Protein AF-A0A950ZEM6-F1 (afdb_monomer)

Mean predicted aligned error: 14.89 Å

pLDDT: mean 84.46, std 12.45, range [27.8, 98.81]

Nearest PDB structures (foldseek):
  8ump-assembly1_A  TM=9.272E-01  e=5.454E-05  synthetic construct
  5hrz-assembly1_A  TM=9.357E-01  e=1.188E-04  synthetic construct
  3hym-assembly10_L  TM=5.830E-01  e=1.203E-05  Homo sapiens
  6fd7-assembly1_A  TM=9.323E-01  e=1.544E-03  Homo sapiens
  2vgy-assembly1_A-2  TM=8.074E-01  e=2.555E-03  Yersinia enterocolitica

Sequence (805 aa):
MFRSRLFRALSLLVGMAAVIYVIISLFLPSSRRLIFGVDKHSGKVRLVTNHVTFLPPHQFYRLSFDKRDGAAQRDDLVRIYSKEHVPVTISYRLRFSIPGEKIPDARTLVRDGWSAWIRMRVGEAVSAVTQQVPIEELVSPTSQFATRRDVLRRVVAGHLARSGLQVTAFEIARIEPDRRALLDAKRAELRRGARGVAGRVAVFAIDGADWELLSELSDDGRIPNIQALARGGVTGTTQTIQPTVSPLVWTTVATGLTPDRHGVIDFMDAARKRPVDATTRRAPAVWDIVEAFGRRAEVVNWWTDWPPLPDSAVTYDAPVELLRSAVYPRELLPRVGQLDVTPDSIQYAQVARFLNITGAEYQQAVASGNPNDPINVFRNVLAKTWTDHRVAINLYQQQEPLLLMMSYEGTDVVNHLFAPYHPPYREDINETNYRRYWPTVANYYSEVDRLIGEWMKVLSDDTTVIIVSAHGFRWGKNRPRVQPIGRSALSDHRNPGIFIAYGNHVAPSRGSHSLSIYDVVPTVLSILGLPKSAEMPGNAVTWAFRDITPVTSVGVVSYNEFFNTRPVAGLPISDPNVYTHTLQAVGHLSDASRMQPVFEDQDETQTAANKPIPPQQWAAYAYYNNLGIELRKQGKFKDAVDAFQKAIDLNPSRPAPYLNMAMTLFDRQQYTAADEVFVQAVAHGLPNADRWFVDFAALYRSRDMNSRAIALLYKGKQIFPQSYDVAANLGSALAQASRYTEGLPELERALGLQPSSTLVLNNLGIFYAKKKDFARALDFWNRSLTIDPRQPSIRSAVSAARTQL

Radius of gyration: 38.75 Å; Cα contacts (8 Å, |Δi|>4): 1426; chains: 1; bounding box: 76×89×122 Å

Structure (mmCIF, N/CA/C/O backbone):
data_AF-A0A950ZEM6-F1
#
_entry.id   AF-A0A950ZEM6-F1
#
loop_
_atom_site.group_PDB
_atom_site.id
_atom_site.type_symbol
_atom_site.label_atom_id
_atom_site.label_alt_id
_atom_site.label_comp_id
_atom_site.label_asym_id
_atom_site.label_entity_id
_atom_site.label_seq_id
_atom_site.pdbx_PDB_ins_code
_atom_site.Cartn_x
_atom_site.Cartn_y
_atom_site.Cartn_z
_atom_site.occupancy
_atom_site.B_iso_or_equiv
_atom_site.auth_seq_id
_atom_site.auth_comp_id
_atom_site.auth_asym_id
_atom_site.auth_atom_id
_atom_site.pdbx_PDB_model_num
ATOM 1 N N . MET A 1 1 ? 24.500 57.251 76.325 1.00 55.00 1 MET A N 1
ATOM 2 C CA . MET A 1 1 ? 23.533 56.228 76.801 1.00 55.00 1 MET A CA 1
ATOM 3 C C . MET A 1 1 ? 22.061 56.487 76.443 1.00 55.00 1 MET A C 1
ATOM 5 O O . MET A 1 1 ? 21.304 55.528 76.443 1.00 55.00 1 MET A O 1
ATOM 9 N N . PHE A 1 2 ? 21.624 57.706 76.091 1.00 53.44 2 PHE A N 1
ATOM 10 C CA . PHE A 1 2 ? 20.196 57.975 75.810 1.00 53.44 2 PHE A CA 1
ATOM 11 C C . PHE A 1 2 ? 19.683 57.500 74.434 1.00 53.44 2 PHE A C 1
ATOM 13 O O . PHE A 1 2 ? 18.525 57.107 74.318 1.00 53.44 2 PHE A O 1
ATOM 20 N N . ARG A 1 3 ? 20.533 57.443 73.396 1.00 53.44 3 ARG A N 1
ATOM 21 C CA . ARG A 1 3 ? 20.107 57.027 72.041 1.00 53.44 3 ARG A CA 1
ATOM 22 C C . ARG A 1 3 ? 19.786 55.528 71.899 1.00 53.44 3 ARG A C 1
ATOM 24 O O . ARG A 1 3 ? 18.950 55.183 71.075 1.00 53.44 3 ARG A O 1
ATOM 31 N N . SER A 1 4 ? 20.376 54.636 72.706 1.00 60.81 4 SER A N 1
ATOM 32 C CA . SER A 1 4 ? 20.178 53.178 72.553 1.00 60.81 4 SER A CA 1
ATOM 33 C C . SER A 1 4 ? 18.907 52.641 73.222 1.00 60.81 4 SER A C 1
ATOM 35 O O . SER A 1 4 ? 18.347 51.648 72.759 1.00 60.81 4 SER A O 1
ATOM 37 N N . ARG A 1 5 ? 18.414 53.301 74.280 1.00 63.72 5 ARG A N 1
ATOM 38 C CA . ARG A 1 5 ? 17.147 52.932 74.937 1.00 63.72 5 ARG A CA 1
ATOM 39 C C . ARG A 1 5 ? 15.931 53.367 74.120 1.00 63.72 5 ARG A C 1
ATOM 41 O O . ARG A 1 5 ? 14.990 52.590 74.002 1.00 63.72 5 ARG A O 1
ATOM 48 N N . LEU A 1 6 ? 15.994 54.542 73.486 1.00 67.69 6 LEU A N 1
ATOM 49 C CA . LEU A 1 6 ? 14.938 55.020 72.591 1.00 67.69 6 LEU A CA 1
ATOM 50 C C . LEU A 1 6 ? 14.813 54.129 71.343 1.00 67.69 6 LEU A C 1
ATOM 52 O O . LEU A 1 6 ? 13.708 53.757 70.966 1.00 67.69 6 LEU A O 1
ATOM 56 N N . PHE A 1 7 ? 15.945 53.713 70.759 1.00 66.31 7 PHE A N 1
ATOM 57 C CA . PHE A 1 7 ? 15.953 52.825 69.592 1.00 66.31 7 PHE A CA 1
ATOM 58 C C . PHE A 1 7 ? 15.380 51.439 69.915 1.00 66.31 7 PHE A C 1
ATOM 60 O O . PHE A 1 7 ? 14.529 50.959 69.179 1.00 66.31 7 PHE A O 1
ATOM 67 N N . ARG A 1 8 ? 15.759 50.820 71.047 1.00 66.38 8 ARG A N 1
ATOM 68 C CA . ARG A 1 8 ? 15.206 49.514 71.465 1.00 66.38 8 ARG A CA 1
ATOM 69 C C . ARG A 1 8 ? 13.714 49.572 71.798 1.00 66.38 8 ARG A C 1
ATOM 71 O O . ARG A 1 8 ? 12.998 48.633 71.466 1.00 66.38 8 ARG A O 1
ATOM 78 N N . ALA A 1 9 ? 13.244 50.658 72.413 1.00 70.06 9 ALA A N 1
ATOM 79 C CA . ALA A 1 9 ? 11.820 50.862 72.667 1.00 70.06 9 ALA A CA 1
ATOM 80 C C . ALA A 1 9 ? 11.030 51.030 71.356 1.00 70.06 9 ALA A C 1
ATOM 82 O O . ALA A 1 9 ? 9.981 50.409 71.204 1.00 70.06 9 ALA A O 1
ATOM 83 N N . LEU A 1 10 ? 11.566 51.779 70.379 1.00 70.81 10 LEU A N 1
ATOM 84 C CA . LEU A 1 10 ? 10.967 51.886 69.044 1.00 70.81 10 LEU A CA 1
ATOM 85 C C . LEU A 1 10 ? 10.960 50.541 68.306 1.00 70.81 10 LEU A C 1
ATOM 87 O O . LEU A 1 10 ? 9.952 50.194 67.707 1.00 70.81 10 LEU A O 1
ATOM 91 N N . SER A 1 11 ? 12.041 49.756 68.364 1.00 69.12 11 SER A N 1
ATOM 92 C CA . SER A 1 11 ? 12.106 48.437 67.716 1.00 69.12 11 SER A CA 1
ATOM 93 C C . SER A 1 11 ? 11.115 47.436 68.317 1.00 69.12 11 SER A C 1
ATOM 95 O O . SER A 1 11 ? 10.503 46.671 67.579 1.00 69.12 11 SER A O 1
ATOM 97 N N . LEU A 1 12 ? 10.922 47.458 69.641 1.00 74.31 12 LEU A N 1
ATOM 98 C CA . LEU A 1 12 ? 9.913 46.642 70.326 1.00 74.31 12 LEU A CA 1
ATOM 99 C C . LEU A 1 12 ? 8.489 47.082 69.975 1.00 74.31 12 LEU A C 1
ATOM 101 O O . LEU A 1 12 ? 7.651 46.225 69.715 1.00 74.31 12 LEU A O 1
ATOM 105 N N . LEU A 1 13 ? 8.224 48.389 69.897 1.00 71.88 13 LEU A N 1
ATOM 106 C CA . LEU A 1 13 ? 6.931 48.926 69.460 1.00 71.88 13 LEU A CA 1
ATOM 107 C C . LEU A 1 13 ? 6.635 48.607 67.991 1.00 71.88 13 LEU A C 1
ATOM 109 O O . LEU A 1 13 ? 5.521 48.204 67.681 1.00 71.88 13 LEU A O 1
ATOM 113 N N . VAL A 1 14 ? 7.623 48.717 67.099 1.00 72.50 14 VAL A N 1
ATOM 114 C CA . VAL A 1 14 ? 7.494 48.334 65.683 1.00 72.50 14 VAL A CA 1
ATOM 115 C C . VAL A 1 14 ? 7.327 46.819 65.541 1.00 72.50 14 VAL A C 1
ATOM 117 O O . VAL A 1 14 ? 6.510 46.379 64.742 1.00 72.50 14 VAL A O 1
ATOM 120 N N . GLY A 1 15 ? 8.024 46.015 66.349 1.00 71.19 15 GLY A N 1
ATOM 121 C CA . GLY A 1 15 ? 7.857 44.560 66.398 1.00 71.19 15 GLY A CA 1
ATOM 122 C C . GLY A 1 15 ? 6.475 44.137 66.902 1.00 71.19 15 GLY A C 1
ATOM 123 O O . GLY A 1 15 ? 5.825 43.305 66.275 1.00 71.19 15 GLY A O 1
ATOM 124 N N . MET A 1 16 ? 5.974 44.755 67.978 1.00 73.00 16 MET A N 1
ATOM 125 C CA . MET A 1 16 ? 4.604 44.541 68.459 1.00 73.00 16 MET A CA 1
ATOM 126 C C . MET A 1 16 ? 3.577 45.016 67.436 1.00 73.00 16 MET A C 1
ATOM 128 O O . MET A 1 16 ? 2.633 44.288 67.161 1.00 73.00 16 MET A O 1
ATOM 132 N N . ALA A 1 17 ? 3.768 46.188 66.829 1.00 64.50 17 ALA A N 1
ATOM 133 C CA . ALA A 1 17 ? 2.890 46.700 65.784 1.00 64.50 17 ALA A CA 1
ATOM 134 C C . ALA A 1 17 ? 2.908 45.810 64.535 1.00 64.50 17 ALA A C 1
ATOM 136 O O . ALA A 1 17 ? 1.862 45.625 63.932 1.00 64.50 17 ALA A O 1
ATOM 137 N N . ALA A 1 18 ? 4.043 45.204 64.174 1.00 60.28 18 ALA A N 1
ATOM 138 C CA . ALA A 1 18 ? 4.151 44.255 63.068 1.00 60.28 18 ALA A CA 1
ATOM 139 C C . ALA A 1 18 ? 3.468 42.919 63.388 1.00 60.28 18 ALA A C 1
ATOM 141 O O . ALA A 1 18 ? 2.754 42.390 62.545 1.00 60.28 18 ALA A O 1
ATOM 142 N N . VAL A 1 19 ? 3.613 42.391 64.607 1.00 66.88 19 VAL A N 1
ATOM 143 C CA . VAL A 1 19 ? 2.900 41.179 65.049 1.00 66.88 19 VAL A CA 1
ATOM 144 C C . VAL A 1 19 ? 1.398 41.442 65.139 1.00 66.88 19 VAL A C 1
ATOM 146 O O . VAL A 1 19 ? 0.608 40.651 64.636 1.00 66.88 19 VAL A O 1
ATOM 149 N N . ILE A 1 20 ? 0.994 42.583 65.697 1.00 66.94 20 ILE A N 1
ATOM 150 C CA . ILE A 1 20 ? -0.398 43.033 65.735 1.00 66.94 20 ILE A CA 1
ATOM 151 C C . ILE A 1 20 ? -0.914 43.264 64.312 1.00 66.94 20 ILE A C 1
ATOM 153 O O . ILE A 1 20 ? -2.021 42.845 64.019 1.00 66.94 20 ILE A O 1
ATOM 157 N N . TYR A 1 21 ? -0.127 43.831 63.396 1.00 60.62 21 TYR A N 1
ATOM 158 C CA . TYR A 1 21 ? -0.490 44.000 61.987 1.00 60.62 21 TYR A CA 1
ATOM 159 C C . TYR A 1 21 ? -0.597 42.662 61.253 1.00 60.62 21 TYR A C 1
ATOM 161 O O . TYR A 1 21 ? -1.510 42.497 60.459 1.00 60.62 21 TYR A O 1
ATOM 169 N N . VAL A 1 22 ? 0.265 41.678 61.519 1.00 55.62 22 VAL A N 1
ATOM 170 C CA . VAL A 1 22 ? 0.172 40.322 60.947 1.00 55.62 22 VAL A CA 1
ATOM 171 C C . VAL A 1 22 ? -1.049 39.585 61.498 1.00 55.62 22 VAL A C 1
ATOM 173 O O . VAL A 1 22 ? -1.797 38.982 60.738 1.00 55.62 22 VAL A O 1
ATOM 176 N N . ILE A 1 23 ? -1.318 39.695 62.798 1.00 58.34 23 ILE A N 1
ATOM 177 C CA . ILE A 1 23 ? -2.524 39.153 63.431 1.00 58.34 23 ILE A CA 1
ATOM 178 C C . ILE A 1 23 ? -3.761 39.845 62.839 1.00 58.34 23 ILE A C 1
ATOM 180 O O . ILE A 1 23 ? -4.629 39.183 62.283 1.00 58.34 23 ILE A O 1
ATOM 184 N N . ILE A 1 24 ? -3.822 41.175 62.839 1.00 55.78 24 ILE A N 1
ATOM 185 C CA . ILE A 1 24 ? -4.936 41.955 62.287 1.00 55.78 24 ILE A CA 1
ATOM 186 C C . ILE A 1 24 ? -5.097 41.719 60.779 1.00 55.78 24 ILE A C 1
ATOM 188 O O . ILE A 1 24 ? -6.222 41.561 60.335 1.00 55.78 24 ILE A O 1
ATOM 192 N N . SER A 1 25 ? -4.034 41.614 59.980 1.00 50.97 25 SER A N 1
ATOM 193 C CA . SER A 1 25 ? -4.118 41.315 58.536 1.00 50.97 25 SER A CA 1
ATOM 194 C C . SER A 1 25 ? -4.517 39.868 58.253 1.00 50.97 25 SER A C 1
ATOM 196 O O . SER A 1 25 ? -5.218 39.612 57.274 1.00 50.97 25 SER A O 1
ATOM 198 N N . LEU A 1 26 ? -4.193 38.933 59.151 1.00 51.94 26 LEU A N 1
ATOM 199 C CA . LEU A 1 26 ? -4.819 37.618 59.173 1.00 51.94 26 LEU A CA 1
ATOM 200 C C . LEU A 1 26 ? -6.310 37.729 59.511 1.00 51.94 26 LEU A C 1
ATOM 202 O O . LEU A 1 26 ? -7.053 36.882 59.038 1.00 51.94 26 LEU A O 1
ATOM 206 N N . PHE A 1 27 ? -6.783 38.733 60.258 1.00 50.22 27 PHE A N 1
ATOM 207 C CA . PHE A 1 27 ? -8.187 38.927 60.675 1.00 50.22 27 PHE A CA 1
ATOM 208 C C . PHE A 1 27 ? -8.991 39.977 59.872 1.00 50.22 27 PHE A C 1
ATOM 210 O O . PHE A 1 27 ? -10.200 40.084 60.079 1.00 50.22 27 PHE A O 1
ATOM 217 N N . LEU A 1 28 ? -8.381 40.701 58.929 1.00 49.16 28 LEU A N 1
ATOM 218 C CA . LEU A 1 28 ? -9.046 41.712 58.104 1.00 49.16 28 LEU A CA 1
ATOM 219 C C . LEU A 1 28 ? -9.639 41.092 56.824 1.00 49.16 28 LEU A C 1
ATOM 221 O O . LEU A 1 28 ? -9.000 40.253 56.180 1.00 49.16 28 LEU A O 1
ATOM 225 N N . PRO A 1 29 ? -10.856 41.496 56.417 1.00 52.00 29 PRO A N 1
ATOM 226 C CA . PRO A 1 29 ? -11.440 41.073 55.152 1.00 52.00 29 PRO A CA 1
ATOM 227 C C . PRO A 1 29 ? -10.599 41.595 53.978 1.00 52.00 29 PRO A C 1
ATOM 229 O O . PRO A 1 29 ? -10.419 42.794 53.789 1.00 52.00 29 PRO A O 1
ATOM 232 N N . SER A 1 30 ? -10.078 40.673 53.171 1.00 58.34 30 SER A N 1
ATOM 233 C CA . SER A 1 30 ? -9.445 40.983 51.887 1.00 58.34 30 SER A CA 1
ATOM 234 C C . SER A 1 30 ? -10.532 41.223 50.838 1.00 58.34 30 SER A C 1
ATOM 236 O O . SER A 1 30 ? -11.485 40.451 50.754 1.00 58.34 30 SER A O 1
ATOM 238 N N . SER A 1 31 ? -10.372 42.227 49.967 1.00 63.88 31 SER A N 1
ATOM 239 C CA . SER A 1 31 ? -11.274 42.442 48.818 1.00 63.88 31 SER A CA 1
ATOM 240 C C . SER A 1 31 ? -11.378 41.216 47.898 1.00 63.88 31 SER A C 1
ATOM 242 O O . SER A 1 31 ? -12.342 41.087 47.144 1.00 63.88 31 SER A O 1
ATOM 244 N N . ARG A 1 32 ? -10.412 40.293 47.994 1.00 73.75 32 ARG A N 1
ATOM 245 C CA . ARG A 1 32 ? -10.324 39.061 47.210 1.00 73.75 32 ARG A CA 1
ATOM 246 C C . ARG A 1 32 ? -10.880 37.824 47.915 1.00 73.75 32 ARG A C 1
ATOM 248 O O . ARG A 1 32 ? -10.953 36.790 47.261 1.00 73.75 32 ARG A O 1
ATOM 255 N N . ARG A 1 33 ? -11.261 37.880 49.201 1.00 79.06 33 ARG A N 1
ATOM 256 C CA . ARG A 1 33 ? -11.749 36.700 49.940 1.00 79.06 33 ARG A CA 1
ATOM 257 C C . ARG A 1 33 ? -13.017 36.959 50.753 1.00 79.06 33 ARG A C 1
ATOM 259 O O . ARG A 1 33 ? -13.157 37.994 51.391 1.00 79.06 33 ARG A O 1
ATOM 266 N N . LEU A 1 34 ? -13.921 35.982 50.774 1.00 82.12 34 LEU A N 1
ATOM 267 C CA . LEU A 1 34 ? -15.058 35.922 51.695 1.00 82.12 34 LEU A CA 1
ATOM 268 C C . LEU A 1 34 ? -14.711 35.024 52.872 1.00 82.12 34 LEU A C 1
ATOM 270 O O . LEU A 1 34 ? -14.119 33.960 52.685 1.00 82.12 34 LEU A O 1
ATOM 274 N N . ILE A 1 35 ? -15.069 35.457 54.080 1.00 80.88 35 ILE A N 1
ATOM 275 C CA . ILE A 1 35 ? -14.800 34.721 55.312 1.00 80.88 35 ILE A CA 1
ATOM 276 C C . ILE A 1 35 ? -16.115 34.468 56.047 1.00 80.88 35 ILE A C 1
ATOM 278 O O . ILE A 1 35 ? -16.850 35.408 56.342 1.00 80.88 35 ILE A O 1
ATOM 282 N N . PHE A 1 36 ? -16.376 33.210 56.389 1.00 82.12 36 PHE A N 1
ATOM 283 C CA . PHE A 1 36 ? -17.533 32.792 57.176 1.00 82.12 36 PHE A CA 1
ATOM 284 C C . PHE A 1 36 ? -17.070 32.213 58.515 1.00 82.12 36 PHE A C 1
ATOM 286 O O . PHE A 1 36 ? -16.171 31.373 58.556 1.00 82.12 36 PHE A O 1
ATOM 293 N N . GLY A 1 37 ? -17.674 32.664 59.611 1.00 82.19 37 GLY A N 1
ATOM 294 C CA . GLY A 1 37 ? -17.539 32.075 60.938 1.00 82.19 37 GLY A CA 1
ATOM 295 C C . GLY A 1 37 ? -18.691 31.117 61.211 1.00 82.19 37 GLY A C 1
ATOM 296 O O . GLY A 1 37 ? -19.844 31.531 61.146 1.00 82.19 37 GLY A O 1
ATOM 297 N N . VAL A 1 38 ? -18.395 29.858 61.525 1.00 80.81 38 VAL A N 1
ATOM 298 C CA . VAL A 1 38 ? -19.395 28.839 61.881 1.00 80.81 38 VAL A CA 1
ATOM 299 C C . VAL A 1 38 ? -19.252 28.492 63.356 1.00 80.81 38 VAL A C 1
ATOM 301 O O . VAL A 1 38 ? -18.207 27.994 63.768 1.00 80.81 38 VAL A O 1
ATOM 304 N N . ASP A 1 39 ? -20.273 28.769 64.158 1.00 80.19 39 ASP A N 1
ATOM 305 C CA . ASP A 1 39 ? -20.272 28.481 65.594 1.00 80.19 39 ASP A CA 1
ATOM 306 C C . ASP A 1 39 ? -20.186 26.965 65.845 1.00 80.19 39 ASP A C 1
ATOM 308 O O . ASP A 1 39 ? -20.971 26.189 65.288 1.00 80.19 39 ASP A O 1
ATOM 312 N N . LYS A 1 40 ? -19.234 26.531 66.684 1.00 76.81 40 LYS A N 1
ATOM 313 C CA . LYS A 1 40 ? -18.924 25.100 66.871 1.00 76.81 40 LYS A CA 1
ATOM 314 C C . LYS A 1 40 ? -20.059 24.299 67.519 1.00 76.81 40 LYS A C 1
ATOM 316 O O . LYS A 1 40 ? -20.084 23.078 67.389 1.00 76.81 40 LYS A O 1
ATOM 321 N N . HIS A 1 41 ? -20.975 24.959 68.230 1.00 75.00 41 HIS A N 1
ATOM 322 C CA . HIS A 1 41 ? -22.002 24.301 69.041 1.00 75.00 41 HIS A CA 1
ATOM 323 C C . HIS A 1 41 ? -23.364 24.323 68.347 1.00 75.00 41 HIS A C 1
ATOM 325 O O . HIS A 1 41 ? -24.035 23.297 68.250 1.00 75.00 41 HIS A O 1
ATOM 331 N N . SER A 1 42 ? -23.752 25.491 67.840 1.00 75.12 42 SER A N 1
ATOM 332 C CA . SER A 1 42 ? -25.057 25.746 67.227 1.00 75.12 42 SER A CA 1
ATOM 333 C C . SER A 1 42 ? -25.071 25.554 65.710 1.00 75.12 42 SER A C 1
ATOM 335 O O . SER A 1 42 ? -26.151 25.426 65.129 1.00 75.12 42 SER A O 1
ATOM 337 N N . GLY A 1 43 ? -23.898 25.546 65.063 1.00 72.50 43 GLY A N 1
ATOM 338 C CA . GLY A 1 43 ? -23.759 25.530 63.606 1.00 72.50 43 GLY A CA 1
ATOM 339 C C . GLY A 1 43 ? -24.168 26.841 62.933 1.00 72.50 43 GLY A C 1
ATOM 340 O O . GLY A 1 43 ? -24.321 26.867 61.708 1.00 72.50 43 GLY A O 1
ATOM 341 N N . LYS A 1 44 ? -24.384 27.913 63.715 1.00 78.31 44 LYS A N 1
ATOM 342 C CA . LYS A 1 44 ? -24.782 29.211 63.174 1.00 78.31 44 LYS A CA 1
ATOM 343 C C . LYS A 1 44 ? -23.667 29.822 62.331 1.00 78.31 44 LYS A C 1
ATOM 345 O O . LYS A 1 44 ? -22.516 29.842 62.762 1.00 78.31 44 LYS A O 1
ATOM 350 N N . VAL A 1 45 ? -24.008 30.340 61.155 1.00 78.25 45 VAL A N 1
ATOM 351 C CA . VAL A 1 45 ? -23.061 30.955 60.219 1.00 78.25 45 VAL A CA 1
ATOM 352 C C . VAL A 1 45 ? -23.159 32.470 60.289 1.00 78.25 45 VAL A C 1
ATOM 354 O O . VAL A 1 45 ? -24.245 33.042 60.275 1.00 78.25 45 VAL A O 1
ATOM 357 N N . ARG A 1 46 ? -22.004 33.131 60.343 1.00 77.50 46 ARG A N 1
ATOM 358 C CA . ARG A 1 46 ? -21.870 34.585 60.269 1.00 77.50 46 ARG A CA 1
ATOM 359 C C . ARG A 1 46 ? -20.880 34.951 59.174 1.00 77.50 46 ARG A C 1
ATOM 361 O O . ARG A 1 46 ? -19.742 34.487 59.192 1.00 77.50 46 ARG A O 1
ATOM 368 N N . LEU A 1 47 ? -21.296 35.788 58.228 1.00 76.25 47 LEU A N 1
ATOM 369 C CA . LEU A 1 47 ? -20.377 36.390 57.265 1.00 76.25 47 LEU A CA 1
ATOM 370 C C . LEU A 1 47 ? -19.582 37.501 57.962 1.00 76.25 47 LEU A C 1
ATOM 372 O O . LEU A 1 47 ? -20.165 38.380 58.592 1.00 76.25 47 LEU A O 1
ATOM 376 N N . VAL A 1 48 ? -18.259 37.477 57.830 1.00 73.88 48 VAL A N 1
ATOM 377 C CA . VAL A 1 48 ? -17.393 38.557 58.316 1.00 73.88 48 VAL A CA 1
ATOM 378 C C . VAL A 1 48 ? -17.471 39.714 57.322 1.00 73.88 48 VAL A C 1
ATOM 380 O O . VAL A 1 48 ? -16.936 39.625 56.215 1.00 73.88 48 VAL A O 1
ATOM 383 N N . THR A 1 49 ? -18.185 40.778 57.689 1.00 65.31 49 THR A N 1
ATOM 384 C CA . THR A 1 49 ? -18.320 42.004 56.884 1.00 65.31 49 THR A CA 1
ATOM 385 C C . THR A 1 49 ? -17.216 43.014 57.235 1.00 65.31 49 THR A C 1
ATOM 387 O O . THR A 1 49 ? -16.392 42.756 58.106 1.00 65.31 49 THR A O 1
ATOM 390 N N . ASN A 1 50 ? -17.154 44.156 56.534 1.00 55.72 50 ASN A N 1
ATOM 391 C CA . ASN A 1 50 ? -16.061 45.153 56.570 1.00 55.72 50 ASN A CA 1
ATOM 392 C C . ASN A 1 50 ? -15.762 45.801 57.945 1.00 55.72 50 ASN A C 1
ATOM 394 O O . ASN A 1 50 ? -14.966 46.730 58.016 1.00 55.72 50 ASN A O 1
ATOM 398 N N . HIS A 1 51 ? -16.398 45.352 59.026 1.00 55.31 51 HIS A N 1
ATOM 399 C CA . HIS A 1 51 ? -16.160 45.809 60.393 1.00 55.31 51 HIS A CA 1
ATOM 400 C C . HIS A 1 51 ? -15.487 44.664 61.149 1.00 55.31 51 HIS A C 1
ATOM 402 O O . HIS A 1 51 ? -15.910 43.517 61.008 1.00 55.31 51 HIS A O 1
ATOM 408 N N . VAL A 1 52 ? -14.425 44.960 61.905 1.00 54.25 52 VAL A N 1
ATOM 409 C CA . VAL A 1 52 ? -13.595 43.981 62.631 1.00 54.25 52 VAL A CA 1
ATOM 410 C C . VAL A 1 52 ? -14.485 43.022 63.433 1.00 54.25 52 VAL A C 1
ATOM 412 O O . VAL A 1 52 ? -14.908 43.318 64.545 1.00 54.25 52 VAL A O 1
ATOM 415 N N . THR A 1 53 ? -14.803 41.868 62.845 1.00 60.59 53 THR A N 1
ATOM 416 C CA . THR A 1 53 ? -15.648 40.850 63.469 1.00 60.59 53 THR A CA 1
ATOM 417 C C . THR A 1 53 ? -14.705 39.834 64.087 1.00 60.59 53 THR A C 1
ATOM 419 O O . THR A 1 53 ? -14.159 38.975 63.394 1.00 60.59 53 THR A O 1
ATOM 422 N N . PHE A 1 54 ? -14.456 39.962 65.389 1.00 66.50 54 PHE A N 1
ATOM 423 C CA . PHE A 1 54 ? -13.646 38.992 66.112 1.00 66.50 54 PHE A CA 1
ATOM 424 C C . PHE A 1 54 ? -14.398 37.656 66.185 1.00 66.50 54 PHE A C 1
ATOM 426 O O . PHE A 1 54 ? -15.511 37.587 66.704 1.00 66.50 54 PHE A O 1
ATOM 433 N N . LEU A 1 55 ? -13.792 36.598 65.643 1.00 71.56 55 LEU A N 1
ATOM 434 C CA . LEU A 1 55 ? -14.292 35.225 65.717 1.00 71.56 55 LEU A CA 1
ATOM 435 C C . LEU A 1 55 ? -13.381 34.434 66.667 1.00 71.56 55 LEU A C 1
ATOM 437 O O . LEU A 1 55 ? -12.311 33.996 66.235 1.00 71.56 55 LEU A O 1
ATOM 441 N N . PRO A 1 56 ? -13.763 34.252 67.948 1.00 75.50 56 PRO A N 1
ATOM 442 C CA . PRO A 1 56 ? -12.945 33.518 68.902 1.00 75.50 56 PRO A CA 1
ATOM 443 C C . PRO A 1 56 ? -12.654 32.093 68.395 1.00 75.50 56 PRO A C 1
ATOM 445 O O . PRO A 1 56 ? -13.601 31.339 68.147 1.00 75.50 56 PRO A O 1
ATOM 448 N N . PRO A 1 57 ? -11.378 31.672 68.273 1.00 74.94 57 PRO A N 1
ATOM 449 C CA . PRO A 1 57 ? -11.023 30.366 67.703 1.00 74.94 57 PRO A CA 1
ATOM 450 C C . PRO A 1 57 ? -11.596 29.167 68.465 1.00 74.94 57 PRO A C 1
ATOM 452 O O . PRO A 1 57 ? -11.738 28.083 67.903 1.00 74.94 57 PRO A O 1
ATOM 455 N N . HIS A 1 58 ? -11.926 29.336 69.749 1.00 77.75 58 HIS A N 1
ATOM 456 C CA . HIS A 1 58 ? -12.562 28.305 70.569 1.00 77.75 58 HIS A CA 1
ATOM 457 C C . HIS A 1 58 ? -14.066 28.163 70.278 1.00 77.75 58 HIS A C 1
ATOM 459 O O . HIS A 1 58 ? -14.597 27.069 70.439 1.00 77.75 58 HIS A O 1
ATOM 465 N N . GLN A 1 59 ? -14.729 29.216 69.785 1.00 77.81 59 GLN A N 1
ATOM 466 C CA . GLN A 1 59 ? -16.179 29.262 69.561 1.00 77.81 59 GLN A CA 1
ATOM 467 C C . GLN A 1 59 ? -16.579 29.163 68.081 1.00 77.81 59 GLN A C 1
ATOM 469 O O . GLN A 1 59 ? -17.675 28.689 67.785 1.00 77.81 59 GLN A O 1
ATOM 474 N N . PHE A 1 60 ? -15.698 29.527 67.144 1.00 78.56 60 PHE A N 1
ATOM 475 C CA . PHE A 1 60 ? -16.002 29.514 65.711 1.00 78.56 60 PHE A CA 1
ATOM 476 C C . PHE A 1 60 ? -14.956 28.765 64.886 1.00 78.56 60 PHE A C 1
ATOM 478 O O . PHE A 1 60 ? -13.757 28.819 65.159 1.00 78.56 60 PHE A O 1
ATOM 485 N N . TYR A 1 61 ? -15.416 28.109 63.826 1.00 77.81 61 TYR A N 1
ATOM 486 C CA . TYR A 1 61 ? -14.592 27.696 62.697 1.00 77.81 61 TYR A CA 1
ATOM 487 C C . TYR A 1 61 ? -14.575 28.802 61.651 1.00 77.81 61 TYR A C 1
ATOM 489 O O . TYR A 1 61 ? -15.623 29.338 61.295 1.00 77.81 61 TYR A O 1
ATOM 497 N N . ARG A 1 62 ? -13.388 29.142 61.147 1.00 78.12 62 ARG A N 1
ATOM 498 C CA . ARG A 1 62 ? -13.217 30.163 60.114 1.00 78.12 62 ARG A CA 1
ATOM 499 C C . ARG A 1 62 ? -13.038 29.509 58.752 1.00 78.12 62 ARG A C 1
ATOM 501 O O . ARG A 1 62 ? -12.105 28.742 58.544 1.00 78.12 62 ARG A O 1
ATOM 508 N N . LEU A 1 63 ? -13.900 29.872 57.818 1.00 78.75 63 LEU A N 1
ATOM 509 C CA . LEU A 1 63 ? -13.898 29.386 56.445 1.00 78.75 63 LEU A CA 1
ATOM 510 C C . LEU A 1 63 ? -13.560 30.544 55.519 1.00 78.75 63 LEU A C 1
ATOM 512 O O . LEU A 1 63 ? -14.120 31.622 55.688 1.00 78.75 63 LEU A O 1
ATOM 516 N N . SER A 1 64 ? -12.661 30.348 54.556 1.00 80.88 64 SER A N 1
ATOM 517 C CA . SER A 1 64 ? -12.255 31.403 53.626 1.00 80.88 64 SER A CA 1
ATOM 518 C C . SER A 1 64 ? -12.294 30.915 52.183 1.00 80.88 64 SER A C 1
ATOM 520 O O . SER A 1 64 ? -11.772 29.844 51.881 1.00 80.88 64 SER A O 1
ATOM 522 N N . PHE A 1 65 ? -12.896 31.719 51.308 1.00 84.25 65 PHE A N 1
ATOM 523 C CA . PHE A 1 65 ? -13.049 31.449 49.876 1.00 84.25 65 PHE A CA 1
ATOM 524 C C . PHE A 1 65 ? -12.607 32.644 49.061 1.00 84.25 65 PHE A C 1
ATOM 526 O O . PHE A 1 65 ? -12.682 33.773 49.545 1.00 84.25 65 PHE A O 1
ATOM 533 N N . ASP A 1 66 ? -12.229 32.412 47.812 1.00 85.56 66 ASP A N 1
ATOM 534 C CA . ASP A 1 66 ? -12.024 33.507 46.877 1.00 85.56 66 ASP A CA 1
ATOM 535 C C . ASP A 1 66 ? -13.365 34.183 46.572 1.00 85.56 66 ASP A C 1
ATOM 537 O O . ASP A 1 66 ? -14.397 33.531 46.403 1.00 85.56 66 ASP A O 1
ATOM 541 N N . LYS A 1 67 ? -13.361 35.514 46.541 1.00 84.62 67 LYS A N 1
ATOM 542 C CA . LYS A 1 67 ? -14.541 36.335 46.272 1.00 84.62 67 LYS A CA 1
ATOM 543 C C . LYS A 1 67 ? -14.589 36.685 44.790 1.00 84.62 67 LYS A C 1
ATOM 545 O O . LYS A 1 67 ? -13.655 37.299 44.274 1.00 84.62 67 LYS A O 1
ATOM 550 N N . ARG A 1 68 ? -15.692 36.356 44.119 1.00 85.62 68 ARG A N 1
ATOM 551 C CA . ARG A 1 68 ? -15.979 36.758 42.732 1.00 85.62 68 ARG A CA 1
ATOM 552 C C . ARG A 1 68 ? -17.436 37.183 42.629 1.00 85.62 68 ARG A C 1
ATOM 554 O O . ARG A 1 68 ? -18.311 36.455 43.080 1.00 85.62 68 ARG A O 1
ATOM 561 N N . ASP A 1 69 ? -17.676 38.380 42.099 1.00 80.44 69 ASP A N 1
ATOM 562 C CA . ASP A 1 69 ? -19.022 38.943 41.896 1.00 80.44 69 ASP A CA 1
ATOM 563 C C . ASP A 1 69 ? -19.902 38.902 43.163 1.00 80.44 69 ASP A C 1
ATOM 565 O O . ASP A 1 69 ? -21.095 38.628 43.121 1.00 80.44 69 ASP A O 1
ATOM 569 N N . GLY A 1 70 ? -19.288 39.117 44.333 1.00 80.12 70 GLY A N 1
ATOM 570 C CA . GLY A 1 70 ? -19.980 39.086 45.626 1.00 80.12 70 GLY A CA 1
ATOM 571 C C . GLY A 1 70 ? -20.240 37.690 46.213 1.00 80.12 70 GLY A C 1
ATOM 572 O O . GLY A 1 70 ? -20.628 37.613 47.375 1.00 80.12 70 GLY A O 1
ATOM 573 N N . ALA A 1 71 ? -19.959 36.608 45.481 1.00 85.06 71 ALA A N 1
ATOM 574 C CA . ALA A 1 71 ? -20.137 35.222 45.919 1.00 85.06 71 ALA A CA 1
ATOM 575 C C . ALA A 1 71 ? -18.802 34.522 46.232 1.00 85.06 71 ALA A C 1
ATOM 577 O O . ALA A 1 71 ? -17.728 34.949 45.794 1.00 85.06 71 ALA A O 1
ATOM 578 N N . ALA A 1 72 ? -18.869 33.436 47.008 1.00 87.44 72 ALA A N 1
ATOM 579 C CA . ALA A 1 72 ? -17.729 32.564 47.263 1.00 87.44 72 ALA A CA 1
ATOM 580 C C . ALA A 1 72 ? -17.516 31.672 46.043 1.00 87.44 72 ALA A C 1
ATOM 582 O O . ALA A 1 72 ? -18.443 30.982 45.625 1.00 87.44 72 ALA A O 1
ATOM 583 N N . GLN A 1 73 ? -16.312 31.683 45.476 1.00 89.88 73 GLN A N 1
ATOM 584 C CA . GLN A 1 73 ? -15.929 30.809 44.376 1.00 89.88 73 GLN A CA 1
ATOM 585 C C . GLN A 1 73 ? -15.023 29.684 44.874 1.00 89.88 73 GLN A C 1
ATOM 587 O O . GLN A 1 73 ? -14.139 29.888 45.711 1.00 89.88 73 GLN A O 1
ATOM 592 N N . ARG A 1 74 ? -15.230 28.494 44.313 1.00 88.06 74 ARG A N 1
ATOM 593 C CA . ARG A 1 74 ? -14.362 27.338 44.477 1.00 88.06 74 ARG A CA 1
ATOM 594 C C . ARG A 1 74 ? -14.214 26.601 43.153 1.00 88.06 74 ARG A C 1
ATOM 596 O O . ARG A 1 74 ? -15.213 26.178 42.575 1.00 88.06 74 ARG A O 1
ATOM 603 N N . ASP A 1 75 ? -12.970 26.392 42.752 1.00 91.31 75 ASP A N 1
ATOM 604 C CA . ASP A 1 75 ? -12.609 25.507 41.651 1.00 91.31 75 ASP A CA 1
ATOM 605 C C . ASP A 1 75 ? -12.093 24.201 42.280 1.00 91.31 75 ASP A C 1
ATOM 607 O O . ASP A 1 75 ? -11.264 24.234 43.193 1.00 91.31 75 ASP A O 1
ATOM 611 N N . ASP A 1 76 ? -12.647 23.058 41.883 1.00 92.81 76 ASP A N 1
ATOM 612 C CA . ASP A 1 76 ? -12.280 21.747 42.431 1.00 92.81 76 ASP A CA 1
ATOM 613 C C . ASP A 1 76 ? -12.639 20.630 41.435 1.00 92.81 76 ASP A C 1
ATOM 615 O O . ASP A 1 76 ? -13.146 20.895 40.342 1.00 92.81 76 ASP A O 1
ATOM 619 N N . LEU A 1 77 ? -12.392 19.376 41.812 1.00 94.19 77 LEU A N 1
ATOM 620 C CA . LEU A 1 77 ? -12.769 18.206 41.023 1.00 94.19 77 LEU A CA 1
ATOM 621 C C . LEU A 1 77 ? -13.567 17.186 41.837 1.00 94.19 77 LEU A C 1
ATOM 623 O O . LEU A 1 77 ? -13.406 17.059 43.052 1.00 94.19 77 LEU A O 1
ATOM 627 N N . VAL A 1 78 ? -14.422 16.436 41.146 1.00 93.69 78 VAL A N 1
ATOM 628 C CA . VAL A 1 78 ? -15.123 15.260 41.678 1.00 93.69 78 VAL A CA 1
ATOM 629 C C . VAL A 1 78 ? -14.901 14.064 40.768 1.00 93.69 78 VAL A C 1
ATOM 631 O O . VAL A 1 78 ? -14.784 14.211 39.553 1.00 93.69 78 VAL A O 1
ATOM 634 N N . ARG A 1 79 ? -14.855 12.873 41.365 1.00 91.75 79 ARG A N 1
ATOM 635 C CA . ARG A 1 79 ? -14.870 11.606 40.635 1.00 91.75 79 ARG A CA 1
ATOM 636 C C . ARG A 1 79 ? -16.246 10.975 40.766 1.00 91.75 79 ARG A C 1
ATOM 638 O O . ARG A 1 79 ? -16.768 10.868 41.871 1.00 91.75 79 ARG A O 1
ATOM 645 N N . ILE A 1 80 ? -16.805 10.580 39.637 1.00 90.94 80 ILE A N 1
ATOM 646 C CA . ILE A 1 80 ? -18.119 9.947 39.504 1.00 90.94 80 ILE A CA 1
ATOM 647 C C . ILE A 1 80 ? -17.991 8.704 38.617 1.00 90.94 80 ILE A C 1
ATOM 649 O O . ILE A 1 80 ? -16.918 8.443 38.072 1.00 90.94 80 ILE A O 1
ATOM 653 N N . TYR A 1 81 ? -19.086 7.974 38.437 1.00 88.31 81 TYR A N 1
ATOM 654 C CA . TYR A 1 81 ? -19.172 6.860 37.497 1.00 88.31 81 TYR A CA 1
ATOM 655 C C . TYR A 1 81 ? -20.267 7.137 36.464 1.00 88.31 81 TYR A C 1
ATOM 657 O O . TYR A 1 81 ? -21.316 7.674 36.821 1.00 88.31 81 TYR A O 1
ATOM 665 N N . SER A 1 82 ? -20.022 6.781 35.200 1.00 86.50 82 SER A N 1
ATOM 666 C CA . SER A 1 82 ? -21.052 6.785 34.150 1.00 86.50 82 SER A CA 1
ATOM 667 C C . SER A 1 82 ? -22.021 5.608 34.296 1.00 86.50 82 SER A C 1
ATOM 669 O O . SER A 1 82 ? -21.822 4.727 35.138 1.00 86.50 82 SER A O 1
ATOM 671 N N . LYS A 1 83 ? -23.029 5.539 33.416 1.00 84.94 83 LYS A N 1
ATOM 672 C CA . LYS A 1 83 ? -23.935 4.383 33.288 1.00 84.94 83 LYS A CA 1
ATOM 673 C C . LYS A 1 83 ? -23.194 3.054 33.102 1.00 84.94 83 LYS A C 1
ATOM 675 O O . LYS A 1 83 ? -23.557 2.035 33.686 1.00 84.94 83 LYS A O 1
ATOM 680 N N . GLU A 1 84 ? -22.121 3.062 32.321 1.00 80.25 84 GLU A N 1
ATOM 681 C CA . GLU A 1 84 ? -21.256 1.910 32.048 1.00 80.25 84 GLU A CA 1
ATOM 682 C C . GLU A 1 84 ? -20.212 1.668 33.150 1.00 80.25 84 GLU A C 1
ATOM 684 O O . GLU A 1 84 ? -19.299 0.870 32.959 1.00 80.25 84 GLU A O 1
ATOM 689 N N . HIS A 1 85 ? -20.339 2.344 34.298 1.00 87.06 85 HIS A N 1
ATOM 690 C CA . HIS A 1 85 ? -19.407 2.272 35.425 1.00 87.06 85 HIS A CA 1
ATOM 691 C C . HIS A 1 85 ? -17.977 2.712 35.067 1.00 87.06 85 HIS A C 1
ATOM 693 O O . HIS A 1 85 ? -17.010 2.308 35.713 1.00 87.06 85 HIS A O 1
ATOM 699 N N . VAL A 1 86 ? -17.831 3.589 34.068 1.00 83.94 86 VAL A N 1
ATOM 700 C CA . VAL A 1 86 ? -16.547 4.216 33.740 1.00 83.94 86 VAL A CA 1
ATOM 701 C C . VAL A 1 86 ? -16.288 5.341 34.745 1.00 83.94 86 VAL A C 1
ATOM 703 O O . VAL A 1 86 ? -17.135 6.232 34.864 1.00 83.94 86 VAL A O 1
ATOM 706 N N . PRO A 1 87 ? -15.154 5.349 35.471 1.00 89.44 87 PRO A N 1
ATOM 707 C CA . PRO A 1 87 ? -14.778 6.472 36.318 1.00 89.44 87 PRO A CA 1
ATOM 708 C C . PRO A 1 87 ? -14.587 7.737 35.478 1.00 89.44 87 PRO A C 1
ATOM 710 O O . PRO A 1 87 ? -13.911 7.710 34.452 1.00 89.44 87 PRO A O 1
ATOM 713 N N . VAL A 1 88 ? -15.139 8.863 35.920 1.00 87.88 88 VAL A N 1
ATOM 714 C CA . VAL A 1 88 ? -15.001 10.159 35.247 1.00 87.88 88 VAL A CA 1
ATOM 715 C C . VAL A 1 88 ? -14.598 11.219 36.259 1.00 87.88 88 VAL A C 1
ATOM 717 O O . VAL A 1 88 ? -15.231 11.370 37.304 1.00 87.88 88 VAL A O 1
ATOM 720 N N . THR A 1 89 ? -13.547 11.971 35.944 1.00 92.94 89 THR A N 1
ATOM 721 C CA . THR A 1 89 ? -13.138 13.155 36.702 1.00 92.94 89 THR A CA 1
ATOM 722 C C . THR A 1 89 ? -13.792 14.386 36.089 1.00 92.94 89 THR A C 1
ATOM 724 O O . THR A 1 89 ? -13.582 14.701 34.921 1.00 92.94 89 THR A O 1
ATOM 727 N N . ILE A 1 90 ? -14.594 15.096 36.877 1.00 90.12 90 ILE A N 1
ATOM 728 C CA . ILE A 1 90 ? -15.232 16.347 36.475 1.00 90.12 90 ILE A CA 1
ATOM 729 C C . ILE A 1 90 ? -14.570 17.484 37.238 1.00 90.12 90 ILE A C 1
ATOM 731 O O . ILE A 1 90 ? -14.703 17.585 38.458 1.00 90.12 90 ILE A O 1
ATOM 735 N N . SER A 1 91 ? -13.887 18.352 36.500 1.00 92.44 91 SER A N 1
ATOM 736 C CA . SER A 1 91 ? -13.375 19.622 37.009 1.00 92.44 91 SER A CA 1
ATOM 737 C C . SER A 1 91 ? -14.480 20.667 36.920 1.00 92.44 91 SER A C 1
ATOM 739 O O . SER A 1 91 ? -15.050 20.880 35.844 1.00 92.44 91 SER A O 1
ATOM 741 N N . TYR A 1 92 ? -14.787 21.326 38.033 1.00 92.25 92 TYR A N 1
ATOM 742 C CA . TYR A 1 92 ? -15.890 22.273 38.125 1.00 92.25 92 TYR A CA 1
ATOM 743 C C . TYR A 1 92 ? -15.490 23.573 38.815 1.00 92.25 92 TYR A C 1
ATOM 745 O O . TYR A 1 92 ? -14.553 23.638 39.611 1.00 92.25 92 TYR A O 1
ATOM 753 N N . ARG A 1 93 ? -16.272 24.609 38.528 1.00 92.19 93 ARG A N 1
ATOM 754 C CA . ARG A 1 93 ? -16.273 25.890 39.222 1.00 92.19 93 ARG A CA 1
ATOM 755 C C . ARG A 1 93 ? -17.640 26.104 39.846 1.00 92.19 93 ARG A C 1
ATOM 757 O O . ARG A 1 93 ? -18.655 26.128 39.154 1.00 92.19 93 ARG A O 1
ATOM 764 N N . LEU A 1 94 ? -17.660 26.266 41.160 1.00 92.00 94 LEU A N 1
ATOM 765 C CA . LEU A 1 94 ? -18.855 26.521 41.950 1.00 92.00 94 LEU A CA 1
ATOM 766 C C . LEU A 1 94 ? -18.791 27.938 42.515 1.00 92.00 94 LEU A C 1
ATOM 768 O O . LEU A 1 94 ? -17.820 28.298 43.181 1.00 92.00 94 LEU A O 1
ATOM 772 N N . ARG A 1 95 ? -19.847 28.721 42.299 1.00 91.44 95 ARG A N 1
ATOM 773 C CA . ARG A 1 95 ? -20.094 29.980 43.003 1.00 91.44 95 ARG A CA 1
ATOM 774 C C . ARG A 1 95 ? -21.329 29.845 43.871 1.00 91.44 95 ARG A C 1
ATOM 776 O O . ARG A 1 95 ? -22.366 29.365 43.410 1.00 91.44 95 ARG A O 1
ATOM 783 N N . PHE A 1 96 ? -21.215 30.254 45.125 1.00 89.81 96 PHE A N 1
ATOM 784 C CA . PHE A 1 96 ? -22.288 30.101 46.094 1.00 89.81 96 PHE A CA 1
ATOM 785 C C . PHE A 1 96 ? -22.264 31.189 47.171 1.00 89.81 96 PHE A C 1
ATOM 787 O O . PHE A 1 96 ? -21.249 31.845 47.417 1.00 89.81 96 PHE A O 1
ATOM 794 N N . SER A 1 97 ? -23.398 31.359 47.835 1.00 86.25 97 SER A N 1
ATOM 795 C CA . SER A 1 97 ? -23.561 32.102 49.080 1.00 86.25 97 SER A CA 1
ATOM 796 C C . SER A 1 97 ? -24.113 31.172 50.166 1.00 86.25 97 SER A C 1
ATOM 798 O O . SER A 1 97 ? -24.576 30.062 49.896 1.00 86.25 97 SER A O 1
ATOM 800 N N . ILE A 1 98 ? -24.042 31.618 51.417 1.00 82.31 98 ILE A N 1
ATOM 801 C CA . ILE A 1 98 ? -24.636 30.928 52.566 1.00 82.31 98 ILE A CA 1
ATOM 802 C C . ILE A 1 98 ? -25.674 31.896 53.145 1.00 82.31 98 ILE A C 1
ATOM 804 O O . ILE A 1 98 ? -25.313 32.734 53.970 1.00 82.31 98 ILE A O 1
ATOM 808 N N . PRO A 1 99 ? -26.922 31.881 52.642 1.00 71.06 99 PRO A N 1
ATOM 809 C CA . PRO A 1 99 ? -27.930 32.870 53.026 1.00 71.06 99 PRO A CA 1
ATOM 810 C C . PRO A 1 99 ? -28.575 32.569 54.385 1.00 71.06 99 PRO A C 1
ATOM 812 O O . PRO A 1 99 ? -29.125 33.468 55.012 1.00 71.06 99 PRO A O 1
ATOM 815 N N . GLY A 1 100 ? -28.543 31.309 54.831 1.00 64.62 100 GLY A N 1
ATOM 816 C CA . GLY A 1 100 ? -29.171 30.878 56.076 1.00 64.62 100 GLY A CA 1
ATOM 817 C C . GLY A 1 100 ? -28.325 31.174 57.314 1.00 64.62 100 GLY A C 1
ATOM 818 O O . GLY A 1 100 ? -27.098 31.197 57.259 1.00 64.62 100 GLY A O 1
ATOM 819 N N . GLU A 1 101 ? -28.983 31.305 58.469 1.00 66.25 101 GLU A N 1
ATOM 820 C CA . GLU A 1 101 ? -28.296 31.495 59.753 1.00 66.25 101 GLU A CA 1
ATOM 821 C C . GLU A 1 101 ? -27.552 30.248 60.243 1.00 66.25 101 GLU A C 1
ATOM 823 O O . GLU A 1 101 ? -26.831 30.345 61.231 1.00 66.25 101 GLU A O 1
ATOM 828 N N . LYS A 1 102 ? -27.735 29.074 59.621 1.00 68.31 102 LYS A N 1
ATOM 829 C CA . LYS A 1 102 ? -27.222 27.782 60.103 1.00 68.31 102 LYS A CA 1
ATOM 830 C C . LYS A 1 102 ? -26.931 26.819 58.949 1.00 68.31 102 LYS A C 1
ATOM 832 O O . LYS A 1 102 ? -27.715 26.736 58.009 1.00 68.31 102 LYS A O 1
ATOM 837 N N . ILE A 1 103 ? -25.848 26.046 59.058 1.00 71.94 103 ILE A N 1
ATOM 838 C CA . ILE A 1 103 ? -25.593 24.889 58.182 1.00 71.94 103 ILE A CA 1
ATOM 839 C C . ILE A 1 103 ? -26.096 23.621 58.887 1.00 71.94 103 ILE A C 1
ATOM 841 O O . ILE A 1 103 ? -25.685 23.383 60.028 1.00 71.94 103 ILE A O 1
ATOM 845 N N . PRO A 1 104 ? -26.954 22.800 58.247 1.00 66.12 104 PRO A N 1
ATOM 846 C CA . PRO A 1 104 ? -27.573 21.632 58.885 1.00 66.12 104 PRO A CA 1
ATOM 847 C C . PRO A 1 104 ? -26.583 20.623 59.488 1.00 66.12 104 PRO A C 1
ATOM 849 O O . PRO A 1 104 ? -26.908 19.971 60.473 1.00 66.12 104 PRO A O 1
ATOM 852 N N . ASP A 1 105 ? -25.367 20.535 58.940 1.00 69.12 105 ASP A N 1
ATOM 853 C CA . ASP A 1 105 ? -24.372 19.505 59.264 1.00 69.12 105 ASP A CA 1
ATOM 854 C C . ASP A 1 105 ? -23.000 20.093 59.662 1.00 69.12 105 ASP A C 1
ATOM 856 O O . ASP A 1 105 ? -21.935 19.653 59.228 1.00 69.12 105 ASP A O 1
ATOM 860 N N . ALA A 1 106 ? -23.013 21.156 60.474 1.00 68.44 106 ALA A N 1
ATOM 861 C CA . ALA A 1 106 ? -21.812 21.922 60.820 1.00 68.44 106 ALA A CA 1
ATOM 862 C C . ALA A 1 106 ? -20.722 21.112 61.557 1.00 68.44 106 ALA A C 1
ATOM 864 O O . ALA A 1 106 ? -19.546 21.446 61.450 1.00 68.44 106 ALA A O 1
ATOM 865 N N . ARG A 1 107 ? -21.073 20.045 62.291 1.00 68.88 107 ARG A N 1
ATOM 866 C CA . ARG A 1 107 ? -20.087 19.199 62.998 1.00 68.88 107 ARG A CA 1
ATOM 867 C C . ARG A 1 107 ? -19.284 18.322 62.032 1.00 68.88 107 ARG A C 1
ATOM 869 O O . ARG A 1 107 ? -18.061 18.275 62.131 1.00 68.88 107 ARG A O 1
ATOM 876 N N . THR A 1 108 ? -19.957 17.678 61.081 1.00 71.06 108 THR A N 1
ATOM 877 C CA . THR A 1 108 ? -19.336 16.848 60.033 1.00 71.06 108 THR A CA 1
ATOM 878 C C . THR A 1 108 ? -18.499 17.702 59.089 1.00 71.06 108 THR A C 1
ATOM 880 O O . THR A 1 108 ? -17.337 17.402 58.835 1.00 71.06 108 THR A O 1
ATOM 883 N N . LEU A 1 109 ? -19.058 18.839 58.666 1.00 72.00 109 LEU A N 1
ATOM 884 C CA . LEU A 1 109 ? -18.403 19.865 57.850 1.00 72.00 109 LEU A CA 1
ATOM 885 C C . LEU A 1 109 ? -17.020 20.270 58.375 1.00 72.00 109 LEU A C 1
ATOM 887 O O . LEU A 1 109 ? -16.088 20.533 57.617 1.00 72.00 109 LEU A O 1
ATOM 891 N N . VAL A 1 110 ? -16.905 20.349 59.693 1.00 68.19 110 VAL A N 1
ATOM 892 C CA . VAL A 1 110 ? -15.683 20.724 60.386 1.00 68.19 110 VAL A CA 1
ATOM 893 C C . VAL A 1 110 ? -14.739 19.545 60.516 1.00 68.19 110 VAL A C 1
ATOM 895 O O . VAL A 1 110 ? -13.554 19.701 60.233 1.00 68.19 110 VAL A O 1
ATOM 898 N N . ARG A 1 111 ? -15.251 18.402 60.986 1.00 73.06 111 ARG A N 1
ATOM 899 C CA . ARG A 1 111 ? -14.459 17.190 61.213 1.00 73.06 111 ARG A CA 1
ATOM 900 C C . ARG A 1 111 ? -13.759 16.754 59.928 1.00 73.06 111 ARG A C 1
ATOM 902 O O . ARG A 1 111 ? -12.572 16.456 59.955 1.00 73.06 111 ARG A O 1
ATOM 909 N N . ASP A 1 112 ? -14.488 16.786 58.818 1.00 70.69 112 ASP A N 1
ATOM 910 C CA . ASP A 1 112 ? -14.018 16.297 57.520 1.00 70.69 112 ASP A CA 1
ATOM 911 C C . ASP A 1 112 ? -13.335 17.416 56.705 1.00 70.69 112 ASP A C 1
ATOM 913 O O . ASP A 1 112 ? -12.656 17.171 55.708 1.00 70.69 112 ASP A O 1
ATOM 917 N N . GLY A 1 113 ? -13.479 18.666 57.156 1.00 77.06 113 GLY A N 1
ATOM 918 C CA . GLY A 1 113 ? -12.986 19.861 56.491 1.00 77.06 113 GLY A CA 1
ATOM 919 C C . GLY A 1 113 ? -13.896 20.313 55.347 1.00 77.06 113 GLY A C 1
ATOM 920 O O . GLY A 1 113 ? -14.317 19.536 54.489 1.00 77.06 113 GLY A O 1
ATOM 921 N N . TRP A 1 114 ? -14.141 21.624 55.271 1.00 76.88 114 TRP A N 1
ATOM 922 C CA . TRP A 1 114 ? -15.052 22.233 54.292 1.00 76.88 114 TRP A CA 1
ATOM 923 C C . TRP A 1 114 ? -14.776 21.823 52.842 1.00 76.88 114 TRP A C 1
ATOM 925 O O . TRP A 1 114 ? -15.689 21.630 52.042 1.00 76.88 114 TRP A O 1
ATOM 935 N N . SER A 1 115 ? -13.494 21.698 52.504 1.00 78.56 115 SER A N 1
ATOM 936 C CA . SER A 1 115 ? -13.055 21.286 51.178 1.00 78.56 115 SER A CA 1
ATOM 937 C C . SER A 1 115 ? -13.549 19.892 50.802 1.00 78.56 115 SER A C 1
ATOM 939 O O . SER A 1 115 ? -14.044 19.703 49.694 1.00 78.56 115 SER A O 1
ATOM 941 N N . ALA A 1 116 ? -13.436 18.929 51.716 1.00 82.12 116 ALA A N 1
ATOM 942 C CA . ALA A 1 116 ? -13.930 17.580 51.485 1.00 82.12 116 ALA A CA 1
ATOM 943 C C . ALA A 1 116 ? -15.461 17.551 51.497 1.00 82.12 116 ALA A C 1
ATOM 945 O O . ALA A 1 116 ? -16.062 16.917 50.635 1.00 82.12 116 ALA A O 1
ATOM 946 N N . TRP A 1 117 ? -16.086 18.308 52.402 1.00 83.75 117 TRP A N 1
ATOM 947 C CA . TRP A 1 117 ? -17.539 18.363 52.520 1.00 83.75 117 TRP A CA 1
ATOM 948 C C . TRP A 1 117 ? -18.223 18.939 51.270 1.00 83.75 117 TRP A C 1
ATOM 950 O O . TRP A 1 117 ? -19.137 18.307 50.741 1.00 83.75 117 TRP A O 1
ATOM 960 N N . ILE A 1 118 ? -17.759 20.078 50.726 1.00 84.88 118 ILE A N 1
ATOM 961 C CA . ILE A 1 118 ? -18.299 20.599 49.456 1.00 84.88 118 ILE A CA 1
ATOM 962 C C . ILE A 1 118 ? -18.092 19.591 48.332 1.00 84.88 118 ILE A C 1
ATOM 964 O O . ILE A 1 118 ? -19.031 19.343 47.579 1.00 84.88 118 ILE A O 1
ATOM 968 N N . ARG A 1 119 ? -16.887 19.020 48.195 1.00 88.62 119 ARG A N 1
ATOM 969 C CA . ARG A 1 119 ? -16.621 18.031 47.142 1.00 88.62 119 ARG A CA 1
ATOM 970 C C . ARG A 1 119 ? -17.560 16.841 47.235 1.00 88.62 119 ARG A C 1
ATOM 972 O O . ARG A 1 119 ? -18.066 16.413 46.210 1.00 88.62 119 ARG A O 1
ATOM 979 N N . MET A 1 120 ? -17.809 16.334 48.439 1.00 87.31 120 MET A N 1
ATOM 980 C CA . MET A 1 120 ? -18.735 15.230 48.670 1.00 87.31 120 MET A CA 1
ATOM 981 C C . MET A 1 120 ? -20.149 15.598 48.209 1.00 87.31 120 MET A C 1
ATOM 983 O O . MET A 1 120 ? -20.718 14.875 47.401 1.00 87.31 120 MET A O 1
ATOM 987 N N . ARG A 1 121 ? -20.682 16.757 48.621 1.00 87.56 121 ARG A N 1
ATOM 988 C CA . ARG A 1 121 ? -22.035 17.199 48.226 1.00 87.56 121 ARG A CA 1
ATOM 989 C C . ARG A 1 121 ? -22.167 17.491 46.733 1.00 87.56 121 ARG A C 1
ATOM 991 O O . ARG A 1 121 ? -23.181 17.161 46.123 1.00 87.56 121 ARG A O 1
ATOM 998 N N . VAL A 1 122 ? -21.149 18.105 46.128 1.00 89.94 122 VAL A N 1
ATOM 999 C CA . VAL A 1 122 ? -21.095 18.293 44.671 1.00 89.94 122 VAL A CA 1
ATOM 1000 C C . VAL A 1 122 ? -21.017 16.934 43.979 1.00 89.94 122 VAL A C 1
ATOM 1002 O O . VAL A 1 122 ? -21.724 16.719 43.003 1.00 89.94 122 VAL A O 1
ATOM 1005 N N . GLY A 1 123 ? -20.213 16.006 44.499 1.00 90.19 123 GLY A N 1
ATOM 1006 C CA . GLY A 1 123 ? -20.068 14.648 43.984 1.00 90.19 123 GLY A CA 1
ATOM 1007 C C . GLY A 1 123 ? -21.388 13.886 44.001 1.00 90.19 123 GLY A C 1
ATOM 1008 O O . GLY A 1 123 ? -21.792 13.380 42.963 1.00 90.19 123 GLY A O 1
ATOM 1009 N N . GLU A 1 124 ? -22.105 13.884 45.127 1.00 89.12 124 GLU A N 1
ATOM 1010 C CA . GLU A 1 124 ? -23.448 13.300 45.263 1.00 89.12 124 GLU A CA 1
ATOM 1011 C C . GLU A 1 124 ? -24.422 13.883 44.228 1.00 89.12 124 GLU A C 1
ATOM 1013 O O . GLU A 1 124 ? -25.098 13.144 43.509 1.00 89.12 124 GLU A O 1
ATOM 1018 N N . ALA A 1 125 ? -24.457 15.213 44.104 1.00 88.62 125 ALA A N 1
ATOM 1019 C CA . ALA A 1 125 ? -25.357 15.902 43.188 1.00 88.62 125 ALA A CA 1
ATOM 1020 C C . ALA A 1 125 ? -25.042 15.628 41.710 1.00 88.62 125 ALA A C 1
ATOM 1022 O O . ALA A 1 125 ? -25.948 15.391 40.912 1.00 88.62 125 ALA A O 1
ATOM 1023 N N . VAL A 1 126 ? -23.761 15.660 41.340 1.00 89.06 126 VAL A N 1
ATOM 1024 C CA . VAL A 1 126 ? -23.305 15.388 39.973 1.00 89.06 126 VAL A CA 1
ATOM 1025 C C . VAL A 1 126 ? -23.510 13.912 39.637 1.00 89.06 126 VAL A C 1
ATOM 1027 O O . VAL A 1 126 ? -24.005 13.603 38.555 1.00 89.06 126 VAL A O 1
ATOM 1030 N N . SER A 1 127 ? -23.208 13.002 40.565 1.00 88.25 127 SER A N 1
ATOM 1031 C CA . SER A 1 127 ? -23.391 11.556 40.399 1.00 88.25 127 SER A CA 1
ATOM 1032 C C . SER A 1 127 ? -24.859 11.192 40.165 1.00 88.25 127 SER A C 1
ATOM 1034 O O . SER A 1 127 ? -25.151 10.415 39.263 1.00 88.25 127 SER A O 1
ATOM 1036 N N . ALA A 1 128 ? -25.795 11.822 40.883 1.00 85.00 128 ALA A N 1
ATOM 1037 C CA . ALA A 1 128 ? -27.233 11.594 40.704 1.00 85.00 128 ALA A CA 1
ATOM 1038 C C . ALA A 1 128 ? -27.739 11.898 39.280 1.00 85.00 128 ALA A C 1
ATOM 1040 O O . ALA A 1 128 ? -28.736 11.327 38.847 1.00 85.00 128 ALA A O 1
ATOM 1041 N N . VAL A 1 129 ? -27.064 12.793 38.553 1.00 80.06 129 VAL A N 1
ATOM 1042 C CA . VAL A 1 129 ? -27.398 13.111 37.156 1.00 80.06 129 VAL A CA 1
ATOM 1043 C C . VAL A 1 129 ? -26.618 12.229 36.191 1.00 80.06 129 VAL A C 1
ATOM 1045 O O . VAL A 1 129 ? -27.168 11.731 35.219 1.00 80.06 129 VAL A O 1
ATOM 1048 N N . THR A 1 130 ? -25.327 12.047 36.443 1.00 79.94 130 THR A N 1
ATOM 1049 C CA . THR A 1 130 ? -24.385 11.463 35.479 1.00 79.94 130 THR A CA 1
ATOM 1050 C C . THR A 1 130 ? -24.353 9.935 35.485 1.00 79.94 130 THR A C 1
ATOM 1052 O O . THR A 1 130 ? -24.052 9.352 34.449 1.00 79.94 130 THR A O 1
ATOM 1055 N N . GLN A 1 131 ? -24.742 9.274 36.582 1.00 84.19 131 GLN A N 1
ATOM 1056 C CA . GLN A 1 131 ? -24.789 7.805 36.667 1.00 84.19 131 GLN A CA 1
ATOM 1057 C C . GLN A 1 131 ? -25.774 7.154 35.689 1.00 84.19 131 GLN A C 1
ATOM 1059 O O . GLN A 1 131 ? -25.654 5.968 35.406 1.00 84.19 131 GLN A O 1
ATOM 1064 N N . GLN A 1 132 ? -26.757 7.895 35.175 1.00 81.75 132 GLN A N 1
ATOM 1065 C CA . GLN A 1 132 ? -27.709 7.376 34.186 1.00 81.75 132 GLN A CA 1
ATOM 1066 C C . GLN A 1 132 ? -27.370 7.786 32.750 1.00 81.75 132 GLN A C 1
ATOM 1068 O O . GLN A 1 132 ? -28.003 7.304 31.810 1.00 81.75 132 GLN A O 1
ATOM 1073 N N . VAL A 1 133 ? -26.373 8.653 32.569 1.00 80.06 133 VAL A N 1
ATOM 1074 C CA . VAL A 1 133 ? -25.985 9.177 31.261 1.00 80.06 133 VAL A CA 1
ATOM 1075 C C . VAL A 1 133 ? -24.911 8.263 30.661 1.00 80.06 133 VAL A C 1
ATOM 1077 O O . VAL A 1 133 ? -23.929 7.951 31.348 1.00 80.06 133 VAL A O 1
ATOM 1080 N N . PRO A 1 134 ? -25.075 7.816 29.402 1.00 80.75 134 PRO A N 1
ATOM 1081 C CA . PRO A 1 134 ? -24.040 7.068 28.702 1.00 80.75 134 PRO A CA 1
ATOM 1082 C C . PRO A 1 134 ? -22.727 7.849 28.636 1.00 80.75 134 PRO A C 1
ATOM 1084 O O . PRO A 1 134 ? -22.725 9.068 28.446 1.00 80.75 134 PRO A O 1
ATOM 1087 N N . ILE A 1 135 ? -21.594 7.159 28.753 1.00 77.44 135 ILE A N 1
ATOM 1088 C CA . ILE A 1 135 ? -20.281 7.818 28.777 1.00 77.44 135 ILE A CA 1
ATOM 1089 C C . ILE A 1 135 ? -20.003 8.655 27.519 1.00 77.44 135 ILE A C 1
ATOM 1091 O O . ILE A 1 135 ? -19.401 9.720 27.617 1.00 77.44 135 ILE A O 1
ATOM 1095 N N . GLU A 1 136 ? -20.504 8.229 26.358 1.00 70.25 136 GLU A N 1
ATOM 1096 C CA . GLU A 1 136 ? -20.386 8.955 25.084 1.00 70.25 136 GLU A CA 1
ATOM 1097 C C . GLU A 1 136 ? -21.075 10.321 25.130 1.00 70.25 136 GLU A C 1
ATOM 1099 O O . GLU A 1 136 ? -20.534 11.314 24.641 1.00 70.25 136 GLU A O 1
ATOM 1104 N N . GLU A 1 137 ? -22.243 10.399 25.773 1.00 78.75 137 GLU A N 1
ATOM 1105 C CA . GLU A 1 137 ? -22.949 11.662 25.954 1.00 78.75 137 GLU A CA 1
ATOM 1106 C C . GLU A 1 137 ? -22.221 12.578 26.940 1.00 78.75 137 GLU A C 1
ATOM 1108 O O . GLU A 1 137 ? -22.210 13.794 26.749 1.00 78.75 137 GLU A O 1
ATOM 1113 N N . LEU A 1 138 ? -21.574 12.028 27.970 1.00 75.06 138 LEU A N 1
ATOM 1114 C CA . LEU A 1 138 ? -20.822 12.828 28.939 1.00 75.06 138 LEU A CA 1
ATOM 1115 C C . LEU A 1 138 ? -19.584 13.489 28.319 1.00 75.06 138 LEU A C 1
ATOM 1117 O O . LEU A 1 138 ? -19.273 14.628 28.664 1.00 75.06 138 LEU A O 1
ATOM 1121 N N . VAL A 1 139 ? -18.869 12.786 27.437 1.00 71.75 139 VAL A N 1
ATOM 1122 C CA . VAL A 1 139 ? -17.569 13.241 26.908 1.00 71.75 139 VAL A CA 1
ATOM 1123 C C . VAL A 1 139 ? -17.673 13.964 25.568 1.00 71.75 139 VAL A C 1
ATOM 1125 O O . VAL A 1 139 ? -16.777 14.737 25.227 1.00 71.75 139 VAL A O 1
ATOM 1128 N N . SER A 1 140 ? -18.752 13.749 24.812 1.00 67.44 140 SER A N 1
ATOM 1129 C CA . SER A 1 140 ? -18.932 14.393 23.512 1.00 67.44 140 SER A CA 1
ATOM 1130 C C . SER A 1 140 ? -19.229 15.898 23.661 1.00 67.44 140 SER A C 1
ATOM 1132 O O . SER A 1 140 ? -20.177 16.274 24.359 1.00 67.44 140 SER A O 1
ATOM 1134 N N . PRO A 1 141 ? -18.477 16.785 22.974 1.00 57.56 141 PRO A N 1
ATOM 1135 C CA . PRO A 1 141 ? -18.735 18.226 22.995 1.00 57.56 141 PRO A CA 1
ATOM 1136 C C . PRO A 1 141 ? -20.068 18.613 22.339 1.00 57.56 141 PRO A C 1
ATOM 1138 O O . PRO A 1 141 ? -20.575 19.704 22.591 1.00 57.56 141 PRO A O 1
ATOM 1141 N N . THR A 1 142 ? -20.629 17.738 21.502 1.00 59.91 142 THR A N 1
ATOM 1142 C CA . THR A 1 142 ? -21.843 17.977 20.707 1.00 59.91 142 THR A CA 1
ATOM 1143 C C . THR A 1 142 ? -23.062 17.210 21.224 1.00 59.91 142 THR A C 1
ATOM 1145 O O . THR A 1 142 ? -24.109 17.213 20.579 1.00 59.91 142 THR A O 1
ATOM 1148 N N . SER A 1 143 ? -22.966 16.550 22.382 1.00 69.38 143 SER A N 1
ATOM 1149 C CA . SER A 1 143 ? -24.057 15.725 22.905 1.00 69.38 143 SER A CA 1
ATOM 1150 C C . SER A 1 143 ? -25.264 16.531 23.398 1.00 69.38 143 SER A C 1
ATOM 1152 O O . SER A 1 143 ? -25.191 17.721 23.732 1.00 69.38 143 SER A O 1
ATOM 1154 N N . GLN A 1 144 ? -26.398 15.839 23.540 1.00 70.19 144 GLN A N 1
ATOM 1155 C CA . GLN A 1 144 ? -27.574 16.392 24.216 1.00 70.19 144 GLN A CA 1
ATOM 1156 C C . GLN A 1 144 ? -27.269 16.778 25.672 1.00 70.19 144 GLN A C 1
ATOM 1158 O O . GLN A 1 144 ? -27.792 17.769 26.179 1.00 70.19 144 GLN A O 1
ATOM 1163 N N . PHE A 1 145 ? -26.375 16.045 26.337 1.00 72.31 145 PHE A N 1
ATOM 1164 C CA . PHE A 1 145 ? -25.908 16.391 27.675 1.00 72.31 145 PHE A CA 1
ATOM 1165 C C . PHE A 1 145 ? -25.089 17.694 27.681 1.00 72.31 145 PHE A C 1
ATOM 1167 O O . PHE A 1 145 ? -25.319 18.566 28.524 1.00 72.31 145 PHE A O 1
ATOM 1174 N N . ALA A 1 146 ? -24.188 17.882 26.710 1.00 65.50 146 ALA A N 1
ATOM 1175 C CA . ALA A 1 146 ? -23.390 19.098 26.572 1.00 65.50 146 ALA A CA 1
ATOM 1176 C C . ALA A 1 146 ? -24.257 20.336 26.286 1.00 65.50 146 ALA A C 1
ATOM 1178 O O . ALA A 1 146 ? -24.014 21.402 26.856 1.00 65.50 146 ALA A O 1
ATOM 1179 N N . THR A 1 147 ? -25.308 20.181 25.479 1.00 64.56 147 THR A N 1
ATOM 1180 C CA . THR A 1 147 ? -26.268 21.253 25.155 1.00 64.56 147 THR A CA 1
ATOM 1181 C C . THR A 1 147 ? -27.282 21.531 26.273 1.00 64.56 147 THR A C 1
ATOM 1183 O O . THR A 1 147 ? -27.860 22.613 26.314 1.00 64.56 147 THR A O 1
ATOM 1186 N N . ARG A 1 148 ? -27.463 20.612 27.236 1.00 69.44 148 ARG A N 1
ATOM 1187 C CA . ARG A 1 148 ? -28.385 20.747 28.386 1.00 69.44 148 ARG A CA 1
ATOM 1188 C C . ARG A 1 148 ? -27.682 20.918 29.738 1.00 69.44 148 ARG A C 1
ATOM 1190 O O . ARG A 1 148 ? -28.251 20.576 30.779 1.00 69.44 148 ARG A O 1
ATOM 1197 N N . ARG A 1 149 ? -26.479 21.502 29.771 1.00 72.56 149 ARG A N 1
ATOM 1198 C CA . ARG A 1 149 ? -25.728 21.769 31.021 1.00 72.56 149 ARG A CA 1
ATOM 1199 C C . ARG A 1 149 ? -26.521 22.565 32.072 1.00 72.56 149 ARG A C 1
ATOM 1201 O O . ARG A 1 149 ? -26.254 22.429 33.265 1.00 72.56 149 ARG A O 1
ATOM 1208 N N . ASP A 1 150 ? -27.543 23.320 31.672 1.00 72.69 150 ASP A N 1
ATOM 1209 C CA . ASP A 1 150 ? -28.451 24.023 32.591 1.00 72.69 150 ASP A CA 1
ATOM 1210 C C . ASP A 1 150 ? -29.327 23.092 33.442 1.00 72.69 150 ASP A C 1
ATOM 1212 O O . ASP A 1 150 ? -29.703 23.438 34.564 1.00 72.69 150 ASP A O 1
ATOM 1216 N N . VAL A 1 151 ? -29.628 21.881 32.963 1.00 76.06 151 VAL A N 1
ATOM 1217 C CA . VAL A 1 151 ? -30.316 20.857 33.765 1.00 76.06 151 VAL A CA 1
ATOM 1218 C C . VAL A 1 151 ? -29.418 20.414 34.916 1.00 76.06 151 VAL A C 1
ATOM 1220 O O . VAL A 1 151 ? -29.850 20.437 36.067 1.00 76.06 151 VAL A O 1
ATOM 1223 N N . LEU A 1 152 ? -28.149 20.109 34.629 1.00 79.25 152 LEU A N 1
ATOM 1224 C CA . LEU A 1 152 ? -27.172 19.749 35.656 1.00 79.25 152 LEU A CA 1
ATOM 1225 C C . LEU A 1 152 ? -26.986 20.884 36.671 1.00 79.25 152 LEU A C 1
ATOM 1227 O O . LEU A 1 152 ? -27.012 20.632 37.873 1.00 79.25 152 LEU A O 1
ATOM 1231 N N . ARG A 1 153 ? -26.867 22.135 36.205 1.00 83.19 153 ARG A N 1
ATOM 1232 C CA . ARG A 1 153 ? -26.785 23.317 37.081 1.00 83.19 153 ARG A CA 1
ATOM 1233 C C . ARG A 1 153 ? -27.953 23.383 38.062 1.00 83.19 153 ARG A C 1
ATOM 1235 O O . ARG A 1 153 ? -27.725 23.575 39.252 1.00 83.19 153 ARG A O 1
ATOM 1242 N N . ARG A 1 154 ? -29.188 23.187 37.586 1.00 84.56 154 ARG A N 1
ATOM 1243 C CA . ARG A 1 154 ? -30.393 23.214 38.433 1.00 84.56 154 ARG A CA 1
ATOM 1244 C C . ARG A 1 154 ? -30.421 22.078 39.451 1.00 84.56 154 ARG A C 1
ATOM 1246 O O . ARG A 1 154 ? -30.739 22.327 40.610 1.00 84.56 154 ARG A O 1
ATOM 1253 N N . VAL A 1 155 ? -30.055 20.859 39.051 1.00 83.88 155 VAL A N 1
ATOM 1254 C CA . VAL A 1 155 ? -30.016 19.708 39.970 1.00 83.88 155 VAL A CA 1
ATOM 1255 C C . VAL A 1 155 ? -28.939 19.898 41.039 1.00 83.88 155 VAL A C 1
ATOM 1257 O O . VAL A 1 155 ? -29.218 19.712 42.223 1.00 83.88 155 VAL A O 1
ATOM 1260 N N . VAL A 1 156 ? -27.742 20.345 40.648 1.00 86.19 156 VAL A N 1
ATOM 1261 C CA . VAL A 1 156 ? -26.650 20.656 41.581 1.00 86.19 156 VAL A CA 1
ATOM 1262 C C . VAL A 1 156 ? -27.054 21.776 42.540 1.00 86.19 156 VAL A C 1
ATOM 1264 O O . VAL A 1 156 ? -26.890 21.628 43.750 1.00 86.19 156 VAL A O 1
ATOM 1267 N N . ALA A 1 157 ? -27.657 22.854 42.033 1.00 87.19 157 ALA A N 1
ATOM 1268 C CA . ALA A 1 157 ? -28.154 23.951 42.858 1.00 87.19 157 ALA A CA 1
ATOM 1269 C C . ALA A 1 157 ? -29.220 23.490 43.863 1.00 87.19 157 ALA A C 1
ATOM 1271 O O . ALA A 1 157 ? -29.111 23.799 45.047 1.00 87.19 157 ALA A O 1
ATOM 1272 N N . GLY A 1 158 ? -30.209 22.703 43.428 1.00 86.75 158 GLY A N 1
ATOM 1273 C CA . GLY A 1 158 ? -31.255 22.174 44.308 1.00 86.75 158 GLY A CA 1
ATOM 1274 C C . GLY A 1 158 ? -30.720 21.195 45.358 1.00 86.75 158 GLY A C 1
ATOM 1275 O O . GLY A 1 158 ? -31.150 21.210 46.512 1.00 86.75 158 GLY A O 1
ATOM 1276 N N . HIS A 1 159 ? -29.742 20.363 44.995 1.00 86.75 159 HIS A N 1
ATOM 1277 C CA . HIS A 1 159 ? -29.106 19.439 45.931 1.00 86.75 159 HIS A CA 1
ATOM 1278 C C . HIS A 1 159 ? -28.281 20.181 46.994 1.00 86.75 159 HIS A C 1
ATOM 1280 O O . HIS A 1 159 ? -28.414 19.905 48.187 1.00 86.75 159 HIS A O 1
ATOM 1286 N N . LEU A 1 160 ? -27.484 21.170 46.583 1.00 85.81 160 LEU A N 1
ATOM 1287 C CA . LEU A 1 160 ? -26.662 21.975 47.488 1.00 85.81 160 LEU A CA 1
ATOM 1288 C C . LEU A 1 160 ? -27.496 22.941 48.349 1.00 85.81 160 LEU A C 1
ATOM 1290 O O . LEU A 1 160 ? -27.138 23.174 49.505 1.00 85.81 160 LEU A O 1
ATOM 1294 N N . ALA A 1 161 ? -28.650 23.408 47.859 1.00 85.31 161 ALA A N 1
ATOM 1295 C CA . ALA A 1 161 ? -29.601 24.204 48.639 1.00 85.31 161 ALA A CA 1
ATOM 1296 C C . ALA A 1 161 ? -30.110 23.454 49.877 1.00 85.31 161 ALA A C 1
ATOM 1298 O O . ALA A 1 161 ? -30.157 24.028 50.966 1.00 85.31 161 ALA A O 1
ATOM 1299 N N . ARG A 1 162 ? -30.380 22.145 49.757 1.00 82.94 162 ARG A N 1
ATOM 1300 C CA . ARG A 1 162 ? -30.734 21.284 50.905 1.00 82.94 162 ARG A CA 1
ATOM 1301 C C . ARG A 1 162 ? -29.609 21.167 51.939 1.00 82.94 162 ARG A C 1
ATOM 1303 O O . ARG A 1 162 ? -29.872 20.861 53.096 1.00 82.94 162 ARG A O 1
ATOM 1310 N N . SER A 1 163 ? -28.371 21.452 51.536 1.00 78.88 163 SER A N 1
ATOM 1311 C CA . SER A 1 163 ? -27.194 21.487 52.412 1.00 78.88 163 SER A CA 1
ATOM 1312 C C . SER A 1 163 ? -26.892 22.889 52.971 1.00 78.88 163 SER A C 1
ATOM 1314 O O . SER A 1 163 ? -25.876 23.074 53.637 1.00 78.88 163 SER A O 1
ATOM 1316 N N . GLY A 1 164 ? -27.755 23.882 52.725 1.00 80.50 164 GLY A N 1
ATOM 1317 C CA . GLY A 1 164 ? -27.587 25.258 53.208 1.00 80.50 164 GLY A CA 1
ATOM 1318 C C . GLY A 1 164 ? -26.723 26.159 52.316 1.00 80.50 164 GLY A C 1
ATOM 1319 O O . GLY A 1 164 ? -26.350 27.250 52.748 1.00 80.50 164 GLY A O 1
ATOM 1320 N N . LEU A 1 165 ? -26.401 25.733 51.087 1.00 86.06 165 LEU A N 1
ATOM 1321 C CA . LEU A 1 165 ? -25.653 26.534 50.112 1.00 86.06 165 LEU A CA 1
ATOM 1322 C C . LEU A 1 165 ? -26.579 27.054 49.012 1.00 86.06 165 LEU A C 1
ATOM 1324 O O . LEU A 1 165 ? -27.208 26.273 48.303 1.00 86.06 165 LEU A O 1
ATOM 1328 N N . GLN A 1 166 ? -26.605 28.363 48.794 1.00 88.50 166 GLN A N 1
ATOM 1329 C CA . GLN A 1 166 ? -27.290 28.941 47.643 1.00 88.50 166 GLN A CA 1
ATOM 1330 C C . GLN A 1 166 ? -26.305 29.077 46.487 1.00 88.50 166 GLN A C 1
ATOM 1332 O O . GLN A 1 166 ? -25.407 29.914 46.506 1.00 88.50 166 GLN A O 1
ATOM 1337 N N . VAL A 1 167 ? -26.462 28.232 45.474 1.00 89.38 167 VAL A N 1
ATOM 1338 C CA . VAL A 1 167 ? -25.597 28.228 44.291 1.00 89.38 167 VAL A CA 1
ATOM 1339 C C . VAL A 1 167 ? -26.012 29.351 43.348 1.00 89.38 167 VAL A C 1
ATOM 1341 O O . VAL A 1 167 ? -27.159 29.402 42.914 1.00 89.38 167 VAL A O 1
ATOM 1344 N N . THR A 1 168 ? -25.075 30.235 43.016 1.00 87.56 168 THR A N 1
ATOM 1345 C CA . THR A 1 168 ? -25.283 31.336 42.063 1.00 87.56 168 THR A CA 1
ATOM 1346 C C . THR A 1 168 ? -24.735 31.009 40.678 1.00 87.56 168 THR A C 1
ATOM 1348 O O . THR A 1 168 ? -25.266 31.493 39.684 1.00 87.56 168 THR A O 1
ATOM 1351 N N . ALA A 1 169 ? -23.712 30.154 40.591 1.00 88.00 169 ALA A N 1
ATOM 1352 C CA . ALA A 1 169 ? -23.238 29.596 39.329 1.00 88.00 169 ALA A CA 1
ATOM 1353 C C . ALA A 1 169 ? -22.579 28.228 39.542 1.00 88.00 169 ALA A C 1
ATOM 1355 O O . ALA A 1 169 ? -21.912 27.990 40.549 1.00 88.00 169 ALA A O 1
ATOM 1356 N N . PHE A 1 170 ? -22.725 27.341 38.561 1.00 89.81 170 PHE A N 1
ATOM 1357 C CA . PHE A 1 170 ? -21.996 26.080 38.492 1.00 89.81 170 PHE A CA 1
ATOM 1358 C C . PHE A 1 170 ? -21.556 25.839 37.049 1.00 89.81 170 PHE A C 1
ATOM 1360 O O . PHE A 1 170 ? -22.365 25.887 36.122 1.00 89.81 170 PHE A O 1
ATOM 1367 N N . GLU A 1 171 ? -20.270 25.607 36.841 1.00 88.12 171 GLU A N 1
ATOM 1368 C CA . GLU A 1 171 ? -19.686 25.411 35.518 1.00 88.12 171 GLU A CA 1
ATOM 1369 C C . GLU A 1 171 ? -18.826 24.157 35.521 1.00 88.12 171 GLU A C 1
ATOM 1371 O O . GLU A 1 171 ? -17.988 23.978 36.400 1.00 88.12 171 GLU A O 1
ATOM 1376 N N . ILE A 1 172 ? -19.005 23.304 34.514 1.00 86.56 172 ILE A N 1
ATOM 1377 C CA . ILE A 1 172 ? -18.052 22.231 34.239 1.00 86.56 172 ILE A CA 1
ATOM 1378 C C . ILE A 1 172 ? -16.947 22.807 33.363 1.00 86.56 172 ILE A C 1
ATOM 1380 O O . ILE A 1 172 ? -17.202 23.205 32.224 1.00 86.56 172 ILE A O 1
ATOM 1384 N N . ALA A 1 173 ? -15.729 22.815 33.894 1.00 84.44 173 ALA A N 1
ATOM 1385 C CA . ALA A 1 173 ? -14.537 23.213 33.163 1.00 84.44 173 ALA A CA 1
ATOM 1386 C C . ALA A 1 173 ? -14.047 22.082 32.251 1.00 84.44 173 ALA A C 1
ATOM 1388 O O . ALA A 1 173 ? -13.726 22.320 31.090 1.00 84.44 173 ALA A O 1
ATOM 1389 N N . ARG A 1 174 ? -14.012 20.844 32.763 1.00 83.31 174 ARG A N 1
ATOM 1390 C CA . ARG A 1 174 ? -13.513 19.681 32.019 1.00 83.31 174 ARG A CA 1
ATOM 1391 C C . ARG A 1 174 ? -14.163 18.386 32.495 1.00 83.31 174 ARG A C 1
ATOM 1393 O O . ARG A 1 174 ? -14.466 18.250 33.678 1.00 83.31 174 ARG A O 1
ATOM 1400 N N . ILE A 1 175 ? -14.335 17.447 31.571 1.00 84.00 175 ILE A N 1
ATOM 1401 C CA . ILE A 1 175 ? -14.756 16.069 31.831 1.00 84.00 175 ILE A CA 1
ATOM 1402 C C . ILE A 1 175 ? -13.641 15.169 31.304 1.00 84.00 175 ILE A C 1
ATOM 1404 O O . ILE A 1 175 ? -13.288 15.245 30.130 1.00 84.00 175 ILE A O 1
ATOM 1408 N N . GLU A 1 176 ? -13.055 14.364 32.181 1.00 83.62 176 GLU A N 1
ATOM 1409 C CA . GLU A 1 176 ? -11.935 13.477 31.876 1.00 83.62 176 GLU A CA 1
ATOM 1410 C C . GLU A 1 176 ? -12.303 12.052 32.299 1.00 83.62 176 GLU A C 1
ATOM 1412 O O . GLU A 1 176 ? -12.226 11.731 33.490 1.00 83.62 176 GLU A O 1
ATOM 1417 N N . PRO A 1 177 ? -12.749 11.192 31.369 1.00 82.44 177 PRO A N 1
ATOM 1418 C CA . PRO A 1 177 ? -12.961 9.785 31.681 1.00 82.44 177 PRO A CA 1
ATOM 1419 C C . PRO A 1 177 ? -11.627 9.107 32.007 1.00 82.44 177 PRO A C 1
ATOM 1421 O O . PRO A 1 177 ? -10.589 9.441 31.427 1.00 82.44 177 PRO A O 1
ATOM 1424 N N . ASP A 1 178 ? -11.657 8.108 32.886 1.00 83.00 178 ASP A N 1
ATOM 1425 C CA . ASP A 1 178 ? -10.569 7.143 32.965 1.00 83.00 178 ASP A CA 1
ATOM 1426 C C . ASP A 1 178 ? -10.493 6.418 31.623 1.00 83.00 178 ASP A C 1
ATOM 1428 O O . ASP A 1 178 ? -11.383 5.653 31.239 1.00 83.00 178 ASP A O 1
ATOM 1432 N N . ARG A 1 179 ? -9.432 6.721 30.875 1.00 68.81 179 ARG A N 1
ATOM 1433 C CA . ARG A 1 179 ? -9.285 6.256 29.500 1.00 68.81 179 ARG A CA 1
ATOM 1434 C C . ARG A 1 179 ? -9.257 4.733 29.428 1.00 68.81 179 ARG A C 1
ATOM 1436 O O . ARG A 1 179 ? -9.828 4.175 28.504 1.00 68.81 179 ARG A O 1
ATOM 1443 N N . ARG A 1 180 ? -8.630 4.048 30.386 1.00 70.44 180 ARG A N 1
ATOM 1444 C CA . ARG A 1 180 ? -8.516 2.584 30.357 1.00 70.44 180 ARG A CA 1
ATOM 1445 C C . ARG A 1 180 ? -9.873 1.931 30.608 1.00 70.44 180 ARG A C 1
ATOM 1447 O O . ARG A 1 180 ? -10.291 1.096 29.814 1.00 70.44 180 ARG A O 1
ATOM 1454 N N . ALA A 1 181 ? -10.583 2.370 31.641 1.00 75.69 181 ALA A N 1
ATOM 1455 C CA . ALA A 1 181 ? -11.910 1.863 31.967 1.00 75.69 181 ALA A CA 1
ATOM 1456 C C . ALA A 1 181 ? -12.941 2.167 30.869 1.00 75.69 181 ALA A C 1
ATOM 1458 O O . ALA A 1 181 ? -13.779 1.319 30.570 1.00 75.69 181 ALA A O 1
ATOM 1459 N N . LEU A 1 182 ? -12.858 3.341 30.228 1.00 71.44 182 LEU A N 1
ATOM 1460 C CA . LEU A 1 182 ? -13.677 3.678 29.061 1.00 71.44 182 LEU A CA 1
ATOM 1461 C C . LEU A 1 182 ? -13.467 2.670 27.930 1.00 71.44 182 LEU A C 1
ATOM 1463 O O . LEU A 1 182 ? -14.433 2.127 27.392 1.00 71.44 182 LEU A O 1
ATOM 1467 N N . LEU A 1 183 ? -12.206 2.404 27.586 1.00 66.12 183 LEU A N 1
ATOM 1468 C CA . LEU A 1 183 ? -11.869 1.453 26.532 1.00 66.12 183 LEU A CA 1
ATOM 1469 C C . LEU A 1 183 ? -12.304 0.032 26.892 1.00 66.12 183 LEU A C 1
ATOM 1471 O O . LEU A 1 183 ? -12.842 -0.664 26.036 1.00 66.12 183 LEU A O 1
ATOM 1475 N N . ASP A 1 184 ? -12.145 -0.392 28.144 1.00 72.00 184 ASP A N 1
ATOM 1476 C CA . ASP A 1 184 ? -12.567 -1.720 28.594 1.00 72.00 184 ASP A CA 1
ATOM 1477 C C . ASP A 1 184 ? -14.098 -1.880 28.568 1.00 72.00 184 ASP A C 1
ATOM 1479 O O . ASP A 1 184 ? -14.604 -2.899 28.088 1.00 72.00 184 ASP A O 1
ATOM 1483 N N . ALA A 1 185 ? -14.854 -0.857 28.981 1.00 72.25 185 ALA A N 1
ATOM 1484 C CA . ALA A 1 185 ? -16.314 -0.843 28.887 1.00 72.25 185 ALA A CA 1
ATOM 1485 C C . ALA A 1 185 ? -16.796 -0.885 27.428 1.00 72.25 185 ALA A C 1
ATOM 1487 O O . ALA A 1 185 ? -17.684 -1.677 27.094 1.00 72.25 185 ALA A O 1
ATOM 1488 N N . LYS A 1 186 ? -16.168 -0.097 26.544 1.00 66.44 186 LYS A N 1
ATOM 1489 C CA . LYS A 1 186 ? -16.468 -0.080 25.105 1.00 66.44 186 LYS A CA 1
ATOM 1490 C C . LYS A 1 186 ? -16.129 -1.404 24.432 1.00 66.44 186 LYS A C 1
ATOM 1492 O O . LYS A 1 186 ? -16.954 -1.931 23.694 1.00 66.44 186 LYS A O 1
ATOM 1497 N N . ARG A 1 187 ? -14.977 -2.008 24.741 1.00 69.81 187 ARG A N 1
ATOM 1498 C CA . ARG A 1 187 ? -14.616 -3.361 24.279 1.00 69.81 187 ARG A CA 1
ATOM 1499 C C . ARG A 1 187 ? -15.634 -4.398 24.744 1.00 69.81 187 ARG A C 1
ATOM 1501 O O . ARG A 1 187 ? -16.007 -5.269 23.968 1.00 69.81 187 ARG A O 1
ATOM 1508 N N . ALA A 1 188 ? -16.101 -4.323 25.990 1.00 71.62 188 ALA A N 1
ATOM 1509 C CA . ALA A 1 188 ? -17.103 -5.251 26.507 1.00 71.62 188 ALA A CA 1
ATOM 1510 C C . ALA A 1 188 ? -18.468 -5.087 25.817 1.00 71.62 188 ALA A C 1
ATOM 1512 O O . ALA A 1 188 ? -19.124 -6.082 25.519 1.00 71.62 188 ALA A O 1
ATOM 1513 N N . GLU A 1 189 ? -18.892 -3.853 25.543 1.00 67.88 189 GLU A N 1
ATOM 1514 C CA . GLU A 1 189 ? -20.096 -3.544 24.764 1.00 67.88 189 GLU A CA 1
ATOM 1515 C C . GLU A 1 189 ? -19.998 -4.079 23.332 1.00 67.88 189 GLU A C 1
ATOM 1517 O O . GLU A 1 189 ? -20.856 -4.849 22.901 1.00 67.88 189 GLU A O 1
ATOM 1522 N N . LEU A 1 190 ? -18.899 -3.760 22.651 1.00 61.84 190 LEU A N 1
ATOM 1523 C CA . LEU A 1 190 ? -18.555 -4.253 21.322 1.00 61.84 190 LEU A CA 1
ATOM 1524 C C . LEU A 1 190 ? -18.574 -5.791 21.259 1.00 61.84 190 LEU A C 1
ATOM 1526 O O . LEU A 1 190 ? -19.230 -6.377 20.399 1.00 61.84 190 LEU A O 1
ATOM 1530 N N . ARG A 1 191 ? -17.945 -6.461 22.234 1.00 67.06 191 ARG A N 1
ATOM 1531 C CA . ARG A 1 191 ? -17.948 -7.929 22.367 1.00 67.06 191 ARG A CA 1
ATOM 1532 C C . ARG A 1 191 ? -19.333 -8.517 22.632 1.00 67.06 191 ARG A C 1
ATOM 1534 O O . ARG A 1 191 ? -19.552 -9.671 22.272 1.00 67.06 191 ARG A O 1
ATOM 1541 N N . ARG A 1 192 ? -20.241 -7.790 23.295 1.00 66.69 192 ARG A N 1
ATOM 1542 C CA . ARG A 1 192 ? -21.631 -8.231 23.518 1.00 66.69 192 ARG A CA 1
ATOM 1543 C C . ARG A 1 192 ? -22.463 -8.105 22.243 1.00 66.69 192 ARG A C 1
ATOM 1545 O O . ARG A 1 192 ? -23.185 -9.045 21.933 1.00 66.69 192 ARG A O 1
ATOM 1552 N N . GLY A 1 193 ? -22.325 -7.001 21.505 1.00 58.62 193 GLY A N 1
ATOM 1553 C CA . GLY A 1 193 ? -23.009 -6.790 20.222 1.00 58.62 193 GLY A CA 1
ATOM 1554 C C . GLY A 1 193 ? -22.604 -7.811 19.154 1.00 58.62 193 GLY A C 1
ATOM 1555 O O . GLY A 1 193 ? -23.457 -8.341 18.452 1.00 58.62 193 GLY A O 1
ATOM 1556 N N . ALA A 1 194 ? -21.323 -8.187 19.122 1.00 57.97 194 ALA A N 1
ATOM 1557 C CA . ALA A 1 194 ? -20.755 -9.153 18.176 1.00 57.97 194 ALA A CA 1
ATOM 1558 C C . ALA A 1 194 ? -21.151 -10.632 18.399 1.00 57.97 194 ALA A C 1
ATOM 1560 O O . ALA A 1 194 ? -20.606 -11.527 17.757 1.00 57.97 194 ALA A O 1
ATOM 1561 N N . ARG A 1 195 ? -22.032 -10.946 19.359 1.00 55.34 195 ARG A N 1
ATOM 1562 C CA . ARG A 1 195 ? -22.455 -12.336 19.643 1.00 55.34 195 ARG A CA 1
ATOM 1563 C C . ARG A 1 195 ? -23.657 -12.798 18.810 1.00 55.34 195 ARG A C 1
ATOM 1565 O O . ARG A 1 195 ? -23.998 -13.970 18.895 1.00 55.34 195 ARG A O 1
ATOM 1572 N N . GLY A 1 196 ? -24.302 -11.899 18.062 1.00 54.81 196 GLY A N 1
ATOM 1573 C CA . GLY A 1 196 ? -25.604 -12.156 17.435 1.00 54.81 196 GLY A CA 1
ATOM 1574 C C . GLY A 1 196 ? -25.580 -12.915 16.106 1.00 54.81 196 GLY A C 1
ATOM 1575 O O . GLY A 1 196 ? -26.510 -13.666 15.847 1.00 54.81 196 GLY A O 1
ATOM 1576 N N . VAL A 1 197 ? -24.552 -12.743 15.275 1.00 58.31 197 VAL A N 1
ATOM 1577 C CA . VAL A 1 197 ? -24.409 -13.388 13.957 1.00 58.31 197 VAL A CA 1
ATOM 1578 C C . VAL A 1 197 ? -22.923 -13.326 13.614 1.00 58.31 197 VAL A C 1
ATOM 1580 O O . VAL A 1 197 ? -22.389 -12.227 13.578 1.00 58.31 197 VAL A O 1
ATOM 1583 N N . ALA A 1 198 ? -22.227 -14.440 13.407 1.00 60.38 198 ALA A N 1
ATOM 1584 C CA . ALA A 1 198 ? -20.872 -14.382 12.856 1.00 60.38 198 ALA A CA 1
ATOM 1585 C C . ALA A 1 198 ? -20.637 -15.616 11.991 1.00 60.38 198 ALA A C 1
ATOM 1587 O O . ALA A 1 198 ? -20.380 -16.698 12.518 1.00 60.38 198 ALA A O 1
ATOM 1588 N N . GLY A 1 199 ? -20.771 -15.450 10.674 1.00 78.38 199 GLY A N 1
ATOM 1589 C CA . GLY A 1 199 ? -20.277 -16.441 9.724 1.00 78.38 199 GLY A CA 1
ATOM 1590 C C . GLY A 1 199 ? -18.748 -16.436 9.730 1.00 78.38 199 GLY A C 1
ATOM 1591 O O . GLY A 1 199 ? -18.130 -15.422 10.068 1.00 78.38 199 GLY A O 1
ATOM 1592 N N . ARG A 1 200 ? -18.122 -17.558 9.373 1.00 90.38 200 ARG A N 1
ATOM 1593 C CA . ARG A 1 200 ? -16.668 -17.607 9.165 1.00 90.38 200 ARG A CA 1
ATOM 1594 C C . ARG A 1 200 ? -16.317 -16.934 7.845 1.00 90.38 200 ARG A C 1
ATOM 1596 O O . ARG A 1 200 ? -17.104 -16.974 6.898 1.00 90.38 200 ARG A O 1
ATOM 1603 N N . VAL A 1 201 ? -15.136 -16.331 7.766 1.00 94.88 201 VAL A N 1
ATOM 1604 C CA . VAL A 1 201 ? -14.651 -15.694 6.535 1.00 94.88 201 VAL A CA 1
ATOM 1605 C C . VAL A 1 201 ? -13.250 -16.182 6.210 1.00 94.88 201 VAL A C 1
ATOM 1607 O O . VAL A 1 201 ? -12.372 -16.142 7.067 1.00 94.88 201 VAL A O 1
ATOM 1610 N N . ALA A 1 202 ? -13.034 -16.585 4.960 1.00 97.19 202 ALA A N 1
ATOM 1611 C CA . ALA A 1 202 ? -11.712 -16.817 4.393 1.00 97.19 202 ALA A CA 1
ATOM 1612 C C . ALA A 1 202 ? -11.465 -15.815 3.261 1.00 97.19 202 ALA A C 1
ATOM 1614 O O . ALA A 1 202 ? -12.239 -15.758 2.307 1.00 97.19 202 ALA A O 1
ATOM 1615 N N . VAL A 1 203 ? -10.402 -15.019 3.364 1.00 98.12 203 VAL A N 1
ATOM 1616 C CA . VAL A 1 203 ? -9.990 -14.050 2.344 1.00 98.12 203 VAL A CA 1
ATOM 1617 C C . VAL A 1 203 ? -8.694 -14.523 1.697 1.00 98.12 203 VAL A C 1
ATOM 1619 O O . VAL A 1 203 ? -7.650 -14.555 2.345 1.00 98.12 203 VAL A O 1
ATOM 1622 N N . PHE A 1 204 ? -8.756 -14.839 0.408 1.00 98.31 204 PHE A N 1
ATOM 1623 C CA . PHE A 1 204 ? -7.595 -15.163 -0.412 1.00 98.31 204 PHE A CA 1
ATOM 1624 C C . PHE A 1 204 ? -7.258 -13.978 -1.312 1.00 98.31 204 PHE A C 1
ATOM 1626 O O . PHE A 1 204 ? -7.982 -13.658 -2.257 1.00 98.31 204 PHE A O 1
ATOM 1633 N N . ALA A 1 205 ? -6.154 -13.314 -0.998 1.00 97.25 205 ALA A N 1
ATOM 1634 C CA . ALA A 1 205 ? -5.564 -12.290 -1.836 1.00 97.25 205 ALA A CA 1
ATOM 1635 C C . ALA A 1 205 ? -4.767 -12.951 -2.971 1.00 97.25 205 ALA A C 1
ATOM 1637 O O . ALA A 1 205 ? -3.915 -13.793 -2.710 1.00 97.25 205 ALA A O 1
ATOM 1638 N N . ILE A 1 206 ? -5.041 -12.594 -4.226 1.00 97.31 206 ILE A N 1
ATOM 1639 C CA . ILE A 1 206 ? -4.230 -13.012 -5.382 1.00 97.31 206 ILE A CA 1
ATOM 1640 C C . ILE A 1 206 ? -3.640 -11.746 -5.990 1.00 97.31 206 ILE A C 1
ATOM 1642 O O . ILE A 1 206 ? -4.357 -10.977 -6.631 1.00 97.31 206 ILE A O 1
ATOM 1646 N N . ASP A 1 207 ? -2.363 -11.480 -5.737 1.00 94.06 207 ASP A N 1
ATOM 1647 C CA . ASP A 1 207 ? -1.766 -10.175 -6.020 1.00 94.06 207 ASP A CA 1
ATOM 1648 C C . ASP A 1 207 ? -1.606 -9.927 -7.531 1.00 94.06 207 ASP A C 1
ATOM 1650 O O . ASP A 1 207 ? -1.287 -10.836 -8.299 1.00 94.06 207 ASP A O 1
ATOM 1654 N N . GLY A 1 208 ? -1.945 -8.724 -7.992 1.00 94.50 208 GLY A N 1
ATOM 1655 C CA . GLY A 1 208 ? -1.959 -8.380 -9.420 1.00 94.50 208 GLY A CA 1
ATOM 1656 C C . GLY A 1 208 ? -2.953 -9.160 -10.306 1.00 94.50 208 GLY A C 1
ATOM 1657 O O . GLY A 1 208 ? -2.863 -9.090 -11.534 1.00 94.50 208 GLY A O 1
ATOM 1658 N N . ALA A 1 209 ? -3.914 -9.912 -9.756 1.00 96.94 209 ALA A N 1
ATOM 1659 C CA . ALA A 1 209 ? -4.877 -10.663 -10.565 1.00 96.94 209 ALA A CA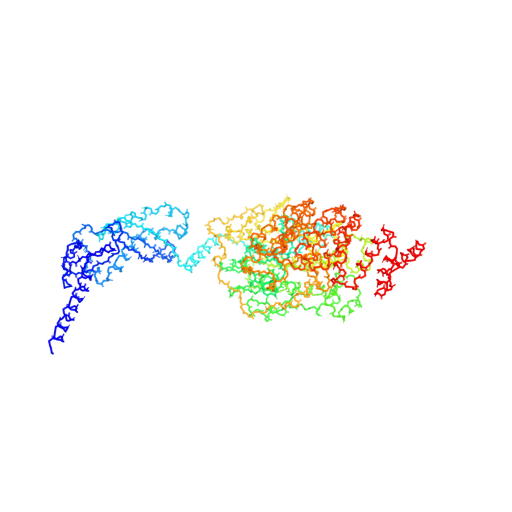 1
ATOM 1660 C C . ALA A 1 209 ? -5.885 -9.772 -11.311 1.00 96.94 209 ALA A C 1
ATOM 1662 O O . ALA A 1 209 ? -6.413 -8.782 -10.805 1.00 96.94 209 ALA A O 1
ATOM 1663 N N . ASP A 1 210 ? -6.187 -10.175 -12.544 1.00 96.44 210 ASP A N 1
ATOM 1664 C CA . ASP A 1 210 ? -6.973 -9.409 -13.501 1.00 96.44 210 ASP A CA 1
ATOM 1665 C C . ASP A 1 210 ? -8.016 -10.298 -14.198 1.00 96.44 210 ASP A C 1
ATOM 1667 O O . ASP A 1 210 ? -7.673 -11.352 -14.724 1.00 96.44 210 ASP A O 1
ATOM 1671 N N . TRP A 1 211 ? -9.266 -9.833 -14.289 1.00 95.25 211 TRP A N 1
ATOM 1672 C CA . TRP A 1 211 ? -10.318 -10.410 -15.133 1.00 95.25 211 TRP A CA 1
ATOM 1673 C C . TRP A 1 211 ? -9.955 -10.728 -16.598 1.00 95.25 211 TRP A C 1
ATOM 1675 O O . TRP A 1 211 ? -10.453 -11.724 -17.098 1.00 95.25 211 TRP A O 1
ATOM 1685 N N . GLU A 1 212 ? -9.135 -9.945 -17.299 1.00 95.06 212 GLU A N 1
ATOM 1686 C CA . GLU A 1 212 ? -8.654 -10.202 -18.665 1.00 95.06 212 GLU A CA 1
ATOM 1687 C C . GLU A 1 212 ? -7.866 -11.517 -18.715 1.00 95.06 212 GLU A C 1
ATOM 1689 O O . GLU A 1 212 ? -8.254 -12.422 -19.450 1.00 95.06 212 GLU A O 1
ATOM 1694 N N . LEU A 1 213 ? -6.846 -11.673 -17.860 1.00 97.06 213 LEU A N 1
ATOM 1695 C CA . LEU A 1 213 ? -6.102 -12.931 -17.752 1.00 97.06 213 LEU A CA 1
ATOM 1696 C C . LEU A 1 213 ? -6.980 -14.057 -17.195 1.00 97.06 213 LEU A C 1
ATOM 1698 O O . LEU A 1 213 ? -6.982 -15.154 -17.737 1.00 97.06 213 LEU A O 1
ATOM 1702 N N . LEU A 1 214 ? -7.735 -13.825 -16.118 1.00 97.31 214 LEU A N 1
ATOM 1703 C CA . LEU A 1 214 ? -8.543 -14.890 -15.515 1.00 97.31 214 LEU A CA 1
ATOM 1704 C C . LEU A 1 214 ? -9.641 -15.390 -16.457 1.00 97.31 214 LEU A C 1
ATOM 1706 O O . LEU A 1 214 ? -9.955 -16.576 -16.424 1.00 97.31 214 LEU A O 1
ATOM 1710 N N . SER A 1 215 ? -10.210 -14.530 -17.303 1.00 96.06 215 SER A N 1
ATOM 1711 C CA . SER A 1 215 ? -11.173 -14.964 -18.322 1.00 96.06 215 SER A CA 1
ATOM 1712 C C . SER A 1 215 ? -10.483 -15.829 -19.372 1.00 96.06 215 SER A C 1
ATOM 1714 O O . SER A 1 215 ? -10.955 -16.930 -19.625 1.00 96.06 215 SER A O 1
ATOM 1716 N N . GLU A 1 216 ? -9.320 -15.402 -19.883 1.00 97.00 216 GLU A N 1
ATOM 1717 C CA . GLU A 1 216 ? -8.502 -16.201 -20.809 1.00 97.00 216 GLU A CA 1
ATOM 1718 C C . GLU A 1 216 ? -8.188 -17.590 -20.226 1.00 97.00 216 GLU A C 1
ATOM 1720 O O . GLU A 1 216 ? -8.483 -18.616 -20.834 1.00 97.00 216 GLU A O 1
ATOM 1725 N N . LEU A 1 217 ? -7.661 -17.643 -18.999 1.00 98.19 217 LEU A N 1
ATOM 1726 C CA . LEU A 1 217 ? -7.311 -18.902 -18.338 1.00 98.19 217 LEU A CA 1
ATOM 1727 C C . LEU A 1 217 ? -8.538 -19.767 -18.013 1.00 98.19 217 LEU A C 1
ATOM 1729 O O . LEU A 1 217 ? -8.437 -20.995 -17.991 1.00 98.19 217 LEU A O 1
ATOM 1733 N N . SER A 1 218 ? -9.683 -19.146 -17.726 1.00 97.38 218 SER A N 1
ATOM 1734 C CA . SER A 1 218 ? -10.947 -19.846 -17.483 1.00 97.38 218 SER A CA 1
ATOM 1735 C C . SER A 1 218 ? -11.492 -20.482 -18.758 1.00 97.38 218 SER A C 1
ATOM 1737 O O . SER A 1 218 ? -11.994 -21.607 -18.705 1.00 97.38 218 SER A O 1
ATOM 1739 N N . ASP A 1 219 ? -11.400 -19.776 -19.884 1.00 97.06 219 ASP A N 1
ATOM 1740 C CA . ASP A 1 219 ? -11.844 -20.254 -21.194 1.00 97.06 219 ASP A CA 1
ATOM 1741 C C . ASP A 1 219 ? -10.947 -21.396 -21.696 1.00 97.06 219 ASP A C 1
ATOM 1743 O O . ASP A 1 219 ? -11.451 -22.387 -22.224 1.00 97.06 219 ASP A O 1
ATOM 1747 N N . ASP A 1 220 ? -9.645 -21.331 -21.399 1.00 95.88 220 ASP A N 1
ATOM 1748 C CA . ASP A 1 220 ? -8.677 -22.413 -21.631 1.00 95.88 220 ASP A CA 1
ATOM 1749 C C . ASP A 1 220 ? -8.836 -23.606 -20.660 1.00 95.88 220 ASP A C 1
ATOM 1751 O O . ASP A 1 220 ? -8.131 -24.612 -20.778 1.00 95.88 220 ASP A O 1
ATOM 1755 N N . GLY A 1 221 ? -9.721 -23.510 -19.660 1.00 97.56 221 GLY A N 1
ATOM 1756 C CA . GLY A 1 221 ? -9.940 -24.554 -18.653 1.00 97.56 221 GLY A CA 1
ATOM 1757 C C . GLY A 1 221 ? -8.784 -24.740 -17.662 1.00 97.56 221 GLY A C 1
ATOM 1758 O O . GLY A 1 221 ? -8.693 -25.783 -17.014 1.00 97.56 221 GLY A O 1
ATOM 1759 N N . ARG A 1 222 ? -7.895 -23.749 -17.528 1.00 97.81 222 ARG A N 1
ATOM 1760 C CA . ARG A 1 222 ? -6.692 -23.822 -16.682 1.00 97.81 222 ARG A CA 1
ATOM 1761 C C . ARG A 1 222 ? -6.917 -23.480 -15.213 1.00 97.81 222 ARG A C 1
ATOM 1763 O O . ARG A 1 222 ? -6.119 -23.896 -14.379 1.00 97.81 222 ARG A O 1
ATOM 1770 N N . ILE A 1 223 ? -7.992 -22.759 -14.894 1.00 98.56 223 ILE A N 1
ATOM 1771 C CA . ILE A 1 223 ? -8.338 -22.361 -13.518 1.00 98.56 223 ILE A CA 1
ATOM 1772 C C . ILE A 1 223 ? -9.762 -22.797 -13.109 1.00 98.56 223 ILE A C 1
ATOM 1774 O O . ILE A 1 223 ? -10.638 -21.965 -12.848 1.00 98.56 223 ILE A O 1
ATOM 1778 N N . PRO A 1 224 ? -10.054 -24.112 -13.106 1.00 98.50 224 PRO A N 1
ATOM 1779 C CA . PRO A 1 224 ? -11.406 -24.621 -12.887 1.00 98.50 224 PRO A CA 1
ATOM 1780 C C . PRO A 1 224 ? -11.987 -24.295 -11.502 1.00 98.50 224 PRO A C 1
ATOM 1782 O O . PRO A 1 224 ? -13.206 -24.148 -11.391 1.00 98.50 224 PRO A O 1
ATOM 1785 N N . ASN A 1 225 ? -11.170 -24.166 -10.449 1.00 98.56 225 ASN A N 1
ATOM 1786 C CA . ASN A 1 225 ? -11.677 -23.921 -9.095 1.00 98.56 225 ASN A CA 1
ATOM 1787 C C . ASN A 1 225 ? -12.148 -22.468 -8.933 1.00 98.56 225 ASN A C 1
ATOM 1789 O O . ASN A 1 225 ? -13.283 -22.224 -8.527 1.00 98.56 225 ASN A O 1
ATOM 1793 N N . ILE A 1 226 ? -11.323 -21.499 -9.325 1.00 98.12 226 ILE A N 1
ATOM 1794 C CA . ILE A 1 226 ? -11.656 -20.071 -9.344 1.00 98.12 226 ILE A CA 1
ATOM 1795 C C . ILE A 1 226 ? -12.838 -19.829 -10.287 1.00 98.12 226 ILE A C 1
ATOM 1797 O O . ILE A 1 226 ? -13.766 -19.103 -9.927 1.00 98.12 226 ILE A O 1
ATOM 1801 N N . GLN A 1 227 ? -12.864 -20.480 -11.457 1.00 97.00 227 GLN A N 1
ATOM 1802 C CA . GLN A 1 227 ? -14.003 -20.408 -12.374 1.00 97.00 227 GLN A CA 1
ATOM 1803 C C . GLN A 1 227 ? -15.295 -20.920 -11.716 1.00 97.00 227 GLN A C 1
ATOM 1805 O O . GLN A 1 227 ? -16.349 -20.297 -11.869 1.00 97.00 227 GLN A O 1
ATOM 1810 N N . ALA A 1 228 ? -15.241 -22.035 -10.982 1.00 96.50 228 ALA A N 1
ATOM 1811 C CA . ALA A 1 228 ? -16.399 -22.568 -10.269 1.00 96.50 228 ALA A CA 1
ATOM 1812 C C . ALA A 1 228 ? -16.900 -21.599 -9.185 1.00 96.50 228 ALA A C 1
ATOM 1814 O O . ALA A 1 228 ? -18.105 -21.350 -9.111 1.00 96.50 228 ALA A O 1
ATOM 1815 N N . LEU A 1 229 ? -15.994 -20.992 -8.411 1.00 96.12 229 LEU A N 1
ATOM 1816 C CA . LEU A 1 229 ? -16.335 -19.983 -7.401 1.00 96.12 229 LEU A CA 1
ATOM 1817 C C . LEU A 1 229 ? -16.956 -18.732 -8.034 1.00 96.12 229 LEU A C 1
ATOM 1819 O O . LEU A 1 229 ? -17.988 -18.255 -7.567 1.00 96.12 229 LEU A O 1
ATOM 1823 N N . ALA A 1 230 ? -16.389 -18.240 -9.138 1.00 94.56 230 ALA A N 1
ATOM 1824 C CA . ALA A 1 230 ? -16.927 -17.101 -9.879 1.00 94.56 230 ALA A CA 1
ATOM 1825 C C . ALA A 1 230 ? -18.326 -17.388 -10.455 1.00 94.56 230 ALA A C 1
ATOM 1827 O O . ALA A 1 230 ? -19.207 -16.535 -10.397 1.00 94.56 230 ALA A O 1
ATOM 1828 N N . ARG A 1 231 ? -18.558 -18.596 -10.989 1.00 93.44 231 ARG A N 1
ATOM 1829 C CA . ARG A 1 231 ? -19.858 -19.001 -11.558 1.00 93.44 231 ARG A CA 1
ATOM 1830 C C . ARG A 1 231 ? -20.924 -19.276 -10.500 1.00 93.44 231 ARG A C 1
ATOM 1832 O O . ARG A 1 231 ? -22.100 -19.021 -10.758 1.00 93.44 231 ARG A O 1
ATOM 1839 N N . GLY A 1 232 ? -20.530 -19.856 -9.367 1.00 93.31 232 GLY A N 1
ATOM 1840 C CA . GLY A 1 232 ? -21.425 -20.227 -8.269 1.00 93.31 232 GLY A CA 1
ATOM 1841 C C . GLY A 1 232 ? -21.662 -19.113 -7.250 1.00 93.31 232 GLY A C 1
ATOM 1842 O O . GLY A 1 232 ? -22.556 -19.239 -6.418 1.00 93.31 232 GLY A O 1
ATOM 1843 N N . GLY A 1 233 ? -20.863 -18.049 -7.300 1.00 95.00 233 GLY A N 1
ATOM 1844 C CA . GLY A 1 233 ? -20.892 -16.936 -6.364 1.00 95.00 233 GLY A CA 1
ATOM 1845 C C . GLY A 1 233 ? -21.264 -15.609 -7.019 1.00 95.00 233 GLY A C 1
ATOM 1846 O O . GLY A 1 233 ? -22.105 -15.533 -7.915 1.00 95.00 233 GLY A O 1
ATOM 1847 N N . VAL A 1 234 ? -20.638 -14.549 -6.521 1.00 95.12 234 VAL A N 1
ATOM 1848 C CA . VAL A 1 234 ? -20.804 -13.166 -6.965 1.00 95.12 234 VAL A CA 1
ATOM 1849 C C . VAL A 1 234 ? -19.456 -12.625 -7.404 1.00 95.12 234 VAL A C 1
ATOM 1851 O O . VAL A 1 234 ? -18.473 -12.769 -6.682 1.00 95.12 234 VAL A O 1
ATOM 1854 N N . THR A 1 235 ? -19.416 -11.956 -8.553 1.00 95.19 235 THR A N 1
ATOM 1855 C CA . THR A 1 235 ? -18.198 -11.336 -9.088 1.00 95.19 235 THR A CA 1
ATOM 1856 C C . THR A 1 235 ? -18.300 -9.816 -9.109 1.00 95.19 235 THR A C 1
ATOM 1858 O O . THR A 1 235 ? -19.361 -9.253 -9.379 1.00 95.19 235 THR A O 1
ATOM 1861 N N . GLY A 1 236 ? -17.176 -9.141 -8.897 1.00 93.94 236 GLY A N 1
ATOM 1862 C CA . GLY A 1 236 ? -17.045 -7.698 -9.041 1.00 93.94 236 GLY A CA 1
ATOM 1863 C C . GLY A 1 236 ? -15.622 -7.280 -9.396 1.00 93.94 236 GLY A C 1
ATOM 1864 O O . GLY A 1 236 ? -14.695 -8.087 -9.438 1.00 93.94 236 GLY A O 1
ATOM 1865 N N . THR A 1 237 ? -15.451 -5.992 -9.649 1.00 94.25 237 THR A N 1
ATOM 1866 C CA . THR A 1 237 ? -14.163 -5.384 -9.983 1.00 94.25 237 THR A CA 1
ATOM 1867 C C . THR A 1 237 ? -13.779 -4.399 -8.890 1.00 94.25 237 THR A C 1
ATOM 1869 O O . THR A 1 237 ? -14.460 -3.390 -8.693 1.00 94.25 237 THR A O 1
ATOM 1872 N N . THR A 1 238 ? -12.689 -4.676 -8.180 1.00 94.75 238 THR A N 1
ATOM 1873 C CA . THR A 1 238 ? -12.131 -3.748 -7.191 1.00 94.75 238 THR A CA 1
ATOM 1874 C C . THR A 1 238 ? -11.504 -2.543 -7.886 1.00 94.75 238 THR A C 1
ATOM 1876 O O . THR A 1 238 ? -10.882 -2.680 -8.934 1.00 94.75 238 THR A O 1
ATOM 1879 N N . GLN A 1 239 ? -11.656 -1.356 -7.309 1.00 92.50 239 GLN A N 1
ATOM 1880 C CA . GLN A 1 239 ? -11.011 -0.120 -7.738 1.00 92.50 239 GLN A CA 1
ATOM 1881 C C . GLN A 1 239 ? -9.932 0.245 -6.726 1.00 92.50 239 GLN A C 1
ATOM 1883 O O . GLN A 1 239 ? -10.221 0.474 -5.543 1.00 92.50 239 GLN A O 1
ATOM 1888 N N . THR A 1 240 ? -8.695 0.290 -7.207 1.00 90.94 240 THR A N 1
ATOM 1889 C CA . THR A 1 240 ? -7.508 0.546 -6.397 1.00 90.94 240 THR A CA 1
ATOM 1890 C C . THR A 1 240 ? -7.244 2.035 -6.189 1.00 90.94 240 THR A C 1
ATOM 1892 O O . THR A 1 240 ? -7.898 2.909 -6.772 1.00 90.94 240 THR A O 1
ATOM 1895 N N . ILE A 1 241 ? -6.227 2.323 -5.382 1.00 83.19 241 ILE A N 1
ATOM 1896 C CA . ILE A 1 241 ? -5.699 3.667 -5.152 1.00 83.19 241 ILE A CA 1
ATOM 1897 C C . ILE A 1 241 ? -4.319 3.840 -5.784 1.00 83.19 241 ILE A C 1
ATOM 1899 O O . ILE A 1 241 ? -3.642 2.876 -6.139 1.00 83.19 241 ILE A O 1
ATOM 1903 N N . GLN A 1 242 ? -3.926 5.098 -5.965 1.00 73.19 242 GLN A N 1
ATOM 1904 C CA . GLN A 1 242 ? -2.636 5.465 -6.539 1.00 73.19 242 GLN A CA 1
ATOM 1905 C C . GLN A 1 242 ? -1.723 6.072 -5.459 1.00 73.19 242 GLN A C 1
ATOM 1907 O O . GLN A 1 242 ? -2.231 6.756 -4.570 1.00 73.19 242 GLN A O 1
ATOM 1912 N N . PRO A 1 243 ? -0.397 5.862 -5.538 1.00 76.19 243 PRO A N 1
ATOM 1913 C CA . PRO A 1 243 ? 0.265 4.904 -6.426 1.00 76.19 243 PRO A CA 1
ATOM 1914 C C . PRO A 1 243 ? -0.064 3.452 -6.031 1.00 76.19 243 PRO A C 1
ATOM 1916 O O . PRO A 1 243 ? -0.245 3.147 -4.853 1.00 76.19 243 PRO A O 1
ATOM 1919 N N . THR A 1 244 ? -0.149 2.557 -7.016 1.00 83.69 244 THR A N 1
ATOM 1920 C CA . THR A 1 244 ? -0.463 1.132 -6.802 1.00 83.69 244 THR A CA 1
ATOM 1921 C C . THR A 1 244 ? 0.779 0.361 -6.349 1.00 83.69 244 THR A C 1
ATOM 1923 O O . THR A 1 244 ? 1.354 -0.420 -7.102 1.00 83.69 244 THR A O 1
ATOM 1926 N N . VAL A 1 245 ? 1.224 0.663 -5.129 1.00 85.38 245 VAL A N 1
ATOM 1927 C CA . VAL A 1 245 ? 2.347 0.015 -4.440 1.00 85.38 245 VAL A CA 1
ATOM 1928 C C . VAL A 1 245 ? 1.793 -1.067 -3.512 1.00 85.38 245 VAL A C 1
ATOM 1930 O O . VAL A 1 245 ? 0.979 -0.749 -2.644 1.00 85.38 245 VAL A O 1
ATOM 1933 N N . SER A 1 246 ? 2.232 -2.319 -3.656 1.00 89.44 246 SER A N 1
ATOM 1934 C CA . SER A 1 246 ? 1.651 -3.487 -2.970 1.00 89.44 246 SER A CA 1
ATOM 1935 C C . SER A 1 246 ? 1.514 -3.314 -1.445 1.00 89.44 246 SER A C 1
ATOM 1937 O O . SER A 1 246 ? 0.386 -3.403 -0.954 1.00 89.44 246 SER A O 1
ATOM 1939 N N . PRO A 1 247 ? 2.557 -2.933 -0.671 1.00 90.56 247 PRO A N 1
ATOM 1940 C CA . PRO A 1 247 ? 2.406 -2.705 0.769 1.00 90.56 247 PRO A CA 1
ATOM 1941 C C . PRO A 1 247 ? 1.411 -1.598 1.120 1.00 90.56 247 PRO A C 1
ATOM 1943 O O . PRO A 1 247 ? 0.684 -1.720 2.105 1.00 90.56 247 PRO A O 1
ATOM 1946 N N . LEU A 1 248 ? 1.346 -0.522 0.331 1.00 91.12 248 LEU A N 1
ATOM 1947 C CA . LEU A 1 248 ? 0.391 0.569 0.537 1.00 91.12 248 LEU A CA 1
ATOM 1948 C C . LEU A 1 248 ? -1.036 0.047 0.340 1.00 91.12 248 LEU A C 1
ATOM 1950 O O . LEU A 1 248 ? -1.880 0.182 1.229 1.00 91.12 248 LEU A O 1
ATOM 1954 N N . VAL A 1 249 ? -1.295 -0.575 -0.811 1.00 93.88 249 VAL A N 1
ATOM 1955 C CA . VAL A 1 249 ? -2.635 -0.995 -1.227 1.00 93.88 249 VAL A CA 1
ATOM 1956 C C . VAL A 1 249 ? -3.148 -2.146 -0.359 1.00 93.88 249 VAL A C 1
ATOM 1958 O O . VAL A 1 249 ? -4.283 -2.096 0.114 1.00 93.88 249 VAL A O 1
ATOM 1961 N N . TRP A 1 250 ? -2.331 -3.160 -0.078 1.00 95.88 250 TRP A N 1
ATOM 1962 C CA . TRP A 1 250 ? -2.748 -4.292 0.751 1.00 95.88 250 TRP A CA 1
ATOM 1963 C C . TRP A 1 250 ? -2.884 -3.937 2.233 1.00 95.88 250 TRP A C 1
ATOM 1965 O O . TRP A 1 250 ? -3.729 -4.520 2.917 1.00 95.88 250 TRP A O 1
ATOM 1975 N N . THR A 1 251 ? -2.155 -2.927 2.725 1.00 95.38 251 THR A N 1
ATOM 1976 C CA . THR A 1 251 ? -2.426 -2.355 4.056 1.00 95.38 251 THR A CA 1
ATOM 1977 C C . THR A 1 251 ? -3.742 -1.575 4.066 1.00 95.38 251 THR A C 1
ATOM 1979 O O . THR A 1 251 ? -4.496 -1.652 5.039 1.00 95.38 251 THR A O 1
ATOM 1982 N N . THR A 1 252 ? -4.078 -0.863 2.985 1.00 96.06 252 THR A N 1
ATOM 1983 C CA . THR A 1 252 ? -5.411 -0.259 2.827 1.00 96.06 252 THR A CA 1
ATOM 1984 C C . THR A 1 252 ? -6.503 -1.336 2.852 1.00 96.06 252 THR A C 1
ATOM 1986 O O . THR A 1 252 ? -7.471 -1.190 3.595 1.00 96.06 252 THR A O 1
ATOM 1989 N N . VAL A 1 253 ? -6.329 -2.450 2.131 1.00 97.25 253 VAL A N 1
ATOM 1990 C CA . VAL A 1 253 ? -7.272 -3.587 2.154 1.00 97.25 253 VAL A CA 1
ATOM 1991 C C . VAL A 1 253 ? -7.368 -4.231 3.537 1.00 97.25 253 VAL A C 1
ATOM 1993 O O . VAL A 1 253 ? -8.446 -4.667 3.916 1.00 97.25 253 VAL A O 1
ATOM 1996 N N . ALA A 1 254 ? -6.278 -4.287 4.305 1.00 96.19 254 ALA A N 1
ATOM 1997 C CA . ALA A 1 254 ? -6.269 -4.872 5.646 1.00 96.19 254 ALA A CA 1
ATOM 1998 C C . ALA A 1 254 ? -6.905 -3.974 6.714 1.00 96.19 254 ALA A C 1
ATOM 2000 O O . ALA A 1 254 ? -7.445 -4.472 7.700 1.00 96.19 254 ALA A O 1
ATOM 2001 N N . THR A 1 255 ? -6.816 -2.651 6.554 1.00 95.75 255 THR A N 1
ATOM 2002 C CA . THR A 1 255 ? -7.251 -1.671 7.568 1.00 95.75 255 THR A CA 1
ATOM 2003 C C . THR A 1 255 ? -8.566 -0.984 7.225 1.00 95.75 255 THR A C 1
ATOM 2005 O O . THR A 1 255 ? -9.222 -0.444 8.112 1.00 95.75 255 THR A O 1
ATOM 2008 N N . GLY A 1 256 ? -8.951 -0.960 5.948 1.00 95.44 256 GLY A N 1
ATOM 2009 C CA . GLY A 1 256 ? -10.083 -0.184 5.452 1.00 95.44 256 GLY A CA 1
ATOM 2010 C C . GLY A 1 256 ? -9.875 1.327 5.573 1.00 95.44 256 GLY A C 1
ATOM 2011 O O . GLY A 1 256 ? -10.853 2.063 5.525 1.00 95.44 256 GLY A O 1
ATOM 2012 N N . LEU A 1 257 ? -8.638 1.795 5.771 1.00 92.88 257 LEU A N 1
ATOM 2013 C CA . LEU A 1 257 ? -8.284 3.202 5.975 1.00 92.88 257 LEU A CA 1
ATOM 2014 C C . LEU A 1 257 ? -7.385 3.709 4.849 1.00 92.88 257 LEU A C 1
ATOM 2016 O O . LEU A 1 257 ? -6.774 2.927 4.132 1.00 92.88 257 LEU A O 1
ATOM 2020 N N . THR A 1 258 ? -7.293 5.028 4.698 1.00 87.88 258 THR A N 1
ATOM 2021 C CA . THR A 1 258 ? -6.432 5.669 3.695 1.00 87.88 258 THR A CA 1
ATOM 2022 C C . THR A 1 258 ? -4.944 5.626 4.099 1.00 87.88 258 THR A C 1
ATOM 2024 O O . THR A 1 258 ? -4.637 5.551 5.298 1.00 87.88 258 THR A O 1
ATOM 2027 N N . PRO A 1 259 ? -3.994 5.721 3.147 1.00 85.62 259 PRO A N 1
ATOM 2028 C CA . PRO A 1 259 ? -2.556 5.650 3.440 1.00 85.62 259 PRO A CA 1
ATOM 2029 C C . PRO A 1 259 ? -2.029 6.686 4.432 1.00 85.62 259 PRO A C 1
ATOM 2031 O O . PRO A 1 259 ? -1.165 6.377 5.252 1.00 85.62 259 PRO A O 1
ATOM 2034 N N . ASP A 1 260 ? -2.585 7.897 4.438 1.00 74.75 260 ASP A N 1
ATOM 2035 C CA . ASP A 1 260 ? -2.255 8.929 5.426 1.00 74.75 260 ASP A CA 1
ATOM 2036 C C . ASP A 1 260 ? -2.689 8.548 6.855 1.00 74.75 260 ASP A C 1
ATOM 2038 O O . ASP A 1 260 ? -2.082 9.001 7.828 1.00 74.75 260 ASP A O 1
ATOM 2042 N N . ARG A 1 261 ? -3.698 7.676 6.989 1.00 84.75 261 ARG A N 1
ATOM 2043 C CA . ARG A 1 261 ? -4.244 7.204 8.268 1.00 84.75 261 ARG A CA 1
ATOM 2044 C C . ARG A 1 261 ? -3.531 5.953 8.769 1.00 84.75 261 ARG A C 1
ATOM 2046 O O . ARG A 1 261 ? -3.133 5.924 9.932 1.00 84.75 261 ARG A O 1
ATOM 2053 N N . HIS A 1 262 ? -3.337 4.939 7.921 1.00 90.00 262 HIS A N 1
ATOM 2054 C CA . HIS A 1 262 ? -2.622 3.720 8.327 1.00 90.00 262 HIS A CA 1
ATOM 2055 C C . HIS A 1 262 ? -1.095 3.857 8.264 1.00 90.00 262 HIS A C 1
ATOM 2057 O O . HIS A 1 262 ? -0.397 3.081 8.910 1.00 90.00 262 HIS A O 1
ATOM 2063 N N . GLY A 1 263 ? -0.556 4.850 7.554 1.00 84.31 263 GLY A N 1
ATOM 2064 C CA . GLY A 1 263 ? 0.854 5.248 7.610 1.00 84.31 263 GLY A CA 1
ATOM 2065 C C . GLY A 1 263 ? 1.836 4.433 6.759 1.00 84.31 263 GLY A C 1
ATOM 2066 O O . GLY A 1 263 ? 3.030 4.715 6.821 1.00 84.31 263 GLY A O 1
ATOM 2067 N N . VAL A 1 264 ? 1.360 3.463 5.974 1.00 87.19 264 VAL A N 1
ATOM 2068 C CA . VAL A 1 264 ? 2.184 2.615 5.086 1.00 87.19 264 VAL A CA 1
ATOM 2069 C C . VAL A 1 264 ? 2.021 3.123 3.662 1.00 87.19 264 VAL A C 1
ATOM 2071 O O . VAL A 1 264 ? 0.905 3.172 3.156 1.00 87.19 264 VAL A O 1
ATOM 2074 N N . ILE A 1 265 ? 3.114 3.554 3.038 1.00 80.75 265 ILE A N 1
ATOM 2075 C CA . ILE A 1 265 ? 3.055 4.342 1.794 1.00 80.75 265 ILE A CA 1
ATOM 2076 C C . ILE A 1 265 ? 4.068 3.915 0.725 1.00 80.75 265 ILE A C 1
ATOM 2078 O O . ILE A 1 265 ? 4.017 4.423 -0.392 1.00 80.75 265 ILE A O 1
ATOM 2082 N N . ASP A 1 266 ? 4.998 3.026 1.067 1.00 82.00 266 ASP A N 1
ATOM 2083 C CA . ASP A 1 266 ? 6.032 2.501 0.173 1.00 82.00 266 ASP A CA 1
ATOM 2084 C C . ASP A 1 266 ? 6.517 1.135 0.701 1.00 82.00 266 ASP A C 1
ATOM 2086 O O . ASP A 1 266 ? 6.062 0.688 1.756 1.00 82.00 266 ASP A O 1
ATOM 2090 N N . PHE A 1 267 ? 7.436 0.479 -0.006 1.00 85.56 267 PHE A N 1
ATOM 2091 C CA . PHE A 1 267 ? 8.072 -0.775 0.415 1.00 85.56 267 PHE A CA 1
ATOM 2092 C C . PHE A 1 267 ? 9.044 -0.612 1.588 1.00 85.56 267 PHE A C 1
ATOM 2094 O O . PHE A 1 267 ? 9.279 -1.566 2.332 1.00 85.56 267 PHE A O 1
ATOM 2101 N N . MET A 1 268 ? 9.598 0.590 1.762 1.00 82.19 268 MET A N 1
ATOM 2102 C CA . MET A 1 268 ? 10.565 0.920 2.807 1.00 82.19 268 MET A CA 1
ATOM 2103 C C . MET A 1 268 ? 10.015 2.010 3.726 1.00 82.19 268 MET A C 1
ATOM 2105 O O . MET A 1 268 ? 9.481 3.026 3.278 1.00 82.19 268 MET A O 1
ATOM 2109 N N . ASP A 1 269 ? 10.205 1.835 5.029 1.00 79.00 269 ASP A N 1
ATOM 2110 C CA . ASP A 1 269 ? 10.010 2.890 6.010 1.00 79.00 269 ASP A CA 1
ATOM 2111 C C . ASP A 1 269 ? 11.240 3.801 6.001 1.00 79.00 269 ASP A C 1
ATOM 2113 O O . ASP A 1 269 ? 12.257 3.506 6.635 1.00 79.00 269 ASP A O 1
ATOM 2117 N N . ALA A 1 270 ? 11.151 4.909 5.264 1.00 67.19 270 ALA A N 1
ATOM 2118 C CA . ALA A 1 270 ? 12.258 5.851 5.105 1.00 67.19 270 ALA A CA 1
ATOM 2119 C C . ALA A 1 270 ? 12.811 6.362 6.449 1.00 67.19 270 ALA A C 1
ATOM 2121 O O . ALA A 1 270 ? 14.026 6.475 6.600 1.00 67.19 270 ALA A O 1
ATOM 2122 N N . ALA A 1 271 ? 11.943 6.586 7.443 1.00 66.50 271 ALA A N 1
ATOM 2123 C CA . ALA A 1 271 ? 12.342 7.117 8.747 1.00 66.50 271 ALA A CA 1
ATOM 2124 C C . ALA A 1 271 ? 13.098 6.093 9.599 1.00 66.50 271 ALA A C 1
ATOM 2126 O O . ALA A 1 271 ? 13.952 6.432 10.417 1.00 66.50 271 ALA A O 1
ATOM 2127 N N . ARG A 1 272 ? 12.777 4.809 9.424 1.00 76.88 272 ARG A N 1
ATOM 2128 C CA . ARG A 1 272 ? 13.433 3.710 10.145 1.00 76.88 272 ARG A CA 1
ATOM 2129 C C . ARG A 1 272 ? 14.529 3.025 9.329 1.00 76.88 272 ARG A C 1
ATOM 2131 O O . ARG A 1 272 ? 15.228 2.180 9.882 1.00 76.88 272 ARG A O 1
ATOM 2138 N N . LYS A 1 273 ? 14.674 3.382 8.048 1.00 77.19 273 LYS A N 1
ATOM 2139 C CA . LYS A 1 273 ? 15.602 2.784 7.073 1.00 77.19 273 LYS A CA 1
ATOM 2140 C C . LYS A 1 273 ? 15.516 1.257 7.037 1.00 77.19 273 LYS A C 1
ATOM 2142 O O . LYS A 1 273 ? 16.530 0.563 7.040 1.00 77.19 273 LYS A O 1
ATOM 2147 N N . ARG A 1 274 ? 14.292 0.730 7.043 1.00 84.31 274 ARG A N 1
ATOM 2148 C CA . ARG A 1 274 ? 14.024 -0.713 7.048 1.00 84.31 274 ARG A CA 1
ATOM 2149 C C . ARG A 1 274 ? 12.745 -1.042 6.272 1.00 84.31 274 ARG A C 1
ATOM 2151 O O . ARG A 1 274 ? 11.979 -0.116 5.998 1.00 84.31 274 ARG A O 1
ATOM 2158 N N . PRO A 1 275 ? 12.504 -2.319 5.935 1.00 87.56 275 PRO A N 1
ATOM 2159 C CA . PRO A 1 275 ? 11.260 -2.756 5.304 1.00 87.56 275 PRO A CA 1
ATOM 2160 C C . PRO A 1 275 ? 10.037 -2.299 6.098 1.00 87.56 275 PRO A C 1
ATOM 2162 O O . PRO A 1 275 ? 10.089 -2.220 7.330 1.00 87.56 275 PRO A O 1
ATOM 2165 N N . VAL A 1 276 ? 8.942 -1.977 5.407 1.00 87.56 276 VAL A N 1
ATOM 2166 C CA . VAL A 1 276 ? 7.678 -1.732 6.109 1.00 87.56 276 VAL A CA 1
ATOM 2167 C C . VAL A 1 276 ? 7.198 -3.015 6.775 1.00 87.56 276 VAL A C 1
ATOM 2169 O O . VAL A 1 276 ? 7.224 -4.092 6.188 1.00 87.56 276 VAL A O 1
ATOM 2172 N N . ASP A 1 277 ? 6.752 -2.885 8.015 1.00 88.38 277 ASP A N 1
ATOM 2173 C CA . ASP A 1 277 ? 6.306 -3.997 8.846 1.00 88.38 277 ASP A CA 1
ATOM 2174 C C . ASP A 1 277 ? 5.070 -3.567 9.664 1.00 88.38 277 ASP A C 1
ATOM 2176 O O . ASP A 1 277 ? 4.590 -2.427 9.566 1.00 88.38 277 ASP A O 1
ATOM 2180 N N . ALA A 1 278 ? 4.539 -4.455 10.503 1.00 89.12 278 ALA A N 1
ATOM 2181 C CA . ALA A 1 278 ? 3.399 -4.150 11.370 1.00 89.12 278 ALA A CA 1
ATOM 2182 C C . ALA A 1 278 ? 3.638 -2.954 12.317 1.00 89.12 278 ALA A C 1
ATOM 2184 O O . ALA A 1 278 ? 2.690 -2.309 12.760 1.00 89.12 278 ALA A O 1
ATOM 2185 N N . THR A 1 279 ? 4.894 -2.613 12.631 1.00 87.25 279 THR A N 1
ATOM 2186 C CA . THR A 1 279 ? 5.243 -1.454 13.474 1.00 87.25 279 THR A CA 1
ATOM 2187 C C . THR A 1 279 ? 5.239 -0.125 12.706 1.00 87.25 279 THR A C 1
ATOM 2189 O O . THR A 1 279 ? 5.202 0.949 13.323 1.00 87.25 279 THR A O 1
ATOM 2192 N N . THR A 1 280 ? 5.301 -0.172 11.371 1.00 85.44 280 THR A N 1
ATOM 2193 C CA . THR A 1 280 ? 5.107 0.997 10.503 1.00 85.44 280 THR A CA 1
ATOM 2194 C C . THR A 1 280 ? 3.629 1.384 10.444 1.00 85.44 280 THR A C 1
ATOM 2196 O O . THR A 1 280 ? 3.307 2.576 10.369 1.00 85.44 280 THR A O 1
ATOM 2199 N N . ARG A 1 281 ? 2.728 0.398 10.551 1.00 89.38 281 ARG A N 1
ATO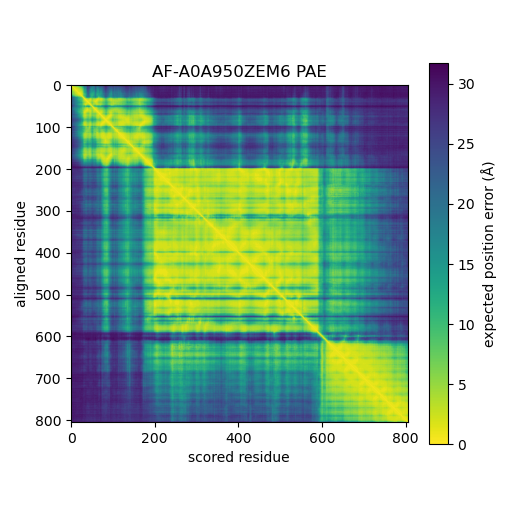M 2200 C CA . ARG A 1 281 ? 1.278 0.602 10.550 1.00 89.38 281 ARG A CA 1
ATOM 2201 C C . ARG A 1 281 ? 0.808 1.368 11.796 1.00 89.38 281 ARG A C 1
ATOM 2203 O O . ARG A 1 281 ? 1.208 1.094 12.923 1.00 89.38 281 ARG A O 1
ATOM 2210 N N . ARG A 1 282 ? -0.067 2.357 11.592 1.00 86.06 282 ARG A N 1
ATOM 2211 C CA . ARG A 1 282 ? -0.615 3.267 12.627 1.00 86.06 282 ARG A CA 1
ATOM 2212 C C . ARG A 1 282 ? -2.080 3.017 12.953 1.00 86.06 282 ARG A C 1
ATOM 2214 O O . ARG A 1 282 ? -2.691 3.792 13.685 1.00 86.06 282 ARG A O 1
ATOM 2221 N N . ALA A 1 283 ? -2.636 1.973 12.363 1.00 88.12 283 ALA A N 1
ATOM 2222 C CA . ALA A 1 283 ? -4.006 1.561 12.545 1.00 88.12 283 ALA A CA 1
ATOM 2223 C C . ALA A 1 283 ? -4.070 0.035 12.678 1.00 88.12 283 ALA A C 1
ATOM 2225 O O . ALA A 1 283 ? -3.247 -0.666 12.087 1.00 88.12 283 ALA A O 1
ATOM 2226 N N . PRO A 1 284 ? -5.036 -0.490 13.435 1.00 89.62 284 PRO A N 1
ATOM 2227 C CA . PRO A 1 284 ? -5.268 -1.924 13.494 1.00 89.62 284 PRO A CA 1
ATOM 2228 C C . PRO A 1 284 ? -5.772 -2.434 12.140 1.00 89.62 284 PRO A C 1
ATOM 2230 O O . PRO A 1 284 ? -6.599 -1.789 11.488 1.00 89.62 284 PRO A O 1
ATOM 2233 N N . ALA A 1 285 ? -5.273 -3.591 11.727 1.00 93.19 285 ALA A N 1
ATOM 2234 C CA . ALA A 1 285 ? -5.844 -4.363 10.637 1.00 93.19 285 ALA A CA 1
ATOM 2235 C C . ALA A 1 285 ? -7.064 -5.159 11.121 1.00 93.19 285 ALA A C 1
ATOM 2237 O O . ALA A 1 285 ? -7.333 -5.274 12.318 1.00 93.19 285 ALA A O 1
ATOM 2238 N N . VAL A 1 286 ? -7.823 -5.722 10.185 1.00 93.62 286 VAL A N 1
ATOM 2239 C CA . VAL A 1 286 ? -9.050 -6.467 10.485 1.00 93.62 286 VAL A CA 1
ATOM 2240 C C . VAL A 1 286 ? -8.802 -7.673 11.395 1.00 93.62 286 VAL A C 1
ATOM 2242 O O . VAL A 1 286 ? -9.623 -7.933 12.269 1.00 93.62 286 VAL A O 1
ATOM 2245 N N . TRP A 1 287 ? -7.659 -8.351 11.286 1.00 92.31 287 TRP A N 1
ATOM 2246 C CA . TRP A 1 287 ? -7.299 -9.436 12.203 1.00 92.31 287 TRP A CA 1
ATOM 2247 C C . TRP A 1 287 ? -7.048 -8.941 13.631 1.00 92.31 287 TRP A C 1
ATOM 2249 O O . TRP A 1 287 ? -7.598 -9.525 14.562 1.00 92.31 287 TRP A O 1
ATOM 2259 N N . ASP A 1 288 ? -6.357 -7.806 13.806 1.00 89.12 288 ASP A N 1
ATOM 2260 C CA . ASP A 1 288 ? -6.183 -7.168 15.121 1.00 89.12 288 ASP A CA 1
ATOM 2261 C C . ASP A 1 288 ? -7.558 -6.872 15.751 1.00 89.12 288 ASP A C 1
ATOM 2263 O O . ASP A 1 288 ? -7.784 -7.065 16.951 1.00 89.12 288 ASP A O 1
ATOM 2267 N N . ILE A 1 289 ? -8.509 -6.420 14.921 1.00 87.44 289 ILE A N 1
ATOM 2268 C CA . ILE A 1 289 ? -9.887 -6.146 15.331 1.00 87.44 289 ILE A CA 1
ATOM 2269 C C . ILE A 1 289 ? -10.591 -7.435 15.761 1.00 87.44 289 ILE A C 1
ATOM 2271 O O . ILE A 1 289 ? -11.149 -7.472 16.855 1.00 87.44 289 ILE A O 1
ATOM 2275 N N . VAL A 1 290 ? -10.554 -8.493 14.952 1.00 86.56 290 VAL A N 1
ATOM 2276 C CA . VAL A 1 290 ? -11.173 -9.791 15.276 1.00 86.56 290 VAL A CA 1
ATOM 2277 C C . VAL A 1 290 ? -10.653 -10.337 16.608 1.00 86.56 290 VAL A C 1
ATOM 2279 O O . VAL A 1 290 ? -11.443 -10.723 17.479 1.00 86.56 290 VAL A O 1
ATOM 2282 N N . GLU A 1 291 ? -9.341 -10.289 16.818 1.00 83.38 291 GLU A N 1
ATOM 2283 C CA . GLU A 1 291 ? -8.694 -10.797 18.027 1.00 83.38 291 GLU A CA 1
ATOM 2284 C C . GLU A 1 291 ? -9.044 -9.996 19.275 1.00 83.38 291 GLU A C 1
ATOM 2286 O O . GLU A 1 291 ? -9.386 -10.572 20.314 1.00 83.38 291 GLU A O 1
ATOM 2291 N N . ALA A 1 292 ? -9.113 -8.666 19.183 1.00 78.56 292 ALA A N 1
ATOM 2292 C CA . ALA A 1 292 ? -9.568 -7.854 20.309 1.00 78.56 292 ALA A CA 1
ATOM 2293 C C . ALA A 1 292 ? -11.021 -8.133 20.719 1.00 78.56 292 ALA A C 1
ATOM 2295 O O . ALA A 1 292 ? -11.392 -7.902 21.879 1.00 78.56 292 ALA A O 1
ATOM 2296 N N . PHE A 1 293 ? -11.849 -8.679 19.827 1.00 77.19 293 PHE A N 1
ATOM 2297 C CA . PHE A 1 293 ? -13.204 -9.132 20.152 1.00 77.19 293 PHE A CA 1
ATOM 2298 C C . PHE A 1 293 ? -13.244 -10.550 20.747 1.00 77.19 293 PHE A C 1
ATOM 2300 O O . PHE A 1 293 ? -14.324 -11.077 21.037 1.00 77.19 293 PHE A O 1
ATOM 2307 N N . GLY A 1 294 ? -12.078 -11.143 21.016 1.00 77.69 294 GLY A N 1
ATOM 2308 C CA . GLY A 1 294 ? -11.946 -12.483 21.578 1.00 77.69 294 GLY A CA 1
ATOM 2309 C C . GLY A 1 294 ? -12.348 -13.558 20.575 1.00 77.69 294 GLY A C 1
ATOM 2310 O O . GLY A 1 294 ? -13.011 -14.526 20.946 1.00 77.69 294 GLY A O 1
ATOM 2311 N N . ARG A 1 295 ? -12.044 -13.345 19.293 1.00 81.25 295 ARG A N 1
ATOM 2312 C CA . ARG A 1 295 ? -12.189 -14.331 18.217 1.00 81.25 295 ARG A CA 1
ATOM 2313 C C . ARG A 1 295 ? -10.812 -14.609 17.631 1.00 81.25 295 ARG A C 1
ATOM 2315 O O . ARG A 1 295 ? -9.922 -13.787 17.763 1.00 81.25 295 ARG A O 1
ATOM 2322 N N . ARG A 1 296 ? -10.616 -15.774 17.023 1.00 86.06 296 ARG A N 1
ATOM 2323 C CA . ARG A 1 296 ? -9.322 -16.121 16.423 1.00 86.06 296 ARG A CA 1
ATOM 2324 C C . ARG A 1 296 ? -9.277 -15.638 14.980 1.00 86.06 296 ARG A C 1
ATOM 2326 O O . ARG A 1 296 ? -10.237 -15.877 14.244 1.00 86.06 296 ARG A O 1
ATOM 2333 N N . ALA A 1 297 ? -8.178 -14.998 14.608 1.00 91.38 297 ALA A N 1
ATOM 2334 C CA . ALA A 1 297 ? -7.815 -14.752 13.225 1.00 91.38 297 ALA A CA 1
ATOM 2335 C C . ALA A 1 297 ? -6.566 -15.572 12.888 1.00 91.38 297 ALA A C 1
ATOM 2337 O O . ALA A 1 297 ? -5.744 -15.823 13.765 1.00 91.38 297 ALA A O 1
ATOM 2338 N N . GLU A 1 298 ? -6.458 -15.987 11.634 1.00 93.25 298 GLU A N 1
ATOM 2339 C CA . GLU A 1 298 ? -5.254 -16.546 11.043 1.00 93.25 298 GLU A CA 1
ATOM 2340 C C . GLU A 1 298 ? -4.864 -15.715 9.838 1.00 93.25 298 GLU A C 1
ATOM 2342 O O . GLU A 1 298 ? -5.679 -15.489 8.945 1.00 93.25 298 GLU A O 1
ATOM 2347 N N . VAL A 1 299 ? -3.624 -15.232 9.845 1.00 93.75 299 VAL A N 1
ATOM 2348 C CA . VAL A 1 299 ? -3.078 -14.383 8.789 1.00 93.75 299 VAL A CA 1
ATOM 2349 C C . VAL A 1 299 ? -1.775 -14.985 8.306 1.00 93.75 299 VAL A C 1
ATOM 2351 O O . VAL A 1 299 ? -0.895 -15.252 9.123 1.00 93.75 299 VAL A O 1
ATOM 2354 N N . VAL A 1 300 ? -1.669 -15.215 7.001 1.00 91.94 300 VAL A N 1
ATOM 2355 C CA . VAL A 1 300 ? -0.474 -15.787 6.381 1.00 91.94 300 VAL A CA 1
ATOM 2356 C C . VAL A 1 300 ? -0.058 -14.963 5.169 1.00 91.94 300 VAL A C 1
ATOM 2358 O O . VAL A 1 300 ? -0.858 -14.740 4.256 1.00 91.94 300 VAL A O 1
ATOM 2361 N N . ASN A 1 301 ? 1.211 -14.554 5.137 1.00 90.44 301 ASN A N 1
ATOM 2362 C CA . ASN A 1 301 ? 1.818 -13.822 4.028 1.00 90.44 301 ASN A CA 1
ATOM 2363 C C . ASN A 1 301 ? 1.086 -12.507 3.688 1.00 90.44 301 ASN A C 1
ATOM 2365 O O . ASN A 1 301 ? 0.904 -12.181 2.516 1.00 90.44 301 ASN A O 1
ATOM 2369 N N . TRP A 1 302 ? 0.602 -11.749 4.677 1.00 92.75 302 TRP A N 1
ATOM 2370 C CA . TRP A 1 302 ? -0.104 -10.497 4.392 1.00 92.75 302 TRP A CA 1
ATOM 2371 C C . TRP A 1 302 ? 0.795 -9.278 4.583 1.00 92.75 302 TRP A C 1
ATOM 2373 O O . TRP A 1 302 ? 1.570 -9.178 5.525 1.00 92.75 302 TRP A O 1
ATOM 2383 N N . TRP A 1 303 ? 0.659 -8.267 3.724 1.00 91.19 303 TRP A N 1
ATOM 2384 C CA . TRP A 1 303 ? 1.437 -7.038 3.874 1.00 91.19 303 TRP A CA 1
ATOM 2385 C C . TRP A 1 303 ? 1.257 -6.381 5.248 1.00 91.19 303 TRP A C 1
ATOM 2387 O O . TRP A 1 303 ? 0.157 -5.966 5.618 1.00 91.19 303 TRP A O 1
ATOM 2397 N N . THR A 1 304 ? 2.372 -6.225 5.972 1.00 89.69 304 THR A N 1
ATOM 2398 C CA . THR A 1 304 ? 2.470 -5.620 7.316 1.00 89.69 304 THR A CA 1
ATOM 2399 C C . THR A 1 304 ? 1.773 -6.391 8.446 1.00 89.69 304 THR A C 1
ATOM 2401 O O . THR A 1 304 ? 1.377 -5.790 9.444 1.00 89.69 304 THR A O 1
ATOM 2404 N N . ASP A 1 305 ? 1.587 -7.704 8.338 1.00 89.56 305 ASP A N 1
ATOM 2405 C CA . ASP A 1 305 ? 1.086 -8.540 9.443 1.00 89.56 305 ASP A CA 1
ATOM 2406 C C . ASP A 1 305 ? 2.147 -8.853 10.514 1.00 89.56 305 ASP A C 1
ATOM 2408 O O . ASP A 1 305 ? 1.816 -8.953 11.697 1.00 89.56 305 ASP A O 1
ATOM 2412 N N . TRP A 1 306 ? 3.419 -8.925 10.121 1.00 89.81 306 TRP A N 1
ATOM 2413 C CA . TRP A 1 306 ? 4.546 -9.264 10.980 1.00 89.81 306 TRP A CA 1
ATOM 2414 C C . TRP A 1 306 ? 5.369 -8.029 11.395 1.00 89.81 306 TRP A C 1
ATOM 2416 O O . TRP A 1 306 ? 5.583 -7.136 10.572 1.00 89.81 306 TRP A O 1
ATOM 2426 N N . PRO A 1 307 ? 5.896 -7.948 12.636 1.00 90.56 307 PRO A N 1
ATOM 2427 C CA . PRO A 1 307 ? 5.631 -8.831 13.773 1.00 90.56 307 PRO A CA 1
ATOM 2428 C C . PRO A 1 307 ? 4.218 -8.646 14.362 1.00 90.56 307 PRO A C 1
ATOM 2430 O O . PRO A 1 307 ? 3.671 -7.546 14.317 1.00 90.56 307 PRO A O 1
ATOM 2433 N N . PRO A 1 308 ? 3.634 -9.681 14.979 1.00 89.06 308 PRO A N 1
ATOM 2434 C CA . PRO A 1 308 ? 2.256 -9.649 15.450 1.00 89.06 308 PRO A CA 1
ATOM 2435 C C . PRO A 1 308 ? 2.100 -9.005 16.819 1.00 89.06 308 PRO A C 1
ATOM 2437 O O . PRO A 1 308 ? 3.077 -8.718 17.519 1.00 89.06 308 PRO A O 1
ATOM 2440 N N . LEU A 1 309 ? 0.848 -8.798 17.226 1.00 84.56 309 LEU A N 1
ATOM 2441 C CA . LEU A 1 309 ? 0.501 -8.301 18.555 1.00 84.56 309 LEU A CA 1
ATOM 2442 C C . LEU A 1 309 ? 0.649 -9.403 19.634 1.00 84.56 309 LEU A C 1
ATOM 2444 O O . LEU A 1 309 ? 0.529 -10.586 19.315 1.00 84.56 309 LEU A O 1
ATOM 2448 N N . PRO A 1 310 ? 0.867 -9.054 20.921 1.00 76.12 310 PRO A N 1
ATOM 2449 C CA . PRO A 1 310 ? 1.234 -10.003 21.987 1.00 76.12 310 PRO A CA 1
ATOM 2450 C C . PRO A 1 310 ? 0.152 -11.004 22.401 1.00 76.12 310 PRO A C 1
ATOM 2452 O O . PRO A 1 310 ? 0.440 -11.909 23.174 1.00 76.12 310 PRO A O 1
ATOM 2455 N N . ASP A 1 311 ? -1.073 -10.823 21.912 1.00 71.19 311 ASP A N 1
ATOM 2456 C CA . ASP A 1 311 ? -2.221 -11.691 22.187 1.00 71.19 311 ASP A CA 1
ATOM 2457 C C . ASP A 1 311 ? -2.786 -12.301 20.892 1.00 71.19 311 ASP A C 1
ATOM 2459 O O . ASP A 1 311 ? -3.911 -12.805 20.889 1.00 71.19 311 ASP A O 1
ATOM 2463 N N . SER A 1 312 ? -2.027 -12.228 19.790 1.00 77.00 312 SER A N 1
ATOM 2464 C CA . SER A 1 312 ? -2.481 -12.761 18.505 1.00 77.00 312 SER A CA 1
ATOM 2465 C C . SER A 1 312 ? -2.520 -14.281 18.573 1.00 77.00 312 SER A C 1
ATOM 2467 O O . SER A 1 312 ? -1.540 -14.930 18.941 1.00 77.00 312 SER A O 1
ATOM 2469 N N . ALA A 1 313 ? -3.661 -14.870 18.250 1.00 65.44 313 ALA A N 1
ATOM 2470 C CA . ALA A 1 313 ? -3.818 -16.309 18.298 1.00 65.44 313 ALA A CA 1
ATOM 2471 C C . ALA A 1 313 ? -3.086 -16.980 17.129 1.00 65.44 313 ALA A C 1
ATOM 2473 O O . ALA A 1 313 ? -2.641 -18.117 17.311 1.00 65.44 313 ALA A O 1
ATOM 2474 N N . VAL A 1 314 ? -2.959 -16.306 15.969 1.00 67.56 314 VAL A N 1
ATOM 2475 C CA . VAL A 1 314 ? -2.268 -16.850 14.785 1.00 67.56 314 VAL A CA 1
ATOM 2476 C C . VAL A 1 314 ? -1.875 -15.777 13.749 1.00 67.56 314 VAL A C 1
ATOM 2478 O O . VAL A 1 314 ? -2.728 -15.077 13.210 1.00 67.56 314 VAL A O 1
ATOM 2481 N N . THR A 1 315 ? -0.590 -15.710 13.389 1.00 73.69 315 THR A N 1
ATOM 2482 C CA . THR A 1 315 ? -0.046 -14.845 12.311 1.00 73.69 315 THR A CA 1
ATOM 2483 C C . THR A 1 315 ? 1.291 -15.415 11.795 1.00 73.69 315 THR A C 1
ATOM 2485 O O . THR A 1 315 ? 2.117 -15.797 12.638 1.00 73.69 315 THR A O 1
ATOM 2488 N N . TYR A 1 316 ? 1.556 -15.447 10.481 1.00 71.62 316 TYR A N 1
ATOM 2489 C CA . TYR A 1 316 ? 2.819 -15.963 9.917 1.00 71.62 316 TYR A CA 1
ATOM 2490 C C . TYR A 1 316 ? 3.318 -15.278 8.617 1.00 71.62 316 TYR A C 1
ATOM 2492 O O . TYR A 1 316 ? 2.587 -15.208 7.634 1.00 71.62 316 TYR A O 1
ATOM 2500 N N . ASP A 1 317 ? 4.624 -14.966 8.617 1.00 76.44 317 ASP A N 1
ATOM 2501 C CA . ASP A 1 317 ? 5.537 -14.528 7.530 1.00 76.44 317 ASP A CA 1
ATOM 2502 C C . ASP A 1 317 ? 5.516 -13.063 7.055 1.00 76.44 317 ASP A C 1
ATOM 2504 O O . ASP A 1 317 ? 4.505 -12.382 7.114 1.00 76.44 317 ASP A O 1
ATOM 2508 N N . ALA A 1 318 ? 6.666 -12.578 6.567 1.00 72.12 318 ALA A N 1
ATOM 2509 C CA . ALA A 1 318 ? 6.773 -11.319 5.837 1.00 72.12 318 ALA A CA 1
ATOM 2510 C C . ALA A 1 318 ? 6.496 -11.533 4.332 1.00 72.12 318 ALA A C 1
ATOM 2512 O O . ALA A 1 318 ? 6.889 -12.550 3.761 1.00 72.12 318 ALA A O 1
ATOM 2513 N N . PRO A 1 319 ? 5.851 -10.574 3.647 1.00 71.62 319 PRO A N 1
ATOM 2514 C CA . PRO A 1 319 ? 5.717 -10.608 2.192 1.00 71.62 319 PRO A CA 1
ATOM 2515 C C . PRO A 1 319 ? 7.072 -10.569 1.484 1.00 71.62 319 PRO A C 1
ATOM 2517 O O . PRO A 1 319 ? 8.047 -10.040 2.023 1.00 71.62 319 PRO A O 1
ATOM 2520 N N . VAL A 1 320 ? 7.113 -11.054 0.240 1.00 76.12 320 VAL A N 1
ATOM 2521 C CA . VAL A 1 320 ? 8.255 -11.052 -0.696 1.00 76.12 320 VAL A CA 1
ATOM 2522 C C . VAL A 1 320 ? 9.459 -11.916 -0.298 1.00 76.12 320 VAL A C 1
ATOM 2524 O O . VAL A 1 320 ? 10.162 -12.431 -1.166 1.00 76.12 320 VAL A O 1
ATOM 2527 N N . GLU A 1 321 ? 9.705 -12.123 0.995 1.00 82.81 321 GLU A N 1
ATOM 2528 C CA . GLU A 1 321 ? 10.827 -12.891 1.540 1.00 82.81 321 GLU A CA 1
ATOM 2529 C C . GLU A 1 321 ? 10.317 -14.017 2.443 1.00 82.81 321 GLU A C 1
ATOM 2531 O O . GLU A 1 321 ? 9.494 -13.782 3.313 1.00 8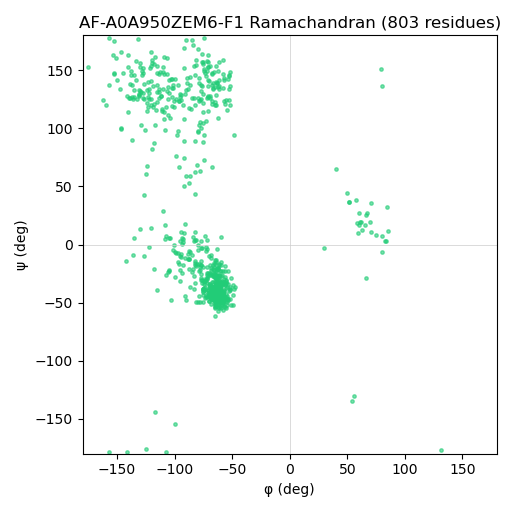2.81 321 GLU A O 1
ATOM 2536 N N . LEU A 1 322 ? 10.837 -15.238 2.281 1.00 83.25 322 LEU A N 1
ATOM 2537 C CA . LEU A 1 322 ? 10.505 -16.343 3.183 1.00 83.25 322 LEU A CA 1
ATOM 2538 C C . LEU A 1 322 ? 11.270 -16.210 4.512 1.00 83.25 322 LEU A C 1
ATOM 2540 O O . LEU A 1 322 ? 12.431 -16.630 4.612 1.00 83.25 322 LEU A O 1
ATOM 2544 N N . LEU A 1 323 ? 10.617 -15.704 5.560 1.00 84.88 323 LEU A N 1
ATOM 2545 C CA . LEU A 1 323 ? 11.168 -15.666 6.914 1.00 84.88 323 LEU A CA 1
ATOM 2546 C C . LEU A 1 323 ? 10.766 -16.928 7.690 1.00 84.88 323 LEU A C 1
ATOM 2548 O O . LEU A 1 323 ? 9.813 -16.958 8.466 1.00 84.88 323 LEU A O 1
ATOM 2552 N N . ARG A 1 324 ? 11.580 -17.984 7.588 1.00 80.88 324 ARG A N 1
ATOM 2553 C CA . ARG A 1 324 ? 11.325 -19.297 8.235 1.00 80.88 324 ARG A CA 1
ATOM 2554 C C . ARG A 1 324 ? 10.996 -19.235 9.733 1.00 80.88 324 ARG A C 1
ATOM 2556 O O . ARG A 1 324 ? 10.316 -20.095 10.273 1.00 80.88 324 ARG A O 1
ATOM 2563 N N . SER A 1 325 ? 11.501 -18.223 10.437 1.00 83.25 325 SER A N 1
ATOM 2564 C CA . SER A 1 325 ? 11.294 -18.049 11.884 1.00 83.25 325 SER A CA 1
ATOM 2565 C C . SER A 1 325 ? 10.134 -17.118 12.251 1.00 83.25 325 SER A C 1
ATOM 2567 O O . SER A 1 325 ? 9.925 -16.854 13.437 1.00 83.25 325 SER A O 1
ATOM 2569 N N . ALA A 1 326 ? 9.392 -16.602 11.272 1.00 87.44 326 ALA A N 1
ATOM 2570 C CA . ALA A 1 326 ? 8.347 -15.603 11.465 1.00 87.44 326 ALA A CA 1
ATOM 2571 C C . ALA A 1 326 ? 6.995 -16.196 11.902 1.00 87.44 326 ALA A C 1
ATOM 2573 O O . ALA A 1 326 ? 5.963 -15.792 11.385 1.00 87.44 326 ALA A O 1
ATOM 2574 N N . VAL A 1 327 ? 7.005 -17.147 12.853 1.00 88.62 327 VAL A N 1
ATOM 2575 C CA . VAL A 1 327 ? 5.821 -17.834 13.418 1.00 88.62 327 VAL A CA 1
ATOM 2576 C C . VAL A 1 327 ? 5.428 -17.288 14.772 1.00 88.62 327 VAL A C 1
ATOM 2578 O O . VAL A 1 327 ? 6.268 -17.145 15.666 1.00 88.62 327 VAL A O 1
ATOM 2581 N N . TYR A 1 328 ? 4.124 -17.056 14.939 1.00 88.19 328 TYR A N 1
ATOM 2582 C CA . TYR A 1 328 ? 3.538 -16.717 16.220 1.00 88.19 328 TYR A CA 1
ATOM 2583 C C . TYR A 1 328 ? 2.209 -17.453 16.482 1.00 88.19 328 TYR A C 1
ATOM 2585 O O . TYR A 1 328 ? 1.368 -17.530 15.583 1.00 88.19 328 TYR A O 1
ATOM 2593 N N . PRO A 1 329 ? 2.001 -17.962 17.711 1.00 88.44 329 PRO A N 1
ATOM 2594 C CA . PRO A 1 329 ? 2.944 -17.940 18.833 1.00 88.44 329 PRO A CA 1
ATOM 2595 C C . PRO A 1 329 ? 4.136 -18.902 18.603 1.00 88.44 329 PRO A C 1
ATOM 2597 O O . PRO A 1 329 ? 4.053 -19.843 17.808 1.00 88.44 329 PRO A O 1
ATOM 2600 N N . ARG A 1 330 ? 5.303 -18.612 19.206 1.00 87.25 330 ARG A N 1
ATOM 2601 C CA . ARG A 1 330 ? 6.593 -19.256 18.848 1.00 87.25 330 ARG A CA 1
ATOM 2602 C C . ARG A 1 330 ? 6.617 -20.767 19.088 1.00 87.25 330 ARG A C 1
ATOM 2604 O O . ARG A 1 330 ? 7.430 -21.468 18.492 1.00 87.25 330 ARG A O 1
ATOM 2611 N N . GLU A 1 331 ? 5.733 -21.277 19.930 1.00 88.94 331 GLU A N 1
ATOM 2612 C CA . GLU A 1 331 ? 5.574 -22.698 20.236 1.00 88.94 331 GLU A CA 1
ATOM 2613 C C . GLU A 1 331 ? 5.152 -23.507 19.000 1.00 88.94 331 GLU A C 1
ATOM 2615 O O . GLU A 1 331 ? 5.361 -24.718 18.953 1.00 88.94 331 GLU A O 1
ATOM 2620 N N . LEU A 1 332 ? 4.602 -22.846 17.976 1.00 88.31 332 LEU A N 1
ATOM 2621 C CA . LEU A 1 332 ? 4.251 -23.473 16.704 1.00 88.31 332 LEU A CA 1
ATOM 2622 C C . LEU A 1 332 ? 5.468 -23.713 15.797 1.00 88.31 332 LEU A C 1
ATOM 2624 O O . LEU A 1 332 ? 5.385 -24.538 14.887 1.00 88.31 332 LEU A O 1
ATOM 2628 N N . LEU A 1 333 ? 6.602 -23.046 16.044 1.00 88.81 333 LEU A N 1
ATOM 2629 C CA . LEU A 1 333 ? 7.768 -23.054 15.155 1.00 88.81 333 LEU A CA 1
ATOM 2630 C C . LEU A 1 333 ? 8.327 -24.461 14.859 1.00 88.81 333 LEU A C 1
ATOM 2632 O O . LEU A 1 333 ? 8.548 -24.746 13.685 1.00 88.81 333 LEU A O 1
ATOM 2636 N N . PRO A 1 334 ? 8.517 -25.381 15.833 1.00 90.38 334 PRO A N 1
ATOM 2637 C CA . PRO A 1 334 ? 9.047 -26.718 15.536 1.00 90.38 334 PRO A CA 1
ATOM 2638 C C . PRO A 1 334 ? 8.140 -27.551 14.627 1.00 90.38 334 PRO A C 1
ATOM 2640 O O . PRO A 1 334 ? 8.624 -28.425 13.911 1.00 90.38 334 PRO A O 1
ATOM 2643 N N . ARG A 1 335 ? 6.825 -27.305 14.680 1.00 87.56 335 ARG A N 1
ATOM 2644 C CA . ARG A 1 335 ? 5.830 -27.976 13.839 1.00 87.56 335 ARG A CA 1
ATOM 2645 C C . ARG A 1 335 ? 5.794 -27.350 12.450 1.00 87.56 335 ARG A C 1
ATOM 2647 O O . ARG A 1 335 ? 5.864 -28.064 11.459 1.00 87.56 335 ARG A O 1
ATOM 2654 N N . VAL A 1 336 ? 5.705 -26.024 12.399 1.00 88.00 336 VAL A N 1
ATOM 2655 C CA . VAL A 1 336 ? 5.621 -25.248 11.157 1.00 88.00 336 VAL A CA 1
ATOM 2656 C C . VAL A 1 336 ? 6.896 -25.393 10.325 1.00 88.00 336 VAL A C 1
ATOM 2658 O O . VAL A 1 336 ? 6.801 -25.667 9.137 1.00 88.00 336 VAL A O 1
ATOM 2661 N N . GLY A 1 337 ? 8.075 -25.355 10.950 1.00 86.31 337 GLY A N 1
ATOM 2662 C CA . GLY A 1 337 ? 9.356 -25.484 10.247 1.00 86.31 337 GLY A CA 1
ATOM 2663 C C . GLY A 1 337 ? 9.586 -26.841 9.563 1.00 86.31 337 GLY A C 1
ATOM 2664 O O . GLY A 1 337 ? 10.483 -26.961 8.737 1.00 86.31 337 GLY A O 1
ATOM 2665 N N . GLN A 1 338 ? 8.785 -27.873 9.862 1.00 90.31 338 GLN A N 1
ATOM 2666 C CA . GLN A 1 338 ? 8.818 -29.152 9.129 1.00 90.31 338 GLN A CA 1
ATOM 2667 C C . GLN A 1 338 ? 8.107 -29.076 7.770 1.00 90.31 338 GLN A C 1
ATOM 2669 O O . GLN A 1 338 ? 8.243 -29.984 6.951 1.00 90.31 338 GLN A O 1
ATOM 2674 N N . LEU A 1 339 ? 7.325 -28.020 7.545 1.00 92.19 339 LEU A N 1
ATOM 2675 C CA . LEU A 1 339 ? 6.557 -27.794 6.324 1.00 92.19 339 LEU A CA 1
ATOM 2676 C C . LEU A 1 339 ? 7.315 -26.920 5.315 1.00 92.19 339 LEU A C 1
ATOM 2678 O O . LEU A 1 339 ? 6.891 -26.848 4.157 1.00 92.19 339 LEU A O 1
ATOM 2682 N N . ASP A 1 340 ? 8.430 -26.317 5.745 1.00 89.94 340 ASP A N 1
ATOM 2683 C CA . ASP A 1 340 ? 9.286 -25.441 4.949 1.00 89.94 340 ASP A CA 1
ATOM 2684 C C . ASP A 1 340 ? 9.709 -26.106 3.638 1.00 89.94 340 ASP A C 1
ATOM 2686 O O . ASP A 1 340 ? 10.339 -27.168 3.596 1.00 89.94 340 ASP A O 1
ATOM 2690 N N . VAL A 1 341 ? 9.420 -25.415 2.543 1.00 92.94 341 VAL A N 1
ATOM 2691 C CA . VAL A 1 341 ? 9.998 -25.683 1.236 1.00 92.94 341 VAL A CA 1
ATOM 2692 C C . VAL A 1 341 ? 11.107 -24.669 1.020 1.00 92.94 341 VAL A C 1
ATOM 2694 O O . VAL A 1 341 ? 10.879 -23.464 0.980 1.00 92.94 341 VAL A O 1
ATOM 2697 N N . THR A 1 342 ? 12.336 -25.151 0.867 1.00 90.75 342 THR A N 1
ATOM 2698 C CA . THR A 1 342 ? 13.487 -24.281 0.615 1.00 90.75 342 THR A CA 1
ATOM 2699 C C . THR A 1 342 ? 13.716 -24.118 -0.886 1.00 90.75 342 THR A C 1
ATOM 2701 O O . THR A 1 342 ? 13.431 -25.056 -1.639 1.00 90.75 342 THR A O 1
ATOM 2704 N N . PRO A 1 343 ? 14.296 -22.997 -1.350 1.00 89.31 343 PRO A N 1
ATOM 2705 C CA . PRO A 1 343 ? 14.699 -22.861 -2.750 1.00 89.31 343 PRO A CA 1
ATOM 2706 C C . PRO A 1 343 ? 15.576 -24.025 -3.228 1.00 89.31 343 PRO A C 1
ATOM 2708 O O . PRO A 1 343 ? 15.374 -24.549 -4.321 1.00 89.31 343 PRO A O 1
ATOM 2711 N N . ASP A 1 344 ? 16.485 -24.509 -2.378 1.00 90.56 344 ASP A N 1
ATOM 2712 C CA . ASP A 1 344 ? 17.356 -25.657 -2.664 1.00 90.56 344 ASP A CA 1
ATOM 2713 C C . ASP A 1 344 ? 16.597 -26.979 -2.827 1.00 90.56 344 ASP A C 1
ATOM 2715 O O . ASP A 1 344 ? 17.058 -27.869 -3.536 1.00 90.56 344 ASP A O 1
ATOM 2719 N N . SER A 1 345 ? 15.414 -27.112 -2.223 1.00 94.12 345 SER A N 1
ATOM 2720 C CA . SER A 1 345 ? 14.548 -28.285 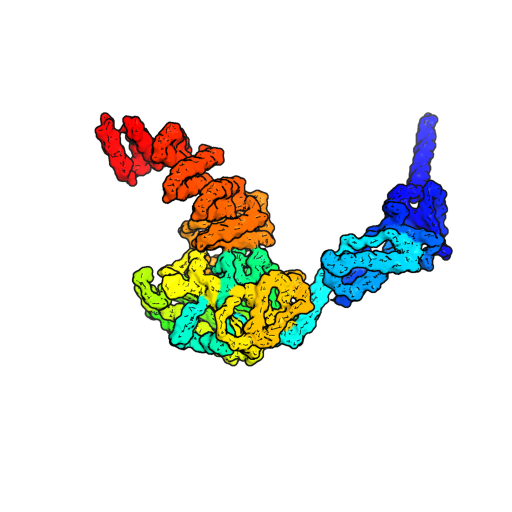-2.399 1.00 94.12 345 SER A CA 1
ATOM 2721 C C . SER A 1 345 ? 13.750 -28.264 -3.713 1.00 94.12 345 SER A C 1
ATOM 2723 O O . SER A 1 345 ? 13.268 -29.311 -4.155 1.00 94.12 345 SER A O 1
ATOM 2725 N N . ILE A 1 346 ? 13.640 -27.104 -4.372 1.00 95.81 346 ILE A N 1
ATOM 2726 C CA . ILE A 1 346 ? 12.992 -26.964 -5.681 1.00 95.81 346 ILE A CA 1
ATOM 2727 C C . ILE A 1 346 ? 13.959 -27.448 -6.759 1.00 95.81 346 ILE A C 1
ATOM 2729 O O . ILE A 1 346 ? 14.885 -26.724 -7.108 1.00 95.81 346 ILE A O 1
ATOM 2733 N N . GLN A 1 347 ? 13.742 -28.654 -7.289 1.00 95.50 347 GLN A N 1
ATOM 2734 C CA . GLN A 1 347 ? 14.562 -29.260 -8.340 1.00 95.50 347 GLN A CA 1
ATOM 2735 C C . GLN A 1 347 ? 14.021 -28.945 -9.741 1.00 95.50 347 GLN A C 1
ATOM 2737 O O . GLN A 1 347 ? 12.892 -28.481 -9.919 1.00 95.50 347 GLN A O 1
ATOM 2742 N N . TYR A 1 348 ? 14.820 -29.270 -10.764 1.00 97.44 348 TYR A N 1
ATOM 2743 C CA . TYR A 1 348 ? 14.467 -29.071 -12.173 1.00 97.44 348 TYR A CA 1
ATOM 2744 C C . TYR A 1 348 ? 13.076 -29.614 -12.532 1.00 97.44 348 TYR A C 1
ATOM 2746 O O . TYR A 1 348 ? 12.308 -28.922 -13.191 1.00 97.44 348 TYR A O 1
ATOM 2754 N N . ALA A 1 349 ? 12.720 -30.815 -12.061 1.00 97.06 349 ALA A N 1
ATOM 2755 C CA . ALA A 1 349 ? 11.432 -31.438 -12.370 1.00 97.06 349 ALA A CA 1
ATOM 2756 C C . ALA A 1 349 ? 10.230 -30.602 -11.896 1.00 97.06 349 ALA A C 1
ATOM 2758 O O . ALA A 1 349 ? 9.198 -30.583 -12.564 1.00 97.06 349 ALA A O 1
ATOM 2759 N N . GLN A 1 350 ? 10.352 -29.888 -10.770 1.00 97.19 350 GLN A N 1
ATOM 2760 C CA . GLN A 1 350 ? 9.315 -28.960 -10.327 1.00 97.19 350 GLN A CA 1
ATOM 2761 C C . GLN A 1 350 ? 9.268 -27.708 -11.208 1.00 97.19 350 GLN A C 1
ATOM 2763 O O . GLN A 1 350 ? 8.184 -27.312 -11.622 1.00 97.19 350 GLN A O 1
ATOM 2768 N N . VAL A 1 351 ? 10.421 -27.112 -11.533 1.00 97.25 351 VAL A N 1
ATOM 2769 C CA . VAL A 1 351 ? 10.501 -25.881 -12.344 1.00 97.25 351 VAL A CA 1
ATOM 2770 C C . VAL A 1 351 ? 10.029 -26.108 -13.783 1.00 97.25 351 VAL A C 1
ATOM 2772 O O . VAL A 1 351 ? 9.314 -25.273 -14.335 1.00 97.25 351 VAL A O 1
ATOM 2775 N N . ALA A 1 352 ? 10.357 -27.258 -14.374 1.00 97.19 352 ALA A N 1
ATOM 2776 C CA . ALA A 1 352 ? 10.002 -27.625 -15.746 1.00 97.19 352 ALA A CA 1
ATOM 2777 C C . ALA A 1 352 ? 8.485 -27.777 -15.978 1.00 97.19 352 ALA A C 1
ATOM 2779 O O . ALA A 1 352 ? 8.032 -27.811 -17.117 1.00 97.19 352 ALA A O 1
ATOM 2780 N N . ARG A 1 353 ? 7.677 -27.841 -14.908 1.00 97.12 353 ARG A N 1
ATOM 2781 C CA . ARG A 1 353 ? 6.207 -27.778 -15.001 1.00 97.12 353 ARG A CA 1
ATOM 2782 C C . ARG A 1 353 ? 5.700 -26.379 -15.348 1.00 97.12 353 ARG A C 1
ATOM 2784 O O . ARG A 1 353 ? 4.563 -26.240 -15.782 1.00 97.12 353 ARG A O 1
ATOM 2791 N N . PHE A 1 354 ? 6.516 -25.351 -15.134 1.00 98.19 354 PHE A N 1
ATOM 2792 C CA . PHE A 1 354 ? 6.143 -23.948 -15.295 1.00 98.19 354 PHE A CA 1
ATOM 2793 C C . PHE A 1 354 ? 6.920 -23.275 -16.423 1.00 98.19 354 PHE A C 1
ATOM 2795 O O . PHE A 1 354 ? 6.346 -22.495 -17.170 1.00 98.19 354 PHE A O 1
ATOM 2802 N N . LEU A 1 355 ? 8.209 -23.593 -16.553 1.00 97.12 355 LEU A N 1
ATOM 2803 C CA . LEU A 1 355 ? 9.111 -23.015 -17.544 1.00 97.12 355 LEU A CA 1
ATOM 2804 C C . LEU A 1 355 ? 9.483 -24.055 -18.602 1.00 97.12 355 LEU A C 1
ATOM 2806 O O . LEU A 1 355 ? 9.665 -25.231 -18.297 1.00 97.12 355 LEU A O 1
ATOM 2810 N N . ASN A 1 356 ? 9.708 -23.600 -19.831 1.00 97.12 356 ASN A N 1
ATOM 2811 C CA . ASN A 1 356 ? 10.208 -24.420 -20.931 1.00 97.12 356 ASN A CA 1
ATOM 2812 C C . ASN A 1 356 ? 11.735 -24.275 -21.067 1.00 97.12 356 ASN A C 1
ATOM 2814 O O . ASN A 1 356 ? 12.244 -23.702 -22.031 1.00 97.12 356 ASN A O 1
ATOM 2818 N N . ILE A 1 357 ? 12.458 -24.762 -20.058 1.00 97.12 357 ILE A N 1
ATOM 2819 C CA . ILE A 1 357 ? 13.926 -24.724 -19.972 1.00 97.12 357 ILE A CA 1
ATOM 2820 C C . ILE A 1 357 ? 14.513 -26.138 -19.895 1.00 97.12 357 ILE A C 1
ATOM 2822 O O . ILE A 1 357 ? 13.861 -27.084 -19.444 1.00 97.12 357 ILE A O 1
ATOM 2826 N N . THR A 1 358 ? 15.769 -26.290 -20.301 1.00 97.62 358 THR A N 1
ATOM 2827 C CA . THR A 1 358 ? 16.510 -27.553 -20.178 1.00 97.62 358 THR A CA 1
ATOM 2828 C C . THR A 1 358 ? 17.081 -27.738 -18.769 1.00 97.62 358 THR A C 1
ATOM 2830 O O . THR A 1 358 ? 17.304 -26.773 -18.034 1.00 97.62 358 THR A O 1
ATOM 2833 N N . GLY A 1 359 ? 17.386 -28.983 -18.385 1.00 97.44 359 GLY A N 1
ATOM 2834 C CA . GLY A 1 359 ? 18.071 -29.251 -17.117 1.00 97.44 359 GLY A CA 1
ATOM 2835 C C . GLY A 1 359 ? 19.434 -28.556 -17.013 1.00 97.44 359 GLY A C 1
ATOM 2836 O O . GLY A 1 359 ? 19.818 -28.139 -15.925 1.00 97.44 359 GLY A O 1
ATOM 2837 N N . ALA A 1 360 ? 20.139 -28.362 -18.132 1.00 97.50 360 ALA A N 1
ATOM 2838 C CA . ALA A 1 360 ? 21.421 -27.659 -18.155 1.00 97.50 360 ALA A CA 1
ATOM 2839 C C . ALA A 1 360 ? 21.257 -26.156 -17.882 1.00 97.50 360 ALA A C 1
ATOM 2841 O O . ALA A 1 360 ? 22.031 -25.594 -17.113 1.00 97.50 360 ALA A O 1
ATOM 2842 N N . GLU A 1 361 ? 20.220 -25.525 -18.443 1.00 96.44 361 GLU A N 1
ATOM 2843 C CA . GLU A 1 361 ? 19.886 -24.118 -18.172 1.00 96.44 361 GLU A CA 1
ATOM 2844 C C . GLU A 1 361 ? 19.517 -23.910 -16.699 1.00 96.44 361 GLU A C 1
ATOM 2846 O O . GLU A 1 361 ? 20.004 -22.974 -16.069 1.00 96.44 361 GLU A O 1
ATOM 2851 N N . TYR A 1 362 ? 18.728 -24.824 -16.123 1.00 97.31 362 TYR A N 1
ATOM 2852 C CA . TYR A 1 362 ? 18.437 -24.820 -14.689 1.00 97.31 362 TYR A CA 1
ATOM 2853 C C . TYR A 1 362 ? 19.722 -24.931 -13.855 1.00 97.31 362 TYR A C 1
ATOM 2855 O O . TYR A 1 362 ? 19.961 -24.092 -12.992 1.00 97.31 362 TYR A O 1
ATOM 2863 N N . GLN A 1 363 ? 20.575 -25.926 -14.125 1.00 96.94 363 GLN A N 1
ATOM 2864 C CA . GLN A 1 363 ? 21.815 -26.122 -13.361 1.00 96.94 363 GLN A CA 1
ATOM 2865 C C . GLN A 1 363 ? 22.757 -24.923 -13.486 1.00 96.94 363 GLN A C 1
ATOM 2867 O O . GLN A 1 363 ? 23.373 -24.526 -12.502 1.00 96.94 363 GLN A O 1
ATOM 2872 N N . GLN A 1 364 ? 22.833 -24.308 -14.667 1.00 96.44 364 GLN A N 1
ATOM 2873 C CA . GLN A 1 364 ? 23.611 -23.093 -14.883 1.00 96.44 364 GLN A CA 1
ATOM 2874 C C . GLN A 1 364 ? 23.076 -21.922 -14.051 1.00 96.44 364 GLN A C 1
ATOM 2876 O O . GLN A 1 364 ? 23.868 -21.226 -13.415 1.00 96.44 364 GLN A O 1
ATOM 2881 N N . ALA A 1 365 ? 21.756 -21.717 -14.019 1.00 94.44 365 ALA A N 1
ATOM 2882 C CA . ALA A 1 365 ? 21.144 -20.675 -13.202 1.00 94.44 365 ALA A CA 1
ATOM 2883 C C . ALA A 1 365 ? 21.438 -20.888 -11.712 1.00 94.44 365 ALA A C 1
ATOM 2885 O O . ALA A 1 365 ? 21.911 -19.965 -11.046 1.00 94.44 365 ALA A O 1
ATOM 2886 N N . VAL A 1 366 ? 21.260 -22.113 -11.205 1.00 94.62 366 VAL A N 1
ATOM 2887 C CA . VAL A 1 366 ? 21.577 -22.451 -9.807 1.00 94.62 366 VAL A CA 1
ATOM 2888 C C . VAL A 1 366 ? 23.062 -22.236 -9.507 1.00 94.62 366 VAL A C 1
ATOM 2890 O O . VAL A 1 366 ? 23.397 -21.568 -8.532 1.00 94.62 366 VAL A O 1
ATOM 2893 N N . ALA A 1 367 ? 23.955 -22.737 -10.364 1.00 94.44 367 ALA A N 1
ATOM 2894 C CA . ALA A 1 367 ? 25.401 -22.615 -10.187 1.00 94.44 367 ALA A CA 1
ATOM 2895 C C . ALA A 1 367 ? 25.896 -21.163 -10.251 1.00 94.44 367 ALA A C 1
ATOM 2897 O O . ALA A 1 367 ? 26.895 -20.832 -9.618 1.00 94.44 367 ALA A O 1
ATOM 2898 N N . SER A 1 368 ? 25.204 -20.290 -10.991 1.00 93.81 368 SER A N 1
ATOM 2899 C CA . SER A 1 368 ? 25.555 -18.868 -11.057 1.00 93.81 368 SER A CA 1
ATOM 2900 C C . SER A 1 368 ? 25.390 -18.151 -9.716 1.00 93.81 368 SER A C 1
ATOM 2902 O O . SER A 1 368 ? 26.033 -17.128 -9.493 1.00 93.81 368 SER A O 1
ATOM 2904 N N . GLY A 1 369 ? 24.496 -18.646 -8.850 1.00 86.56 369 GLY A N 1
ATOM 2905 C CA . GLY A 1 369 ? 24.121 -17.986 -7.600 1.00 86.56 369 GLY A CA 1
ATOM 2906 C C . GLY A 1 369 ? 23.527 -16.585 -7.784 1.00 86.56 369 GLY A C 1
ATOM 2907 O O . GLY A 1 369 ? 23.372 -15.868 -6.801 1.00 86.56 369 GLY A O 1
ATOM 2908 N N . ASN A 1 370 ? 23.212 -16.169 -9.018 1.00 87.00 370 ASN A N 1
ATOM 2909 C CA . ASN A 1 370 ? 22.710 -14.832 -9.297 1.00 87.00 370 ASN A CA 1
ATOM 2910 C C . ASN A 1 370 ? 21.277 -14.696 -8.750 1.00 87.00 370 ASN A C 1
ATOM 2912 O O . ASN A 1 370 ? 20.375 -15.362 -9.275 1.00 87.00 370 ASN A O 1
ATOM 2916 N N . PRO A 1 371 ? 21.039 -13.834 -7.743 1.00 82.25 371 PRO A N 1
ATOM 2917 C CA . PRO A 1 371 ? 19.713 -13.662 -7.155 1.00 82.25 371 PRO A CA 1
ATOM 2918 C C . PRO A 1 371 ? 18.728 -12.981 -8.113 1.00 82.25 371 PRO A C 1
ATOM 2920 O O . PRO A 1 371 ? 17.528 -13.100 -7.915 1.00 82.25 371 PRO A O 1
ATOM 2923 N N . ASN A 1 372 ? 19.225 -12.316 -9.163 1.00 84.38 372 ASN A N 1
ATOM 2924 C CA . ASN A 1 372 ? 18.413 -11.655 -10.187 1.00 84.38 372 ASN A CA 1
ATOM 2925 C C . ASN A 1 372 ? 18.139 -12.554 -11.406 1.00 84.38 372 ASN A C 1
ATOM 2927 O O . ASN A 1 372 ? 17.537 -12.103 -12.379 1.00 84.38 372 ASN A O 1
ATOM 2931 N N . ASP A 1 373 ? 18.629 -13.799 -11.416 1.00 90.31 373 ASP A N 1
ATOM 2932 C CA . ASP A 1 373 ? 18.325 -14.731 -12.501 1.00 90.31 373 ASP A CA 1
ATOM 2933 C C . ASP A 1 373 ? 16.840 -15.150 -12.438 1.00 90.31 373 ASP A C 1
ATOM 2935 O O . ASP A 1 373 ? 16.404 -15.626 -11.385 1.00 90.31 373 ASP A O 1
ATOM 2939 N N . PRO A 1 374 ? 16.054 -15.032 -13.530 1.00 91.75 374 PRO A N 1
ATOM 2940 C CA . PRO A 1 374 ? 14.622 -15.334 -13.505 1.00 91.75 374 PRO A CA 1
ATOM 2941 C C . PRO A 1 374 ? 14.275 -16.747 -13.015 1.00 91.75 374 PRO A C 1
ATOM 2943 O O . PRO A 1 374 ? 13.221 -16.936 -12.410 1.00 91.75 374 PRO A O 1
ATOM 2946 N N . ILE A 1 375 ? 15.144 -17.740 -13.240 1.00 94.50 375 ILE A N 1
ATOM 2947 C CA . ILE A 1 375 ? 14.933 -19.113 -12.767 1.00 94.50 375 ILE A CA 1
ATOM 2948 C C . ILE A 1 375 ? 15.132 -19.173 -11.249 1.00 94.50 375 ILE A C 1
ATOM 2950 O O . ILE A 1 375 ? 14.318 -19.783 -10.556 1.00 94.50 375 ILE A O 1
ATOM 2954 N N . ASN A 1 376 ? 16.168 -18.522 -10.711 1.00 93.44 376 ASN A N 1
ATOM 2955 C CA . ASN A 1 376 ? 16.397 -18.468 -9.263 1.00 93.44 376 ASN A CA 1
ATOM 2956 C C . ASN A 1 376 ? 15.305 -17.679 -8.534 1.00 93.44 376 ASN A C 1
ATOM 2958 O O . ASN A 1 376 ? 14.812 -18.147 -7.507 1.00 93.44 376 ASN A O 1
ATOM 2962 N N . VAL A 1 377 ? 14.870 -16.541 -9.086 1.00 92.19 377 VAL A N 1
ATOM 2963 C CA . VAL A 1 377 ? 13.747 -15.778 -8.519 1.00 92.19 377 VAL A CA 1
ATOM 2964 C C . VAL A 1 377 ? 12.482 -16.637 -8.504 1.00 92.19 377 VAL A C 1
ATOM 2966 O O . VAL A 1 377 ? 11.829 -16.758 -7.471 1.00 92.19 377 VAL A O 1
ATOM 2969 N N . PHE A 1 378 ? 12.174 -17.328 -9.605 1.00 94.88 378 PHE A N 1
ATOM 2970 C CA . PHE A 1 378 ? 11.003 -18.201 -9.669 1.00 94.88 378 PHE A CA 1
ATOM 2971 C C . PHE A 1 378 ? 11.070 -19.390 -8.693 1.00 94.88 378 PHE A C 1
ATOM 2973 O O . PHE A 1 378 ? 10.059 -19.748 -8.089 1.00 94.88 378 PHE A O 1
ATOM 2980 N N . ARG A 1 379 ? 12.255 -19.982 -8.469 1.00 95.25 379 ARG A N 1
ATOM 2981 C CA . ARG A 1 379 ? 12.452 -21.018 -7.433 1.00 95.25 379 ARG A CA 1
ATOM 2982 C C . ARG A 1 379 ? 12.117 -20.492 -6.038 1.00 95.25 379 ARG A C 1
ATOM 2984 O O . ARG A 1 379 ? 11.456 -21.200 -5.280 1.00 95.25 379 ARG A O 1
ATOM 2991 N N . ASN A 1 380 ? 12.530 -19.266 -5.714 1.00 92.50 380 ASN A N 1
ATOM 2992 C CA . ASN A 1 380 ? 12.199 -18.625 -4.438 1.00 92.50 380 ASN A CA 1
ATOM 2993 C C . ASN A 1 380 ? 10.689 -18.395 -4.304 1.00 92.50 380 ASN A C 1
ATOM 2995 O O . ASN A 1 380 ? 10.117 -18.725 -3.266 1.00 92.50 380 ASN A O 1
ATOM 2999 N N . VAL A 1 381 ? 10.035 -17.919 -5.370 1.00 93.81 381 VAL A N 1
ATOM 3000 C CA . VAL A 1 381 ? 8.577 -17.724 -5.400 1.00 93.81 381 VAL A CA 1
ATOM 3001 C C . VAL A 1 381 ? 7.836 -19.040 -5.151 1.00 93.81 381 VAL A C 1
ATOM 3003 O O . VAL A 1 381 ? 6.938 -19.078 -4.311 1.00 93.81 381 VAL A O 1
ATOM 3006 N N . LEU A 1 382 ? 8.218 -20.135 -5.820 1.00 95.69 382 LEU A N 1
ATOM 3007 C CA . LEU A 1 382 ? 7.608 -21.454 -5.598 1.00 95.69 382 LEU A CA 1
ATOM 3008 C C . LEU A 1 382 ? 7.822 -21.960 -4.169 1.00 95.69 382 LEU A C 1
ATOM 3010 O O . LEU A 1 382 ? 6.876 -22.425 -3.534 1.00 95.69 382 LEU A O 1
ATOM 3014 N N . ALA A 1 383 ? 9.054 -21.860 -3.664 1.00 94.56 383 ALA A N 1
ATOM 3015 C CA . ALA A 1 383 ? 9.402 -22.271 -2.310 1.00 94.56 383 ALA A CA 1
ATOM 3016 C C . ALA A 1 383 ? 8.557 -21.530 -1.262 1.00 94.56 383 ALA A C 1
ATOM 3018 O O . ALA A 1 383 ? 7.955 -22.167 -0.396 1.00 94.56 383 ALA A O 1
ATOM 3019 N N . LYS A 1 384 ? 8.439 -20.204 -1.390 1.00 92.69 384 LYS A N 1
ATOM 3020 C CA . LYS A 1 384 ? 7.608 -19.385 -0.504 1.00 92.69 384 LYS A CA 1
ATOM 3021 C C . LYS A 1 384 ? 6.125 -19.749 -0.628 1.00 92.69 384 LYS A C 1
ATOM 3023 O O . LYS A 1 384 ? 5.516 -20.139 0.358 1.00 92.69 384 LYS A O 1
ATOM 3028 N N . THR A 1 385 ? 5.583 -19.758 -1.850 1.00 94.94 385 THR A N 1
ATOM 3029 C CA . THR A 1 385 ? 4.167 -20.083 -2.130 1.00 94.94 385 THR A CA 1
ATOM 3030 C C . THR A 1 385 ? 3.746 -21.414 -1.503 1.00 94.94 385 THR A C 1
ATOM 3032 O O . THR A 1 385 ? 2.691 -21.513 -0.877 1.00 94.94 385 THR A O 1
ATOM 3035 N N . TRP A 1 386 ? 4.565 -22.458 -1.666 1.00 96.12 386 TRP A N 1
ATOM 3036 C CA . TRP A 1 386 ? 4.263 -23.779 -1.120 1.00 96.12 386 TRP A CA 1
ATOM 3037 C C . TRP A 1 386 ? 4.468 -23.867 0.387 1.00 96.12 386 TRP A C 1
ATOM 3039 O O . TRP A 1 386 ? 3.715 -24.593 1.033 1.00 96.12 386 TRP A O 1
ATOM 3049 N N . THR A 1 387 ? 5.447 -23.152 0.943 1.00 94.00 387 THR A N 1
ATOM 3050 C CA . THR A 1 387 ? 5.622 -23.066 2.399 1.00 94.00 387 THR A CA 1
ATOM 3051 C C . THR A 1 387 ? 4.399 -22.408 3.023 1.00 94.00 387 THR A C 1
ATOM 3053 O O . THR A 1 387 ? 3.704 -23.056 3.801 1.00 94.00 387 THR A O 1
ATOM 3056 N N . ASP A 1 388 ? 4.060 -21.193 2.592 1.00 93.12 388 ASP A N 1
ATOM 3057 C CA . ASP A 1 388 ? 2.939 -20.413 3.125 1.00 93.12 388 ASP A CA 1
ATOM 3058 C C . ASP A 1 388 ? 1.631 -21.205 3.072 1.00 93.12 388 ASP A C 1
ATOM 3060 O O . ASP A 1 388 ? 0.910 -21.294 4.064 1.00 93.12 388 ASP A O 1
ATOM 3064 N N . HIS A 1 389 ? 1.349 -21.861 1.941 1.00 95.56 389 HIS A N 1
ATOM 3065 C CA . HIS A 1 389 ? 0.144 -22.670 1.785 1.00 95.56 389 HIS A CA 1
ATOM 3066 C C . HIS A 1 389 ? 0.096 -23.877 2.731 1.00 95.56 389 HIS A C 1
ATOM 3068 O O . HIS A 1 389 ? -0.923 -24.120 3.379 1.00 95.56 389 HIS A O 1
ATOM 3074 N N . ARG A 1 390 ? 1.191 -24.644 2.829 1.00 94.50 390 ARG A N 1
ATOM 3075 C CA . ARG A 1 390 ? 1.255 -25.825 3.708 1.00 94.50 390 ARG A CA 1
ATOM 3076 C C . ARG A 1 390 ? 1.105 -25.435 5.169 1.00 94.50 390 ARG A C 1
ATOM 3078 O O . ARG A 1 390 ? 0.418 -26.128 5.917 1.00 94.50 390 ARG A O 1
ATOM 3085 N N . VAL A 1 391 ? 1.752 -24.341 5.561 1.00 92.00 391 VAL A N 1
ATOM 3086 C CA . VAL A 1 391 ? 1.676 -23.800 6.915 1.00 92.00 391 VAL A CA 1
ATOM 3087 C C . VAL A 1 391 ? 0.253 -23.357 7.220 1.00 92.00 391 VAL A C 1
ATOM 3089 O O . VAL A 1 391 ? -0.307 -23.822 8.208 1.00 92.00 391 VAL A O 1
ATOM 3092 N N . ALA A 1 392 ? -0.362 -22.561 6.347 1.00 93.06 392 ALA A N 1
ATOM 3093 C CA . ALA A 1 392 ? -1.727 -22.083 6.529 1.00 93.06 392 ALA A CA 1
ATOM 3094 C C . ALA A 1 392 ? -2.743 -23.235 6.665 1.00 93.06 392 ALA A C 1
ATOM 3096 O O . ALA A 1 392 ? -3.491 -23.295 7.636 1.00 93.06 392 ALA A O 1
ATOM 3097 N N . ILE A 1 393 ? -2.728 -24.236 5.771 1.00 93.75 393 ILE A N 1
ATOM 3098 C CA . ILE A 1 393 ? -3.633 -25.395 5.909 1.00 93.75 393 ILE A CA 1
ATOM 3099 C C . ILE A 1 393 ? -3.402 -26.131 7.238 1.00 93.75 393 ILE A C 1
ATOM 3101 O O . ILE A 1 393 ? -4.364 -26.518 7.908 1.00 93.75 393 ILE A O 1
ATOM 3105 N N . ASN A 1 394 ? -2.141 -26.320 7.643 1.00 92.06 394 ASN A N 1
ATOM 3106 C CA . ASN A 1 394 ? -1.815 -27.000 8.897 1.00 92.06 394 ASN A CA 1
ATOM 3107 C C . ASN A 1 394 ? -2.311 -26.234 10.133 1.00 92.06 394 ASN A C 1
ATOM 3109 O O . ASN A 1 394 ? -2.756 -26.860 11.097 1.00 92.06 394 ASN A O 1
ATOM 3113 N N . LEU A 1 395 ? -2.221 -24.902 10.122 1.00 89.62 395 LEU A N 1
ATOM 3114 C CA . LEU A 1 395 ? -2.696 -24.044 11.207 1.00 89.62 395 LEU A CA 1
ATOM 3115 C C . LEU A 1 395 ? -4.227 -24.032 11.272 1.00 89.62 395 LEU A C 1
ATOM 3117 O O . LEU A 1 395 ? -4.783 -24.340 12.335 1.00 89.62 395 LEU A O 1
ATOM 3121 N N . TYR A 1 396 ? -4.891 -23.824 10.132 1.00 91.44 396 TYR A N 1
ATOM 3122 C CA . TYR A 1 396 ? -6.348 -23.772 10.029 1.00 91.44 396 TYR A CA 1
ATOM 3123 C C . TYR A 1 396 ? -7.018 -25.020 10.613 1.00 91.44 396 TYR A C 1
ATOM 3125 O O . TYR A 1 396 ? -7.894 -24.913 11.474 1.00 91.44 396 TYR A O 1
ATOM 3133 N N . GLN A 1 397 ? -6.552 -26.213 10.219 1.00 88.81 397 GLN A N 1
ATOM 3134 C CA . GLN A 1 397 ? -7.106 -27.503 10.662 1.00 88.81 397 GLN A CA 1
ATOM 3135 C C . GLN A 1 397 ? -7.018 -27.741 12.178 1.00 88.81 397 GLN A C 1
ATOM 3137 O O . GLN A 1 397 ? -7.665 -28.644 12.699 1.00 88.81 397 GLN A O 1
ATOM 3142 N N . GLN A 1 398 ? -6.190 -26.978 12.892 1.00 84.69 398 GLN A N 1
ATOM 3143 C CA . GLN A 1 398 ? -5.980 -27.133 14.333 1.00 84.69 398 GLN A CA 1
ATOM 3144 C C . GLN A 1 398 ? -6.681 -26.053 15.153 1.00 84.69 398 GLN A C 1
ATOM 3146 O O . GLN A 1 398 ? -6.888 -26.226 16.355 1.00 84.69 398 GLN A O 1
ATOM 3151 N N . GLN A 1 399 ? -6.967 -24.907 14.541 1.00 81.38 399 GLN A N 1
ATOM 3152 C CA . GLN A 1 399 ? -7.374 -23.705 15.260 1.00 81.38 399 GLN A CA 1
ATOM 3153 C C . GLN A 1 399 ? -8.775 -23.232 14.897 1.00 81.38 399 GLN A C 1
ATOM 3155 O O . GLN A 1 399 ? -9.358 -22.502 15.700 1.00 81.38 399 GLN A O 1
ATOM 3160 N N . GLU A 1 400 ? -9.288 -23.635 13.729 1.00 81.94 400 GLU A N 1
ATOM 3161 C CA . GLU A 1 400 ? -10.586 -23.234 13.183 1.00 81.94 400 GLU A CA 1
ATOM 3162 C C . GLU A 1 400 ? -10.867 -21.740 13.428 1.00 81.94 400 GLU A C 1
ATOM 3164 O O . GLU A 1 400 ? -11.770 -21.382 14.201 1.00 81.94 400 GLU A O 1
ATOM 3169 N N . PRO A 1 401 ? -10.071 -20.834 12.835 1.00 89.62 401 PRO A N 1
ATOM 3170 C CA . PRO A 1 401 ? -10.220 -19.403 13.049 1.00 89.62 401 PRO A CA 1
ATOM 3171 C C . PRO A 1 401 ? -11.566 -18.891 12.517 1.00 89.62 401 PRO A C 1
ATOM 3173 O O . PRO A 1 401 ? -12.173 -19.462 11.608 1.00 89.62 401 PRO A O 1
ATOM 3176 N N . LEU A 1 402 ? -12.057 -17.790 13.095 1.00 89.44 402 LEU A N 1
ATOM 3177 C CA . LEU A 1 402 ? -13.256 -17.114 12.589 1.00 89.44 402 LEU A CA 1
ATOM 3178 C C . LEU A 1 402 ? -12.940 -16.332 11.303 1.00 89.44 402 LEU A C 1
ATOM 3180 O O . LEU A 1 402 ? -13.789 -16.212 10.422 1.00 89.44 402 LEU A O 1
ATOM 3184 N N . LEU A 1 403 ? -11.714 -15.814 11.213 1.00 93.75 403 LEU A N 1
ATOM 3185 C CA . LEU A 1 403 ? -11.175 -15.121 10.053 1.00 93.75 403 LEU A CA 1
ATOM 3186 C C . LEU A 1 403 ? -9.888 -15.814 9.603 1.00 93.75 403 LEU A C 1
ATOM 3188 O O . LEU A 1 403 ? -8.939 -15.868 10.374 1.00 93.75 403 LEU A O 1
ATOM 3192 N N . LEU A 1 404 ? -9.841 -16.280 8.361 1.00 95.50 404 LEU A N 1
ATOM 3193 C CA . LEU A 1 404 ? -8.614 -16.660 7.665 1.00 95.50 404 LEU A CA 1
ATOM 3194 C C . LEU A 1 404 ? -8.296 -15.584 6.621 1.00 95.50 404 LEU A C 1
ATOM 3196 O O . LEU A 1 404 ? -9.173 -15.194 5.852 1.00 95.50 404 LEU A O 1
ATOM 3200 N N . MET A 1 405 ? -7.055 -15.115 6.567 1.00 96.31 405 MET A N 1
ATOM 3201 C CA . MET A 1 405 ? -6.554 -14.224 5.525 1.00 96.31 405 MET A CA 1
ATOM 3202 C C . MET A 1 405 ? -5.214 -14.737 5.015 1.00 96.31 405 MET A C 1
ATOM 3204 O O . MET A 1 405 ? -4.284 -14.923 5.791 1.00 96.31 405 MET A O 1
ATOM 3208 N N . MET A 1 406 ? -5.100 -14.946 3.709 1.00 94.88 406 MET A N 1
ATOM 3209 C CA . MET A 1 406 ? -3.864 -15.412 3.089 1.00 94.88 406 MET A CA 1
ATOM 3210 C C . MET A 1 406 ? -3.613 -14.673 1.779 1.00 94.88 406 MET A C 1
ATOM 3212 O O . MET A 1 406 ? -4.549 -14.494 0.998 1.00 94.88 406 MET A O 1
ATOM 3216 N N . SER A 1 407 ? -2.364 -14.284 1.516 1.00 94.81 407 SER A N 1
ATOM 3217 C CA . SER A 1 407 ? -1.962 -13.741 0.213 1.00 94.81 407 SER A CA 1
ATOM 3218 C C . SER A 1 407 ? -1.141 -14.725 -0.611 1.00 94.81 407 SER A C 1
ATOM 3220 O O . SER A 1 407 ? -0.178 -15.322 -0.130 1.00 94.81 407 SER A O 1
ATOM 3222 N N . TYR A 1 408 ? -1.478 -14.827 -1.891 1.00 95.12 408 TYR A N 1
ATOM 3223 C CA . TYR A 1 408 ? -0.644 -15.380 -2.949 1.00 95.12 408 TYR A CA 1
ATOM 3224 C C . TYR A 1 408 ? 0.016 -14.221 -3.700 1.00 95.12 408 TYR A C 1
ATOM 3226 O O . TYR A 1 408 ? -0.396 -13.850 -4.794 1.00 95.12 408 TYR A O 1
ATOM 3234 N N . GLU A 1 409 ? 1.034 -13.624 -3.084 1.00 90.50 409 GLU A N 1
ATOM 3235 C CA . GLU A 1 409 ? 1.788 -12.485 -3.635 1.00 90.50 409 GLU A CA 1
ATOM 3236 C C . GLU A 1 409 ? 2.656 -12.872 -4.844 1.00 90.50 409 GLU A C 1
ATOM 3238 O O . GLU A 1 409 ? 2.885 -12.070 -5.747 1.00 90.50 409 GLU A O 1
ATOM 3243 N N . GLY A 1 410 ? 3.053 -14.143 -4.938 1.00 92.62 410 GLY A N 1
ATOM 3244 C CA . GLY A 1 410 ? 3.890 -14.626 -6.032 1.00 92.62 410 GLY A CA 1
ATOM 3245 C C . GLY A 1 410 ? 3.284 -14.457 -7.431 1.00 92.62 410 GLY A C 1
ATOM 3246 O O . GLY A 1 410 ? 4.039 -14.473 -8.401 1.00 92.62 410 GLY A O 1
ATOM 3247 N N . THR A 1 411 ? 1.966 -14.248 -7.573 1.00 95.25 411 THR A N 1
ATOM 3248 C CA . THR A 1 411 ? 1.363 -13.923 -8.876 1.00 95.25 411 THR A CA 1
ATOM 3249 C C . THR A 1 411 ? 1.839 -12.576 -9.403 1.00 95.25 411 THR A C 1
ATOM 3251 O O . THR A 1 411 ? 2.139 -12.482 -10.589 1.00 95.25 411 THR A O 1
ATOM 3254 N N . ASP A 1 412 ? 1.984 -11.563 -8.548 1.00 92.69 412 ASP A N 1
ATOM 3255 C CA . ASP A 1 412 ? 2.467 -10.237 -8.947 1.00 92.69 412 ASP A CA 1
ATOM 3256 C C . ASP A 1 412 ? 3.937 -10.298 -9.387 1.00 92.69 412 ASP A C 1
ATOM 3258 O O . ASP A 1 412 ? 4.295 -9.861 -10.484 1.00 92.69 412 ASP A O 1
ATOM 3262 N N . VAL A 1 413 ? 4.764 -11.002 -8.606 1.00 91.81 413 VAL A N 1
ATOM 3263 C CA . VAL A 1 413 ? 6.170 -11.270 -8.942 1.00 91.81 413 VAL A CA 1
ATOM 3264 C C . VAL A 1 413 ? 6.300 -12.014 -10.277 1.00 91.81 413 VAL A C 1
ATOM 3266 O O . VAL A 1 413 ? 7.095 -11.636 -11.142 1.00 91.81 413 VAL A O 1
ATOM 3269 N N . VAL A 1 414 ? 5.508 -13.071 -10.481 1.00 95.25 414 VAL A N 1
ATOM 3270 C CA . VAL A 1 414 ? 5.492 -13.838 -11.737 1.00 95.25 414 VAL A CA 1
ATOM 3271 C C . VAL A 1 414 ? 5.045 -12.968 -12.909 1.00 95.25 414 VAL A C 1
ATOM 3273 O O . VAL A 1 414 ? 5.617 -13.077 -13.997 1.00 95.25 414 VAL A O 1
ATOM 3276 N N . ASN A 1 415 ? 4.076 -12.078 -12.703 1.00 95.25 415 ASN A N 1
ATOM 3277 C CA . ASN A 1 415 ? 3.611 -11.164 -13.736 1.00 95.25 415 ASN A CA 1
ATOM 3278 C C . ASN A 1 415 ? 4.713 -10.181 -14.148 1.00 95.25 415 ASN A C 1
ATOM 3280 O O . ASN A 1 415 ? 5.011 -10.086 -15.339 1.00 95.25 415 ASN A O 1
ATOM 3284 N N . HIS A 1 416 ? 5.398 -9.529 -13.206 1.00 91.69 416 HIS A N 1
ATOM 3285 C CA . HIS A 1 416 ? 6.517 -8.635 -13.533 1.00 91.69 416 HIS A CA 1
ATOM 3286 C C . HIS A 1 416 ? 7.640 -9.335 -14.306 1.00 91.69 416 HIS A C 1
ATOM 3288 O O . HIS A 1 416 ? 8.182 -8.783 -15.268 1.00 91.69 416 HIS A O 1
ATOM 3294 N N . LEU A 1 417 ? 7.973 -10.572 -13.933 1.00 90.75 417 LEU A N 1
ATOM 3295 C CA . LEU A 1 417 ? 9.055 -11.319 -14.574 1.00 90.75 417 LEU A CA 1
ATOM 3296 C C . LEU A 1 417 ? 8.677 -11.870 -15.952 1.00 90.75 417 LEU A C 1
ATOM 3298 O O . LEU A 1 417 ? 9.530 -11.904 -16.850 1.00 90.75 417 LEU A O 1
ATOM 3302 N N . PHE A 1 418 ? 7.432 -12.331 -16.114 1.00 94.94 418 PHE A N 1
ATOM 3303 C CA . PHE A 1 418 ? 7.058 -13.214 -17.219 1.00 94.94 418 PHE A CA 1
ATOM 3304 C C . PHE A 1 418 ? 5.868 -12.751 -18.072 1.00 94.94 418 PHE A C 1
ATOM 3306 O O . PHE A 1 418 ? 5.695 -13.282 -19.171 1.00 94.94 418 PHE A O 1
ATOM 3313 N N . ALA A 1 419 ? 5.113 -11.718 -17.679 1.00 95.12 419 ALA A N 1
ATOM 3314 C CA . ALA A 1 419 ? 4.041 -11.157 -18.513 1.00 95.12 419 ALA A CA 1
ATOM 3315 C C . ALA A 1 419 ? 4.494 -10.704 -19.916 1.00 95.12 419 ALA A C 1
ATOM 3317 O O . ALA A 1 419 ? 3.724 -10.897 -20.865 1.00 95.12 419 ALA A O 1
ATOM 3318 N N . PRO A 1 420 ? 5.725 -10.181 -20.135 1.00 92.94 420 PRO A N 1
ATOM 3319 C CA . PRO A 1 420 ? 6.195 -9.887 -21.490 1.00 92.94 420 PRO A CA 1
ATOM 3320 C C . PRO A 1 420 ? 6.143 -11.089 -22.442 1.00 92.94 420 PRO A C 1
ATOM 3322 O O . PRO A 1 420 ? 5.889 -10.910 -23.641 1.00 92.94 420 PRO A O 1
ATOM 3325 N N . TYR A 1 421 ? 6.329 -12.296 -21.896 1.00 95.50 421 TYR A N 1
ATOM 3326 C CA . TYR A 1 421 ? 6.404 -13.560 -22.625 1.00 95.50 421 TYR A CA 1
ATOM 3327 C C . TYR A 1 421 ? 5.076 -14.322 -22.691 1.00 95.50 421 TYR A C 1
ATOM 3329 O O . TYR A 1 421 ? 4.993 -15.279 -23.453 1.00 95.50 421 TYR A O 1
ATOM 3337 N N . HIS A 1 422 ? 4.038 -13.918 -21.952 1.00 96.12 422 HIS A N 1
ATOM 3338 C CA . HIS A 1 422 ? 2.710 -14.541 -22.052 1.00 96.12 422 HIS A CA 1
ATOM 3339 C C . HIS A 1 422 ? 2.192 -14.475 -23.505 1.00 96.12 422 HIS A C 1
ATOM 3341 O O . HIS A 1 422 ? 2.455 -13.478 -24.177 1.00 96.12 422 HIS A O 1
ATOM 3347 N N . PRO A 1 423 ? 1.509 -15.492 -24.060 1.00 93.38 423 PRO A N 1
ATOM 3348 C CA . PRO A 1 423 ? 0.953 -15.432 -25.414 1.00 93.38 423 PRO A CA 1
ATOM 3349 C C . PRO A 1 423 ? -0.032 -14.265 -25.648 1.00 93.38 423 PRO A C 1
ATOM 3351 O O . PRO A 1 423 ? -0.572 -13.697 -24.700 1.00 93.38 423 PRO A O 1
ATOM 3354 N N . PRO A 1 424 ? -0.258 -13.849 -26.912 1.00 93.12 424 PRO A N 1
ATOM 3355 C CA . PRO A 1 424 ? 0.436 -14.277 -28.137 1.00 93.12 424 PRO A CA 1
ATOM 3356 C C . PRO A 1 424 ? 1.869 -13.723 -28.233 1.00 93.12 424 PRO A C 1
ATOM 3358 O O . PRO A 1 424 ? 2.171 -12.710 -27.604 1.00 93.12 424 PRO A O 1
ATOM 3361 N N . TYR A 1 425 ? 2.754 -14.351 -29.016 1.00 92.62 425 TYR A N 1
ATOM 3362 C CA . TYR A 1 425 ? 4.102 -13.820 -29.291 1.00 92.62 425 TYR A CA 1
ATOM 3363 C C . TYR A 1 425 ? 4.044 -12.417 -29.929 1.00 92.62 425 TYR A C 1
ATOM 3365 O O . TYR A 1 425 ? 3.126 -12.121 -30.694 1.00 92.62 425 TYR A O 1
ATOM 3373 N N . ARG A 1 426 ? 5.028 -11.559 -29.626 1.00 88.69 426 ARG A N 1
ATOM 3374 C CA . ARG A 1 426 ? 5.216 -10.250 -30.272 1.00 88.69 426 ARG A CA 1
ATOM 3375 C C . ARG A 1 426 ? 6.640 -10.141 -30.811 1.00 88.69 426 ARG A C 1
ATOM 3377 O O . ARG A 1 426 ? 7.576 -10.512 -30.110 1.00 88.69 426 ARG A O 1
ATOM 3384 N N . GLU A 1 427 ? 6.793 -9.585 -32.010 1.00 87.44 427 GLU A N 1
ATOM 3385 C CA . GLU A 1 427 ? 8.088 -9.469 -32.705 1.00 87.44 427 GLU A CA 1
ATOM 3386 C C . GLU A 1 427 ? 9.123 -8.623 -31.946 1.00 87.44 427 GLU A C 1
ATOM 3388 O O . GLU A 1 427 ? 10.323 -8.839 -32.087 1.00 87.44 427 GLU A O 1
ATOM 3393 N N . ASP A 1 428 ? 8.681 -7.684 -31.105 1.00 82.94 428 ASP A N 1
ATOM 3394 C CA . ASP A 1 428 ? 9.563 -6.847 -30.286 1.00 82.94 428 ASP A CA 1
ATOM 3395 C C . ASP A 1 428 ? 10.086 -7.549 -29.019 1.00 82.94 428 ASP A C 1
ATOM 3397 O O . ASP A 1 428 ? 10.846 -6.957 -28.252 1.00 82.94 428 ASP A O 1
ATOM 3401 N N . ILE A 1 429 ? 9.699 -8.808 -28.789 1.00 87.31 429 ILE A N 1
ATOM 3402 C CA . ILE A 1 429 ? 10.132 -9.619 -27.650 1.00 87.31 429 ILE A CA 1
ATOM 3403 C C . ILE A 1 429 ? 11.214 -10.602 -28.086 1.00 87.31 429 ILE A C 1
ATOM 3405 O O . ILE A 1 429 ? 11.099 -11.277 -29.111 1.00 87.31 429 ILE A O 1
ATOM 3409 N N . ASN A 1 430 ? 12.253 -10.730 -27.254 1.00 88.50 430 ASN A N 1
ATOM 3410 C CA . ASN A 1 430 ? 13.327 -11.695 -27.461 1.00 88.50 430 ASN A CA 1
ATOM 3411 C C . ASN A 1 430 ? 12.759 -13.118 -27.616 1.00 88.50 430 ASN A C 1
ATOM 3413 O O . ASN A 1 430 ? 12.183 -13.672 -26.677 1.00 88.50 430 ASN A O 1
ATOM 3417 N N . GLU A 1 431 ? 12.944 -13.703 -28.799 1.00 92.62 431 GLU A N 1
ATOM 3418 C CA . GLU A 1 431 ? 12.366 -14.999 -29.162 1.00 92.62 431 GLU A CA 1
ATOM 3419 C C . GLU A 1 431 ? 12.855 -16.133 -28.249 1.00 92.62 431 GLU A C 1
ATOM 3421 O O . GLU A 1 431 ? 12.063 -16.972 -27.820 1.00 92.62 431 GLU A O 1
ATOM 3426 N N . THR A 1 432 ? 14.143 -16.141 -27.890 1.00 92.88 432 THR A N 1
ATOM 3427 C CA . THR A 1 432 ? 14.722 -17.146 -26.988 1.00 92.88 432 THR A CA 1
ATOM 3428 C C . THR A 1 432 ? 14.048 -17.116 -25.619 1.00 92.88 432 THR A C 1
ATOM 3430 O O . THR A 1 432 ? 13.633 -18.155 -25.110 1.00 92.88 432 THR A O 1
ATOM 3433 N N . ASN A 1 433 ? 13.883 -15.931 -25.029 1.00 92.19 433 ASN A N 1
ATOM 3434 C CA . ASN A 1 433 ? 13.218 -15.791 -23.737 1.00 92.19 433 ASN A CA 1
ATOM 3435 C C . ASN A 1 433 ? 11.719 -16.097 -23.825 1.00 92.19 433 ASN A C 1
ATOM 3437 O O . ASN A 1 433 ? 11.182 -16.724 -22.916 1.00 92.19 433 ASN A O 1
ATOM 3441 N N . TYR A 1 434 ? 11.054 -15.737 -24.927 1.00 94.75 434 TYR A N 1
ATOM 3442 C CA . TYR A 1 434 ? 9.675 -16.160 -25.162 1.00 94.75 434 TYR A CA 1
ATOM 3443 C C . TYR A 1 434 ? 9.562 -17.688 -25.163 1.00 94.75 434 TYR A C 1
ATOM 3445 O O . TYR A 1 434 ? 8.787 -18.244 -24.390 1.00 94.75 434 TYR A O 1
ATOM 3453 N N . ARG A 1 435 ? 10.398 -18.386 -25.944 1.00 95.31 435 ARG A N 1
ATOM 3454 C CA . ARG A 1 435 ? 10.417 -19.858 -25.999 1.00 95.31 435 ARG A CA 1
ATOM 3455 C C . ARG A 1 435 ? 10.645 -20.491 -24.627 1.00 95.31 435 ARG A C 1
ATOM 3457 O O . ARG A 1 435 ? 10.056 -21.536 -24.368 1.00 95.31 435 ARG A O 1
ATOM 3464 N N . ARG A 1 436 ? 11.452 -19.859 -23.768 1.00 95.81 436 ARG A N 1
ATOM 3465 C CA . ARG A 1 436 ? 11.739 -20.322 -22.401 1.00 95.81 436 ARG A CA 1
ATOM 3466 C C . ARG A 1 436 ? 10.592 -20.095 -21.417 1.00 95.81 436 ARG A C 1
ATOM 3468 O O . ARG A 1 436 ? 10.356 -20.947 -20.564 1.00 95.81 436 ARG A O 1
ATOM 3475 N N . TYR A 1 437 ? 9.900 -18.960 -21.502 1.00 96.75 437 TYR A N 1
ATOM 3476 C CA . TYR A 1 437 ? 9.068 -18.464 -20.396 1.00 96.75 437 TYR A CA 1
ATOM 3477 C C . TYR A 1 437 ? 7.591 -18.237 -20.728 1.00 96.75 437 TYR A C 1
ATOM 3479 O O . TYR A 1 437 ? 6.823 -17.885 -19.835 1.00 96.75 437 TYR A O 1
ATOM 3487 N N . TRP A 1 438 ? 7.160 -18.451 -21.973 1.00 95.75 438 TRP A N 1
ATOM 3488 C CA . TRP A 1 438 ? 5.763 -18.229 -22.353 1.00 95.75 438 TRP A CA 1
ATOM 3489 C C . TRP A 1 438 ? 4.709 -18.984 -21.516 1.00 95.75 438 TRP A C 1
ATOM 3491 O O . TRP A 1 438 ? 3.639 -18.407 -21.321 1.00 95.75 438 TRP A O 1
ATOM 3501 N N . PRO A 1 439 ? 4.938 -20.211 -20.989 1.00 96.94 439 PRO A N 1
ATOM 3502 C CA . PRO A 1 439 ? 3.903 -20.908 -20.232 1.00 96.94 439 PRO A CA 1
ATOM 3503 C C . PRO A 1 439 ? 3.891 -20.525 -18.743 1.00 96.94 439 PRO A C 1
ATOM 3505 O O . PRO A 1 439 ? 2.990 -20.939 -18.018 1.00 96.94 439 PRO A O 1
ATOM 3508 N N . THR A 1 440 ? 4.856 -19.730 -18.266 1.00 98.12 440 THR A N 1
ATOM 3509 C CA . THR A 1 440 ? 5.092 -19.538 -16.828 1.00 98.12 440 THR A CA 1
ATOM 3510 C C . THR A 1 440 ? 3.917 -18.880 -16.111 1.00 98.12 440 THR A C 1
ATOM 3512 O O . THR A 1 440 ? 3.473 -19.402 -15.090 1.00 98.12 440 THR A O 1
ATOM 3515 N N . VAL A 1 441 ? 3.385 -17.772 -16.646 1.00 98.06 441 VAL A N 1
ATOM 3516 C CA . VAL A 1 441 ? 2.246 -17.045 -16.047 1.00 98.06 441 VAL A CA 1
ATOM 3517 C C . VAL A 1 441 ? 1.043 -17.979 -15.920 1.00 98.06 441 VAL A C 1
ATOM 3519 O O . VAL A 1 441 ? 0.539 -18.234 -14.830 1.00 98.06 441 VAL A O 1
ATOM 3522 N N . ALA A 1 442 ? 0.643 -18.556 -17.045 1.00 98.25 442 ALA A N 1
ATOM 3523 C CA . ALA A 1 442 ? -0.425 -19.531 -17.162 1.00 98.25 442 ALA A CA 1
ATOM 3524 C C . ALA A 1 442 ? -0.323 -20.694 -16.159 1.00 98.25 442 ALA A C 1
ATOM 3526 O O . ALA A 1 442 ? -1.283 -20.999 -15.444 1.00 98.25 442 ALA A O 1
ATOM 3527 N N . ASN A 1 443 ? 0.841 -21.340 -16.101 1.00 98.62 443 ASN A N 1
ATOM 3528 C CA . ASN A 1 443 ? 1.053 -22.517 -15.267 1.00 98.62 443 ASN A CA 1
ATOM 3529 C C . ASN A 1 443 ? 1.111 -22.150 -13.782 1.00 98.62 443 ASN A C 1
ATOM 3531 O O . ASN A 1 443 ? 0.640 -22.920 -12.948 1.00 98.62 443 ASN A O 1
ATOM 3535 N N . TYR A 1 444 ? 1.634 -20.971 -13.439 1.00 98.69 444 TYR A N 1
ATOM 3536 C CA . TYR A 1 444 ? 1.657 -20.503 -12.057 1.00 98.69 444 TYR A CA 1
ATOM 3537 C C . TYR A 1 444 ? 0.252 -20.143 -11.548 1.00 98.69 444 TYR A C 1
ATOM 3539 O O . TYR A 1 444 ? -0.127 -20.587 -10.468 1.00 98.69 444 TYR A O 1
ATOM 3547 N N . TYR A 1 445 ? -0.576 -19.451 -12.342 1.00 98.69 445 TYR A N 1
ATOM 3548 C CA . TYR A 1 445 ? -1.988 -19.228 -11.984 1.00 98.69 445 TYR A CA 1
ATOM 3549 C C . TYR A 1 445 ? -2.775 -20.541 -11.862 1.00 98.69 445 TYR A C 1
ATOM 3551 O O . TYR A 1 445 ? -3.631 -20.658 -10.989 1.00 98.69 445 TYR A O 1
ATOM 3559 N N . SER A 1 446 ? -2.456 -21.549 -12.683 1.00 98.75 446 SER A N 1
ATOM 3560 C CA . SER A 1 446 ? -3.041 -22.895 -12.558 1.00 98.75 446 SER A CA 1
ATOM 3561 C C . SER A 1 446 ? -2.642 -23.575 -11.241 1.00 98.75 446 SER A C 1
ATOM 3563 O O . SER A 1 446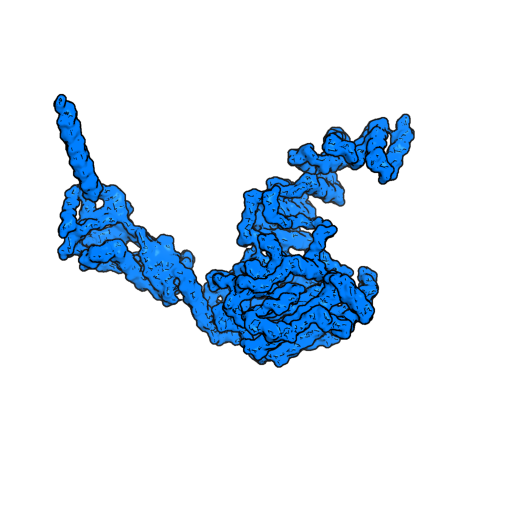 ? -3.440 -24.285 -10.635 1.00 98.75 446 SER A O 1
ATOM 3565 N N . GLU A 1 447 ? -1.414 -23.350 -10.765 1.00 98.62 447 GLU A N 1
ATOM 3566 C CA . GLU A 1 447 ? -0.975 -23.830 -9.453 1.00 98.62 447 GLU A CA 1
ATOM 3567 C C . GLU A 1 447 ? -1.700 -23.099 -8.320 1.00 98.62 447 GLU A C 1
ATOM 3569 O O . GLU A 1 447 ? -2.196 -23.760 -7.415 1.00 98.62 447 GLU A O 1
ATOM 3574 N N . VAL A 1 448 ? -1.850 -21.772 -8.387 1.00 98.62 448 VAL A N 1
ATOM 3575 C CA . VAL A 1 448 ? -2.648 -21.019 -7.400 1.00 98.62 448 VAL A CA 1
ATOM 3576 C C . VAL A 1 448 ? -4.099 -21.507 -7.381 1.00 98.62 448 VAL A C 1
ATOM 3578 O O . VAL A 1 448 ? -4.644 -21.746 -6.308 1.00 98.62 448 VAL A O 1
ATOM 3581 N N . ASP A 1 449 ? -4.714 -21.749 -8.541 1.00 98.81 449 ASP A N 1
ATOM 3582 C CA . ASP A 1 449 ? -6.058 -22.334 -8.632 1.00 98.81 449 ASP A CA 1
ATOM 3583 C C . ASP A 1 449 ? -6.144 -23.720 -7.979 1.00 98.81 449 ASP A C 1
ATOM 3585 O O . ASP A 1 449 ? -7.079 -23.998 -7.226 1.00 98.81 449 ASP A O 1
ATOM 3589 N N . ARG A 1 450 ? -5.140 -24.577 -8.200 1.00 98.62 450 ARG A N 1
ATOM 3590 C CA . ARG A 1 450 ? -5.040 -25.891 -7.554 1.00 98.62 450 ARG A CA 1
ATOM 3591 C C . ARG A 1 450 ? -4.984 -25.763 -6.028 1.00 98.62 450 ARG A C 1
ATOM 3593 O O . ARG A 1 450 ? -5.657 -26.529 -5.341 1.00 98.62 450 ARG A O 1
ATOM 3600 N N . LEU A 1 451 ? -4.216 -24.799 -5.512 1.00 98.69 451 LEU A N 1
ATOM 3601 C CA . LEU A 1 451 ? -4.115 -24.493 -4.080 1.00 98.69 451 LEU A CA 1
ATOM 3602 C C . LEU A 1 451 ? -5.438 -23.944 -3.515 1.00 98.69 451 LEU A C 1
ATOM 3604 O O . LEU A 1 451 ? -5.856 -24.341 -2.430 1.00 98.69 451 LEU A O 1
ATOM 3608 N N . ILE A 1 452 ? -6.161 -23.102 -4.260 1.00 98.62 452 ILE A N 1
ATOM 3609 C CA . ILE A 1 452 ? -7.532 -22.698 -3.899 1.00 98.62 452 ILE A CA 1
ATOM 3610 C C . ILE A 1 452 ? -8.458 -23.922 -3.841 1.00 98.62 452 ILE A C 1
ATOM 3612 O O . ILE A 1 452 ? -9.247 -24.056 -2.908 1.00 98.62 452 ILE A O 1
ATOM 3616 N N . GLY A 1 453 ? -8.328 -24.861 -4.779 1.00 98.44 453 GLY A N 1
ATOM 3617 C CA . GLY A 1 453 ? -9.058 -26.130 -4.749 1.00 98.44 453 GLY A CA 1
ATOM 3618 C C . GLY A 1 453 ? -8.748 -27.002 -3.523 1.00 98.44 453 GLY A C 1
ATOM 3619 O O . GLY A 1 453 ? -9.621 -27.742 -3.073 1.00 98.44 453 GLY A O 1
ATOM 3620 N N . GLU A 1 454 ? -7.538 -26.929 -2.958 1.00 98.50 454 GLU A N 1
ATOM 3621 C CA . GLU A 1 454 ? -7.218 -27.570 -1.673 1.00 98.50 454 GLU A CA 1
ATOM 3622 C C . GLU A 1 454 ? -7.912 -26.873 -0.503 1.00 98.50 454 GLU A C 1
ATOM 3624 O O . GLU A 1 454 ? -8.520 -27.552 0.324 1.00 98.50 454 GLU A O 1
ATOM 3629 N N . TRP A 1 455 ? -7.919 -25.537 -0.481 1.00 97.75 455 TRP A N 1
ATOM 3630 C CA . TRP A 1 455 ? -8.659 -24.769 0.522 1.00 97.75 455 TRP A CA 1
ATOM 3631 C C . TRP A 1 455 ? -10.141 -25.127 0.551 1.00 97.75 455 TRP A C 1
ATOM 3633 O O . TRP A 1 455 ? -10.681 -25.422 1.613 1.00 97.75 455 TRP A O 1
ATOM 3643 N N . MET A 1 456 ? -10.788 -25.201 -0.613 1.00 97.19 456 MET A N 1
ATOM 3644 C CA . MET A 1 456 ? -12.210 -25.551 -0.696 1.00 97.19 456 MET A CA 1
ATOM 3645 C C . MET A 1 456 ? -12.542 -26.948 -0.148 1.00 97.19 456 MET A C 1
ATOM 3647 O O . MET A 1 456 ? -13.703 -27.215 0.137 1.00 97.19 456 MET A O 1
ATOM 3651 N N . LYS A 1 457 ? -11.554 -27.841 0.005 1.00 96.19 457 LYS A N 1
ATOM 3652 C CA . LYS A 1 457 ? -11.745 -29.170 0.614 1.00 96.19 457 LYS A CA 1
ATOM 3653 C C . LYS A 1 457 ? -11.599 -29.168 2.133 1.00 96.19 457 LYS A C 1
ATOM 3655 O O . LYS A 1 457 ? -12.038 -30.126 2.764 1.00 96.19 457 LYS A O 1
ATOM 3660 N N . VAL A 1 458 ? -10.923 -28.169 2.702 1.00 95.69 458 VAL A N 1
ATOM 3661 C CA . VAL A 1 458 ? -10.625 -28.108 4.143 1.00 95.69 458 VAL A CA 1
ATOM 3662 C C . VAL A 1 458 ? -11.446 -27.055 4.875 1.00 95.69 458 VAL A C 1
ATOM 3664 O O . VAL A 1 458 ? -11.663 -27.211 6.072 1.00 95.69 458 VAL A O 1
ATOM 3667 N N . LEU A 1 459 ? -11.899 -26.003 4.186 1.00 94.88 459 LEU A N 1
ATOM 3668 C CA . LEU A 1 459 ? -12.761 -24.981 4.772 1.00 94.88 459 LEU A CA 1
ATOM 3669 C C . LEU A 1 459 ? -14.105 -25.583 5.192 1.00 94.88 459 LEU A C 1
ATOM 3671 O O . LEU A 1 459 ? -14.685 -26.395 4.475 1.00 94.88 459 LEU A O 1
ATOM 3675 N N . SER A 1 460 ? -14.613 -25.152 6.343 1.00 89.50 460 SER A N 1
ATOM 3676 C CA . SER A 1 460 ? -15.937 -25.545 6.820 1.00 89.50 460 SER A CA 1
ATOM 3677 C C . SER A 1 460 ? -17.057 -24.963 5.948 1.00 89.50 460 SER A C 1
ATOM 3679 O O . SER A 1 460 ? -16.952 -23.836 5.459 1.00 89.50 460 SER A O 1
ATOM 3681 N N . ASP A 1 461 ? -18.164 -25.699 5.810 1.00 87.56 461 ASP A N 1
ATOM 3682 C CA . ASP A 1 461 ? -19.300 -25.332 4.946 1.00 87.56 461 ASP A CA 1
ATOM 3683 C C . ASP A 1 461 ? -19.953 -23.982 5.304 1.00 87.56 461 ASP A C 1
ATOM 3685 O O . ASP A 1 461 ? -20.608 -23.366 4.467 1.00 87.56 461 ASP A O 1
ATOM 3689 N N . ASP A 1 462 ? -19.798 -23.504 6.541 1.00 87.25 462 ASP A N 1
ATOM 3690 C CA . ASP A 1 462 ? -20.282 -22.203 7.024 1.00 87.25 462 ASP A CA 1
ATOM 3691 C C . ASP A 1 462 ? -19.338 -21.027 6.700 1.00 87.25 462 ASP A C 1
ATOM 3693 O O . ASP A 1 462 ? -19.606 -19.886 7.090 1.00 87.25 462 ASP A O 1
ATOM 3697 N N . THR A 1 463 ? -18.244 -21.279 5.978 1.00 93.31 463 THR A N 1
ATOM 3698 C CA . THR A 1 463 ? -17.272 -20.253 5.593 1.00 93.31 463 THR A CA 1
ATOM 3699 C C . THR A 1 463 ? -17.706 -19.501 4.337 1.00 93.31 463 THR A C 1
ATOM 3701 O O . THR A 1 463 ? -17.936 -20.072 3.273 1.00 93.31 463 THR A O 1
ATOM 3704 N N . THR A 1 464 ? -17.749 -18.173 4.435 1.00 95.31 464 THR A N 1
ATOM 3705 C CA . THR A 1 464 ? -17.798 -17.286 3.270 1.00 95.31 464 THR A CA 1
ATOM 3706 C C . THR A 1 464 ? -16.387 -17.081 2.730 1.00 95.31 464 THR A C 1
ATOM 3708 O O . THR A 1 464 ? -15.512 -16.570 3.427 1.00 95.31 464 THR A O 1
ATOM 3711 N N . VAL A 1 465 ? -16.169 -17.458 1.476 1.00 97.75 465 VAL A N 1
ATOM 3712 C CA . VAL A 1 465 ? -14.896 -17.306 0.771 1.00 97.75 465 VAL A CA 1
ATOM 3713 C C . VAL A 1 465 ? -14.917 -16.021 -0.043 1.00 97.75 465 VAL A C 1
ATOM 3715 O O . VAL A 1 465 ? -15.837 -15.787 -0.826 1.00 97.75 465 VAL A O 1
ATOM 3718 N N . ILE A 1 466 ? -13.885 -15.201 0.120 1.00 98.06 466 ILE A N 1
ATOM 3719 C CA . ILE A 1 466 ? -13.631 -14.007 -0.678 1.00 98.06 466 ILE A CA 1
ATOM 3720 C C . ILE A 1 466 ? -12.292 -14.195 -1.389 1.00 98.06 466 ILE A C 1
ATOM 3722 O O . ILE A 1 466 ? -11.260 -14.295 -0.734 1.00 98.06 466 ILE A O 1
ATOM 3726 N N . ILE A 1 467 ? -12.292 -14.203 -2.720 1.00 98.19 467 ILE A N 1
ATOM 3727 C CA . ILE A 1 467 ? -11.069 -14.041 -3.513 1.00 98.19 467 ILE A CA 1
ATOM 3728 C C . ILE A 1 467 ? -11.002 -12.587 -3.946 1.00 98.19 467 ILE A C 1
ATOM 3730 O O . ILE A 1 467 ? -11.943 -12.067 -4.547 1.00 98.19 467 ILE A O 1
ATOM 3734 N N . VAL A 1 468 ? -9.898 -11.919 -3.643 1.00 98.06 468 VAL A N 1
ATOM 3735 C CA . VAL A 1 468 ? -9.734 -10.502 -3.947 1.00 98.06 468 VAL A CA 1
ATOM 3736 C C . VAL A 1 468 ? -8.364 -10.235 -4.538 1.00 98.06 468 VAL A C 1
ATOM 3738 O O . VAL A 1 468 ? -7.368 -10.839 -4.160 1.00 98.06 468 VAL A O 1
ATOM 3741 N N . SER A 1 469 ? -8.309 -9.283 -5.454 1.00 97.75 469 SER A N 1
ATOM 3742 C CA . SER A 1 469 ? -7.073 -8.630 -5.838 1.00 97.75 469 SER A CA 1
ATOM 3743 C C . SER A 1 469 ? -7.272 -7.140 -5.725 1.00 97.75 469 SER A C 1
ATOM 3745 O O . SER A 1 469 ? -8.283 -6.610 -6.191 1.00 97.75 469 SER A O 1
ATOM 3747 N N . ALA A 1 470 ? -6.354 -6.458 -5.057 1.00 94.69 470 ALA A N 1
ATOM 3748 C CA . ALA A 1 470 ? -6.511 -5.041 -4.782 1.00 94.69 470 ALA A CA 1
ATOM 3749 C C . ALA A 1 470 ? -6.246 -4.162 -6.016 1.00 94.69 470 ALA A C 1
ATOM 3751 O O . ALA A 1 470 ? -6.671 -3.009 -6.050 1.00 94.69 470 ALA A O 1
ATOM 3752 N N . HIS A 1 471 ? -5.556 -4.707 -7.013 1.00 94.56 471 HIS A N 1
ATOM 3753 C CA . HIS A 1 471 ? -5.281 -4.130 -8.324 1.00 94.56 471 HIS A CA 1
ATOM 3754 C C . HIS A 1 471 ? -5.075 -5.264 -9.325 1.00 94.56 471 HIS A C 1
ATOM 3756 O O . HIS A 1 471 ? -4.824 -6.395 -8.933 1.00 94.56 471 HIS A O 1
ATOM 3762 N N . GLY A 1 472 ? -5.157 -4.973 -10.618 1.00 94.44 472 GLY A N 1
ATOM 3763 C CA . GLY A 1 472 ? -4.825 -5.957 -11.646 1.00 94.44 472 GLY A CA 1
ATOM 3764 C C . GLY A 1 472 ? -3.511 -5.638 -12.345 1.00 94.44 472 GLY A C 1
ATOM 3765 O O . GLY A 1 472 ? -2.865 -4.624 -12.071 1.00 94.44 472 GLY A O 1
ATOM 3766 N N . PHE A 1 473 ? -3.165 -6.471 -13.316 1.00 94.50 473 PHE A N 1
ATOM 3767 C CA . PHE A 1 473 ? -1.976 -6.334 -14.153 1.00 94.50 473 PHE A CA 1
ATOM 3768 C C . PHE A 1 473 ? -2.367 -6.079 -15.610 1.00 94.50 473 PHE A C 1
ATOM 3770 O O . PHE A 1 473 ? -3.453 -6.451 -16.023 1.00 94.50 473 PHE A O 1
ATOM 3777 N N . ARG A 1 474 ? -1.541 -5.431 -16.427 1.00 92.62 474 ARG A N 1
ATOM 3778 C CA . ARG A 1 474 ? -1.885 -5.208 -17.840 1.00 92.62 474 ARG A CA 1
ATOM 3779 C C . ARG A 1 474 ? -1.679 -6.474 -18.666 1.00 92.62 474 ARG A C 1
ATOM 3781 O O . ARG A 1 474 ? -0.589 -7.041 -18.664 1.00 92.62 474 ARG A O 1
ATOM 3788 N N . TRP A 1 475 ? -2.683 -6.823 -19.471 1.00 94.31 475 TRP A N 1
ATOM 3789 C CA . TRP A 1 475 ? -2.659 -7.985 -20.362 1.00 94.31 475 TRP A CA 1
ATOM 3790 C C . TRP A 1 475 ? -2.938 -7.617 -21.827 1.00 94.31 475 TRP A C 1
ATOM 3792 O O . TRP A 1 475 ? -2.947 -6.438 -22.219 1.00 94.31 475 TRP A O 1
ATOM 3802 N N . GLY A 1 476 ? -3.021 -8.648 -22.672 1.00 88.88 476 GLY A N 1
ATOM 3803 C CA . GLY 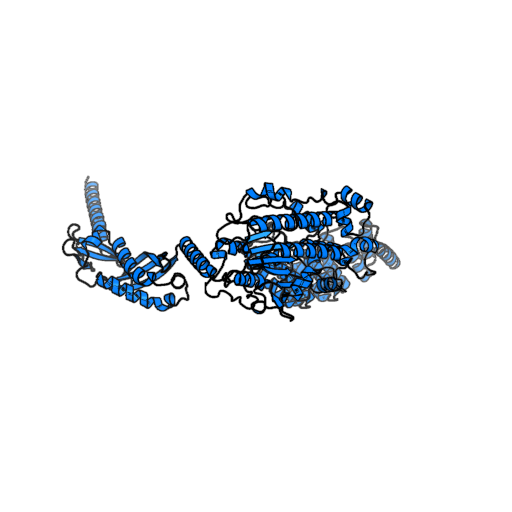A 1 476 ? -3.290 -8.523 -24.099 1.00 88.88 476 GLY A CA 1
ATOM 3804 C C . GLY A 1 476 ? -2.301 -7.597 -24.809 1.00 88.88 476 GLY A C 1
ATOM 3805 O O . GLY A 1 476 ? -1.082 -7.690 -24.647 1.00 88.88 476 GLY A O 1
ATOM 3806 N N . LYS A 1 477 ? -2.829 -6.649 -25.592 1.00 86.00 477 LYS A N 1
ATOM 3807 C CA . LYS A 1 477 ? -2.023 -5.663 -26.339 1.00 86.00 477 LYS A CA 1
ATOM 3808 C C . LYS A 1 477 ? -1.265 -4.670 -25.449 1.00 86.00 477 LYS A C 1
ATOM 3810 O O . LYS A 1 477 ? -0.309 -4.052 -25.913 1.00 86.00 477 LYS A O 1
ATOM 3815 N N . ASN A 1 478 ? -1.708 -4.497 -24.203 1.00 85.62 478 ASN A N 1
ATOM 3816 C CA . ASN A 1 478 ? -1.176 -3.505 -23.270 1.00 85.62 478 ASN A CA 1
ATOM 3817 C C . ASN A 1 478 ? -0.194 -4.106 -22.258 1.00 85.62 478 ASN A C 1
ATOM 3819 O O . ASN A 1 478 ? 0.310 -3.364 -21.415 1.00 85.62 478 ASN A O 1
ATOM 3823 N N . ARG A 1 479 ? 0.068 -5.418 -22.322 1.00 91.19 479 ARG A N 1
ATOM 3824 C CA . ARG A 1 479 ? 0.978 -6.092 -21.395 1.00 91.19 479 ARG A CA 1
ATOM 3825 C C . ARG A 1 479 ? 2.412 -5.554 -21.494 1.00 91.19 479 ARG A C 1
ATOM 3827 O O . ARG A 1 479 ? 2.830 -5.177 -22.605 1.00 91.19 479 ARG A O 1
ATOM 3834 N N . PRO A 1 480 ? 3.185 -5.568 -20.392 1.00 88.31 480 PRO A N 1
ATOM 3835 C CA . PRO A 1 480 ? 4.547 -5.033 -20.360 1.00 88.31 480 PRO A CA 1
ATOM 3836 C C . PRO A 1 480 ? 5.429 -5.613 -21.465 1.00 88.31 480 PRO A C 1
ATOM 3838 O O . PRO A 1 480 ? 5.259 -6.761 -21.873 1.00 88.31 480 PRO A O 1
ATOM 3841 N N . ARG A 1 481 ? 6.349 -4.810 -22.009 1.00 84.31 481 ARG A N 1
ATOM 3842 C CA . ARG A 1 481 ? 7.264 -5.231 -23.095 1.00 84.31 481 ARG A CA 1
ATOM 3843 C C . ARG A 1 481 ? 8.602 -5.747 -22.586 1.00 84.31 481 ARG A C 1
ATOM 3845 O O . ARG A 1 481 ? 9.253 -6.538 -23.253 1.00 84.31 481 ARG A O 1
ATOM 3852 N N . VAL A 1 482 ? 8.997 -5.320 -21.400 1.00 82.00 482 VAL A N 1
ATOM 3853 C CA . VAL A 1 482 ? 10.233 -5.720 -20.736 1.00 82.00 482 VAL A CA 1
ATOM 3854 C C . VAL A 1 482 ? 9.935 -5.906 -19.259 1.00 82.00 482 VAL A C 1
ATOM 3856 O O . VAL A 1 482 ? 8.910 -5.427 -18.778 1.00 82.00 482 VAL A O 1
ATOM 3859 N N . GLN A 1 483 ? 10.828 -6.592 -18.555 1.00 77.44 483 GLN A N 1
ATOM 3860 C CA . GLN A 1 483 ? 10.777 -6.631 -17.098 1.00 77.44 483 GLN A CA 1
ATOM 3861 C C . GLN A 1 483 ? 10.972 -5.209 -16.551 1.00 77.44 483 GLN A C 1
ATOM 3863 O O . GLN A 1 483 ? 11.843 -4.484 -17.055 1.00 77.44 483 GLN A O 1
ATOM 3868 N N . PRO A 1 484 ? 10.170 -4.787 -15.565 1.00 72.31 484 PRO A N 1
ATOM 3869 C CA . PRO A 1 484 ? 10.273 -3.449 -15.015 1.00 72.31 484 PRO A CA 1
ATOM 3870 C C . PRO A 1 484 ? 11.549 -3.277 -14.186 1.00 72.31 484 PRO A C 1
ATOM 3872 O O . PRO A 1 484 ? 12.127 -4.224 -13.659 1.00 72.31 484 PRO A O 1
ATOM 3875 N N . ILE A 1 485 ? 11.976 -2.024 -14.054 1.00 65.50 485 ILE A N 1
ATOM 3876 C CA . ILE A 1 485 ? 13.062 -1.605 -13.166 1.00 65.50 485 ILE A CA 1
ATOM 3877 C C . ILE A 1 485 ? 12.523 -0.529 -12.219 1.00 65.50 485 ILE A C 1
ATOM 3879 O O . ILE A 1 485 ? 12.111 0.555 -12.657 1.00 65.50 485 ILE A O 1
ATOM 3883 N N . GLY A 1 486 ? 12.543 -0.815 -10.919 1.00 68.88 486 GLY A N 1
ATOM 3884 C CA . GLY A 1 486 ? 12.046 0.073 -9.872 1.00 68.88 486 GLY A CA 1
ATOM 3885 C C . GLY A 1 486 ? 10.605 0.523 -10.090 1.00 68.88 486 GLY A C 1
ATOM 3886 O O . GLY A 1 486 ? 9.732 -0.237 -10.491 1.00 68.88 486 GLY A O 1
ATOM 3887 N N . ARG A 1 487 ? 10.345 1.820 -9.904 1.00 64.81 487 ARG A N 1
ATOM 3888 C CA . ARG A 1 487 ? 8.990 2.392 -10.000 1.00 64.81 487 ARG A CA 1
ATOM 3889 C C . ARG A 1 487 ? 8.329 2.297 -11.382 1.00 64.81 487 ARG A C 1
ATOM 3891 O O . ARG A 1 487 ? 7.173 2.692 -11.508 1.00 64.81 487 ARG A O 1
ATOM 3898 N N . SER A 1 488 ? 9.014 1.800 -12.417 1.00 66.69 488 SER A N 1
ATOM 3899 C CA . SER A 1 488 ? 8.344 1.442 -13.679 1.00 66.69 488 SER A CA 1
ATOM 3900 C C . SER A 1 488 ? 7.415 0.232 -13.527 1.00 66.69 488 SER A C 1
ATOM 3902 O O . SER A 1 488 ? 6.435 0.158 -14.262 1.00 66.69 488 SER A O 1
ATOM 3904 N N . ALA A 1 489 ? 7.626 -0.617 -12.513 1.00 75.44 489 ALA A N 1
ATOM 3905 C CA . ALA A 1 489 ? 6.727 -1.716 -12.154 1.00 75.44 489 ALA A CA 1
ATOM 3906 C C . ALA A 1 489 ? 5.288 -1.231 -11.921 1.00 75.44 489 ALA A C 1
ATOM 3908 O O . ALA A 1 489 ? 4.335 -1.852 -12.372 1.00 75.44 489 ALA A O 1
ATOM 3909 N N . LEU A 1 490 ? 5.115 -0.037 -11.343 1.00 75.38 490 LEU A N 1
ATOM 3910 C CA . LEU A 1 490 ? 3.791 0.558 -11.120 1.00 75.38 490 LEU A CA 1
ATOM 3911 C C . LEU A 1 490 ? 2.996 0.762 -12.419 1.00 75.38 490 LEU A C 1
ATOM 3913 O O . LEU A 1 490 ? 1.768 0.772 -12.396 1.00 75.38 490 LEU A O 1
ATOM 3917 N N . SER A 1 491 ? 3.685 0.931 -13.554 1.00 78.00 491 SER A N 1
ATOM 3918 C CA . SER A 1 491 ? 3.037 1.104 -14.856 1.00 78.00 491 SER A CA 1
ATOM 3919 C C . SER A 1 491 ? 2.529 -0.206 -15.461 1.00 78.00 491 SER A C 1
ATOM 3921 O O . SER A 1 491 ? 1.629 -0.162 -16.306 1.00 78.00 491 SER A O 1
ATOM 3923 N N . ASP A 1 492 ? 3.038 -1.348 -14.991 1.00 85.75 492 ASP A N 1
ATOM 3924 C CA . ASP A 1 492 ? 2.559 -2.673 -15.382 1.00 85.75 492 ASP A CA 1
ATOM 3925 C C . ASP A 1 492 ? 1.178 -2.965 -14.785 1.00 85.75 492 ASP A C 1
ATOM 3927 O O . ASP A 1 492 ? 0.402 -3.734 -15.353 1.00 85.75 492 ASP A O 1
ATOM 3931 N N . HIS A 1 493 ? 0.839 -2.309 -13.673 1.00 89.38 493 HIS A N 1
ATOM 3932 C CA . HIS A 1 493 ? -0.443 -2.453 -12.999 1.00 89.38 493 HIS A CA 1
ATOM 3933 C C . HIS A 1 493 ? -1.571 -1.709 -13.725 1.00 89.38 493 HIS A C 1
ATOM 3935 O O . HIS A 1 493 ? -1.386 -0.725 -14.455 1.00 89.38 493 HIS A O 1
ATOM 3941 N N . ARG A 1 494 ? -2.796 -2.166 -13.476 1.00 87.06 494 ARG A N 1
ATOM 3942 C CA . ARG A 1 494 ? -4.037 -1.474 -13.835 1.00 87.06 494 ARG A CA 1
ATOM 3943 C C . ARG A 1 494 ? -4.834 -1.177 -12.570 1.00 87.06 494 ARG A C 1
ATOM 3945 O O . ARG A 1 494 ? -4.703 -1.860 -11.560 1.00 87.06 494 ARG A O 1
ATOM 3952 N N . ASN A 1 495 ? -5.728 -0.195 -12.662 1.00 85.12 495 ASN A N 1
ATOM 3953 C CA . ASN A 1 495 ? -6.615 0.117 -11.547 1.00 85.12 495 ASN A CA 1
ATOM 3954 C C . ASN A 1 495 ? -7.544 -1.060 -11.171 1.00 85.12 495 ASN A C 1
ATOM 3956 O O . ASN A 1 495 ? -7.520 -1.455 -10.006 1.00 85.12 495 ASN A O 1
ATOM 3960 N N . PRO A 1 496 ? -8.330 -1.631 -12.107 1.00 91.56 496 PRO A N 1
ATOM 3961 C CA . PRO A 1 496 ? -9.256 -2.692 -11.743 1.00 91.56 496 PRO A CA 1
ATOM 3962 C C . PRO A 1 496 ? -8.543 -3.981 -11.318 1.00 91.56 496 PRO A C 1
ATOM 3964 O O . PRO A 1 496 ? -7.768 -4.538 -12.096 1.00 91.56 496 PRO A O 1
ATOM 3967 N N . GLY A 1 497 ? -8.832 -4.466 -10.113 1.00 94.50 497 GLY A N 1
ATOM 3968 C CA . GLY A 1 497 ? -8.512 -5.825 -9.671 1.00 94.50 497 GLY A CA 1
ATOM 3969 C C . GLY A 1 497 ? -9.737 -6.739 -9.761 1.00 94.50 497 GLY A C 1
ATOM 3970 O O . GLY A 1 497 ? -10.662 -6.487 -10.539 1.00 94.50 497 GLY A O 1
ATOM 3971 N N . ILE A 1 498 ? -9.763 -7.796 -8.950 1.00 96.19 498 ILE A N 1
ATOM 3972 C CA . ILE A 1 498 ? -10.844 -8.790 -8.947 1.00 96.19 498 ILE A CA 1
ATOM 3973 C C . ILE A 1 498 ? -11.513 -8.905 -7.579 1.00 96.19 498 ILE A C 1
ATOM 3975 O O . ILE A 1 498 ? -10.890 -8.681 -6.542 1.00 96.19 498 ILE A O 1
ATOM 3979 N N . PHE A 1 499 ? -12.784 -9.290 -7.580 1.00 97.06 499 PHE A N 1
ATOM 3980 C CA . PHE A 1 499 ? -13.528 -9.676 -6.389 1.00 97.06 499 PHE A CA 1
ATOM 3981 C C . PHE A 1 499 ? -14.446 -10.847 -6.720 1.00 97.06 499 PHE A C 1
ATOM 3983 O O . PHE A 1 499 ? -15.235 -10.772 -7.661 1.00 97.06 499 PHE A O 1
ATOM 3990 N N . ILE A 1 500 ? -14.361 -11.910 -5.933 1.00 97.00 500 ILE A N 1
ATOM 3991 C CA . ILE A 1 500 ? -15.266 -13.054 -5.967 1.00 97.00 500 ILE A CA 1
ATOM 3992 C C . ILE A 1 500 ? -15.701 -13.315 -4.531 1.00 97.00 500 ILE A C 1
ATOM 3994 O O . ILE A 1 500 ? -14.850 -13.454 -3.659 1.00 97.00 500 ILE A O 1
ATOM 3998 N N . ALA A 1 501 ? -17.002 -13.415 -4.291 1.00 96.31 501 ALA A N 1
ATOM 3999 C CA . ALA A 1 501 ? -17.553 -13.918 -3.039 1.00 96.31 501 ALA A CA 1
ATOM 4000 C C . ALA A 1 501 ? -18.307 -15.223 -3.305 1.00 96.31 501 ALA A C 1
ATOM 4002 O O . ALA A 1 501 ? -19.047 -15.319 -4.283 1.00 96.31 501 ALA A O 1
ATOM 4003 N N . TYR A 1 502 ? -18.141 -16.217 -2.438 1.00 95.94 502 TYR A N 1
ATOM 4004 C CA . TYR A 1 502 ? -18.806 -17.519 -2.513 1.00 95.94 502 TYR A CA 1
ATOM 4005 C C . TYR A 1 502 ? -19.128 -18.047 -1.104 1.00 95.94 502 TYR A C 1
ATOM 4007 O O . TYR A 1 502 ? -18.391 -17.773 -0.163 1.00 95.94 502 TYR A O 1
ATOM 4015 N N . GLY A 1 503 ? -20.221 -18.799 -0.942 1.00 92.50 503 GLY A N 1
ATOM 4016 C CA . GLY A 1 503 ? -20.604 -19.430 0.332 1.00 92.50 503 GLY A CA 1
ATOM 4017 C C . GLY A 1 503 ? -22.066 -19.192 0.728 1.00 92.50 503 GLY A C 1
ATOM 4018 O O . GLY A 1 503 ? -22.833 -18.569 -0.007 1.00 92.50 503 GLY A O 1
ATOM 4019 N N . ASN A 1 504 ? -22.462 -19.681 1.906 1.00 82.94 504 ASN A N 1
ATOM 4020 C CA . ASN A 1 504 ? -23.873 -19.786 2.321 1.00 82.94 504 ASN A CA 1
ATOM 4021 C C . ASN A 1 504 ? -24.635 -18.452 2.372 1.00 82.94 504 ASN A C 1
ATOM 4023 O O . ASN A 1 504 ? -25.829 -18.410 2.065 1.00 82.94 504 ASN A O 1
ATOM 4027 N N . HIS A 1 505 ? -23.951 -17.359 2.701 1.00 84.31 505 HIS A N 1
ATOM 4028 C CA . HIS A 1 505 ? -24.552 -16.024 2.801 1.00 84.31 505 HIS A CA 1
ATOM 4029 C C . HIS A 1 505 ? -24.568 -15.259 1.472 1.00 84.31 505 HIS A C 1
ATOM 4031 O O . HIS A 1 505 ? -25.240 -14.234 1.341 1.00 84.31 505 HIS A O 1
ATOM 4037 N N . VAL A 1 506 ? -23.835 -15.744 0.469 1.00 90.56 506 VAL A N 1
ATOM 4038 C CA . VAL A 1 506 ? -23.673 -15.060 -0.813 1.00 90.56 506 VAL A CA 1
ATOM 4039 C C . VAL A 1 506 ? -24.918 -15.251 -1.672 1.00 90.56 506 VAL A C 1
ATOM 4041 O O . VAL A 1 506 ? -25.477 -16.345 -1.743 1.00 90.56 506 VAL A O 1
ATOM 4044 N N . ALA A 1 507 ? -25.364 -14.176 -2.321 1.00 85.19 507 ALA A N 1
ATOM 4045 C CA . ALA A 1 507 ? -26.487 -14.167 -3.252 1.00 85.19 507 ALA A CA 1
ATOM 4046 C C . ALA A 1 507 ? -25.957 -14.249 -4.692 1.00 85.19 507 ALA A C 1
ATOM 4048 O O . ALA A 1 507 ? -25.635 -13.195 -5.236 1.00 85.19 507 ALA A O 1
ATOM 4049 N N . PRO A 1 508 ? -25.849 -15.432 -5.335 1.00 83.81 508 PRO A N 1
ATOM 4050 C CA . PRO A 1 508 ? -25.223 -15.527 -6.650 1.00 83.81 508 PRO A CA 1
ATOM 4051 C C . PRO A 1 508 ? -25.892 -14.574 -7.636 1.00 83.81 508 PRO A C 1
ATOM 4053 O O . PRO A 1 508 ? -27.112 -14.609 -7.820 1.00 83.81 508 PRO A O 1
ATOM 4056 N N . SER A 1 509 ? -25.101 -13.700 -8.246 1.00 79.56 509 SER A N 1
ATOM 4057 C CA . SER A 1 509 ? -25.601 -12.657 -9.132 1.00 79.56 509 SER A CA 1
ATOM 4058 C C . SER A 1 509 ? -24.707 -12.539 -10.356 1.00 79.56 509 SER A C 1
ATOM 4060 O O . SER A 1 509 ? -23.495 -12.748 -10.309 1.00 79.56 509 SER A O 1
ATOM 4062 N N . ARG A 1 510 ? -25.334 -12.220 -11.489 1.00 69.12 510 ARG A N 1
ATOM 4063 C CA . ARG A 1 510 ? -24.643 -11.939 -12.745 1.00 69.12 510 ARG A CA 1
ATOM 4064 C C . ARG A 1 510 ? -24.782 -10.451 -13.021 1.00 69.12 510 ARG A C 1
ATOM 4066 O O . ARG A 1 510 ? -25.872 -9.981 -13.331 1.00 69.12 510 ARG A O 1
ATOM 4073 N N . GLY A 1 511 ? -23.690 -9.712 -12.876 1.00 64.38 511 GLY A N 1
ATOM 4074 C CA . GLY A 1 511 ? -23.673 -8.266 -13.058 1.00 64.38 511 GLY A CA 1
ATOM 4075 C C . GLY A 1 511 ? -22.264 -7.699 -12.946 1.00 64.38 511 GLY A C 1
ATOM 4076 O O . GLY A 1 511 ? -21.403 -8.268 -12.281 1.00 64.38 511 GLY A O 1
ATOM 4077 N N . SER A 1 512 ? -22.025 -6.566 -13.608 1.00 73.12 512 SER A N 1
ATOM 4078 C CA . SER A 1 512 ? -20.773 -5.822 -13.464 1.00 73.12 512 SER A CA 1
ATOM 4079 C C . SER A 1 512 ? -20.853 -4.950 -12.217 1.00 73.12 512 SER A C 1
ATOM 4081 O O . SER A 1 512 ? -21.281 -3.797 -12.281 1.00 73.12 512 SER A O 1
ATOM 4083 N N . HIS A 1 513 ? -20.452 -5.503 -11.080 1.00 88.19 513 HIS A N 1
ATOM 4084 C CA . HIS A 1 513 ? -20.333 -4.747 -9.842 1.00 88.19 513 HIS A CA 1
ATOM 4085 C C . HIS A 1 513 ? -18.942 -4.124 -9.715 1.00 88.19 513 HIS A C 1
ATOM 4087 O O . HIS A 1 513 ? -17.940 -4.724 -10.102 1.00 88.19 513 HIS A O 1
ATOM 4093 N N . SER A 1 514 ? -18.878 -2.918 -9.159 1.00 90.50 514 SER A N 1
ATOM 4094 C CA . SER A 1 514 ? -17.627 -2.237 -8.833 1.00 90.50 514 SER A CA 1
ATOM 4095 C C . SER A 1 514 ? -17.618 -1.907 -7.347 1.00 90.50 514 SER A C 1
ATOM 4097 O O . SER A 1 514 ? -18.653 -1.533 -6.793 1.00 90.50 514 SER A O 1
ATOM 4099 N N . LEU A 1 515 ? -16.466 -2.067 -6.710 1.00 94.31 515 LEU A N 1
ATOM 4100 C CA . LEU A 1 515 ? -16.245 -1.769 -5.298 1.00 94.31 515 LEU A CA 1
ATOM 4101 C C . LEU A 1 515 ? -14.871 -1.132 -5.131 1.00 94.31 515 LEU A C 1
ATOM 4103 O O . LEU A 1 515 ? -13.973 -1.381 -5.926 1.00 94.31 515 LEU A O 1
ATOM 4107 N N . SER A 1 516 ? -14.679 -0.318 -4.105 1.00 95.19 516 SER A N 1
ATOM 4108 C CA . SER A 1 516 ? -13.357 0.183 -3.745 1.00 95.19 516 SER A CA 1
ATOM 4109 C C . SER A 1 516 ? -12.613 -0.834 -2.882 1.00 95.19 516 SER A C 1
ATOM 4111 O O . SER A 1 516 ? -13.223 -1.575 -2.116 1.00 95.19 516 SER A O 1
ATOM 4113 N N . ILE A 1 517 ? -11.279 -0.820 -2.912 1.00 95.81 517 ILE A N 1
ATOM 4114 C CA . ILE A 1 517 ? -10.471 -1.563 -1.930 1.00 95.81 517 ILE A CA 1
ATOM 4115 C C . ILE A 1 517 ? -10.796 -1.186 -0.470 1.00 95.81 517 ILE A C 1
ATOM 4117 O O . ILE A 1 517 ? -10.599 -1.999 0.430 1.00 95.81 517 ILE A O 1
ATOM 4121 N N . TYR A 1 518 ? -11.353 0.010 -0.228 1.00 96.25 518 TYR A N 1
ATOM 4122 C CA . TYR A 1 518 ? -11.830 0.429 1.094 1.00 96.25 518 TYR A CA 1
ATOM 4123 C C . TYR A 1 518 ? -13.058 -0.354 1.578 1.00 96.25 518 TYR A C 1
ATOM 4125 O O . TYR A 1 518 ? -13.331 -0.365 2.777 1.00 96.25 518 TYR A O 1
ATOM 4133 N N . ASP A 1 519 ? -13.801 -0.994 0.673 1.00 96.50 519 ASP A N 1
ATOM 4134 C CA . ASP A 1 519 ? -15.047 -1.706 0.974 1.00 96.50 519 ASP A CA 1
ATOM 4135 C C . ASP A 1 519 ? -14.795 -3.125 1.518 1.00 96.50 519 ASP A C 1
ATOM 4137 O O . ASP A 1 519 ? -15.690 -3.737 2.108 1.00 96.50 519 ASP A O 1
ATOM 4141 N N . VAL A 1 520 ? -13.566 -3.645 1.389 1.00 96.81 520 VAL A N 1
ATOM 4142 C CA . VAL A 1 520 ? -13.212 -5.016 1.795 1.00 96.81 520 VAL A CA 1
ATOM 4143 C C . VAL A 1 520 ? -13.339 -5.208 3.309 1.00 96.81 520 VAL A C 1
ATOM 4145 O O . VAL A 1 520 ? -14.097 -6.073 3.743 1.00 96.81 520 VAL A O 1
ATOM 4148 N N . VAL A 1 521 ? -12.681 -4.382 4.135 1.00 96.25 521 VAL A N 1
ATOM 4149 C CA . VAL A 1 521 ? -12.777 -4.510 5.607 1.00 96.25 521 VAL A CA 1
ATOM 4150 C C . VAL A 1 521 ? -14.201 -4.314 6.124 1.00 96.25 521 VAL A C 1
ATOM 4152 O O . VAL A 1 521 ? -14.660 -5.169 6.878 1.00 96.25 521 VAL A O 1
ATOM 4155 N N . PRO A 1 522 ? -14.952 -3.266 5.730 1.00 93.88 522 PRO A N 1
ATOM 4156 C CA . PRO A 1 522 ? -16.360 -3.132 6.104 1.00 93.88 522 PRO A CA 1
ATOM 4157 C C . PRO A 1 522 ? -17.204 -4.369 5.783 1.00 93.88 522 PRO A C 1
ATOM 4159 O O . PRO A 1 522 ? -18.096 -4.728 6.554 1.00 93.88 522 PRO A O 1
ATOM 4162 N N . THR A 1 523 ? -16.914 -5.031 4.662 1.00 94.31 523 THR A N 1
ATOM 4163 C CA . THR A 1 523 ? -17.584 -6.268 4.251 1.00 94.31 523 THR A CA 1
ATOM 4164 C C . THR A 1 523 ? -17.227 -7.430 5.164 1.00 94.31 523 THR A C 1
ATOM 4166 O O . THR A 1 523 ? -18.127 -8.062 5.712 1.00 94.31 523 THR A O 1
ATOM 4169 N N . VAL A 1 524 ? -15.932 -7.665 5.388 1.00 94.94 524 VAL A N 1
ATOM 4170 C CA . VAL A 1 524 ? -15.443 -8.718 6.290 1.00 94.94 524 VAL A CA 1
ATOM 4171 C C . VAL A 1 524 ? -16.008 -8.521 7.697 1.00 94.94 524 VAL A C 1
ATOM 4173 O O . VAL A 1 524 ? -16.583 -9.448 8.258 1.00 94.94 524 VAL A O 1
ATOM 4176 N N . LEU A 1 525 ? -15.946 -7.301 8.240 1.00 91.38 525 LEU A N 1
ATOM 4177 C CA . LEU A 1 525 ? -16.521 -6.976 9.547 1.00 91.38 525 LEU A CA 1
ATOM 4178 C C . LEU A 1 525 ? -18.023 -7.280 9.595 1.00 91.38 525 LEU A C 1
ATOM 4180 O O . LEU A 1 525 ? -18.480 -7.876 10.564 1.00 91.38 525 LEU A O 1
ATOM 4184 N N . SER A 1 526 ? -18.779 -6.950 8.545 1.00 88.81 526 SER A N 1
ATOM 4185 C CA . SER A 1 526 ? -20.224 -7.212 8.509 1.00 88.81 526 SER A CA 1
ATOM 4186 C C . SER A 1 526 ? -20.554 -8.707 8.532 1.00 88.81 526 SER A C 1
ATOM 4188 O O . SER A 1 526 ? -21.461 -9.104 9.259 1.00 88.81 526 SER A O 1
ATOM 4190 N N . ILE A 1 527 ? -19.808 -9.543 7.799 1.00 89.44 527 ILE A N 1
ATOM 4191 C CA . ILE A 1 527 ? -20.008 -11.006 7.809 1.00 89.44 527 ILE A CA 1
ATOM 4192 C C . ILE A 1 527 ? -19.674 -11.596 9.189 1.00 89.44 527 ILE A C 1
ATOM 4194 O O . ILE A 1 527 ? -20.378 -12.472 9.693 1.00 89.44 527 ILE A O 1
ATOM 4198 N N . LEU A 1 528 ? -18.633 -11.061 9.829 1.00 87.38 528 LEU A N 1
ATOM 4199 C CA . LEU A 1 528 ? -18.196 -11.450 11.170 1.00 87.38 528 LEU A CA 1
ATOM 4200 C C . LEU A 1 528 ? -19.089 -10.888 12.294 1.00 87.38 528 LEU A C 1
ATOM 4202 O O . LEU A 1 528 ? -18.817 -11.145 13.468 1.00 87.38 528 LEU A O 1
ATOM 4206 N N . GLY A 1 529 ? -20.109 -10.084 11.970 1.00 82.12 529 GLY A N 1
ATOM 4207 C CA . GLY A 1 529 ? -20.963 -9.418 12.959 1.00 82.12 529 GLY A CA 1
ATOM 4208 C C . GLY A 1 529 ? -20.248 -8.348 13.785 1.00 82.12 529 GLY A C 1
ATOM 4209 O O . GLY A 1 529 ? -20.621 -8.086 14.930 1.00 82.12 529 GLY A O 1
ATOM 4210 N N . LEU A 1 530 ? -19.202 -7.738 13.233 1.00 83.12 530 LEU A N 1
ATOM 4211 C CA . LEU A 1 530 ? -18.404 -6.689 13.857 1.00 83.12 530 LEU A CA 1
ATOM 4212 C C . LEU A 1 530 ? -18.770 -5.308 13.274 1.00 83.12 530 LEU A C 1
ATOM 4214 O O . LEU A 1 530 ? -19.046 -5.186 12.079 1.00 83.12 530 LEU A O 1
ATOM 4218 N N . PRO A 1 531 ? -18.792 -4.242 14.095 1.00 81.94 531 PRO A N 1
ATOM 4219 C CA . PRO A 1 531 ? -19.144 -2.899 13.630 1.00 81.94 531 PRO A CA 1
ATOM 4220 C C . PRO A 1 531 ? -18.037 -2.257 12.796 1.00 81.94 531 PRO A C 1
ATOM 4222 O O . PRO A 1 531 ? -16.859 -2.446 13.060 1.00 81.94 531 PRO A O 1
ATOM 4225 N N . LYS A 1 532 ? -18.401 -1.424 11.820 1.00 85.38 532 LYS A N 1
ATOM 4226 C CA . LYS A 1 532 ? -17.433 -0.592 11.088 1.00 85.38 532 LYS A CA 1
ATOM 4227 C C . LYS A 1 532 ? -17.046 0.632 11.928 1.00 85.38 532 LYS A C 1
ATOM 4229 O O . LYS A 1 532 ? -17.904 1.233 12.570 1.00 85.38 532 LYS A O 1
ATOM 4234 N N . SER A 1 533 ? -15.785 1.064 11.863 1.00 83.25 533 SER A N 1
ATOM 4235 C CA . SER A 1 533 ? -15.391 2.386 12.372 1.00 83.25 533 SER A CA 1
ATOM 4236 C C . SER A 1 533 ? -15.885 3.512 11.455 1.00 83.25 533 SER A C 1
ATOM 4238 O O . SER A 1 533 ? -15.893 3.371 10.232 1.00 83.25 533 SER A O 1
ATOM 4240 N N . ALA A 1 534 ? -16.251 4.657 12.037 1.00 81.25 534 ALA A N 1
ATOM 4241 C CA . ALA A 1 534 ? -16.639 5.861 11.303 1.00 81.25 534 ALA A CA 1
ATOM 4242 C C . ALA A 1 534 ? -15.510 6.430 10.417 1.00 81.25 534 ALA A C 1
ATOM 4244 O O . ALA A 1 534 ? -15.787 7.154 9.465 1.00 81.25 534 ALA A O 1
ATOM 4245 N N . GLU A 1 535 ? -14.250 6.093 10.707 1.00 84.50 535 GLU A N 1
ATOM 4246 C CA . GLU A 1 535 ? -13.078 6.543 9.945 1.00 84.50 535 GLU A CA 1
ATOM 4247 C C . GLU A 1 535 ? -12.824 5.742 8.666 1.00 84.50 535 GLU A C 1
ATOM 4249 O O . GLU A 1 535 ? -12.077 6.207 7.808 1.00 84.50 535 GLU A O 1
ATOM 4254 N N . MET A 1 536 ? -13.427 4.557 8.525 1.00 90.75 536 MET A N 1
ATOM 4255 C CA . MET A 1 536 ? -13.312 3.751 7.308 1.00 90.75 536 MET A CA 1
ATOM 4256 C C . MET A 1 536 ? -14.192 4.369 6.209 1.00 90.75 536 MET A C 1
ATOM 4258 O O . MET A 1 536 ? -15.422 4.346 6.352 1.00 90.75 536 MET A O 1
ATOM 4262 N N . PRO A 1 537 ? -13.622 4.902 5.108 1.00 90.25 537 PRO A N 1
ATOM 4263 C CA . PRO A 1 537 ? -14.404 5.545 4.052 1.00 90.25 537 PRO A CA 1
ATOM 4264 C C . PRO A 1 537 ? -15.262 4.562 3.244 1.00 90.25 537 PRO A C 1
ATOM 4266 O O . PRO A 1 537 ? -16.273 4.973 2.679 1.00 90.25 537 PRO A O 1
ATOM 4269 N N . GLY A 1 538 ? -14.880 3.281 3.190 1.00 91.88 538 GLY A N 1
ATOM 4270 C CA . GLY A 1 538 ? -15.609 2.257 2.442 1.00 91.88 538 GLY A CA 1
ATOM 4271 C C . GLY A 1 538 ? -16.887 1.787 3.129 1.00 91.88 538 GLY A C 1
ATOM 4272 O O . GLY A 1 538 ? -17.095 1.992 4.328 1.00 91.88 538 GLY A O 1
ATOM 4273 N N . ASN A 1 539 ? -17.753 1.121 2.378 1.00 91.69 539 ASN A N 1
ATOM 4274 C CA . ASN A 1 539 ? -19.009 0.554 2.856 1.00 91.69 539 ASN A CA 1
ATOM 4275 C C . ASN A 1 539 ? -19.033 -0.956 2.642 1.00 91.69 539 ASN A C 1
ATOM 4277 O O . ASN A 1 539 ? -18.370 -1.483 1.757 1.00 91.69 539 ASN A O 1
ATOM 4281 N N . ALA A 1 540 ? -19.803 -1.662 3.467 1.00 91.75 540 ALA A N 1
ATOM 4282 C CA . ALA A 1 540 ? -19.981 -3.093 3.278 1.00 91.75 540 ALA A CA 1
ATOM 4283 C C . ALA A 1 540 ? -20.663 -3.367 1.931 1.00 91.75 540 ALA A C 1
ATOM 4285 O O . ALA A 1 540 ? -21.619 -2.685 1.552 1.00 91.75 540 ALA A O 1
ATOM 4286 N N . VAL A 1 541 ? -20.187 -4.392 1.235 1.00 92.62 541 VAL A N 1
ATOM 4287 C CA . VAL A 1 541 ? -20.653 -4.839 -0.080 1.00 92.62 541 VAL A CA 1
ATOM 4288 C C . VAL A 1 541 ? -21.962 -5.624 0.088 1.00 92.62 541 VAL A C 1
ATOM 4290 O O . VAL A 1 541 ? -22.040 -6.823 -0.154 1.00 92.62 541 VAL A O 1
ATOM 4293 N N . THR A 1 542 ? -23.015 -4.960 0.566 1.00 89.31 542 THR A N 1
ATOM 4294 C CA . THR A 1 542 ? -24.282 -5.613 0.953 1.00 89.31 542 THR A CA 1
ATOM 4295 C C . THR A 1 542 ? -25.000 -6.279 -0.215 1.00 89.31 542 THR A C 1
ATOM 4297 O O . THR A 1 542 ? -25.702 -7.262 -0.017 1.00 89.31 542 THR A O 1
ATOM 4300 N N . TRP A 1 543 ? -24.787 -5.800 -1.441 1.00 90.12 543 TRP A N 1
ATOM 4301 C CA . TRP A 1 543 ? -25.373 -6.381 -2.650 1.00 90.12 543 TRP A CA 1
ATOM 4302 C C . TRP A 1 543 ? -24.869 -7.799 -2.965 1.00 90.12 543 TRP A C 1
ATOM 4304 O O . TRP A 1 543 ? -25.504 -8.488 -3.758 1.00 90.12 543 TRP A O 1
ATOM 4314 N N . ALA A 1 544 ? -23.759 -8.245 -2.366 1.00 90.56 544 ALA A N 1
ATOM 4315 C CA . ALA A 1 544 ? -23.233 -9.595 -2.564 1.00 90.56 544 ALA A CA 1
ATOM 4316 C C . ALA A 1 544 ? -23.874 -10.643 -1.633 1.00 90.56 544 ALA A C 1
ATOM 4318 O O . ALA A 1 544 ? -23.649 -11.839 -1.824 1.00 90.56 544 ALA A O 1
ATOM 4319 N N . PHE A 1 545 ? -24.672 -10.230 -0.640 1.00 89.75 545 PHE A N 1
ATOM 4320 C CA . PHE A 1 545 ? -25.150 -11.107 0.433 1.00 89.75 545 PHE A CA 1
ATOM 4321 C C . PHE A 1 545 ? -26.674 -11.049 0.606 1.00 89.75 545 PHE A C 1
ATOM 4323 O O . PHE A 1 545 ? -27.297 -10.019 0.358 1.00 89.75 545 PHE A O 1
ATOM 4330 N N . ARG A 1 546 ? -27.287 -12.159 1.039 1.00 86.12 546 ARG A N 1
ATOM 4331 C CA . ARG A 1 546 ? -28.750 -12.264 1.240 1.00 86.12 546 ARG A CA 1
ATOM 4332 C C . ARG A 1 546 ? -29.207 -11.792 2.618 1.00 86.12 546 ARG A C 1
ATOM 4334 O O . ARG A 1 546 ? -30.293 -11.239 2.753 1.00 86.12 546 ARG A O 1
ATOM 4341 N N . ASP A 1 547 ? -28.399 -12.069 3.631 1.00 82.88 547 ASP A N 1
ATOM 4342 C CA . ASP A 1 547 ? -28.766 -12.037 5.049 1.00 82.88 547 ASP A CA 1
ATOM 4343 C C . ASP A 1 547 ? -27.712 -11.341 5.931 1.00 82.88 547 ASP A C 1
ATOM 4345 O O . ASP A 1 547 ? -27.867 -11.263 7.149 1.00 82.88 547 ASP A O 1
ATOM 4349 N N . ILE A 1 548 ? -26.668 -10.764 5.325 1.00 81.56 548 ILE A N 1
ATOM 4350 C CA . ILE A 1 548 ? -25.654 -9.978 6.036 1.00 81.56 548 ILE A CA 1
ATOM 4351 C C . ILE A 1 548 ? -26.100 -8.520 6.135 1.00 81.56 548 ILE A C 1
ATOM 4353 O O . ILE A 1 548 ? -26.223 -7.815 5.134 1.00 81.56 548 ILE A O 1
ATOM 4357 N N . THR A 1 549 ? -26.298 -8.051 7.367 1.00 79.44 549 THR A N 1
ATOM 4358 C CA . THR A 1 549 ? -26.649 -6.657 7.664 1.00 79.44 549 THR A CA 1
ATOM 4359 C C . THR A 1 549 ? -25.500 -5.980 8.416 1.00 79.44 549 THR A C 1
ATOM 4361 O O . THR A 1 549 ? -25.087 -6.497 9.456 1.00 79.44 549 THR A O 1
ATOM 4364 N N . PRO A 1 550 ? -24.983 -4.826 7.948 1.00 80.00 550 PRO A N 1
ATOM 4365 C CA . PRO A 1 550 ? -23.917 -4.111 8.642 1.00 80.00 550 PRO A CA 1
ATOM 4366 C C . PRO A 1 550 ? -24.321 -3.732 10.068 1.00 80.00 550 PRO A C 1
ATOM 4368 O O . PRO A 1 550 ? -25.407 -3.196 10.298 1.00 80.00 550 PRO A O 1
ATOM 4371 N N . VAL A 1 551 ? -23.428 -3.959 11.031 1.00 70.50 551 VAL A N 1
ATOM 4372 C CA . VAL A 1 551 ? -23.672 -3.590 12.430 1.00 70.50 551 VAL A CA 1
ATOM 4373 C C . VAL A 1 551 ? -23.520 -2.074 12.581 1.00 70.50 551 VAL A C 1
ATOM 4375 O O . VAL A 1 551 ? -22.412 -1.541 12.586 1.00 70.50 551 VAL A O 1
ATOM 4378 N N . THR A 1 552 ? -24.647 -1.372 12.702 1.00 58.00 552 THR A N 1
ATOM 4379 C CA . THR A 1 552 ? -24.714 0.099 12.817 1.00 58.00 552 THR A CA 1
ATOM 4380 C C . THR A 1 552 ? -24.769 0.602 14.261 1.00 58.00 552 THR A C 1
ATOM 4382 O O . THR A 1 552 ? -24.683 1.804 14.498 1.00 58.00 552 THR A O 1
ATOM 4385 N N . SER A 1 553 ? -24.914 -0.297 15.242 1.00 50.03 553 SER A N 1
ATOM 4386 C CA . SER A 1 553 ? -25.335 0.053 16.604 1.00 50.03 553 SER A CA 1
ATOM 4387 C C . SER A 1 553 ? -24.205 0.339 17.595 1.00 50.03 553 SER A C 1
ATOM 4389 O O . SER A 1 553 ? -24.496 0.535 18.772 1.00 50.03 553 SER A O 1
ATOM 4391 N N . VAL A 1 554 ? -22.936 0.353 17.172 1.00 54.75 554 VAL A N 1
ATOM 4392 C C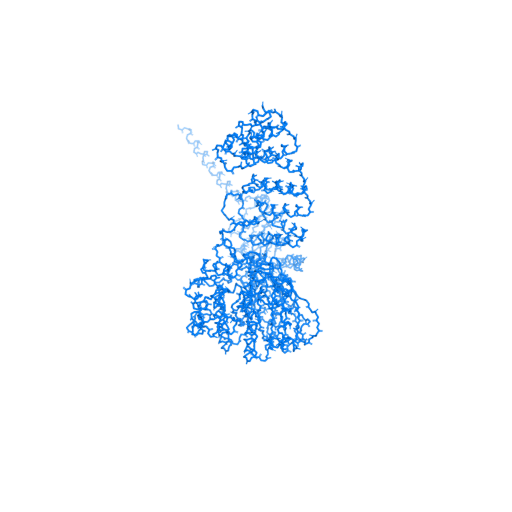A . VAL A 1 554 ? -21.824 0.700 18.069 1.00 54.75 554 VAL A CA 1
ATOM 4393 C C . VAL A 1 554 ? -21.031 1.854 17.479 1.00 54.75 554 VAL A C 1
ATOM 4395 O O . VAL A 1 554 ? -20.441 1.715 16.412 1.00 54.75 554 VAL A O 1
ATOM 4398 N N . GLY A 1 555 ? -21.038 3.002 18.161 1.00 56.62 555 GLY A N 1
ATOM 4399 C CA . GLY A 1 555 ? -20.326 4.220 17.768 1.00 56.62 555 GLY A CA 1
ATOM 4400 C C . GLY A 1 555 ? -18.806 4.066 17.846 1.00 56.62 555 GLY A C 1
ATOM 4401 O O . GLY A 1 555 ? -18.149 4.693 18.673 1.00 56.62 555 GLY A O 1
ATOM 4402 N N . VAL A 1 556 ? -18.222 3.220 16.995 1.00 60.34 556 VAL A N 1
ATOM 4403 C CA . VAL A 1 556 ? -16.771 3.081 16.859 1.00 60.34 556 VAL A CA 1
ATOM 4404 C C . VAL A 1 556 ? -16.257 4.296 16.095 1.00 60.34 556 VAL A C 1
ATOM 4406 O O . VAL A 1 556 ? -16.263 4.318 14.867 1.00 60.34 556 VAL A O 1
ATOM 4409 N N . VAL A 1 557 ? -15.812 5.325 16.818 1.00 65.12 557 VAL A N 1
ATOM 4410 C CA . VAL A 1 557 ? -15.220 6.519 16.195 1.00 65.12 557 VAL A CA 1
ATOM 4411 C C . VAL A 1 557 ? -13.924 6.131 15.493 1.00 65.12 557 VAL A C 1
ATOM 4413 O O . VAL A 1 557 ? -13.868 6.172 14.270 1.00 65.12 557 VAL A O 1
ATOM 4416 N N . SER A 1 558 ? -12.935 5.634 16.237 1.00 75.69 558 SER A N 1
ATOM 4417 C CA . SER A 1 558 ? -11.657 5.187 15.687 1.00 75.69 558 SER A CA 1
ATOM 4418 C C . SER A 1 558 ? -11.240 3.880 16.317 1.00 75.69 558 SER A C 1
ATOM 4420 O O . SER A 1 558 ? -11.091 3.816 17.534 1.00 75.69 558 SER A O 1
ATOM 4422 N N . TYR A 1 559 ? -10.968 2.858 15.506 1.00 76.44 559 TYR A N 1
ATOM 4423 C CA . TYR A 1 559 ? -10.426 1.620 16.044 1.00 76.44 559 TYR A CA 1
ATOM 4424 C C . TYR A 1 559 ? -9.115 1.858 16.803 1.00 76.44 559 TYR A C 1
ATOM 4426 O O . TYR A 1 559 ? -8.965 1.349 17.905 1.00 76.44 559 TYR A O 1
ATOM 4434 N N . ASN A 1 560 ? -8.241 2.735 16.306 1.00 76.31 560 ASN A N 1
ATOM 4435 C CA . ASN A 1 560 ? -6.953 3.056 16.923 1.00 76.31 560 ASN A CA 1
ATOM 4436 C C . ASN A 1 560 ? -7.061 3.572 18.372 1.00 76.31 560 ASN A C 1
ATOM 4438 O O . ASN A 1 560 ? -6.172 3.337 19.182 1.00 76.31 560 ASN A O 1
ATOM 4442 N N . GLU A 1 561 ? -8.159 4.232 18.747 1.00 66.50 561 GLU A N 1
ATOM 4443 C CA . GLU A 1 561 ? -8.374 4.639 20.142 1.00 66.50 561 GLU A CA 1
ATOM 4444 C C . GLU A 1 561 ? -8.559 3.441 21.081 1.00 66.50 561 GLU A C 1
ATOM 4446 O O . GLU A 1 561 ? -8.213 3.534 22.261 1.00 66.50 561 GLU A O 1
ATOM 4451 N N . PHE A 1 562 ? -9.053 2.315 20.557 1.00 61.34 562 PHE A N 1
ATOM 4452 C CA . PHE A 1 562 ? -9.305 1.079 21.292 1.00 61.34 562 PHE A CA 1
ATOM 4453 C C . PHE A 1 562 ? -8.109 0.128 21.345 1.00 61.34 562 PHE A C 1
ATOM 4455 O O . PHE A 1 562 ? -8.137 -0.793 22.167 1.00 61.34 562 PHE A O 1
ATOM 4462 N N . PHE A 1 563 ? -7.053 0.341 20.553 1.00 68.56 563 PHE A N 1
ATOM 4463 C CA . PHE A 1 563 ? -5.839 -0.482 20.577 1.00 68.56 563 PHE A CA 1
ATOM 4464 C C . PHE A 1 563 ? -4.663 0.328 21.109 1.00 68.56 563 PHE A C 1
ATOM 4466 O O . PHE A 1 563 ? -4.357 1.417 20.644 1.00 68.56 563 PHE A O 1
ATOM 4473 N N . ASN A 1 564 ? -3.987 -0.219 22.114 1.00 64.88 564 ASN A N 1
ATOM 4474 C CA . ASN A 1 564 ? -2.714 0.322 22.596 1.00 64.88 564 ASN A CA 1
ATOM 4475 C C . ASN A 1 564 ? -1.651 -0.782 22.711 1.00 64.88 564 ASN A C 1
ATOM 4477 O O . ASN A 1 564 ? -0.619 -0.604 23.356 1.00 64.88 564 ASN A O 1
ATOM 4481 N N . THR A 1 565 ? -1.935 -1.944 22.125 1.00 72.06 565 THR A N 1
ATOM 4482 C CA . THR A 1 565 ? -1.009 -3.061 21.983 1.00 72.06 565 THR A CA 1
ATOM 4483 C C . THR A 1 565 ? -0.026 -2.739 20.868 1.00 72.06 565 THR A C 1
ATOM 4485 O O . THR A 1 565 ? -0.394 -2.200 19.828 1.00 72.06 565 THR A O 1
ATOM 4488 N N . ARG A 1 566 ? 1.251 -3.022 21.116 1.00 79.44 566 ARG A N 1
ATOM 4489 C CA . ARG A 1 566 ? 2.324 -2.866 20.133 1.00 79.44 566 ARG A CA 1
ATOM 4490 C C . ARG A 1 566 ? 2.817 -4.243 19.710 1.00 79.44 566 ARG A C 1
ATOM 4492 O O . ARG A 1 566 ? 2.737 -5.148 20.541 1.00 79.44 566 ARG A O 1
ATOM 4499 N N . PRO A 1 567 ? 3.363 -4.384 18.493 1.00 84.31 567 PRO A N 1
ATOM 4500 C CA . PRO A 1 567 ? 3.968 -5.634 18.066 1.00 84.31 567 PRO A CA 1
ATOM 4501 C C . PRO A 1 567 ? 5.011 -6.173 19.046 1.00 84.31 567 PRO A C 1
ATOM 4503 O O . PRO A 1 567 ? 5.697 -5.404 19.730 1.00 84.31 567 PRO A O 1
ATOM 4506 N N . VAL A 1 568 ? 5.129 -7.498 19.106 1.00 84.38 568 VAL A N 1
ATOM 4507 C CA . VAL A 1 568 ? 6.048 -8.197 20.009 1.00 84.38 568 VAL A CA 1
ATOM 4508 C C . VAL A 1 568 ? 7.497 -7.878 19.633 1.00 84.38 568 VAL A C 1
ATOM 4510 O O . VAL A 1 568 ? 7.957 -8.148 18.524 1.00 84.38 568 VAL A O 1
ATOM 4513 N N . ALA A 1 569 ? 8.236 -7.300 20.579 1.00 79.75 569 ALA A N 1
ATOM 4514 C CA . ALA A 1 569 ? 9.640 -6.952 20.389 1.00 79.75 569 ALA A CA 1
ATOM 4515 C C . ALA A 1 569 ? 10.546 -8.198 20.354 1.00 79.75 569 ALA A C 1
ATOM 4517 O O . ALA A 1 569 ? 10.287 -9.186 21.039 1.00 79.75 569 ALA A O 1
ATOM 4518 N N . GLY A 1 570 ? 11.648 -8.130 19.598 1.00 80.12 570 GLY A N 1
ATOM 4519 C CA . GLY A 1 570 ? 12.664 -9.194 19.543 1.00 80.12 570 GLY A CA 1
ATOM 4520 C C . GLY A 1 570 ? 12.312 -10.387 18.645 1.00 80.12 570 GLY A C 1
ATOM 4521 O O . GLY A 1 570 ? 13.033 -11.387 18.633 1.00 80.12 570 GLY A O 1
ATOM 4522 N N . LEU A 1 571 ? 11.215 -10.302 17.891 1.00 85.94 571 LEU A N 1
ATOM 4523 C CA . LEU A 1 571 ? 10.926 -11.236 16.810 1.00 85.94 571 LEU A CA 1
ATOM 4524 C C . LEU A 1 571 ? 11.819 -10.957 15.584 1.00 85.94 571 LEU A C 1
ATOM 4526 O O . LEU A 1 571 ? 12.245 -9.813 15.406 1.00 85.94 571 LEU A O 1
ATOM 4530 N N . PRO A 1 572 ? 12.135 -11.984 14.767 1.00 84.75 572 PRO A N 1
ATOM 4531 C CA . PRO A 1 572 ? 12.889 -11.802 13.528 1.00 84.75 572 PRO A CA 1
ATOM 4532 C C . PRO A 1 572 ? 12.228 -10.748 12.644 1.00 84.75 572 PRO A C 1
ATOM 4534 O O . PRO A 1 572 ? 11.009 -10.694 12.577 1.00 84.75 572 PRO A O 1
ATOM 4537 N N . ILE A 1 573 ? 13.013 -9.928 11.965 1.00 84.94 573 ILE A N 1
ATOM 4538 C CA . ILE A 1 573 ? 12.538 -8.984 10.950 1.00 84.94 573 ILE A CA 1
ATOM 4539 C C . ILE A 1 573 ? 13.398 -9.182 9.706 1.00 84.94 573 ILE A C 1
ATOM 4541 O O . ILE A 1 573 ? 14.546 -9.613 9.838 1.00 84.94 573 ILE A O 1
ATOM 4545 N N . SER A 1 574 ? 12.856 -8.873 8.530 1.00 84.81 574 SER A N 1
ATOM 4546 C CA . SER A 1 574 ? 13.618 -8.909 7.283 1.00 84.81 574 SER A CA 1
ATOM 4547 C C . SER A 1 574 ? 14.896 -8.082 7.389 1.00 84.81 574 SER A C 1
ATOM 4549 O O . SER A 1 574 ? 14.875 -6.940 7.865 1.00 84.81 574 SER A O 1
ATOM 4551 N N . ASP A 1 575 ? 16.008 -8.656 6.929 1.00 85.88 575 ASP A N 1
ATOM 4552 C CA . ASP A 1 575 ? 17.253 -7.910 6.768 1.00 85.88 575 ASP A CA 1
ATOM 4553 C C . ASP A 1 575 ? 17.025 -6.846 5.679 1.00 85.88 575 ASP A C 1
ATOM 4555 O O . ASP A 1 575 ? 16.656 -7.204 4.556 1.00 85.88 575 ASP A O 1
ATOM 4559 N N . PRO A 1 576 ? 17.235 -5.545 5.965 1.00 87.19 576 PRO A N 1
ATOM 4560 C CA . PRO A 1 576 ? 17.011 -4.487 4.986 1.00 87.19 576 PRO A CA 1
ATOM 4561 C C . PRO A 1 576 ? 17.747 -4.698 3.660 1.00 87.19 576 PRO A C 1
ATOM 4563 O O . PRO A 1 576 ? 17.212 -4.329 2.614 1.00 87.19 576 PRO A O 1
ATOM 4566 N N . ASN A 1 577 ? 18.941 -5.295 3.677 1.00 86.00 577 ASN A N 1
ATOM 4567 C CA . ASN A 1 577 ? 19.711 -5.557 2.464 1.00 86.00 577 ASN A CA 1
ATOM 4568 C C . ASN A 1 577 ? 19.110 -6.713 1.668 1.00 86.00 577 ASN A C 1
ATOM 4570 O O . ASN A 1 577 ? 18.928 -6.584 0.460 1.00 86.00 577 ASN A O 1
ATOM 4574 N N . VAL A 1 578 ? 18.769 -7.819 2.339 1.00 85.38 578 VAL A N 1
ATOM 4575 C CA . VAL A 1 578 ? 18.140 -8.982 1.692 1.00 85.38 578 VAL A CA 1
ATOM 4576 C C . VAL A 1 578 ? 16.803 -8.574 1.091 1.00 85.38 578 VAL A C 1
ATOM 4578 O O . VAL A 1 578 ? 16.579 -8.792 -0.094 1.00 85.38 578 VAL A O 1
ATOM 4581 N N . TYR A 1 579 ? 15.963 -7.884 1.858 1.00 86.75 579 TYR A N 1
ATOM 4582 C CA . TYR A 1 579 ? 14.672 -7.391 1.394 1.00 86.75 579 TYR A CA 1
ATOM 4583 C C . TYR A 1 579 ? 14.802 -6.430 0.206 1.00 86.75 579 TYR A C 1
ATOM 4585 O O . TYR A 1 579 ? 14.093 -6.569 -0.790 1.00 86.75 579 TYR A O 1
ATOM 4593 N N . THR A 1 580 ? 15.750 -5.487 0.264 1.00 84.06 580 THR A N 1
ATOM 4594 C CA . THR A 1 580 ? 16.015 -4.570 -0.856 1.00 84.06 580 THR A CA 1
ATOM 4595 C C . THR A 1 580 ? 16.457 -5.333 -2.102 1.00 84.06 580 THR A C 1
ATOM 4597 O O . THR A 1 580 ? 15.950 -5.060 -3.188 1.00 84.06 580 THR A O 1
ATOM 4600 N N . HIS A 1 581 ? 17.358 -6.308 -1.960 1.00 83.38 581 HIS A N 1
ATOM 4601 C CA . HIS A 1 581 ? 17.796 -7.145 -3.074 1.00 83.38 581 HIS A CA 1
ATOM 4602 C C . HIS A 1 581 ? 16.660 -7.990 -3.649 1.00 83.38 581 HIS A C 1
ATOM 4604 O O . HIS A 1 581 ? 16.533 -8.069 -4.868 1.00 83.38 581 HIS A O 1
ATOM 4610 N N . THR A 1 582 ? 15.795 -8.554 -2.806 1.00 84.94 582 THR A N 1
ATOM 4611 C CA . THR A 1 582 ? 14.600 -9.282 -3.244 1.00 84.94 582 THR A CA 1
ATOM 4612 C C . THR A 1 582 ? 13.683 -8.376 -4.063 1.00 84.94 582 THR A C 1
ATOM 4614 O O . THR A 1 582 ? 13.316 -8.731 -5.179 1.00 84.94 582 THR A O 1
ATOM 4617 N N . LEU A 1 583 ? 13.391 -7.164 -3.578 1.00 85.00 583 LEU A N 1
ATOM 4618 C CA . LEU A 1 583 ? 12.576 -6.188 -4.306 1.00 85.00 583 LEU A CA 1
ATOM 4619 C C . LEU A 1 583 ? 13.218 -5.709 -5.613 1.00 85.00 583 LEU A C 1
ATOM 4621 O O . LEU A 1 583 ? 12.511 -5.426 -6.578 1.00 85.00 583 LEU A O 1
ATOM 4625 N N . GLN A 1 584 ? 14.546 -5.603 -5.667 1.00 81.94 584 GLN A N 1
ATOM 4626 C CA . GLN A 1 584 ? 15.271 -5.298 -6.903 1.00 81.94 584 GLN A CA 1
ATOM 4627 C C . GLN A 1 584 ? 15.176 -6.451 -7.907 1.00 81.94 584 GLN A C 1
ATOM 4629 O O . GLN A 1 584 ? 14.940 -6.203 -9.089 1.00 81.94 584 GLN A O 1
ATOM 4634 N N . ALA A 1 585 ? 15.309 -7.696 -7.442 1.00 81.12 585 ALA A N 1
ATOM 4635 C CA . ALA A 1 585 ? 15.247 -8.894 -8.276 1.00 81.12 585 ALA A CA 1
ATOM 4636 C C . ALA A 1 585 ? 13.875 -9.080 -8.941 1.00 81.12 585 ALA A C 1
ATOM 4638 O O . ALA A 1 585 ? 13.797 -9.564 -10.069 1.00 81.12 585 ALA A O 1
ATOM 4639 N N . VAL A 1 586 ? 12.801 -8.655 -8.269 1.00 77.31 586 VAL A N 1
ATOM 4640 C CA . VAL A 1 586 ? 11.427 -8.684 -8.803 1.00 77.31 586 VAL A CA 1
ATOM 4641 C C . VAL A 1 586 ? 11.015 -7.374 -9.491 1.00 77.31 586 VAL A C 1
ATOM 4643 O O . VAL A 1 586 ? 9.891 -7.244 -9.963 1.00 77.31 586 VAL A O 1
ATOM 4646 N N . GLY A 1 587 ? 11.923 -6.396 -9.577 1.00 73.19 587 GLY A N 1
ATOM 4647 C CA . GLY A 1 587 ? 11.721 -5.150 -10.319 1.00 73.19 587 GLY A CA 1
ATOM 4648 C C . GLY A 1 587 ? 10.968 -4.043 -9.574 1.00 73.19 587 GLY A C 1
ATOM 4649 O O . GLY A 1 587 ? 10.768 -2.979 -10.154 1.00 73.19 587 GLY A O 1
ATOM 4650 N N . HIS A 1 588 ? 10.602 -4.224 -8.302 1.00 77.81 588 HIS A N 1
ATOM 4651 C CA . HIS A 1 588 ? 9.908 -3.213 -7.491 1.00 77.81 588 HIS A CA 1
ATOM 4652 C C . HIS A 1 588 ? 10.811 -2.052 -7.043 1.00 77.81 588 HIS A C 1
ATOM 4654 O O . HIS A 1 588 ? 10.346 -0.914 -6.931 1.00 77.81 588 HIS A O 1
ATOM 4660 N N . LEU A 1 589 ? 12.108 -2.300 -6.823 1.00 73.88 589 LEU A N 1
ATOM 4661 C CA . LEU A 1 589 ? 13.099 -1.266 -6.494 1.00 73.88 589 LEU A CA 1
ATOM 4662 C C . LEU A 1 589 ? 14.161 -1.122 -7.588 1.00 73.88 589 LEU A C 1
ATOM 4664 O O . LEU A 1 589 ? 14.520 -2.075 -8.275 1.00 73.88 589 LEU A O 1
ATOM 4668 N N . SER A 1 590 ? 14.656 0.103 -7.776 1.00 63.25 590 SER A N 1
ATOM 4669 C CA . SER A 1 590 ? 15.764 0.366 -8.696 1.00 63.25 590 SER A CA 1
ATOM 4670 C C . SER A 1 590 ? 17.103 0.061 -8.032 1.00 63.25 590 SER A C 1
ATOM 4672 O O . SER A 1 590 ? 17.296 0.346 -6.850 1.00 63.25 590 SER A O 1
ATOM 4674 N N . ASP A 1 591 ? 18.059 -0.419 -8.819 1.00 54.19 591 ASP A N 1
ATOM 4675 C CA . ASP A 1 591 ? 19.470 -0.393 -8.442 1.00 54.19 591 ASP A CA 1
ATOM 4676 C C . ASP A 1 591 ? 19.990 1.059 -8.494 1.00 54.19 591 ASP A C 1
ATOM 4678 O O . ASP A 1 591 ? 19.834 1.747 -9.508 1.00 54.19 591 ASP A O 1
ATOM 4682 N N . ALA A 1 592 ? 20.598 1.527 -7.399 1.00 43.03 592 ALA A N 1
ATOM 4683 C CA . ALA A 1 592 ? 21.150 2.877 -7.247 1.00 43.03 592 ALA A CA 1
ATOM 4684 C C . ALA A 1 592 ? 22.248 3.212 -8.279 1.00 43.03 592 ALA A C 1
ATOM 4686 O O . ALA A 1 592 ? 22.576 4.381 -8.477 1.00 43.03 592 ALA A O 1
ATOM 4687 N N . SER A 1 593 ? 22.792 2.210 -8.976 1.00 33.75 593 SER A N 1
ATOM 4688 C CA . SER A 1 593 ? 23.754 2.385 -10.070 1.00 33.75 593 SER A CA 1
ATOM 4689 C C . SER A 1 593 ? 23.154 2.955 -11.373 1.00 33.75 593 SER A C 1
ATOM 4691 O O . SER A 1 593 ? 23.896 3.222 -12.323 1.00 33.75 593 SER A O 1
ATOM 4693 N N . ARG A 1 594 ? 21.829 3.169 -11.454 1.00 34.78 594 ARG A N 1
ATOM 4694 C CA . ARG A 1 594 ? 21.127 3.637 -12.666 1.00 34.78 594 ARG A CA 1
ATOM 4695 C C . ARG A 1 594 ? 20.380 4.960 -12.429 1.00 34.78 594 ARG A C 1
ATOM 4697 O O . ARG A 1 594 ? 19.555 5.074 -11.530 1.00 34.78 594 ARG A O 1
ATOM 4704 N N . MET A 1 595 ? 20.672 5.965 -13.262 1.00 27.80 595 MET A N 1
ATOM 4705 C CA . MET A 1 595 ? 20.163 7.345 -13.158 1.00 27.80 595 MET A CA 1
ATOM 4706 C C . MET A 1 595 ? 18.625 7.430 -13.283 1.00 27.80 595 MET A C 1
ATOM 4708 O O . MET A 1 595 ? 18.047 6.819 -14.183 1.00 27.80 595 MET A O 1
ATOM 4712 N N . GLN A 1 596 ? 17.975 8.225 -12.421 1.00 42.44 596 GLN A N 1
ATOM 4713 C CA . GLN A 1 596 ? 16.516 8.408 -12.389 1.00 42.44 596 GLN A CA 1
ATOM 4714 C C . GLN A 1 596 ? 16.047 9.779 -12.933 1.00 42.44 596 GLN A C 1
ATOM 4716 O O . GLN A 1 596 ? 16.718 10.784 -12.709 1.00 42.44 596 GLN A O 1
ATOM 4721 N N . PRO A 1 597 ? 14.863 9.858 -13.579 1.00 34.56 597 PRO A N 1
ATOM 4722 C CA . PRO A 1 597 ? 14.263 11.108 -14.061 1.00 34.56 597 PRO A CA 1
ATOM 4723 C C . PRO A 1 597 ? 13.301 11.805 -13.067 1.00 34.56 597 PRO A C 1
ATOM 4725 O O . PRO A 1 597 ? 12.587 12.727 -13.466 1.00 34.56 597 PRO A O 1
ATOM 4728 N N . VAL A 1 598 ? 13.221 11.374 -11.801 1.00 46.81 598 VAL A N 1
ATOM 4729 C CA . VAL A 1 598 ? 12.312 11.942 -10.782 1.00 46.81 598 VAL A CA 1
ATOM 4730 C C . VAL A 1 598 ? 13.118 12.441 -9.584 1.00 46.81 598 VAL A C 1
ATOM 4732 O O . VAL A 1 598 ? 13.943 11.702 -9.053 1.00 46.81 598 VAL A O 1
ATOM 4735 N N . PHE A 1 599 ? 12.874 13.683 -9.147 1.00 47.84 599 PHE A N 1
ATOM 4736 C CA . PHE A 1 599 ? 13.444 14.197 -7.902 1.00 47.84 599 PHE A CA 1
ATOM 4737 C C . PHE A 1 599 ? 12.627 13.661 -6.724 1.00 47.84 599 PHE A C 1
ATOM 4739 O O . PHE A 1 599 ? 11.539 14.152 -6.401 1.00 47.84 599 PHE A O 1
ATOM 4746 N N . GLU A 1 600 ? 13.139 12.597 -6.124 1.00 55.66 600 GLU A N 1
ATOM 4747 C CA . GLU A 1 600 ? 12.612 12.033 -4.893 1.00 55.66 600 GLU A CA 1
ATOM 4748 C C . GLU A 1 600 ? 13.238 12.757 -3.695 1.00 55.66 600 GLU A C 1
ATOM 4750 O O . GLU A 1 600 ? 14.436 13.036 -3.671 1.00 55.66 600 GLU A O 1
ATOM 4755 N N . ASP A 1 601 ? 12.420 13.074 -2.690 1.00 57.75 601 ASP A N 1
ATOM 4756 C CA . ASP A 1 601 ? 12.893 13.593 -1.403 1.00 57.75 601 ASP A CA 1
ATOM 4757 C C . ASP A 1 601 ? 13.516 12.424 -0.620 1.00 57.75 601 ASP A C 1
ATOM 4759 O O . ASP A 1 601 ? 12.885 11.853 0.267 1.00 57.75 601 ASP A O 1
ATOM 4763 N N . GLN A 1 602 ? 14.704 11.977 -1.044 1.00 52.59 602 GLN A N 1
ATOM 4764 C CA . GLN A 1 602 ? 15.331 10.747 -0.541 1.00 52.59 602 GLN A CA 1
ATOM 4765 C C . GLN A 1 602 ? 16.070 10.915 0.792 1.00 52.59 602 GLN A C 1
ATOM 4767 O O . GLN A 1 602 ? 16.637 9.937 1.270 1.00 52.59 602 GLN A O 1
ATOM 4772 N N . ASP A 1 603 ? 16.047 12.089 1.436 1.00 50.25 603 ASP A N 1
ATOM 4773 C CA . ASP A 1 603 ? 16.872 12.301 2.627 1.00 50.25 603 ASP A CA 1
ATOM 4774 C C . ASP A 1 603 ? 16.191 13.002 3.816 1.00 50.25 603 ASP A C 1
ATOM 4776 O O . ASP A 1 603 ? 15.660 14.119 3.763 1.00 50.25 603 ASP A O 1
ATOM 4780 N N . GLU A 1 604 ? 16.305 12.323 4.961 1.00 43.31 604 GLU A N 1
ATOM 4781 C CA . GLU A 1 604 ? 16.225 12.890 6.308 1.00 43.31 604 GLU A CA 1
ATOM 4782 C C . GLU A 1 604 ? 17.542 13.574 6.729 1.00 43.31 604 GLU A C 1
ATOM 4784 O O . GLU A 1 604 ? 17.603 14.185 7.799 1.00 43.31 604 GLU A O 1
ATOM 4789 N N . THR A 1 605 ? 18.610 13.515 5.921 1.00 40.19 605 THR A N 1
ATOM 4790 C CA . THR A 1 605 ? 19.871 14.197 6.242 1.00 40.19 605 THR A CA 1
ATOM 4791 C C . THR A 1 605 ? 19.757 15.702 6.008 1.00 40.19 605 THR A C 1
ATOM 4793 O O . THR A 1 605 ? 20.017 16.204 4.925 1.00 40.19 605 THR A O 1
ATOM 4796 N N . GLN A 1 606 ? 19.306 16.391 7.056 1.00 46.00 606 GLN A N 1
ATOM 4797 C CA . GLN A 1 606 ? 19.690 17.695 7.631 1.00 46.00 606 GLN A CA 1
ATOM 4798 C C . GLN A 1 606 ? 20.269 18.865 6.798 1.00 46.00 606 GLN A C 1
ATOM 4800 O O . GLN A 1 606 ? 20.456 19.927 7.384 1.00 46.00 606 GLN A O 1
ATOM 4805 N N . THR A 1 607 ? 20.529 18.788 5.495 1.00 45.97 607 THR A N 1
ATOM 4806 C CA . THR A 1 607 ? 21.270 19.852 4.787 1.00 45.97 607 THR A CA 1
ATOM 4807 C C . THR A 1 607 ? 20.428 20.782 3.914 1.00 45.97 607 THR A C 1
ATOM 4809 O O . THR A 1 607 ? 20.988 21.694 3.314 1.00 45.97 607 THR A O 1
ATOM 4812 N N . ALA A 1 608 ? 19.093 20.669 3.919 1.00 44.75 608 ALA A N 1
ATOM 4813 C CA . ALA A 1 608 ? 18.227 21.674 3.276 1.00 44.75 608 ALA A CA 1
ATOM 4814 C C . ALA A 1 608 ? 16.907 22.016 4.003 1.00 44.75 608 ALA A C 1
ATOM 4816 O O . ALA A 1 608 ? 16.297 23.037 3.695 1.00 44.75 608 ALA A O 1
ATOM 4817 N N . ALA A 1 609 ? 16.454 21.226 4.986 1.00 52.53 609 ALA A N 1
ATOM 4818 C CA . ALA A 1 609 ? 15.167 21.452 5.653 1.00 52.53 609 ALA A CA 1
ATOM 4819 C C . ALA A 1 609 ? 15.339 22.033 7.069 1.00 52.53 609 ALA A C 1
ATOM 4821 O O . ALA A 1 609 ? 15.743 21.333 7.993 1.00 52.53 609 ALA A O 1
ATOM 4822 N N . ASN A 1 610 ? 14.938 23.292 7.274 1.00 53.91 610 ASN A N 1
ATOM 4823 C CA . ASN A 1 610 ? 14.945 23.942 8.597 1.00 53.91 610 ASN A CA 1
ATOM 4824 C C . ASN A 1 610 ? 13.843 23.433 9.557 1.00 53.91 610 ASN A C 1
ATOM 4826 O O . ASN A 1 610 ? 13.777 23.887 10.701 1.00 53.91 610 ASN A O 1
ATOM 4830 N N . LYS A 1 611 ? 12.963 22.509 9.131 1.00 60.47 611 LYS A N 1
ATOM 4831 C CA . LYS A 1 611 ? 11.946 21.879 9.992 1.00 60.47 611 LYS A CA 1
ATOM 4832 C C . LYS A 1 611 ? 11.781 20.383 9.677 1.00 60.47 611 LYS A C 1
ATOM 4834 O O . LYS A 1 611 ? 11.298 20.052 8.590 1.00 60.47 611 LYS A O 1
ATOM 4839 N N . PRO A 1 612 ? 12.135 19.472 10.604 1.00 61.69 612 PRO A N 1
ATOM 4840 C CA . PRO A 1 612 ? 11.846 18.051 10.440 1.00 61.69 612 PRO A CA 1
ATOM 4841 C C . PRO A 1 612 ? 10.330 17.823 10.402 1.00 61.69 612 PRO A C 1
ATOM 4843 O O . PRO A 1 612 ? 9.582 18.442 11.162 1.00 61.69 612 PRO A O 1
ATOM 4846 N N . ILE A 1 613 ? 9.876 16.943 9.506 1.00 64.00 613 ILE A N 1
ATOM 4847 C CA . ILE A 1 613 ? 8.469 16.536 9.457 1.00 64.00 613 ILE A CA 1
ATOM 4848 C C . ILE A 1 613 ? 8.226 15.655 10.683 1.00 64.00 613 ILE A C 1
ATOM 4850 O O . ILE A 1 613 ? 8.961 14.681 10.864 1.00 64.00 613 ILE A O 1
ATOM 4854 N N . PRO A 1 614 ? 7.229 15.955 11.536 1.00 66.12 614 PRO A N 1
ATOM 4855 C CA . PRO A 1 614 ? 6.854 15.044 12.606 1.00 66.12 614 PRO A CA 1
ATOM 4856 C C . PRO A 1 614 ? 6.607 13.652 12.016 1.00 66.12 614 PRO A C 1
ATOM 4858 O O . PRO A 1 614 ? 5.921 13.565 10.994 1.00 66.12 614 PRO A O 1
ATOM 4861 N N . PRO A 1 615 ? 7.082 12.554 12.632 1.00 58.28 615 PRO A N 1
ATOM 4862 C CA . PRO A 1 615 ? 6.876 11.212 12.093 1.00 58.28 615 PRO A CA 1
ATOM 4863 C C . PRO A 1 615 ? 5.411 10.955 11.727 1.00 58.28 615 PRO A C 1
ATOM 4865 O O . PRO A 1 615 ? 5.129 10.346 10.701 1.00 58.28 615 PRO A O 1
ATOM 4868 N N . GLN A 1 616 ? 4.460 11.514 12.490 1.00 59.91 616 GLN A N 1
ATOM 4869 C CA . GLN A 1 616 ? 3.027 11.397 12.210 1.00 59.91 616 GLN A CA 1
ATOM 4870 C C . GLN A 1 616 ? 2.583 12.050 10.883 1.00 59.91 616 GLN A C 1
ATOM 4872 O O . GLN A 1 616 ? 1.635 11.575 10.270 1.00 59.91 616 GLN A O 1
ATOM 4877 N N . GLN A 1 617 ? 3.258 13.087 10.397 1.00 66.69 617 GLN A N 1
ATOM 4878 C CA . GLN A 1 617 ? 2.913 13.784 9.151 1.00 66.69 617 GLN A CA 1
ATOM 4879 C C . GLN A 1 617 ? 3.718 13.291 7.940 1.00 66.69 617 GLN A C 1
ATOM 4881 O O . GLN A 1 617 ? 3.289 13.499 6.808 1.00 66.69 617 GLN A O 1
ATOM 4886 N N . TRP A 1 618 ? 4.837 12.589 8.163 1.00 69.31 618 TRP A N 1
ATOM 4887 C CA . TRP A 1 618 ? 5.714 12.099 7.092 1.00 69.31 618 TRP A CA 1
ATOM 4888 C C . TRP A 1 618 ? 4.992 11.190 6.097 1.00 69.31 618 TRP A C 1
ATOM 4890 O O . TRP A 1 618 ? 5.092 11.398 4.892 1.00 69.31 618 TRP A O 1
ATOM 4900 N N . ALA A 1 619 ? 4.206 10.231 6.594 1.00 64.00 619 ALA A N 1
ATOM 4901 C CA . ALA A 1 619 ? 3.471 9.308 5.731 1.00 64.00 619 ALA A CA 1
ATOM 4902 C C . ALA A 1 619 ? 2.479 10.047 4.819 1.00 64.00 619 ALA A C 1
ATOM 4904 O O . ALA A 1 619 ? 2.457 9.821 3.615 1.00 64.00 619 ALA A O 1
ATOM 4905 N N . ALA A 1 620 ? 1.707 10.988 5.368 1.00 74.06 620 ALA A N 1
ATOM 4906 C CA . ALA A 1 620 ? 0.783 11.793 4.575 1.00 74.06 620 ALA A CA 1
ATOM 4907 C C . ALA A 1 620 ? 1.531 12.638 3.526 1.00 74.06 620 ALA A C 1
ATOM 4909 O O . ALA A 1 620 ? 1.133 12.672 2.365 1.00 74.06 620 ALA A O 1
ATOM 4910 N N . TYR A 1 621 ? 2.645 13.265 3.915 1.00 80.75 621 TYR A N 1
ATOM 4911 C CA . TYR A 1 621 ? 3.472 14.082 3.026 1.00 80.75 621 TYR A CA 1
ATOM 4912 C C . TYR A 1 621 ? 4.003 13.268 1.840 1.00 80.75 621 TYR A C 1
ATOM 4914 O O . TYR A 1 621 ? 3.775 13.620 0.681 1.00 80.75 621 TYR A O 1
ATOM 4922 N N . ALA A 1 622 ? 4.673 12.154 2.130 1.00 71.12 622 ALA A N 1
ATOM 4923 C CA . ALA A 1 622 ? 5.301 11.328 1.112 1.00 71.12 622 ALA A CA 1
ATOM 4924 C C . ALA A 1 622 ? 4.259 10.614 0.234 1.00 71.12 622 ALA A C 1
ATOM 4926 O O . ALA A 1 622 ? 4.465 10.516 -0.976 1.00 71.12 622 ALA A O 1
ATOM 4927 N N . TYR A 1 623 ? 3.105 10.222 0.791 1.00 75.81 623 TYR A N 1
ATOM 4928 C CA . TYR A 1 623 ? 1.966 9.737 0.006 1.00 75.81 623 TYR A CA 1
ATOM 4929 C C . TYR A 1 623 ? 1.522 10.761 -1.042 1.00 75.81 623 TYR A C 1
ATOM 4931 O O . TYR A 1 623 ? 1.470 10.437 -2.225 1.00 75.81 623 TYR A O 1
ATOM 4939 N N . TYR A 1 624 ? 1.247 12.004 -0.637 1.00 83.25 624 TYR A N 1
ATOM 4940 C CA . TYR A 1 624 ? 0.764 13.033 -1.557 1.00 83.25 624 TYR A CA 1
ATOM 4941 C C . TYR A 1 624 ? 1.807 13.433 -2.609 1.00 83.25 624 TYR A C 1
ATOM 4943 O O . TYR A 1 624 ? 1.452 13.631 -3.771 1.00 83.25 624 TYR A O 1
ATOM 4951 N N . ASN A 1 625 ? 3.094 13.471 -2.249 1.00 82.31 625 ASN A N 1
ATOM 4952 C CA . ASN A 1 625 ? 4.165 13.701 -3.219 1.00 82.31 625 ASN A CA 1
ATOM 4953 C C . ASN A 1 625 ? 4.259 12.558 -4.250 1.00 82.31 625 ASN A C 1
ATOM 4955 O O . ASN A 1 625 ? 4.298 12.812 -5.454 1.00 82.31 625 ASN A O 1
ATOM 4959 N N . ASN A 1 626 ? 4.234 11.298 -3.804 1.00 78.31 626 ASN A N 1
ATOM 4960 C CA . ASN A 1 626 ? 4.294 10.139 -4.702 1.00 78.31 626 ASN A CA 1
ATOM 4961 C C . ASN A 1 626 ? 3.036 10.019 -5.577 1.00 78.31 626 ASN A C 1
ATOM 4963 O O . ASN A 1 626 ? 3.140 9.740 -6.772 1.00 78.31 626 ASN A O 1
ATOM 4967 N N . LEU A 1 627 ? 1.857 10.294 -5.011 1.00 79.94 627 LEU A N 1
ATOM 4968 C CA . LEU A 1 627 ? 0.598 10.366 -5.748 1.00 79.94 627 LEU A CA 1
ATOM 4969 C C . LEU A 1 627 ? 0.675 11.421 -6.859 1.00 79.94 627 LEU A C 1
ATOM 4971 O O . LEU A 1 627 ? 0.299 11.134 -7.993 1.00 79.94 627 LEU A O 1
ATOM 4975 N N . GLY A 1 628 ? 1.205 12.612 -6.569 1.00 85.94 628 GLY A N 1
ATOM 4976 C CA . GLY A 1 628 ? 1.383 13.661 -7.572 1.00 85.94 628 GLY A CA 1
ATOM 4977 C C . GLY A 1 628 ? 2.289 13.232 -8.729 1.00 85.94 628 GLY A C 1
ATOM 4978 O O . GLY A 1 628 ? 1.960 13.465 -9.895 1.00 85.94 628 GLY A O 1
ATOM 4979 N N . ILE A 1 629 ? 3.402 12.551 -8.428 1.00 81.38 629 ILE A N 1
ATOM 4980 C CA . ILE A 1 629 ? 4.340 12.036 -9.441 1.00 81.38 629 ILE A CA 1
ATOM 4981 C C . ILE A 1 629 ? 3.632 11.047 -10.370 1.00 81.38 629 ILE A C 1
ATOM 4983 O O . ILE A 1 629 ? 3.775 11.131 -11.592 1.00 81.38 629 ILE A O 1
ATOM 4987 N N . GLU A 1 630 ? 2.858 10.127 -9.800 1.00 75.50 630 GLU A N 1
ATOM 4988 C CA . GLU A 1 630 ? 2.163 9.092 -10.560 1.00 75.50 630 GLU A CA 1
ATOM 4989 C C . GLU A 1 630 ? 1.019 9.672 -11.406 1.00 75.50 630 GLU A C 1
ATOM 4991 O O . GLU A 1 630 ? 0.904 9.392 -12.600 1.00 75.50 630 GLU A O 1
ATOM 4996 N N . LEU A 1 631 ? 0.235 10.594 -10.843 1.00 82.12 631 LEU A N 1
ATOM 4997 C CA . LEU A 1 631 ? -0.808 11.311 -11.579 1.00 82.12 631 LEU A CA 1
ATOM 4998 C C . LEU A 1 631 ? -0.236 12.123 -12.752 1.00 82.12 631 LEU A C 1
ATOM 5000 O O . LEU A 1 631 ? -0.849 12.154 -13.823 1.00 82.12 631 LEU A O 1
ATOM 5004 N N . ARG A 1 632 ? 0.952 12.729 -12.597 1.00 85.56 632 ARG A N 1
ATOM 5005 C CA . ARG A 1 632 ? 1.646 13.436 -13.688 1.00 85.56 632 ARG A CA 1
ATOM 5006 C C . ARG A 1 632 ? 2.005 12.487 -14.829 1.00 85.56 632 ARG A C 1
ATOM 5008 O O . ARG A 1 632 ? 1.726 12.814 -15.980 1.00 85.56 632 ARG A O 1
ATOM 5015 N N . LYS A 1 633 ? 2.569 11.308 -14.531 1.00 76.75 633 LYS A N 1
ATOM 5016 C CA . LYS A 1 633 ? 2.902 10.287 -15.548 1.00 76.75 633 LYS A CA 1
ATOM 5017 C C . LYS A 1 633 ? 1.670 9.827 -16.330 1.00 76.75 633 LYS A C 1
ATOM 5019 O O . LYS A 1 633 ? 1.758 9.588 -17.529 1.00 76.75 633 LYS A O 1
ATOM 5024 N N . GLN A 1 634 ? 0.518 9.756 -15.665 1.00 73.81 634 GLN A N 1
ATOM 5025 C CA . GLN A 1 634 ? -0.767 9.413 -16.283 1.00 73.81 634 GLN A CA 1
ATOM 5026 C C . GLN A 1 634 ? -1.403 10.573 -17.075 1.00 73.81 634 GLN A C 1
ATOM 5028 O O . GLN A 1 634 ? -2.480 10.400 -17.643 1.00 73.81 634 GLN A O 1
ATOM 5033 N N . GLY A 1 635 ? -0.795 11.765 -17.092 1.00 82.88 635 GLY A N 1
ATOM 5034 C CA . GLY A 1 635 ? -1.349 12.962 -17.734 1.00 82.88 635 GLY A CA 1
ATOM 5035 C C . GLY A 1 635 ? -2.495 13.628 -16.959 1.00 82.88 635 GLY A C 1
ATOM 5036 O O . GLY A 1 635 ? -3.118 14.567 -17.456 1.00 82.88 635 GLY A O 1
ATOM 5037 N N . LYS A 1 636 ? -2.781 13.189 -15.725 1.00 87.00 636 LYS A N 1
ATOM 5038 C CA . LYS A 1 636 ? -3.812 13.766 -14.843 1.00 87.00 636 LYS A CA 1
ATOM 5039 C C . LYS A 1 636 ? -3.268 14.994 -14.115 1.00 87.00 636 LYS A C 1
ATOM 5041 O O . LYS A 1 636 ? -3.153 15.031 -12.893 1.00 87.00 636 LYS A O 1
ATOM 5046 N N . PHE A 1 637 ? -2.908 16.019 -14.884 1.00 91.25 637 PHE A N 1
ATOM 5047 C CA . PHE A 1 637 ? -2.137 17.158 -14.382 1.00 91.25 637 PHE A CA 1
ATOM 5048 C C . PHE A 1 637 ? -2.838 17.963 -13.282 1.00 91.25 637 PHE A C 1
ATOM 5050 O O . PHE A 1 637 ? -2.165 18.488 -12.402 1.00 91.25 637 PHE A O 1
ATOM 5057 N N . LYS A 1 638 ? -4.173 18.079 -13.315 1.00 93.81 638 LYS A N 1
ATOM 5058 C CA . LYS A 1 638 ? -4.920 18.786 -12.263 1.00 93.81 638 LYS A CA 1
ATOM 5059 C C . LYS A 1 638 ? -4.796 18.057 -10.923 1.00 93.81 638 LYS A C 1
ATOM 5061 O O . LYS A 1 638 ? -4.361 18.660 -9.952 1.00 93.81 638 LYS A O 1
ATOM 5066 N N . ASP A 1 639 ? -5.113 16.767 -10.911 1.00 88.81 639 ASP A N 1
ATOM 5067 C CA . ASP A 1 639 ? -5.064 15.951 -9.697 1.00 88.81 639 ASP A CA 1
ATOM 5068 C C . ASP A 1 639 ? -3.627 15.857 -9.158 1.00 88.81 639 ASP A C 1
ATOM 5070 O O . ASP A 1 639 ? -3.414 15.855 -7.948 1.00 88.81 639 ASP A O 1
ATOM 5074 N N . ALA A 1 640 ? -2.631 15.822 -10.054 1.00 92.19 640 ALA A N 1
ATOM 5075 C CA . ALA A 1 640 ? -1.221 15.861 -9.684 1.00 92.19 640 ALA A CA 1
ATOM 5076 C C . ALA A 1 640 ? -0.860 17.155 -8.938 1.00 92.19 640 ALA A C 1
ATOM 5078 O O . ALA A 1 640 ? -0.237 17.095 -7.880 1.00 92.19 640 ALA A O 1
ATOM 5079 N N . VAL A 1 641 ? -1.294 18.314 -9.450 1.00 95.88 641 VAL A N 1
ATOM 5080 C CA . VAL A 1 641 ? -1.121 19.610 -8.774 1.00 95.88 641 VAL A CA 1
ATOM 5081 C C . VAL A 1 641 ? -1.807 19.615 -7.406 1.00 95.88 641 VAL A C 1
ATOM 5083 O O . VAL A 1 641 ? -1.179 20.013 -6.429 1.00 95.88 641 VAL A O 1
ATOM 5086 N N . ASP A 1 642 ? -3.044 19.122 -7.310 1.00 94.19 642 ASP A N 1
ATOM 5087 C CA . ASP A 1 642 ? -3.778 19.057 -6.038 1.00 94.19 642 ASP A CA 1
ATOM 5088 C C . ASP A 1 642 ? -3.066 18.146 -5.017 1.00 94.19 642 ASP A C 1
ATOM 5090 O O . ASP A 1 642 ? -3.015 18.453 -3.825 1.00 94.19 642 ASP A O 1
ATOM 5094 N N . ALA A 1 643 ? -2.473 17.036 -5.470 1.00 90.00 643 ALA A N 1
ATOM 5095 C CA . ALA A 1 643 ? -1.679 16.150 -4.625 1.00 90.00 643 ALA A CA 1
ATOM 5096 C C . ALA A 1 643 ? -0.388 16.832 -4.137 1.00 90.00 643 ALA A C 1
ATOM 5098 O O . ALA A 1 643 ? -0.122 16.833 -2.936 1.00 90.00 643 ALA A O 1
ATOM 5099 N N . PHE A 1 644 ? 0.378 17.487 -5.015 1.00 94.50 644 PHE A N 1
ATOM 5100 C CA . PHE A 1 644 ? 1.562 18.237 -4.584 1.00 94.50 644 PHE A CA 1
ATOM 5101 C C . PHE A 1 644 ? 1.213 19.381 -3.633 1.00 94.50 644 PHE A C 1
ATOM 5103 O O . PHE A 1 644 ? 1.927 19.576 -2.652 1.00 94.50 644 PHE A O 1
ATOM 5110 N N . GLN A 1 645 ? 0.093 20.075 -3.854 1.00 95.81 645 GLN A N 1
ATOM 5111 C CA . GLN A 1 645 ? -0.374 21.118 -2.945 1.00 95.81 645 GLN A CA 1
ATOM 5112 C C . GLN A 1 645 ? -0.646 20.560 -1.544 1.00 95.81 645 GLN A C 1
ATOM 5114 O O . GLN A 1 645 ? -0.198 21.143 -0.564 1.00 95.81 645 GLN A O 1
ATOM 5119 N N . LYS A 1 646 ? -1.272 19.383 -1.423 1.00 92.25 646 LYS A N 1
ATOM 5120 C CA . LYS A 1 646 ? -1.450 18.727 -0.115 1.00 92.25 646 LYS A CA 1
ATOM 5121 C C . LYS A 1 646 ? -0.122 18.358 0.551 1.00 92.25 646 LYS A C 1
ATOM 5123 O O . LYS A 1 646 ? -0.006 18.469 1.769 1.00 92.25 646 LYS A O 1
ATOM 5128 N N . ALA A 1 647 ? 0.884 17.930 -0.216 1.00 89.62 647 ALA A N 1
ATOM 5129 C CA . ALA A 1 647 ? 2.225 17.692 0.326 1.00 89.62 647 ALA A CA 1
ATOM 5130 C C . ALA A 1 647 ? 2.873 19.001 0.822 1.00 89.62 647 ALA A C 1
ATOM 5132 O O . ALA A 1 647 ? 3.447 19.026 1.912 1.00 89.62 647 ALA A O 1
ATOM 5133 N N . ILE A 1 648 ? 2.720 20.098 0.072 1.00 91.75 648 ILE A N 1
ATOM 5134 C CA . ILE A 1 648 ? 3.171 21.444 0.457 1.00 91.75 648 ILE A CA 1
ATOM 5135 C C . ILE A 1 648 ? 2.466 21.917 1.735 1.00 91.75 648 ILE A C 1
ATOM 5137 O O . ILE A 1 648 ? 3.127 22.398 2.650 1.00 91.75 648 ILE A O 1
ATOM 5141 N N . ASP A 1 649 ? 1.150 21.732 1.843 1.00 91.25 649 ASP A N 1
ATOM 5142 C CA . ASP A 1 649 ? 0.370 22.140 3.017 1.00 91.25 649 ASP A CA 1
ATOM 5143 C C . ASP A 1 649 ? 0.820 21.396 4.291 1.00 91.25 649 ASP A C 1
ATOM 5145 O O . ASP A 1 649 ? 0.793 21.957 5.388 1.00 91.25 649 ASP A O 1
ATOM 5149 N N . LEU A 1 650 ? 1.275 20.143 4.152 1.00 85.06 650 LEU A N 1
ATOM 5150 C CA . LEU A 1 650 ? 1.827 19.342 5.250 1.00 85.06 650 LEU A CA 1
ATOM 5151 C C . LEU A 1 650 ? 3.242 19.775 5.657 1.00 85.06 650 LEU A C 1
ATOM 5153 O O . LEU A 1 650 ? 3.545 19.805 6.851 1.00 85.06 650 LEU A O 1
ATOM 5157 N N . ASN A 1 651 ? 4.114 20.108 4.700 1.00 82.12 651 ASN A N 1
ATOM 5158 C CA . ASN A 1 651 ? 5.392 20.753 4.996 1.00 82.12 651 ASN A CA 1
ATOM 5159 C C . ASN A 1 651 ? 5.828 21.733 3.891 1.00 82.12 651 ASN A C 1
ATOM 5161 O O . ASN A 1 651 ? 6.485 21.322 2.930 1.00 82.12 651 ASN A O 1
ATOM 5165 N N . PRO A 1 652 ? 5.619 23.044 4.101 1.00 87.19 652 PRO A N 1
ATOM 5166 C CA . PRO A 1 652 ? 6.014 24.071 3.140 1.00 87.19 652 PRO A CA 1
ATOM 5167 C C . PRO A 1 652 ? 7.529 24.245 2.996 1.00 87.19 652 PRO A C 1
ATOM 5169 O O . PRO A 1 652 ? 7.985 24.968 2.126 1.00 87.19 652 PRO A O 1
ATOM 5172 N N . SER A 1 653 ? 8.342 23.659 3.881 1.00 83.69 653 SER A N 1
ATOM 5173 C CA . SER A 1 653 ? 9.798 23.859 3.859 1.00 83.69 653 SER A CA 1
ATOM 5174 C C . SER A 1 653 ? 10.551 22.889 2.950 1.00 83.69 653 SER A C 1
ATOM 5176 O O . SER A 1 653 ? 11.763 23.031 2.813 1.00 83.69 653 SER A O 1
ATOM 5178 N N . ARG A 1 654 ? 9.872 21.899 2.354 1.00 82.88 654 ARG A N 1
ATOM 5179 C CA . ARG A 1 654 ? 10.512 20.890 1.502 1.00 82.88 654 ARG A CA 1
ATOM 5180 C C . ARG A 1 654 ? 10.454 21.288 0.026 1.00 82.88 654 ARG A C 1
ATOM 5182 O O . ARG A 1 654 ? 9.359 21.530 -0.469 1.00 82.88 654 ARG A O 1
ATOM 5189 N N . PRO A 1 655 ? 11.580 21.288 -0.708 1.00 86.88 655 PRO A N 1
ATOM 5190 C CA . PRO A 1 655 ? 11.615 21.756 -2.094 1.00 86.88 655 PRO A CA 1
ATOM 5191 C C . PRO A 1 655 ? 11.059 20.747 -3.117 1.00 86.88 655 PRO A C 1
ATOM 5193 O O . PRO A 1 655 ? 10.652 21.152 -4.206 1.00 86.88 655 PRO A O 1
ATOM 5196 N N . ALA A 1 656 ? 11.017 19.447 -2.795 1.00 86.31 656 ALA A N 1
ATOM 5197 C CA . ALA A 1 656 ? 10.659 18.397 -3.756 1.00 86.31 656 ALA A CA 1
ATOM 5198 C C . ALA A 1 656 ? 9.226 18.515 -4.325 1.00 86.31 656 ALA A C 1
ATOM 5200 O O . ALA A 1 656 ? 9.084 18.465 -5.550 1.00 86.31 656 ALA A O 1
ATOM 5201 N N . PRO A 1 657 ? 8.166 18.739 -3.516 1.00 91.00 657 PRO A N 1
ATOM 5202 C CA . PRO A 1 657 ? 6.812 18.883 -4.049 1.00 91.00 657 PRO A CA 1
ATOM 5203 C C . PRO A 1 657 ? 6.656 20.113 -4.945 1.00 91.00 657 PRO A C 1
ATOM 5205 O O . PRO A 1 657 ? 5.964 20.037 -5.956 1.00 91.00 657 PRO A O 1
ATOM 5208 N N . TYR A 1 658 ? 7.340 21.222 -4.631 1.00 93.75 658 TYR A N 1
ATOM 5209 C CA . TYR A 1 658 ? 7.357 22.409 -5.490 1.00 93.75 658 TYR A CA 1
ATOM 5210 C C . TYR A 1 658 ? 8.000 22.096 -6.843 1.00 93.75 658 TYR A C 1
ATOM 5212 O O . TYR A 1 658 ? 7.423 22.397 -7.884 1.00 93.75 658 TYR A O 1
ATOM 5220 N N . LEU A 1 659 ? 9.162 21.434 -6.864 1.00 91.56 659 LEU A N 1
ATOM 5221 C CA . LEU A 1 659 ? 9.818 21.069 -8.121 1.00 91.56 659 LEU A CA 1
ATOM 5222 C C . LEU A 1 659 ? 8.929 20.149 -8.977 1.00 91.56 659 LEU A C 1
ATOM 5224 O O . LEU A 1 659 ? 8.722 20.410 -10.164 1.00 91.56 659 LEU A O 1
ATOM 5228 N N . ASN A 1 660 ? 8.351 19.111 -8.373 1.00 91.56 660 ASN A N 1
ATOM 5229 C CA . ASN A 1 660 ? 7.481 18.175 -9.082 1.00 91.56 660 ASN A CA 1
ATOM 5230 C C . ASN A 1 660 ? 6.180 18.847 -9.571 1.00 91.56 660 ASN A C 1
ATOM 5232 O O . ASN A 1 660 ? 5.719 18.587 -10.690 1.00 91.56 660 ASN A O 1
ATOM 5236 N N . MET A 1 661 ? 5.615 19.772 -8.790 1.00 96.19 661 MET A N 1
ATOM 5237 C CA . MET A 1 661 ? 4.481 20.601 -9.204 1.00 96.19 661 MET A CA 1
ATOM 5238 C C . MET A 1 661 ? 4.853 21.532 -10.363 1.00 96.19 661 MET A C 1
ATOM 5240 O O . MET A 1 661 ? 4.094 21.625 -11.326 1.00 96.19 661 MET A O 1
ATOM 5244 N N . ALA A 1 662 ? 6.033 22.157 -10.339 1.00 95.38 662 ALA A N 1
ATOM 5245 C CA . ALA A 1 662 ? 6.520 22.995 -11.433 1.00 95.38 662 ALA A CA 1
ATOM 5246 C C . ALA A 1 662 ? 6.668 22.202 -12.742 1.00 95.38 662 ALA A C 1
ATOM 5248 O O . ALA A 1 662 ? 6.214 22.661 -13.790 1.00 95.38 662 ALA A O 1
ATOM 5249 N N . MET A 1 663 ? 7.213 20.981 -12.685 1.00 91.75 663 MET A N 1
ATOM 5250 C CA . MET A 1 663 ? 7.279 20.079 -13.845 1.00 91.75 663 MET A CA 1
ATOM 5251 C C . MET A 1 663 ? 5.881 19.707 -14.362 1.00 91.75 663 MET A C 1
ATOM 5253 O O . MET A 1 663 ? 5.639 19.701 -15.564 1.00 91.75 663 MET A O 1
ATOM 5257 N N . THR A 1 664 ? 4.931 19.459 -13.460 1.00 94.12 664 THR A N 1
ATOM 5258 C CA . THR A 1 664 ? 3.532 19.163 -13.818 1.00 94.12 664 THR A CA 1
ATOM 5259 C C . THR A 1 664 ? 2.860 20.344 -14.518 1.00 94.12 664 THR A C 1
ATOM 5261 O O . THR A 1 664 ? 2.161 20.172 -15.516 1.00 94.12 664 THR A O 1
ATOM 5264 N N . LEU A 1 665 ? 3.080 21.559 -14.013 1.00 95.25 665 LEU A N 1
ATOM 5265 C CA . LEU A 1 665 ? 2.569 22.790 -14.613 1.00 95.25 665 LEU A CA 1
ATOM 5266 C C . LEU A 1 665 ? 3.212 23.049 -15.979 1.00 95.25 665 LEU A C 1
ATOM 5268 O O . LEU A 1 665 ? 2.515 23.477 -16.899 1.00 95.25 665 LEU A O 1
ATOM 5272 N N . PHE A 1 666 ? 4.501 22.737 -16.136 1.00 92.88 666 PHE A N 1
ATOM 5273 C CA . PHE A 1 666 ? 5.192 22.787 -17.422 1.00 92.88 666 PHE A CA 1
ATOM 5274 C C . PHE A 1 666 ? 4.563 21.822 -18.439 1.00 92.88 666 PHE A C 1
ATOM 5276 O O . PHE A 1 666 ? 4.236 22.244 -19.550 1.00 92.88 666 PHE A O 1
ATOM 5283 N N . ASP A 1 667 ? 4.317 20.564 -18.057 1.00 90.12 667 ASP A N 1
ATOM 5284 C CA . ASP A 1 667 ? 3.670 19.563 -18.922 1.00 90.12 667 ASP A CA 1
ATOM 5285 C C . ASP A 1 667 ? 2.242 19.977 -19.312 1.00 90.12 667 ASP A C 1
ATOM 5287 O O . ASP A 1 667 ? 1.803 19.766 -20.445 1.00 90.12 667 ASP A O 1
ATOM 5291 N N . ARG A 1 668 ? 1.539 20.653 -18.395 1.00 94.12 668 ARG A N 1
ATOM 5292 C CA . ARG A 1 668 ? 0.216 21.258 -18.616 1.00 94.12 668 ARG A CA 1
ATOM 5293 C C . ARG A 1 668 ? 0.268 22.578 -19.404 1.00 94.12 668 ARG A C 1
ATOM 5295 O O . ARG A 1 668 ? -0.765 23.214 -19.595 1.00 94.12 668 ARG A O 1
ATOM 5302 N N . GLN A 1 669 ? 1.447 23.013 -19.848 1.00 94.12 669 GLN A N 1
ATOM 5303 C CA . GLN A 1 669 ? 1.673 24.269 -20.576 1.00 94.12 669 GLN A CA 1
ATOM 5304 C C . GLN A 1 669 ? 1.318 25.542 -19.778 1.00 94.12 669 GLN A C 1
ATOM 5306 O O . GLN A 1 669 ? 1.157 26.628 -20.333 1.00 94.12 669 GLN A O 1
ATOM 5311 N N . GLN A 1 670 ? 1.234 25.442 -18.449 1.00 95.81 670 GLN A N 1
ATOM 5312 C CA . GLN A 1 670 ? 1.018 26.560 -17.526 1.00 95.81 670 GLN A CA 1
ATOM 5313 C C . GLN A 1 670 ? 2.356 27.156 -17.090 1.00 95.81 670 GLN A C 1
ATOM 5315 O O . GLN A 1 670 ? 2.709 27.201 -15.915 1.00 95.81 670 GLN A O 1
ATOM 5320 N N . TYR A 1 671 ? 3.118 27.619 -18.070 1.00 94.25 671 TYR A N 1
ATOM 5321 C CA . TYR A 1 671 ? 4.525 27.962 -17.905 1.00 94.25 671 TYR A CA 1
ATOM 5322 C C . TYR A 1 671 ? 4.797 29.081 -16.883 1.00 94.25 671 TYR A C 1
ATOM 5324 O O . TYR A 1 671 ? 5.824 29.069 -16.218 1.00 94.25 671 TYR A O 1
ATOM 5332 N N . THR A 1 672 ? 3.893 30.056 -16.724 1.00 94.56 672 THR A N 1
ATOM 5333 C CA . THR A 1 672 ? 4.087 31.149 -15.743 1.00 94.56 672 THR A CA 1
ATOM 5334 C C . THR A 1 672 ? 3.975 30.641 -14.319 1.00 94.56 672 THR A C 1
ATOM 5336 O O . THR A 1 672 ? 4.865 30.901 -13.517 1.00 94.56 672 THR A O 1
ATOM 5339 N N . ALA A 1 673 ? 2.963 29.818 -14.051 1.00 95.56 673 ALA A N 1
ATOM 5340 C CA . ALA A 1 673 ? 2.847 29.134 -12.774 1.00 95.56 673 ALA A CA 1
ATOM 5341 C C . ALA A 1 673 ? 4.022 28.163 -12.556 1.00 95.56 673 ALA A C 1
ATOM 5343 O O . ALA A 1 673 ? 4.556 28.093 -11.455 1.00 95.56 673 ALA A O 1
ATOM 5344 N N . ALA A 1 674 ? 4.476 27.459 -13.601 1.00 95.25 674 ALA A N 1
ATOM 5345 C CA . ALA A 1 674 ? 5.640 26.575 -13.514 1.00 95.25 674 ALA A CA 1
ATOM 5346 C C . ALA A 1 674 ? 6.907 27.329 -13.075 1.00 95.25 674 ALA A C 1
ATOM 5348 O O . ALA A 1 674 ? 7.603 26.874 -12.171 1.00 95.25 674 ALA A O 1
ATOM 5349 N N . ASP A 1 675 ? 7.177 28.500 -13.661 1.00 94.00 675 ASP A N 1
ATOM 5350 C CA . ASP A 1 675 ? 8.329 29.332 -13.296 1.00 94.00 675 ASP A CA 1
ATOM 5351 C C . ASP A 1 675 ? 8.237 29.843 -11.849 1.00 94.00 675 ASP A C 1
ATOM 5353 O O . ASP A 1 675 ? 9.241 29.883 -11.141 1.00 94.00 675 ASP A O 1
ATOM 5357 N N . GLU A 1 676 ? 7.045 30.254 -11.408 1.00 94.75 676 GLU A N 1
ATOM 5358 C CA . GLU A 1 676 ? 6.803 30.740 -10.044 1.00 94.75 676 GLU A CA 1
ATOM 5359 C C . GLU A 1 676 ? 7.027 29.637 -9.006 1.00 94.75 676 GLU A C 1
ATOM 5361 O O . GLU A 1 676 ? 7.786 29.828 -8.055 1.00 94.75 676 GLU A O 1
ATOM 5366 N N . VAL A 1 677 ? 6.431 28.463 -9.223 1.00 96.06 677 VAL A N 1
ATOM 5367 C CA . VAL A 1 677 ? 6.555 27.314 -8.318 1.00 96.06 677 VAL A CA 1
ATOM 5368 C C . VAL A 1 677 ? 7.983 26.752 -8.330 1.00 96.06 677 VAL A C 1
ATOM 5370 O O . VAL A 1 677 ? 8.506 26.375 -7.283 1.00 96.06 677 VAL A O 1
ATOM 5373 N N . PHE A 1 678 ? 8.673 26.760 -9.474 1.00 94.81 678 PHE A N 1
ATOM 5374 C CA . PHE A 1 678 ? 10.084 26.371 -9.536 1.00 94.81 678 PHE A CA 1
ATOM 5375 C C . PHE A 1 678 ? 10.969 27.297 -8.686 1.00 94.81 678 PHE A C 1
ATOM 5377 O O . PHE A 1 678 ? 11.803 26.826 -7.914 1.00 94.81 678 PHE A O 1
ATOM 5384 N N . VAL A 1 679 ? 10.758 28.616 -8.759 1.00 93.38 679 VAL A N 1
ATOM 5385 C CA . VAL A 1 679 ? 11.489 29.577 -7.917 1.00 93.38 679 VAL A CA 1
ATOM 5386 C C . VAL A 1 679 ? 11.172 29.374 -6.431 1.00 93.38 679 VAL A C 1
ATOM 5388 O O . VAL A 1 679 ? 12.070 29.524 -5.601 1.00 93.38 679 VAL A O 1
ATOM 5391 N N . GLN A 1 680 ? 9.945 28.973 -6.079 1.00 93.44 680 GLN A N 1
ATOM 5392 C CA . GLN A 1 680 ? 9.621 28.567 -4.707 1.00 93.44 680 GLN A CA 1
ATOM 5393 C C . GLN A 1 680 ? 10.432 27.340 -4.273 1.00 93.44 680 GLN A C 1
ATOM 5395 O O . GLN A 1 680 ? 11.007 27.364 -3.188 1.00 93.44 680 GLN A O 1
ATOM 5400 N N . ALA A 1 681 ? 10.568 26.312 -5.121 1.00 90.44 681 ALA A N 1
ATOM 5401 C CA . ALA A 1 681 ? 11.411 25.150 -4.818 1.00 90.44 681 ALA A CA 1
ATOM 5402 C C . ALA A 1 681 ? 12.849 25.573 -4.467 1.00 90.44 681 ALA A C 1
ATOM 5404 O O . ALA A 1 681 ? 13.413 25.126 -3.470 1.00 90.44 681 ALA A O 1
ATOM 5405 N N . VAL A 1 682 ? 13.422 26.498 -5.243 1.00 90.44 682 VAL A N 1
ATOM 5406 C CA . VAL A 1 682 ? 14.761 27.057 -4.995 1.00 90.44 682 VAL A CA 1
ATOM 5407 C C . VAL A 1 682 ? 14.817 27.827 -3.673 1.00 90.44 682 VAL A C 1
ATOM 5409 O O . VAL A 1 682 ? 15.741 27.622 -2.888 1.00 90.44 682 VAL A O 1
ATOM 5412 N N . ALA A 1 683 ? 13.816 28.664 -3.386 1.00 89.56 683 ALA A N 1
ATOM 5413 C CA . ALA A 1 683 ? 13.719 29.398 -2.122 1.00 89.56 683 ALA A CA 1
ATOM 5414 C C . ALA A 1 683 ? 13.596 28.469 -0.897 1.00 89.56 683 ALA A C 1
ATOM 5416 O O . ALA A 1 683 ? 14.024 28.833 0.198 1.00 89.56 683 ALA A O 1
ATOM 5417 N N . HIS A 1 684 ? 13.060 27.261 -1.090 1.00 84.81 684 HIS A N 1
ATOM 5418 C CA . HIS A 1 684 ? 12.954 26.206 -0.081 1.00 84.81 684 HIS A CA 1
ATOM 5419 C C . HIS A 1 684 ? 14.156 25.244 -0.057 1.00 84.81 684 HIS A C 1
ATOM 5421 O O . HIS A 1 684 ? 14.071 24.169 0.530 1.00 84.81 684 HIS A O 1
ATOM 5427 N N . GLY A 1 685 ? 15.291 25.627 -0.649 1.00 81.75 685 GLY A N 1
ATOM 5428 C CA . GLY A 1 685 ? 16.552 24.898 -0.496 1.00 81.75 685 GLY A CA 1
ATOM 5429 C C . GLY A 1 685 ? 16.721 23.716 -1.448 1.00 81.75 685 GLY A C 1
ATOM 5430 O O . GLY A 1 685 ? 17.350 22.729 -1.076 1.00 81.75 685 GLY A O 1
ATOM 5431 N N . LEU A 1 686 ? 16.169 23.789 -2.664 1.00 82.19 686 LEU A N 1
ATOM 5432 C CA . LEU A 1 686 ? 16.381 22.765 -3.692 1.00 82.19 686 LEU A CA 1
ATOM 5433 C C . LEU A 1 686 ? 17.889 22.478 -3.900 1.00 82.19 686 LEU A C 1
ATOM 5435 O O . LEU A 1 686 ? 18.632 23.388 -4.283 1.00 82.19 686 LEU A O 1
ATOM 5439 N N . PRO A 1 687 ? 18.358 21.233 -3.691 1.00 78.50 687 PRO A N 1
ATOM 5440 C CA . PRO A 1 687 ? 19.744 20.857 -3.955 1.00 78.50 687 PRO A CA 1
ATOM 5441 C C . PRO A 1 687 ? 20.110 21.030 -5.432 1.00 78.50 687 PRO A C 1
ATOM 5443 O O . PRO A 1 687 ? 19.303 20.727 -6.312 1.00 78.50 687 PRO A O 1
ATOM 5446 N N . ASN A 1 688 ? 21.336 21.491 -5.707 1.00 80.88 688 ASN A N 1
ATOM 5447 C CA . ASN A 1 688 ? 21.836 21.746 -7.068 1.00 80.88 688 ASN A CA 1
ATOM 5448 C C . ASN A 1 688 ? 20.880 22.627 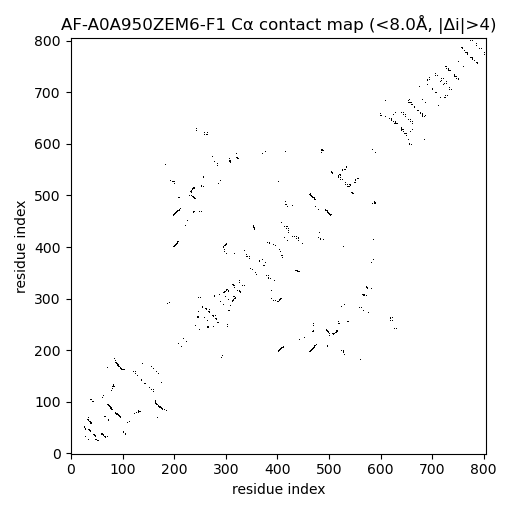-7.901 1.00 80.88 688 ASN A C 1
ATOM 5450 O O . ASN A 1 688 ? 20.669 22.401 -9.093 1.00 80.88 688 ASN A O 1
ATOM 5454 N N . ALA A 1 689 ? 20.237 23.606 -7.257 1.00 85.06 689 ALA A N 1
ATOM 5455 C CA . ALA A 1 689 ? 19.234 24.465 -7.881 1.00 85.06 689 ALA A CA 1
ATOM 5456 C C . ALA A 1 689 ? 19.741 25.193 -9.138 1.00 85.06 689 ALA A C 1
ATOM 5458 O O . ALA A 1 689 ? 18.974 25.401 -10.077 1.00 85.06 689 ALA A O 1
ATOM 5459 N N . ASP A 1 690 ? 21.020 25.559 -9.188 1.00 85.12 690 ASP A N 1
ATOM 5460 C CA . ASP A 1 690 ? 21.645 26.187 -10.350 1.00 85.12 690 ASP A CA 1
ATOM 5461 C C . ASP A 1 690 ? 21.666 25.262 -11.579 1.00 85.12 690 ASP A C 1
ATOM 5463 O O . ASP A 1 690 ? 21.407 25.718 -12.697 1.00 85.12 690 ASP A O 1
ATOM 5467 N N . ARG A 1 691 ? 21.855 23.953 -11.374 1.00 85.69 691 ARG A N 1
ATOM 5468 C CA . ARG A 1 691 ? 21.703 22.947 -12.428 1.00 85.69 691 ARG A CA 1
ATOM 5469 C C . ARG A 1 691 ? 20.254 22.817 -12.891 1.00 85.69 691 ARG A C 1
ATOM 5471 O O . ARG A 1 691 ? 19.999 22.791 -14.094 1.00 85.69 691 ARG A O 1
ATOM 5478 N N . TRP A 1 692 ? 19.296 22.840 -11.966 1.00 85.94 692 TRP A N 1
ATOM 5479 C CA . TRP A 1 692 ? 17.874 22.809 -12.318 1.00 85.94 692 TRP A CA 1
ATOM 5480 C C . TRP A 1 692 ? 17.433 24.014 -13.162 1.00 85.94 692 TRP A C 1
ATOM 5482 O O . TRP A 1 692 ? 16.599 23.853 -14.052 1.00 85.94 692 TRP A O 1
ATOM 5492 N N . PHE A 1 693 ? 18.018 25.202 -12.957 1.00 92.19 693 PHE A N 1
ATOM 5493 C CA . PHE A 1 693 ? 17.793 26.361 -13.836 1.00 92.19 693 PHE A CA 1
ATOM 5494 C C . PHE A 1 693 ? 18.206 26.076 -15.286 1.00 92.19 693 PHE A C 1
ATOM 5496 O O . PHE A 1 693 ? 17.512 26.486 -16.219 1.00 92.19 693 PHE A O 1
ATOM 5503 N N . VAL A 1 694 ? 19.323 25.371 -15.479 1.00 88.12 694 VAL A N 1
ATOM 5504 C CA . VAL A 1 694 ? 19.800 24.960 -16.805 1.00 88.12 694 VAL A CA 1
ATOM 5505 C C . VAL A 1 694 ? 18.871 23.924 -17.422 1.00 88.12 694 VAL A C 1
ATOM 5507 O O . VAL A 1 694 ? 18.473 24.081 -18.577 1.00 88.12 694 VAL A O 1
ATOM 5510 N N . ASP A 1 695 ? 18.480 22.909 -16.657 1.00 86.75 695 ASP A N 1
ATOM 5511 C CA . ASP A 1 695 ? 17.644 21.824 -17.167 1.00 86.75 695 ASP A CA 1
ATOM 5512 C C . ASP A 1 695 ? 16.226 22.327 -17.519 1.00 86.75 695 ASP A C 1
ATOM 5514 O O . ASP A 1 695 ? 15.728 22.043 -18.610 1.00 86.75 695 ASP A O 1
ATOM 5518 N N . PHE A 1 696 ? 15.605 23.186 -16.696 1.00 88.38 696 PHE A N 1
ATOM 5519 C CA . PHE A 1 696 ? 14.330 23.838 -17.047 1.00 88.38 696 PHE A CA 1
ATOM 5520 C C . PHE A 1 696 ? 14.455 24.762 -18.270 1.00 88.38 696 PHE A C 1
ATOM 5522 O O . PHE A 1 696 ? 13.565 24.799 -19.124 1.00 88.38 696 PHE A O 1
ATOM 5529 N N . ALA A 1 697 ? 15.558 25.503 -18.404 1.00 90.19 697 ALA A N 1
ATOM 5530 C CA . ALA A 1 697 ? 15.789 26.329 -19.587 1.00 90.19 697 ALA A CA 1
ATOM 5531 C C . ALA A 1 697 ? 15.959 25.475 -20.856 1.00 90.19 697 ALA A C 1
ATOM 5533 O O . ALA A 1 697 ? 15.475 25.857 -21.925 1.00 90.19 697 ALA A O 1
ATOM 5534 N N . ALA A 1 698 ? 16.594 24.304 -20.751 1.00 85.62 698 ALA A N 1
ATOM 5535 C CA . ALA A 1 698 ? 16.693 23.341 -21.843 1.00 85.62 698 ALA A CA 1
ATOM 5536 C C . ALA A 1 698 ? 15.316 22.778 -22.236 1.00 85.62 698 ALA A C 1
ATOM 5538 O O . ALA A 1 698 ? 15.019 22.699 -23.431 1.00 85.62 698 ALA A O 1
ATOM 5539 N N . LEU A 1 699 ? 14.441 22.487 -21.263 1.00 86.00 699 LEU A N 1
ATOM 5540 C CA . LEU A 1 699 ? 13.053 22.089 -21.530 1.00 86.00 699 LEU A CA 1
ATOM 5541 C C . LEU A 1 699 ? 12.311 23.156 -22.350 1.00 86.00 699 LEU A C 1
ATOM 5543 O O . LEU A 1 699 ? 11.699 22.826 -23.366 1.00 86.00 699 LEU A O 1
ATOM 5547 N N . TYR A 1 700 ? 12.424 24.437 -21.990 1.00 90.50 700 TYR A N 1
ATOM 5548 C CA . TYR A 1 700 ? 11.830 25.527 -22.775 1.00 90.50 700 TYR A CA 1
ATOM 5549 C C . TYR A 1 700 ? 12.399 25.623 -24.194 1.00 90.50 700 TYR A C 1
ATOM 5551 O O . TYR A 1 700 ? 11.644 25.811 -25.147 1.00 90.50 700 TYR A O 1
ATOM 5559 N N . ARG A 1 701 ? 13.715 25.454 -24.361 1.00 86.62 701 ARG A N 1
ATOM 5560 C CA . ARG A 1 701 ? 14.358 25.466 -25.686 1.00 86.62 701 ARG A CA 1
ATOM 5561 C C . ARG A 1 701 ? 13.909 24.304 -26.565 1.00 86.62 701 ARG A C 1
ATOM 5563 O O . ARG A 1 701 ? 13.706 24.514 -27.752 1.00 86.62 701 ARG A O 1
ATOM 5570 N N . SER A 1 702 ? 13.680 23.121 -25.992 1.00 86.12 702 SER A N 1
ATOM 5571 C CA . SER A 1 702 ? 13.141 21.963 -26.727 1.00 86.12 702 SER A CA 1
ATOM 5572 C C . SER A 1 702 ? 11.718 22.181 -27.270 1.00 86.12 702 SER A C 1
ATOM 5574 O O . SER A 1 702 ? 11.255 21.421 -28.114 1.00 86.12 702 SER A O 1
ATOM 5576 N N . ARG A 1 703 ? 11.024 23.220 -26.783 1.00 87.75 703 ARG A N 1
ATOM 5577 C CA . ARG A 1 703 ? 9.693 23.666 -27.222 1.00 87.75 703 ARG A CA 1
ATOM 5578 C C . ARG A 1 703 ? 9.752 24.991 -27.999 1.00 87.75 703 ARG A C 1
ATOM 5580 O O . ARG A 1 703 ? 8.746 25.689 -28.074 1.00 87.75 703 ARG A O 1
ATOM 5587 N N . ASP A 1 704 ? 10.934 25.381 -28.480 1.00 90.56 704 ASP A N 1
ATOM 5588 C CA . ASP A 1 704 ? 11.209 26.642 -29.185 1.00 90.56 704 ASP A CA 1
ATOM 5589 C C . ASP A 1 704 ? 10.924 27.931 -28.379 1.00 90.56 704 ASP A C 1
ATOM 5591 O O . ASP A 1 704 ? 10.894 29.040 -28.916 1.00 90.56 704 ASP A O 1
ATOM 5595 N N . MET A 1 705 ? 10.800 27.838 -27.050 1.00 93.44 705 MET A N 1
ATOM 5596 C CA . MET A 1 705 ? 10.506 28.971 -26.158 1.00 93.44 705 MET A CA 1
ATOM 5597 C C . MET A 1 705 ? 11.778 29.702 -25.698 1.00 93.44 705 MET A C 1
ATOM 5599 O O . MET A 1 705 ? 12.015 29.916 -24.505 1.00 93.44 705 MET A O 1
ATOM 5603 N N . ASN A 1 706 ? 12.610 30.112 -26.656 1.00 91.00 706 ASN A N 1
ATOM 5604 C CA . ASN A 1 706 ? 13.952 30.658 -26.410 1.00 91.00 706 ASN A CA 1
ATOM 5605 C C . ASN A 1 706 ? 13.964 31.905 -25.507 1.00 91.00 706 ASN A C 1
ATOM 5607 O O . ASN A 1 706 ? 14.794 32.010 -24.603 1.00 91.00 706 ASN A O 1
ATOM 5611 N N . SER A 1 707 ? 13.018 32.831 -25.691 1.00 94.06 707 SER A N 1
ATOM 5612 C CA . SER A 1 707 ? 12.920 34.044 -24.863 1.00 94.06 707 SER A CA 1
ATOM 5613 C C . SER A 1 707 ? 12.667 33.725 -23.388 1.00 94.06 707 SER A C 1
ATOM 5615 O O . SER A 1 707 ? 13.209 34.390 -22.505 1.00 94.06 707 SER A O 1
ATOM 5617 N N . ARG A 1 708 ? 11.880 32.679 -23.115 1.00 94.56 708 ARG A N 1
ATOM 5618 C CA . ARG A 1 708 ? 11.550 32.246 -21.756 1.00 94.56 708 ARG A CA 1
ATOM 5619 C C . ARG A 1 708 ? 12.711 31.520 -21.091 1.00 94.56 708 ARG A C 1
ATOM 5621 O O . ARG A 1 708 ? 13.017 31.810 -19.940 1.00 94.56 708 ARG A O 1
ATOM 5628 N N . ALA A 1 709 ? 13.407 30.664 -21.839 1.00 94.06 709 ALA A N 1
ATOM 5629 C CA . ALA A 1 709 ? 14.641 30.028 -21.384 1.00 94.06 709 ALA A CA 1
ATOM 5630 C C . ALA A 1 709 ? 15.694 31.068 -20.963 1.00 94.06 709 ALA A C 1
ATOM 5632 O O . ALA A 1 709 ? 16.283 30.958 -19.891 1.00 94.06 709 ALA A O 1
ATOM 5633 N N . ILE A 1 710 ? 15.879 32.122 -21.768 1.00 96.19 710 ILE A N 1
ATOM 5634 C CA . ILE A 1 710 ? 16.784 33.235 -21.446 1.00 96.19 710 ILE A CA 1
ATOM 5635 C C . ILE A 1 710 ? 16.321 33.974 -20.182 1.00 96.19 710 ILE A C 1
ATOM 5637 O O . ILE A 1 710 ? 17.134 34.236 -19.299 1.00 96.19 710 ILE A O 1
ATOM 5641 N N . ALA A 1 711 ? 15.027 34.289 -20.062 1.00 95.69 711 ALA A N 1
ATOM 5642 C CA . ALA A 1 711 ? 14.485 34.954 -18.875 1.00 95.69 711 ALA A CA 1
ATOM 5643 C C . ALA A 1 711 ? 14.693 34.125 -17.594 1.00 95.69 711 ALA A C 1
ATOM 5645 O O . ALA A 1 711 ? 15.061 34.671 -16.553 1.00 95.69 711 ALA A O 1
ATOM 5646 N N . LEU A 1 712 ? 14.510 32.804 -17.676 1.00 94.12 712 LEU A N 1
ATOM 5647 C CA . LEU A 1 712 ? 14.745 31.896 -16.560 1.00 94.12 712 LEU A CA 1
ATOM 5648 C C . LEU A 1 712 ? 16.232 31.837 -16.179 1.00 94.12 712 LEU A C 1
ATOM 5650 O O . LEU A 1 712 ? 16.564 31.927 -15.001 1.00 94.12 712 LEU A O 1
ATOM 5654 N N . LEU A 1 713 ? 17.136 31.778 -17.159 1.00 96.06 713 LEU A N 1
ATOM 5655 C CA . LEU A 1 713 ? 18.583 31.817 -16.923 1.00 96.06 713 LEU A CA 1
ATOM 5656 C C . LEU A 1 713 ? 19.052 33.162 -16.338 1.00 96.06 713 LEU A C 1
ATOM 5658 O O . LEU A 1 713 ? 19.962 33.176 -15.511 1.00 96.06 713 LEU A O 1
ATOM 5662 N N . TYR A 1 714 ? 18.409 34.286 -16.679 1.00 97.00 714 TYR A N 1
ATOM 5663 C CA . TYR A 1 714 ? 18.650 35.566 -15.999 1.00 97.00 714 TYR A CA 1
ATOM 5664 C C . TYR A 1 714 ? 18.246 35.529 -14.521 1.00 97.00 714 TYR A C 1
ATOM 5666 O O . TYR A 1 714 ? 18.993 36.037 -13.686 1.00 97.00 714 TYR A O 1
ATOM 5674 N N . LYS A 1 715 ? 17.110 34.906 -14.175 1.00 95.44 715 LYS A N 1
ATOM 5675 C CA . LYS A 1 715 ? 16.749 34.668 -12.764 1.00 95.44 715 LYS A CA 1
ATOM 5676 C C . LYS A 1 715 ? 17.784 33.772 -12.080 1.00 95.44 715 LYS A C 1
ATOM 5678 O O . LYS A 1 715 ? 18.248 34.099 -10.992 1.00 95.44 715 LYS A O 1
ATOM 5683 N N . GLY A 1 716 ? 18.216 32.704 -12.753 1.00 94.75 716 GLY A N 1
ATOM 5684 C CA . GLY A 1 716 ? 19.295 31.836 -12.282 1.00 94.75 716 GLY A CA 1
ATOM 5685 C C . GLY A 1 716 ? 20.580 32.616 -12.001 1.00 94.75 716 GLY A C 1
ATOM 5686 O O . GLY A 1 716 ? 21.192 32.420 -10.960 1.00 94.75 716 GLY A O 1
ATOM 5687 N N . LYS A 1 717 ? 20.957 33.565 -12.868 1.00 95.94 717 LYS A N 1
ATOM 5688 C CA . LYS A 1 717 ? 22.124 34.443 -12.670 1.00 95.94 717 LYS A CA 1
ATOM 5689 C C . LYS A 1 717 ? 21.973 35.330 -11.433 1.00 95.94 717 LYS A C 1
ATOM 5691 O O . LYS A 1 717 ? 22.954 35.551 -10.731 1.00 95.94 717 LYS A O 1
ATOM 5696 N N . GLN A 1 718 ? 20.778 35.866 -11.185 1.00 95.94 718 GLN A N 1
ATOM 5697 C CA . GLN A 1 718 ? 20.518 36.709 -10.013 1.00 95.94 718 GLN A CA 1
ATOM 5698 C C . GLN A 1 718 ? 20.675 35.924 -8.705 1.00 95.94 718 GLN A C 1
ATOM 5700 O O . GLN A 1 718 ? 21.215 36.459 -7.742 1.00 95.94 718 GLN A O 1
ATOM 5705 N N . ILE A 1 719 ? 20.232 34.665 -8.686 1.00 93.62 719 ILE A N 1
ATOM 5706 C CA . ILE A 1 719 ? 20.273 33.803 -7.497 1.00 93.62 719 ILE A CA 1
ATOM 5707 C C . ILE A 1 719 ? 21.655 33.146 -7.330 1.00 93.62 719 ILE A C 1
ATOM 5709 O O . ILE A 1 719 ? 22.171 33.062 -6.219 1.00 93.62 719 ILE A O 1
ATOM 5713 N N . PHE A 1 720 ? 22.286 32.734 -8.432 1.00 94.44 720 PHE A N 1
ATOM 5714 C CA . PHE A 1 720 ? 23.562 32.014 -8.468 1.00 94.44 720 PHE A CA 1
ATOM 5715 C C . PHE A 1 720 ? 24.605 32.740 -9.339 1.00 94.44 720 PHE A C 1
ATOM 5717 O O . PHE A 1 720 ? 25.029 32.227 -10.381 1.00 94.44 720 PHE A O 1
ATOM 5724 N N . PRO A 1 721 ? 25.080 33.932 -8.928 1.00 94.00 721 PRO A N 1
ATOM 5725 C CA . PRO A 1 721 ? 25.987 34.749 -9.741 1.00 94.00 721 PRO A CA 1
ATOM 5726 C C . PRO A 1 721 ? 27.362 34.108 -9.992 1.00 94.00 721 PRO A C 1
ATOM 5728 O O . PRO A 1 721 ? 28.069 34.521 -10.910 1.00 94.00 721 PRO A O 1
ATOM 5731 N N . GLN A 1 722 ? 27.740 33.096 -9.205 1.00 93.69 722 GLN A N 1
ATOM 5732 C CA . GLN A 1 722 ? 28.996 32.346 -9.340 1.00 93.69 722 GLN A CA 1
ATOM 5733 C C . GLN A 1 722 ? 28.805 30.949 -9.957 1.00 93.69 722 GLN A C 1
ATOM 5735 O O . GLN A 1 722 ? 29.763 30.188 -10.040 1.00 93.69 722 GLN A O 1
ATOM 5740 N N . SER A 1 723 ? 27.594 30.592 -10.407 1.00 94.06 723 SER A N 1
ATOM 5741 C CA . SER A 1 723 ? 27.381 29.307 -11.083 1.00 94.06 723 SER A CA 1
ATOM 5742 C C . SER A 1 723 ? 27.924 29.357 -12.510 1.00 94.06 723 SER A C 1
ATOM 5744 O O . SER A 1 723 ? 27.499 30.184 -13.331 1.00 94.06 723 SER A O 1
ATOM 5746 N N . TYR A 1 724 ? 28.862 28.451 -12.794 1.00 93.31 724 TYR A N 1
ATOM 5747 C CA . TYR A 1 724 ? 29.409 28.222 -14.128 1.00 93.31 724 TYR A CA 1
ATOM 5748 C C . TYR A 1 724 ? 28.322 27.725 -15.091 1.00 93.31 724 TYR A C 1
ATOM 5750 O O . TYR A 1 724 ? 28.188 28.268 -16.189 1.00 93.31 724 TYR A O 1
ATOM 5758 N N . ASP A 1 725 ? 27.512 26.750 -14.666 1.00 88.94 725 ASP A N 1
ATOM 5759 C CA . ASP A 1 725 ? 26.460 26.140 -15.484 1.00 88.94 725 ASP A CA 1
ATOM 5760 C C . ASP A 1 725 ? 25.458 27.192 -15.975 1.00 88.94 725 ASP A C 1
ATOM 5762 O O . ASP A 1 725 ? 25.160 27.270 -17.172 1.00 88.94 725 ASP A O 1
ATOM 5766 N N . VAL A 1 726 ? 25.001 28.071 -15.080 1.00 95.12 726 VAL A N 1
ATOM 5767 C CA . VAL A 1 726 ? 24.089 29.169 -15.427 1.00 95.12 726 VAL A CA 1
ATOM 5768 C C . VAL A 1 726 ? 24.754 30.167 -16.382 1.00 95.12 726 VAL A C 1
ATOM 5770 O O . VAL A 1 726 ? 24.130 30.591 -17.355 1.00 95.12 726 VAL A O 1
ATOM 5773 N N . ALA A 1 727 ? 26.019 30.532 -16.145 1.00 95.69 727 ALA A N 1
ATOM 5774 C CA . ALA A 1 727 ? 26.770 31.465 -16.991 1.00 95.69 727 ALA A CA 1
ATOM 5775 C C . ALA A 1 727 ? 26.942 30.958 -18.425 1.00 95.69 727 ALA A C 1
ATOM 5777 O O . ALA A 1 727 ? 26.602 31.653 -19.386 1.00 95.69 727 ALA A O 1
ATOM 5778 N N . ALA A 1 728 ? 27.426 29.722 -18.562 1.00 92.19 728 ALA A N 1
ATOM 5779 C CA . ALA A 1 728 ? 27.697 29.100 -19.849 1.00 92.19 728 ALA A CA 1
ATOM 5780 C C . ALA A 1 728 ? 26.410 28.942 -20.670 1.00 92.19 728 ALA A C 1
ATOM 5782 O O . ALA A 1 728 ? 26.388 29.248 -21.867 1.00 92.19 728 ALA A O 1
ATOM 5783 N N . ASN A 1 729 ? 25.319 28.516 -20.027 1.00 93.12 729 ASN A N 1
ATOM 5784 C CA . ASN A 1 729 ? 24.040 28.307 -20.699 1.00 93.12 729 ASN A CA 1
ATOM 5785 C C . ASN A 1 729 ? 23.326 29.621 -21.043 1.00 93.12 729 ASN A C 1
ATOM 5787 O O . ASN A 1 729 ? 22.759 29.711 -22.134 1.00 93.12 729 ASN A O 1
ATOM 5791 N N . LEU A 1 730 ? 23.393 30.655 -20.191 1.00 95.88 730 LEU A N 1
ATOM 5792 C CA . LEU A 1 730 ? 22.855 31.986 -20.505 1.00 95.88 730 LEU A CA 1
ATOM 5793 C C . LEU A 1 730 ? 23.595 32.612 -21.691 1.00 95.88 730 LEU A C 1
ATOM 5795 O O . LEU A 1 730 ? 22.961 33.041 -22.656 1.00 95.88 730 LEU A O 1
ATOM 5799 N N . GLY A 1 731 ? 24.930 32.600 -21.655 1.00 93.12 731 GLY A N 1
ATOM 5800 C CA . GLY A 1 731 ? 25.766 33.114 -22.737 1.00 93.12 731 GLY A CA 1
ATOM 5801 C C . GLY A 1 731 ? 25.532 32.385 -24.063 1.00 93.12 731 GLY A C 1
ATOM 5802 O O . GLY A 1 731 ? 25.367 33.026 -25.103 1.00 93.12 731 GLY A O 1
ATOM 5803 N N . SER A 1 732 ? 25.425 31.051 -24.031 1.00 89.44 732 SER A N 1
ATOM 5804 C CA . SER A 1 732 ? 25.098 30.247 -25.216 1.00 89.44 732 SER A CA 1
ATOM 5805 C C . SER A 1 732 ? 23.697 30.556 -25.757 1.00 89.44 732 SER A C 1
ATOM 5807 O O . SER A 1 732 ? 23.547 30.800 -26.955 1.00 89.44 732 SER A O 1
ATOM 5809 N N . ALA A 1 733 ? 22.674 30.610 -24.897 1.00 90.81 733 ALA A N 1
ATOM 5810 C CA . ALA A 1 733 ? 21.301 30.906 -25.311 1.00 90.81 733 ALA A CA 1
ATOM 5811 C C . ALA A 1 733 ? 21.171 32.308 -25.937 1.00 90.81 733 ALA A C 1
ATOM 5813 O O . ALA A 1 733 ? 20.542 32.462 -26.985 1.00 90.81 733 ALA A O 1
ATOM 5814 N N . LEU A 1 734 ? 21.819 33.321 -25.351 1.00 91.62 734 LEU A N 1
ATOM 5815 C CA . LEU A 1 734 ? 21.861 34.684 -25.892 1.00 91.62 734 LEU A CA 1
ATOM 5816 C C . LEU A 1 734 ? 22.597 34.750 -27.237 1.00 91.62 734 LEU A C 1
ATOM 5818 O O . LEU A 1 734 ? 22.118 35.401 -28.167 1.00 91.62 734 LEU A O 1
ATOM 5822 N N . ALA A 1 735 ? 23.726 34.047 -27.376 1.00 84.38 735 ALA A N 1
ATOM 5823 C CA . ALA A 1 735 ? 24.472 33.983 -28.632 1.00 84.38 735 ALA A CA 1
ATOM 5824 C C . ALA A 1 735 ? 23.666 33.304 -29.753 1.00 84.38 735 ALA A C 1
ATOM 5826 O O . ALA A 1 735 ? 23.679 33.771 -30.894 1.00 84.38 735 ALA A O 1
ATOM 5827 N N . GLN A 1 736 ? 22.921 32.239 -29.441 1.00 83.62 736 GLN A N 1
ATOM 5828 C CA . GLN A 1 736 ? 22.017 31.592 -30.398 1.00 83.62 736 GLN A CA 1
ATOM 5829 C C . GLN A 1 736 ? 20.870 32.518 -30.817 1.00 83.62 736 GLN A C 1
ATOM 5831 O O . GLN A 1 736 ? 20.555 32.601 -32.002 1.00 83.62 736 GLN A O 1
ATOM 5836 N N . ALA A 1 737 ? 20.325 33.295 -29.878 1.00 86.31 737 ALA A N 1
ATOM 5837 C CA . ALA A 1 737 ? 19.323 34.327 -30.148 1.00 86.31 737 ALA A CA 1
ATOM 5838 C C . ALA A 1 737 ? 19.893 35.593 -30.823 1.00 86.31 737 ALA A C 1
ATOM 5840 O O . ALA A 1 737 ? 19.190 36.590 -30.962 1.00 86.31 737 ALA A O 1
ATOM 5841 N N . SER A 1 738 ? 21.168 35.590 -31.228 1.00 87.38 738 SER A N 1
ATOM 5842 C CA . SER A 1 738 ? 21.878 36.742 -31.801 1.00 87.38 738 SER A CA 1
ATOM 5843 C C . SER A 1 738 ? 21.937 37.995 -30.911 1.00 87.38 738 SER A C 1
ATOM 5845 O O . SER A 1 738 ? 22.266 39.085 -31.380 1.00 87.38 738 SER A O 1
ATOM 5847 N N . ARG A 1 739 ? 21.709 37.844 -29.601 1.00 90.12 739 ARG A N 1
ATOM 5848 C CA . ARG A 1 739 ? 21.821 38.892 -28.570 1.00 90.12 739 ARG A CA 1
ATOM 5849 C C . ARG A 1 739 ? 23.255 38.990 -28.056 1.00 90.12 739 ARG A C 1
ATOM 5851 O O . ARG A 1 739 ? 23.563 38.790 -26.884 1.00 90.12 739 ARG A O 1
ATOM 5858 N N . TYR A 1 740 ? 24.165 39.261 -28.983 1.00 83.81 740 TYR A N 1
ATOM 5859 C CA . TYR A 1 740 ? 25.606 39.165 -28.764 1.00 83.81 740 TYR A CA 1
ATOM 5860 C C . TYR A 1 740 ? 26.144 40.142 -27.703 1.00 83.81 740 TYR A C 1
ATOM 5862 O O . TYR A 1 740 ? 27.029 39.787 -26.930 1.00 83.81 740 TYR A O 1
ATOM 5870 N N . THR A 1 741 ? 25.594 41.354 -27.632 1.00 87.81 741 THR A N 1
ATOM 5871 C CA . THR A 1 741 ? 25.985 42.371 -26.638 1.00 87.81 741 THR A CA 1
ATOM 5872 C C . THR A 1 741 ? 25.743 41.915 -25.202 1.00 87.81 741 THR A C 1
ATOM 5874 O O . THR A 1 741 ? 26.467 42.318 -24.302 1.00 87.81 741 THR A O 1
ATOM 5877 N N . GLU A 1 742 ? 24.749 41.053 -24.997 1.00 92.56 742 GLU A N 1
ATOM 5878 C CA . GLU A 1 742 ? 24.388 40.518 -23.685 1.00 92.56 742 GLU A CA 1
ATOM 5879 C C . GLU A 1 742 ? 25.045 39.158 -23.414 1.00 92.56 742 GLU A C 1
ATOM 5881 O O . GLU A 1 742 ? 25.353 38.849 -22.269 1.00 92.56 742 GLU A O 1
ATOM 5886 N N . GLY A 1 743 ? 25.271 38.341 -24.450 1.00 91.88 743 GLY A N 1
ATOM 5887 C CA . GLY A 1 743 ? 25.828 36.992 -24.303 1.00 91.88 743 GLY A CA 1
ATOM 5888 C C . GLY A 1 743 ? 27.336 36.943 -24.043 1.00 91.88 743 GLY A C 1
ATOM 5889 O O . GLY A 1 743 ? 27.791 36.057 -23.323 1.00 91.88 743 GLY A O 1
ATOM 5890 N N . LEU A 1 744 ? 28.112 37.883 -24.598 1.00 91.75 744 LEU A N 1
ATOM 5891 C CA . LEU A 1 744 ? 29.574 37.893 -24.452 1.00 91.75 744 LEU A CA 1
ATOM 5892 C C . LEU A 1 744 ? 30.035 38.022 -22.988 1.00 91.75 744 LEU A C 1
ATOM 5894 O O . LEU A 1 744 ? 30.812 37.164 -22.570 1.00 91.75 744 LEU A O 1
ATOM 5898 N N . PRO A 1 745 ? 29.522 38.977 -22.182 1.00 94.81 745 PRO A N 1
ATOM 5899 C CA . PRO A 1 745 ? 29.905 39.078 -20.772 1.00 94.81 745 PRO A CA 1
ATOM 5900 C C . PRO A 1 745 ? 29.612 37.802 -19.971 1.00 94.81 745 PRO A C 1
ATOM 5902 O O . PRO A 1 745 ? 30.347 37.463 -19.048 1.00 94.81 745 PRO A O 1
ATOM 5905 N N . GLU A 1 746 ? 28.555 37.062 -20.322 1.00 95.62 746 GLU A N 1
ATOM 5906 C CA . GLU A 1 746 ? 28.207 35.809 -19.641 1.00 95.62 746 GLU A CA 1
ATOM 5907 C C . GLU A 1 746 ? 29.130 34.654 -20.027 1.00 95.62 746 GLU A C 1
ATOM 5909 O O . GLU A 1 746 ? 29.510 33.866 -19.163 1.00 95.62 746 GLU A O 1
ATOM 5914 N N . LEU A 1 747 ? 29.530 34.566 -21.299 1.00 94.19 747 LEU A N 1
ATOM 5915 C CA . LEU A 1 747 ? 30.529 33.594 -21.745 1.00 94.19 747 LEU A CA 1
ATOM 5916 C C . LEU A 1 747 ? 31.911 33.899 -21.149 1.00 94.19 747 LEU A C 1
ATOM 5918 O O . LEU A 1 747 ? 32.604 32.980 -20.722 1.00 94.19 747 LEU A O 1
ATOM 5922 N N . GLU A 1 748 ? 32.302 35.171 -21.061 1.00 93.94 748 GLU A N 1
ATOM 5923 C CA . GLU A 1 748 ? 33.546 35.589 -20.400 1.00 93.94 748 GLU A CA 1
ATOM 5924 C C . GLU A 1 748 ? 33.512 35.292 -18.896 1.00 93.94 748 GLU A C 1
ATOM 5926 O O . GLU A 1 748 ? 34.481 34.764 -18.351 1.00 93.94 748 GLU A O 1
ATOM 5931 N N . ARG A 1 749 ? 32.372 35.527 -18.231 1.00 95.25 749 ARG A N 1
ATOM 5932 C CA . ARG A 1 749 ? 32.165 35.132 -16.831 1.00 95.25 749 ARG A CA 1
ATOM 5933 C C . ARG A 1 749 ? 32.272 33.619 -16.650 1.00 95.25 749 ARG A C 1
ATOM 5935 O O . ARG A 1 749 ? 32.966 33.167 -15.745 1.00 95.25 749 ARG A O 1
ATOM 5942 N N . ALA A 1 750 ? 31.627 32.836 -17.515 1.00 95.25 750 ALA A N 1
ATOM 5943 C CA . ALA A 1 750 ? 31.715 31.378 -17.485 1.00 95.25 750 ALA A CA 1
ATOM 5944 C C . ALA A 1 750 ? 33.163 30.895 -17.667 1.00 95.25 750 ALA A C 1
ATOM 5946 O O . ALA A 1 750 ? 33.601 29.986 -16.966 1.00 95.25 750 ALA A O 1
ATOM 5947 N N . LEU A 1 751 ? 33.922 31.535 -18.562 1.00 94.62 751 LEU A N 1
ATOM 5948 C CA . LEU A 1 751 ? 35.336 31.234 -18.776 1.00 94.62 751 LEU A CA 1
ATOM 5949 C C . LEU A 1 751 ? 36.191 31.602 -17.557 1.00 94.62 751 LEU A C 1
ATOM 5951 O O . LEU A 1 751 ? 37.111 30.865 -17.221 1.00 94.62 751 LEU A O 1
ATOM 5955 N N . GLY A 1 752 ? 35.888 32.711 -16.880 1.00 94.31 752 GLY A N 1
ATOM 5956 C CA . GLY A 1 752 ? 36.558 33.095 -15.635 1.00 94.31 752 GLY A CA 1
ATOM 5957 C C . GLY A 1 752 ? 36.327 32.093 -14.500 1.00 94.31 752 GLY A C 1
ATOM 5958 O O . GLY A 1 752 ? 37.246 31.819 -13.734 1.00 94.31 752 GLY A O 1
ATOM 5959 N N . LEU A 1 753 ? 35.126 31.511 -14.423 1.00 92.69 753 LEU A N 1
ATOM 5960 C CA . LEU A 1 753 ? 34.782 30.471 -13.446 1.00 92.69 753 LEU A CA 1
ATOM 5961 C C . LEU A 1 753 ? 35.425 29.118 -13.788 1.00 92.69 753 LEU A C 1
ATOM 5963 O O . LEU A 1 753 ? 35.895 28.419 -12.895 1.00 92.69 753 LEU A O 1
ATOM 5967 N N . GLN A 1 754 ? 35.470 28.756 -15.075 1.00 93.56 754 GLN A N 1
ATOM 5968 C CA . GLN A 1 754 ? 36.098 27.522 -15.550 1.00 93.56 754 GLN A CA 1
ATOM 5969 C C . GLN A 1 754 ? 36.940 27.766 -16.820 1.00 93.56 754 GLN A C 1
ATOM 5971 O O . GLN A 1 754 ? 36.451 27.592 -17.943 1.00 93.56 754 GLN A O 1
ATOM 5976 N N . PRO A 1 755 ? 38.239 28.097 -16.665 1.00 92.44 755 PRO A N 1
ATOM 5977 C CA . PRO A 1 755 ? 39.116 28.467 -17.784 1.00 92.44 755 PRO A CA 1
ATOM 5978 C C . PRO A 1 755 ? 39.363 27.362 -18.817 1.00 92.44 755 PRO A C 1
ATOM 5980 O O . PRO A 1 755 ? 39.719 27.649 -19.960 1.00 92.44 755 PRO A O 1
ATOM 5983 N N . SER A 1 756 ? 39.182 26.101 -18.421 1.00 91.19 756 SER A N 1
ATOM 5984 C CA . SER A 1 756 ? 39.373 24.914 -19.259 1.00 91.19 756 SER A CA 1
ATOM 5985 C C . SER A 1 756 ? 38.084 24.409 -19.921 1.00 91.19 756 SER A C 1
ATOM 5987 O O . SER A 1 756 ? 38.059 23.308 -20.468 1.00 91.19 756 SER A O 1
ATOM 5989 N N . SER A 1 757 ? 36.992 25.178 -19.880 1.00 90.94 757 SER A N 1
ATOM 5990 C CA . SER A 1 757 ? 35.734 24.765 -20.504 1.00 90.94 757 SER A CA 1
ATOM 5991 C C . SER A 1 757 ? 35.805 24.837 -22.032 1.00 90.94 757 SER A C 1
ATOM 5993 O O . SER A 1 757 ? 35.715 25.914 -22.630 1.00 90.94 757 SER A O 1
ATOM 5995 N N . THR A 1 758 ? 35.886 23.674 -22.684 1.00 90.06 758 THR A N 1
ATOM 5996 C CA . THR A 1 758 ? 35.814 23.565 -24.150 1.00 90.06 758 THR A CA 1
ATOM 5997 C C . THR A 1 758 ? 34.489 24.101 -24.690 1.00 90.06 758 THR A C 1
ATOM 5999 O O . THR A 1 758 ? 34.482 24.797 -25.701 1.00 90.06 758 THR A O 1
ATOM 6002 N N . LEU A 1 759 ? 33.371 23.882 -23.984 1.00 86.94 759 LEU A N 1
ATOM 6003 C CA . LEU A 1 759 ? 32.050 24.411 -24.349 1.00 86.94 759 LEU A CA 1
ATOM 6004 C C . LEU A 1 759 ? 32.051 25.944 -24.454 1.00 86.94 759 LEU A C 1
ATOM 6006 O O . LEU A 1 759 ? 31.567 26.502 -25.442 1.00 86.94 759 LEU A O 1
ATOM 6010 N N . VAL A 1 760 ? 32.588 26.631 -23.443 1.00 92.19 760 VAL A N 1
ATOM 6011 C CA . VAL A 1 760 ? 32.607 28.100 -23.401 1.00 92.19 760 VAL A CA 1
ATOM 6012 C C . VAL A 1 760 ? 33.583 28.664 -24.430 1.00 92.19 760 VAL A C 1
ATOM 6014 O O . VAL A 1 760 ? 33.214 29.573 -25.174 1.00 92.19 760 VAL A O 1
ATOM 6017 N N . LEU A 1 761 ? 34.784 28.088 -24.540 1.00 93.69 761 LEU A N 1
ATOM 6018 C CA . LEU A 1 761 ? 35.774 28.465 -25.555 1.00 93.69 761 LEU A CA 1
ATOM 6019 C C . LEU A 1 761 ? 35.207 28.308 -26.976 1.00 93.69 761 LEU A C 1
ATOM 6021 O O . LEU A 1 761 ? 35.346 29.203 -27.808 1.00 93.69 761 LEU A O 1
ATOM 6025 N N . ASN A 1 762 ? 34.483 27.219 -27.241 1.00 91.50 762 ASN A N 1
ATOM 6026 C CA . ASN A 1 762 ? 33.832 26.995 -28.530 1.00 91.50 762 ASN A CA 1
ATOM 6027 C C . ASN A 1 762 ? 32.763 28.049 -28.835 1.00 91.50 762 ASN A C 1
ATOM 6029 O O . ASN A 1 762 ? 32.723 28.571 -29.952 1.00 91.50 762 ASN A O 1
ATOM 6033 N N . ASN A 1 763 ? 31.925 28.388 -27.851 1.00 89.62 763 ASN A N 1
ATOM 6034 C CA . ASN A 1 763 ? 30.884 29.406 -27.997 1.00 89.62 763 ASN A CA 1
ATOM 6035 C C . ASN A 1 763 ? 31.469 30.814 -28.201 1.00 89.62 763 ASN A C 1
ATOM 6037 O O . ASN A 1 763 ? 30.947 31.567 -29.024 1.00 89.62 763 ASN A O 1
ATOM 6041 N N . LEU A 1 764 ? 32.570 31.158 -27.522 1.00 92.56 764 LEU A N 1
ATOM 6042 C CA . LEU A 1 764 ? 33.312 32.405 -27.752 1.00 92.56 764 LEU A CA 1
ATOM 6043 C C . LEU A 1 764 ? 33.929 32.445 -29.155 1.00 92.56 764 LEU A C 1
ATOM 6045 O O . LEU A 1 764 ? 33.840 33.463 -29.838 1.00 92.56 764 LEU A O 1
ATOM 6049 N N . GLY A 1 765 ? 34.483 31.329 -29.635 1.00 92.12 765 GLY A N 1
ATOM 6050 C CA . GLY A 1 765 ? 34.982 31.242 -31.006 1.00 92.12 765 GLY A CA 1
ATOM 6051 C C . GLY A 1 765 ? 33.880 31.476 -32.048 1.00 92.12 765 GLY A C 1
ATOM 6052 O O . GLY A 1 765 ? 34.035 32.302 -32.947 1.00 92.12 765 GLY A O 1
ATOM 6053 N N . ILE A 1 766 ? 32.712 30.839 -31.875 1.00 88.38 766 ILE A N 1
ATOM 6054 C CA . ILE A 1 766 ? 31.531 31.047 -32.737 1.00 88.38 766 ILE A CA 1
ATOM 6055 C C . ILE A 1 766 ? 31.077 32.508 -32.700 1.00 88.38 766 ILE A C 1
ATOM 6057 O O . ILE A 1 766 ? 30.758 33.091 -33.739 1.00 88.38 766 ILE A O 1
ATOM 6061 N N . PHE A 1 767 ? 31.052 33.104 -31.510 1.00 88.69 767 PHE A N 1
ATOM 6062 C CA . PHE A 1 767 ? 30.689 34.500 -31.318 1.00 88.69 767 PHE A CA 1
ATOM 6063 C C . PHE A 1 767 ? 31.575 35.440 -32.146 1.00 88.69 767 PHE A C 1
ATOM 6065 O O . PHE A 1 767 ? 31.063 36.248 -32.926 1.00 88.69 767 PHE A O 1
ATOM 6072 N N . TYR A 1 768 ? 32.899 35.317 -32.010 1.00 89.62 768 TYR A N 1
ATOM 6073 C CA . TYR A 1 768 ? 33.851 36.187 -32.700 1.00 89.62 768 TYR A CA 1
ATOM 6074 C C . TYR A 1 768 ? 33.869 35.945 -34.212 1.00 89.62 768 TYR A C 1
ATOM 6076 O O . TYR A 1 768 ? 33.894 36.909 -34.979 1.00 89.62 768 TYR A O 1
ATOM 6084 N N . ALA A 1 769 ? 33.702 34.696 -34.655 1.00 89.12 769 ALA A N 1
ATOM 6085 C CA . ALA A 1 769 ? 33.562 34.373 -36.073 1.00 89.12 769 ALA A CA 1
ATOM 6086 C C . ALA A 1 769 ? 32.329 35.048 -36.699 1.00 89.12 769 ALA A C 1
ATOM 6088 O O . ALA A 1 769 ? 32.416 35.619 -37.785 1.00 89.12 769 ALA A O 1
ATOM 6089 N N . LYS A 1 770 ? 31.186 35.079 -35.996 1.00 84.94 770 LYS A N 1
ATOM 6090 C CA . LYS A 1 770 ? 29.989 35.804 -36.464 1.00 84.94 770 LYS A CA 1
ATOM 6091 C C . LYS A 1 770 ? 30.177 37.322 -36.518 1.00 84.94 770 LYS A C 1
ATOM 6093 O O . LYS A 1 770 ? 29.522 37.987 -37.319 1.00 84.94 770 LYS A O 1
ATOM 6098 N N . LYS A 1 771 ? 31.074 37.879 -35.700 1.00 85.06 771 LYS A N 1
ATOM 6099 C CA . LYS A 1 771 ? 31.501 39.288 -35.766 1.00 85.06 771 LYS A CA 1
ATOM 6100 C C . LYS A 1 771 ? 32.583 39.546 -36.820 1.00 85.06 771 LYS A C 1
ATOM 6102 O O . LYS A 1 771 ? 33.026 40.684 -36.934 1.00 85.06 771 LYS A O 1
ATOM 6107 N N . LYS A 1 772 ? 32.960 38.525 -37.603 1.00 88.44 772 LYS A N 1
ATOM 6108 C CA . LYS A 1 772 ? 34.059 38.542 -38.581 1.00 88.44 772 LYS A CA 1
ATOM 6109 C C . LYS A 1 772 ? 35.432 38.825 -37.961 1.00 88.44 772 LYS A C 1
ATOM 6111 O O . LYS A 1 772 ? 36.368 39.176 -38.667 1.00 88.44 772 LYS A O 1
ATOM 6116 N N . ASP A 1 773 ? 35.565 38.633 -36.651 1.00 91.88 773 ASP A N 1
ATOM 6117 C CA . ASP A 1 773 ? 36.849 38.669 -35.959 1.00 91.88 773 ASP A CA 1
ATOM 6118 C C . ASP A 1 773 ? 37.419 37.252 -35.901 1.00 91.88 773 ASP A C 1
ATOM 6120 O O . ASP A 1 773 ? 37.362 36.544 -34.890 1.00 91.88 773 ASP A O 1
ATOM 6124 N N . PHE A 1 774 ? 37.903 36.797 -37.054 1.00 93.31 774 PHE A N 1
ATOM 6125 C CA . PHE A 1 774 ? 38.418 35.442 -37.200 1.00 93.31 774 PHE A CA 1
ATOM 6126 C C . PHE A 1 774 ? 39.701 35.220 -36.388 1.00 93.31 774 PHE A C 1
ATOM 6128 O O . PHE A 1 774 ? 39.954 34.097 -35.961 1.00 93.31 774 PHE A O 1
ATOM 6135 N N . ALA A 1 775 ? 40.471 36.276 -36.096 1.00 93.25 775 ALA A N 1
ATOM 6136 C CA . ALA A 1 775 ? 41.685 36.183 -35.287 1.00 93.25 775 ALA A CA 1
ATOM 6137 C C . ALA A 1 775 ? 41.366 35.754 -33.848 1.00 93.25 775 ALA A C 1
ATOM 6139 O O . ALA A 1 775 ? 41.916 34.762 -33.362 1.00 93.25 775 ALA A O 1
ATOM 6140 N N . ARG A 1 776 ? 40.415 36.430 -33.186 1.00 93.12 776 ARG A N 1
ATOM 6141 C CA . ARG A 1 776 ? 39.959 36.015 -31.849 1.00 93.12 776 ARG A CA 1
ATOM 6142 C C . ARG A 1 776 ? 39.217 34.686 -31.880 1.00 93.12 776 ARG A C 1
ATOM 6144 O O . ARG A 1 776 ? 39.386 33.881 -30.969 1.00 93.12 776 ARG A O 1
ATOM 6151 N N . ALA A 1 777 ? 38.436 34.421 -32.928 1.00 93.94 777 ALA A N 1
ATOM 6152 C CA . ALA A 1 777 ? 37.749 33.138 -33.067 1.00 93.94 777 ALA A CA 1
ATOM 6153 C C . ALA A 1 777 ? 38.729 31.952 -33.074 1.00 93.94 777 ALA A C 1
ATOM 6155 O O . ALA A 1 777 ? 38.514 30.959 -32.376 1.00 93.94 777 ALA A O 1
ATOM 6156 N N . LEU A 1 778 ? 39.830 32.087 -33.821 1.00 95.56 778 LEU A N 1
ATOM 6157 C CA . LEU A 1 778 ? 40.892 31.091 -33.881 1.00 95.56 778 LEU A CA 1
ATOM 6158 C C . LEU A 1 778 ? 41.604 30.909 -32.539 1.00 95.56 778 LEU A C 1
ATOM 6160 O O . LEU A 1 778 ? 41.885 29.766 -32.190 1.00 95.56 778 LEU A O 1
ATOM 6164 N N . ASP A 1 779 ? 41.874 31.978 -31.782 1.00 95.19 779 ASP A N 1
ATOM 6165 C CA . ASP A 1 779 ? 42.481 31.861 -30.445 1.00 95.19 779 ASP A CA 1
ATOM 6166 C C . ASP A 1 779 ? 41.652 30.945 -29.534 1.00 95.19 779 ASP A C 1
ATOM 6168 O O . ASP A 1 779 ? 42.144 29.928 -29.036 1.00 95.19 779 ASP A O 1
ATOM 6172 N N . PHE A 1 780 ? 40.359 31.245 -29.386 1.00 95.88 780 PHE A N 1
ATOM 6173 C CA . PHE A 1 780 ? 39.477 30.475 -28.512 1.00 95.88 780 PHE A CA 1
ATOM 6174 C C . PHE A 1 780 ? 39.299 29.024 -28.978 1.00 95.88 780 PHE A C 1
ATOM 6176 O O . PHE A 1 780 ? 39.367 28.105 -28.158 1.00 95.88 780 PHE A O 1
ATOM 6183 N N . TRP A 1 781 ? 39.124 28.782 -30.281 1.00 96.94 781 TRP A N 1
ATOM 6184 C CA . TRP A 1 781 ? 38.999 27.417 -30.799 1.00 96.94 781 TRP A CA 1
ATOM 6185 C C . TRP A 1 781 ? 40.297 26.613 -30.710 1.00 96.94 781 TRP A C 1
ATOM 6187 O O . TRP A 1 781 ? 40.242 25.427 -30.389 1.00 96.94 781 TRP A O 1
ATOM 6197 N N . ASN A 1 782 ? 41.464 27.226 -30.926 1.00 95.62 782 ASN A N 1
ATOM 6198 C CA . ASN A 1 782 ? 42.743 26.539 -30.739 1.00 95.62 782 ASN A CA 1
ATOM 6199 C C . ASN A 1 782 ? 42.961 26.181 -29.265 1.00 95.62 782 ASN A C 1
ATOM 6201 O O . ASN A 1 782 ? 43.335 25.051 -28.973 1.00 95.62 782 ASN A O 1
ATOM 6205 N N . ARG A 1 783 ? 42.649 27.088 -28.329 1.00 96.06 783 ARG A N 1
ATOM 6206 C CA . ARG A 1 783 ? 42.684 26.794 -26.885 1.00 96.06 783 ARG A CA 1
ATOM 6207 C C . ARG A 1 783 ? 41.751 25.641 -26.513 1.00 96.06 783 ARG A C 1
ATOM 6209 O O . ARG A 1 783 ? 42.144 24.773 -25.740 1.00 96.06 783 ARG A O 1
ATOM 6216 N N . SER A 1 784 ? 40.552 25.593 -27.100 1.00 95.44 784 SER A N 1
ATOM 6217 C CA . SER A 1 784 ? 39.624 24.467 -26.930 1.00 95.44 784 SER A CA 1
ATOM 6218 C C . SER A 1 784 ? 40.211 23.150 -27.453 1.00 95.44 784 SER A C 1
ATOM 6220 O O . SER A 1 784 ? 40.147 22.135 -26.764 1.00 95.44 784 SER A O 1
ATOM 6222 N N . LEU A 1 785 ? 40.841 23.163 -28.634 1.00 94.25 785 LEU A N 1
ATOM 6223 C CA . LEU A 1 785 ? 41.484 21.988 -29.235 1.00 94.25 785 LEU A CA 1
ATOM 6224 C C . LEU A 1 785 ? 42.743 21.526 -28.490 1.00 94.25 785 LEU A C 1
ATOM 6226 O O . LEU A 1 785 ? 43.069 20.343 -28.544 1.00 94.25 785 LEU A O 1
ATOM 6230 N N . THR A 1 786 ? 43.435 22.426 -27.789 1.00 96.25 786 THR A N 1
ATOM 6231 C CA . THR A 1 786 ? 44.530 22.062 -26.879 1.00 96.25 786 THR A CA 1
ATOM 6232 C C . THR A 1 786 ? 44.014 21.257 -25.686 1.00 96.25 786 THR A C 1
ATOM 6234 O O . THR A 1 786 ? 44.689 20.337 -25.236 1.00 96.25 786 THR A O 1
ATOM 6237 N N . ILE A 1 787 ? 42.819 21.584 -25.184 1.00 92.44 787 ILE A N 1
ATOM 6238 C CA . ILE A 1 787 ? 42.195 20.882 -24.053 1.00 92.44 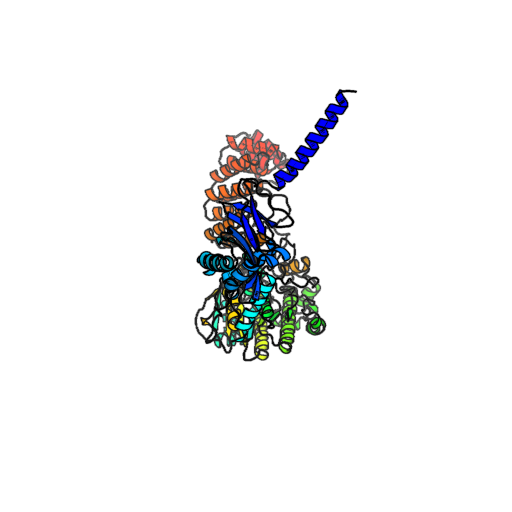787 ILE A CA 1
ATOM 6239 C C . ILE A 1 787 ? 41.590 19.551 -24.508 1.00 92.44 787 ILE A C 1
ATOM 6241 O O . ILE A 1 787 ? 41.849 18.518 -23.897 1.00 92.44 787 ILE A O 1
ATOM 6245 N N . ASP A 1 788 ? 40.806 19.563 -25.589 1.00 91.69 788 ASP A N 1
ATOM 6246 C CA . ASP A 1 788 ? 40.282 18.350 -26.219 1.00 91.69 788 ASP A CA 1
ATOM 6247 C C . ASP A 1 788 ? 40.552 18.356 -27.731 1.00 91.69 788 ASP A C 1
ATOM 6249 O O . ASP A 1 788 ? 39.827 18.995 -28.504 1.00 91.69 788 ASP A O 1
ATOM 6253 N N . PRO A 1 789 ? 41.560 17.597 -28.191 1.00 92.00 789 PRO A N 1
ATOM 6254 C CA . PRO A 1 789 ? 41.874 17.504 -29.610 1.00 92.00 789 PRO A CA 1
ATOM 6255 C C . PRO A 1 789 ? 40.791 16.809 -30.447 1.00 92.00 789 PRO A C 1
ATOM 6257 O O . PRO A 1 789 ? 40.810 16.936 -31.677 1.00 92.00 789 PRO A O 1
ATOM 6260 N N . ARG A 1 790 ? 39.859 16.056 -29.849 1.00 91.69 790 ARG A N 1
ATOM 6261 C CA . ARG A 1 790 ? 38.881 15.209 -30.560 1.00 91.69 790 ARG A CA 1
ATOM 6262 C C . ARG A 1 790 ? 37.569 15.943 -30.845 1.00 91.69 790 ARG A C 1
ATOM 6264 O O . ARG A 1 790 ? 36.486 15.416 -30.622 1.00 91.69 790 ARG A O 1
ATOM 6271 N N . GLN A 1 791 ? 37.672 17.141 -31.417 1.00 90.12 791 GLN A N 1
ATOM 6272 C CA . GLN A 1 791 ? 36.524 17.978 -31.784 1.00 90.12 791 GLN A CA 1
ATOM 6273 C C . GLN A 1 791 ? 36.505 18.269 -33.304 1.00 90.12 791 GLN A C 1
ATOM 6275 O O . GLN A 1 791 ? 36.974 19.327 -33.737 1.00 90.12 791 GLN A O 1
ATOM 6280 N N . PRO A 1 792 ? 35.989 17.355 -34.155 1.00 91.00 792 PRO A N 1
ATOM 6281 C CA . PRO A 1 792 ? 36.047 17.489 -35.618 1.00 91.00 792 PRO A CA 1
ATOM 6282 C C . PRO A 1 792 ? 35.340 18.737 -36.166 1.00 91.00 792 PRO A C 1
ATOM 6284 O O . PRO A 1 792 ? 35.820 19.365 -37.113 1.00 91.00 792 PRO A O 1
ATOM 6287 N N . SER A 1 793 ? 34.224 19.130 -35.547 1.00 89.81 793 SER A N 1
ATOM 6288 C CA . SER A 1 793 ? 33.471 20.339 -35.904 1.00 89.81 793 SER A CA 1
ATOM 6289 C C . SER A 1 793 ? 34.289 21.608 -35.667 1.00 89.81 793 SER A C 1
ATOM 6291 O O . SER A 1 793 ? 34.332 22.486 -36.525 1.00 89.81 793 SER A O 1
ATOM 6293 N N . ILE A 1 794 ? 35.007 21.673 -34.545 1.00 94.00 794 ILE A N 1
ATOM 6294 C CA . ILE A 1 794 ? 35.871 22.806 -34.203 1.00 94.00 794 ILE A CA 1
ATOM 6295 C C . ILE A 1 794 ? 37.105 22.842 -35.104 1.00 94.00 794 ILE A C 1
ATOM 6297 O O . ILE A 1 794 ? 37.465 23.910 -35.586 1.00 94.00 794 ILE A O 1
ATOM 6301 N N . ARG A 1 795 ? 37.709 21.691 -35.436 1.00 91.94 795 ARG A N 1
ATOM 6302 C CA . ARG A 1 795 ? 38.797 21.628 -36.434 1.00 91.94 795 ARG A CA 1
ATOM 6303 C C . ARG A 1 795 ? 38.354 22.158 -37.799 1.00 91.94 795 ARG A C 1
ATOM 6305 O O . ARG A 1 795 ? 39.086 22.917 -38.429 1.00 91.94 795 ARG A O 1
ATOM 6312 N N . SER A 1 796 ? 37.146 21.793 -38.224 1.00 92.12 796 SER A N 1
ATOM 6313 C CA . SER A 1 796 ? 36.556 22.286 -39.473 1.00 92.12 796 SER A CA 1
ATOM 6314 C C . SER A 1 796 ? 36.313 23.798 -39.414 1.00 92.12 796 SER A C 1
ATOM 6316 O O . SER A 1 796 ? 36.671 24.510 -40.349 1.00 92.12 796 SER A O 1
ATOM 6318 N N . ALA A 1 797 ? 35.791 24.307 -38.292 1.00 91.12 797 ALA A N 1
ATOM 6319 C CA . ALA A 1 797 ? 35.583 25.739 -38.068 1.00 91.12 797 ALA A CA 1
ATOM 6320 C C . ALA A 1 797 ? 36.901 26.535 -38.060 1.00 91.12 797 ALA A C 1
ATOM 6322 O O . ALA A 1 797 ? 36.979 27.599 -38.671 1.00 91.12 797 ALA A O 1
ATOM 6323 N N . VAL A 1 798 ? 37.958 25.995 -37.444 1.00 93.56 798 VAL A N 1
ATOM 6324 C CA . VAL A 1 798 ? 39.316 26.562 -37.467 1.00 93.56 798 VAL A CA 1
ATOM 6325 C C . VAL A 1 798 ? 39.864 26.611 -38.890 1.00 93.56 798 VAL A C 1
ATOM 6327 O O . VAL A 1 798 ? 40.384 27.645 -39.303 1.00 93.56 798 VAL A O 1
ATOM 6330 N N . SER A 1 799 ? 39.726 25.529 -39.662 1.00 92.00 799 SER A N 1
ATOM 6331 C CA . SER A 1 799 ? 40.159 25.507 -41.063 1.00 92.00 799 SER A CA 1
ATOM 6332 C C . SER A 1 799 ? 39.419 26.555 -41.895 1.00 92.00 799 SER A C 1
ATOM 6334 O O . SER A 1 799 ? 40.055 27.298 -42.633 1.00 92.00 799 SER A O 1
ATOM 6336 N N . ALA A 1 800 ? 38.096 26.651 -41.741 1.00 91.00 800 ALA A N 1
ATOM 6337 C CA . ALA A 1 800 ? 37.277 27.617 -42.466 1.00 91.00 800 ALA A CA 1
ATOM 6338 C C . ALA A 1 800 ? 37.621 29.069 -42.097 1.00 91.00 800 ALA A C 1
ATOM 6340 O O . ALA A 1 800 ? 37.747 29.913 -42.979 1.00 91.00 800 ALA A O 1
ATOM 6341 N N . ALA A 1 801 ? 37.819 29.364 -40.809 1.00 91.31 801 ALA A N 1
ATOM 6342 C CA . ALA A 1 801 ? 38.193 30.701 -40.354 1.00 91.31 801 ALA A CA 1
ATOM 6343 C C . ALA A 1 801 ? 39.601 31.113 -40.806 1.00 91.31 801 ALA A C 1
ATOM 6345 O O . ALA A 1 801 ? 39.810 32.282 -41.107 1.00 91.31 801 ALA A O 1
ATOM 6346 N N . ARG A 1 802 ? 40.547 30.167 -40.924 1.00 90.75 802 ARG A N 1
ATOM 6347 C CA . ARG A 1 802 ? 41.882 30.431 -41.495 1.00 90.75 802 ARG A CA 1
ATOM 6348 C C . ARG A 1 802 ? 41.847 30.826 -42.969 1.00 90.75 802 ARG A C 1
ATOM 6350 O O . ARG A 1 802 ? 42.764 31.492 -43.406 1.00 90.75 802 ARG A O 1
ATOM 6357 N N . THR A 1 803 ? 40.835 30.402 -43.725 1.00 88.94 803 THR A N 1
ATOM 6358 C CA . THR A 1 803 ? 40.670 30.782 -45.140 1.00 88.94 803 THR A CA 1
ATOM 6359 C C . THR A 1 803 ? 40.011 32.158 -45.308 1.00 88.94 803 THR A C 1
ATOM 6361 O O . THR A 1 803 ? 40.018 32.710 -46.402 1.00 88.94 803 THR A O 1
ATOM 6364 N N . GLN A 1 804 ? 39.389 32.687 -44.249 1.00 83.38 804 GLN A N 1
ATOM 6365 C CA . GLN A 1 804 ? 38.713 33.993 -44.240 1.00 83.38 804 GLN A CA 1
ATOM 6366 C C . GLN A 1 804 ? 39.593 35.127 -43.682 1.00 83.38 804 GLN A C 1
ATOM 6368 O O . GLN A 1 804 ? 39.241 36.296 -43.840 1.00 83.38 804 GLN A O 1
ATOM 6373 N N . LEU A 1 805 ? 40.687 34.769 -43.001 1.00 77.12 805 LEU A N 1
ATOM 6374 C CA . LEU A 1 805 ? 41.827 35.630 -42.670 1.00 77.12 805 LEU A CA 1
ATOM 6375 C C . LEU A 1 805 ? 42.787 35.672 -43.855 1.00 77.12 805 LEU A C 1
ATOM 6377 O O . LEU A 1 805 ? 43.327 36.772 -44.102 1.00 77.12 805 LEU A O 1
#

Foldseek 3Di:
DVPVVVVVVVVVVVVVVVVVVVVVVVQADDPFKWKWWQFQPQQFIDTDDRPRDDRPPVGTDIDMATDDPNWGKDWDWEWEAALLRWIKIWTKIWTWDQPDRHFPPSNCCVVVDVVVVLRVQLRVQLRVVGRHPHPCQVQDCPHPCVVVVVVSFVSSQVSVVVRRIHTPDMDTPDMGTPLVSVLVSLLVVLLVLLPPAAFFAEEEAEAQADPVVVVVLVVVVLQVQVVCLPQQAPKEWAFFDPLPAQLQLLLCLFFLFHLLQQQGFHQADLVVLFGAALQSTLADGLQSVCVSSVFAEEEFQGRRCPPDFPRHPYYADHHLAGPLCSTPPNVCSVVLNVQQQDLVNCAPVNLVLQWVDDNVVLVVLVVVVDCLPLSSLVSRLVRRQRSRLSSLLVCCLVRVGSYYYYYSNSLLLLLLAAQLLADDDDPLADPVVNSTHHRNNSSVSSVVSVSVVVVVVRRDQSYKYKYWYQWHFDHDPLADNHRAAAPVSSVRIGRIIIIGIGHDFFDHDDDHHYFYSSQNSQQNCQNSSGADAPNNPGHHPPVGGDPGDHDPPRHRPGNSSSDPTGRDPPRDDDDRVVSQSSCRSSNNHHDPVDDDPADDPSDPPDDQFPDDQDSSLVSLLNNLQSSLLVCLVVVVLVSSLVSLVSSCVSPVLALRSLQSNLVSCVSVVVNVSSLVSLVSSVVSGPPPSLVVLLVVLVVCVVVVNLVVSLVSLVVSCVVCVLDLSSLLSNLLSCVVVVVLVPSVVSLVSSCVSPVLDLSSLQSQLVSCVVVVNLVSSLVSLVSSCVSPVPDVVSVVVNVVSVVSD

Secondary structure (DSSP, 8-state):
-HHHHHHHHHHHHHHHHHHHHHHHHHHSPPTTEEEEEEETTT-BEEE--SS-----TTTEEEEEEEEETTEEEEEEEEEEE-TT--EEEEEEEEEEE--SSB-TTHHHHHHS-HHHHHHHHHHHHHHHHHTTS-HHHHH-TTSHHHHTHHHHHHHHHHHHHTTT-EEEEEEEEEEEE-HHHHHHHHHHHHHHHTTS---EEEEEEETT--HHHHHHHHHTTS-HHHHHHHHHSEEEEEE--SS--HHHHHHHHHHSS-HHHH---SSEETTTTEE--TTT--S--HHHHHHHTT--EEEES-TT-PSPPTT-S-EE--SSS--TT-EESGGGHHHHTTSPPPGGG--HHHHTTT----HHHHHHHHHHT-TT-HHHHHHHHHHHHHHHHHHHHHHHHHH--SEEEEEETHHHHHHHHHGGGSSSP-TTS-HHHHHHHTTHHHHHHHHHHHHHHHHHHHS-TTEEEEEE-SSEE--GGGS-SS---GGGHHHHEESB--EEEESTTB--EEEEEEEEGGGHHHHHHHHTTPBPPTT------GGGBSS---B-SS--S-HHHH----PPTT-----HHHHHHHHHHTTSS--TTS--SS------SSSS-SSPPPHHHHHHHHHHHHHHHHHHHTT-HHHHHHHHHHHHHH-TT-HHHHHHHHHHHHHTT-HHHHHHHHHHHHHTT-TTHHHHHHHHHHHHHTTT-HHHHHHHHHHHHHH-TT-HHHHHHHHHHHHHTT-HHHHHHHHHHHHHH-TT-HHHHHHHHHHHHHTT-HHHHHHHHHHHHHH-S--HHHHHHHHHHHHH-

Solvent-accessible surface area (backbone atoms only — not comparable to full-atom values): 41853 Å² total; per-residue (Å²): 123,71,71,63,58,56,50,52,52,50,51,50,50,50,50,51,50,48,51,49,45,51,53,46,59,72,63,49,80,47,96,57,39,41,40,38,36,30,31,71,85,80,18,34,45,42,75,57,58,101,54,93,62,86,69,56,76,91,50,29,48,81,45,78,30,44,42,52,96,92,25,36,41,47,77,52,67,33,73,39,40,25,52,74,64,26,46,30,40,37,34,34,39,40,26,28,45,67,84,52,63,46,37,89,56,43,67,59,34,57,78,64,30,59,71,51,42,52,39,50,54,51,30,55,33,49,31,75,59,37,36,76,37,51,56,68,37,71,66,35,86,84,23,74,55,52,77,42,50,66,57,56,38,50,50,36,31,58,50,38,40,78,61,39,32,46,56,78,44,65,44,78,77,43,71,45,62,42,65,67,48,44,42,52,46,50,50,52,50,52,41,58,63,35,68,78,48,62,48,30,38,37,38,40,35,37,33,40,34,28,62,72,57,51,48,54,37,40,74,70,59,52,23,60,48,56,45,48,42,44,72,68,8,23,43,35,33,19,39,45,65,75,59,69,40,67,48,23,50,45,34,23,36,37,45,10,34,53,46,58,62,30,36,37,64,45,70,53,33,77,93,76,71,30,60,51,29,28,80,53,41,62,46,61,34,56,53,57,52,41,36,76,55,75,42,43,26,36,40,31,36,36,52,45,53,35,52,46,49,85,80,54,73,33,43,36,28,50,57,100,46,82,46,85,74,38,44,39,51,64,88,49,37,80,64,46,58,72,49,63,44,46,46,87,72,57,47,61,78,65,50,50,71,29,31,58,65,54,69,66,59,48,52,50,45,62,73,63,68,46,69,65,37,70,66,47,42,49,34,43,42,53,16,38,57,54,19,55,50,49,41,48,56,60,50,43,80,75,62,67,44,46,34,39,38,37,40,44,53,52,50,34,45,42,40,43,70,25,44,53,31,33,76,75,89,55,90,91,42,62,61,70,60,31,66,30,31,30,51,28,50,63,39,47,52,28,48,54,24,52,52,51,48,51,46,70,72,69,57,60,82,65,34,32,38,34,41,36,11,61,24,7,44,42,53,80,96,67,28,41,76,59,64,40,61,5,76,51,37,51,69,40,44,38,52,53,9,28,33,29,37,29,44,79,54,42,41,62,50,91,63,94,42,74,46,46,35,32,17,48,31,31,30,54,29,19,46,41,29,33,58,53,39,71,66,36,85,34,52,52,63,48,86,45,34,75,78,58,63,71,44,78,88,51,92,39,58,51,67,49,81,70,54,86,80,58,51,48,81,90,60,77,71,80,52,47,67,60,50,48,51,50,35,36,48,52,9,58,36,62,64,89,92,55,93,75,98,67,83,68,84,84,67,87,74,77,82,50,51,96,64,84,69,55,76,82,50,40,31,37,26,53,39,22,36,49,29,14,55,48,28,38,76,72,67,41,39,68,64,11,42,55,22,15,49,54,17,33,75,70,43,72,52,52,18,47,36,32,41,56,35,15,53,35,26,43,77,68,67,40,50,69,60,12,54,53,33,36,51,47,10,46,76,25,44,35,79,67,42,58,56,50,36,45,53,54,23,50,55,32,43,78,68,72,35,51,73,57,20,46,54,47,24,52,52,35,36,72,77,37,76,82,41,42,66,30,23,38,51,36,12,50,51,26,46,73,70,66,40,48,89,68,8,50,64,27,31,52,49,16,32,72,71,40,79,81,41,45,71,41,26,43,51,52,13,54,52,28,43,76,71,69,38,37,70,62,12,43,53,29,39,50,56,23,38,72,75,46,73,90,39,70,69,57,54,50,50,46,54,54,38,61,75,76,104